Protein 7ZYI (pdb70)

CATH classification: 1.20.1530.20

Radius of gyration: 37.5 Å; Cα contacts (8 Å, |Δi|>4): 1802; chains: 4; bounding box: 103×98×71 Å

Nearest PDB structures (foldseek):
  7zyi-assembly1_H  TM=1.004E+00  e=3.149E-44  Mus musculus
  6o24-assembly1_A  TM=9.305E-01  e=4.657E-33  Homo sapiens
  4nuj-assembly1_B  TM=9.149E-01  e=2.849E-32  Homo sapiens
  2ny7-assembly1_H  TM=8.873E-01  e=2.637E-31  Homo sapiens
  8eee-assembly1_A  TM=6.295E-01  e=2.089E-32  Macaca mulatta

B-factor: mean 102.24, std 59.81, range [23.01, 231.32]

InterPro domains:
  IPR002657 Bile acid:sodium symporter/arsenical resistance protein Acr3 [PF01758] (33-211)
  IPR004710 Bile acid:sodium symporter [PTHR10361] (30-321)
  IPR004710 Bile acid:sodium symporter [TIGR00841] (6-318)
  IPR038770 Sodium/solute symporter superfamily [G3DSA:1.20.1530.20] (9-305)

Solvent-accessible surface area: 39110 Å² total; per-residue (Å²): 76,145,106,88,36,50,107,37,32,48,81,42,60,70,110,26,69,58,50,32,3,19,18,16,0,38,60,0,73,114,84,94,28,130,58,41,103,191,147,61,95,7,16,49,14,0,41,87,0,2,14,41,61,1,0,85,24,2,59,75,16,10,118,96,47,214,28,53,72,8,1,11,2,0,0,2,0,1,1,1,0,3,2,10,32,32,1,0,51,4,2,75,40,8,100,6,20,9,8,4,1,10,8,0,4,40,34,0,17,134,43,0,43,63,61,0,21,90,16,0,143,102,35,0,110,61,25,11,46,34,90,4,118,103,37,4,30,80,177,33,3,65,104,46,24,62,62,15,68,75,0,8,65,76,6,5,76,41,56,82,152,127,78,114,118,38,161,107,40,48,134,24,1,133,93,52,34,111,106,18,33,88,35,18,86,86,36,36,62,86,49,51,54,138,18,70,122,13,32,41,19,99,70,0,60,36,0,1,35,68,0,1,93,48,0,8,98,40,0,94,74,25,0,43,125,93,126,44,108,20,105,22,68,49,1,1,5,9,2,0,1,0,6,36,20,123,13,0,31,52,1,2,87,75,1,6,2,50,17,17,14,4,0,4,77,31,1,23,82,52,0,56,101,48,0,61,44,38,0,102,113,42,19,57,97,35,104,67,138,62,143,142,175,77,118,10,76,21,64,38,34,29,86,18,100,64,53,21,69,36,131,0,27,1,46,9,58,71,32,64,3,19,159,5,14,1,10,0,0,15,29,26,99,82,137,21,16,71,12,0,0,4,16,3,37,62,66,32,16,24,11,29,12,77,64,0,104,78,29,5,71,9,52,32,44,85,93,138,40,16,0,40,0,54,0,60,56,2,117,64,129,4,40,0,46,0,14,0,0,15,5,14,80,52,73,63,143,106,92,75,76,29,33,7,0,0,23,83,32,1,161,27,17,107,0,41,9,24,84,25,83,92,102,31,12,50,10,15,32,6,23,12,44,112,137,14,46,83,53,60,60,12,1,0,0,7,7,4,20,56,0,16,18,86,81,24,69,35,40,3,29,99,47,84,38,116,86,29,42,27,66,2,64,28,36,85,26,126,90,21,20,50,15,13,14,2,4,0,36,6,90,33,72,97,23,13,117,125,86,13,61,4,31,5,40,1,136,66,42,156,30,159,36,90,93,76,0,105,77,176,115,58,10,119,9,69,8,80,33,83,61,31,23,5,44,98,45,61,166,3,70,0,45,0,129,6,78,57,46,0,8,33,1,0,2,0,0,20,17,71,112,82,136,23,4,129,9,7,0,35,20,1,74,36,71,49,98,82,23,64,98,43,10,52,18,58,104,84,48,50,49,0,36,0,21,0,61,43,1,57,93,96,2,34,6,30,0,12,0,1,0,8,4,8,26,20,13,19,23,5,132,10,0,84,4,18,69,62,75,19,15,25,48,11,45,3,4,12,3,41,9,18,87,55,2,30,180,81,30,61,2,4,1,7,1,3,0,11,59,1,0,3,114,56,29,68,29,57,6,64,5,64,129,52,125,38,95,86,35,46,90,98,20,31,23,117,42,35,117,173,64,10,5,15,2,6,9,4,29,0,61,27,57,92,69,45,11,71,144,51,99,64,0,19,0,42,0,13,1,1,14,36,27,70,70,52,60,52,74,28,116,103,81,100,4,110,27,55,44,30,33,136,37,123,51,48,24,64,20,132,0,28,0,56,15,81,77,125,87,8,53,117,23,0,0,0,0,0,23,44,28,105,87,122,130,71,78,20,1,0,2,5,18,62,88,78,55,35,20,6,43,11,110,80,1,109,76,47,0,68,9,54,48,48,60,96,149,43,11,0,37,0,56,0,65,55,6,97,72,128,8,46,2,32,0,49,0,0,7,0,39,42,43,160,20,10,7,29,13,79,96,102,7,149,19,23,96,0,38,2,46,129

Organism: Homo sapiens (NCBI:txid9606)

Structure (mmCIF, N/CA/C/O backbone):
data_7ZYI
#
_entry.id   7ZYI
#
_cell.length_a   1.00
_cell.length_b   1.00
_cell.length_c   1.00
_cell.angle_alpha   90.00
_cell.angle_beta   90.00
_cell.angle_gamma   90.00
#
_symmetry.space_group_name_H-M   'P 1'
#
loop_
_entity.id
_entity.type
_entity.pdbx_description
1 polymer 'Sodium/bile acid cotransporter'
2 polymer 'heavy chain of Fab'
3 polymer 'light chain of Fab'
4 polymer Nanobody
5 non-polymer CHOLESTEROL
6 non-polymer 'GLYCOCHENODEOXYCHOLIC ACID'
7 non-polymer 'SODIUM ION'
8 water water
#
loop_
_atom_site.group_PDB
_atom_site.id
_atom_site.type_symbol
_atom_site.label_atom_id
_atom_site.label_alt_id
_atom_site.label_comp_id
_atom_site.label_asym_id
_atom_site.label_entity_id
_atom_site.label_seq_id
_atom_site.pdbx_PDB_ins_code
_atom_site.Cartn_x
_atom_site.Cartn_y
_atom_site.Cartn_z
_atom_site.occupancy
_atom_site.B_iso_or_equiv
_atom_site.auth_seq_id
_atom_site.auth_comp_id
_atom_site.auth_asym_id
_atom_site.auth_atom_id
_atom_site.pdbx_PDB_model_num
ATOM 1 N N . GLY A 1 19 ? 118.561 117.552 131.489 1.00 172.61 19 GLY A N 1
ATOM 2 C CA . GLY A 1 19 ? 117.211 117.048 131.319 1.00 172.64 19 GLY A CA 1
ATOM 3 C C . GLY A 1 19 ? 117.062 115.589 131.705 1.00 172.82 19 GLY A C 1
ATOM 4 O O . GLY A 1 19 ? 118.051 114.887 131.909 1.00 173.17 19 GLY A O 1
ATOM 5 N N . LYS A 1 20 ? 115.816 115.132 131.806 1.00 174.82 20 LYS A N 1
ATOM 6 C CA . LYS A 1 20 ? 115.515 113.752 132.161 1.00 175.02 20 LYS A CA 1
ATOM 7 C C . LYS A 1 20 ? 115.205 112.891 130.944 1.00 174.72 20 LYS A C 1
ATOM 8 O O . LYS A 1 20 ? 114.729 111.762 131.101 1.00 174.06 20 LYS A O 1
ATOM 14 N N . ARG A 1 21 ? 115.459 113.398 129.740 1.00 177.91 21 ARG A N 1
ATOM 15 C CA . ARG A 1 21 ? 115.264 112.606 128.538 1.00 177.55 21 ARG A CA 1
ATOM 16 C C . ARG A 1 21 ? 116.242 111.432 128.522 1.00 178.05 21 ARG A C 1
ATOM 17 O O . ARG A 1 21 ? 117.344 111.525 129.073 1.00 178.82 21 ARG A O 1
ATOM 25 N N . PRO A 1 22 ? 115.860 110.309 127.909 1.00 173.05 22 PRO A N 1
ATOM 26 C CA . PRO A 1 22 ? 116.803 109.183 127.796 1.00 172.94 22 PRO A CA 1
ATOM 27 C C . PRO A 1 22 ? 118.077 109.542 127.054 1.00 172.29 22 PRO A C 1
ATOM 28 O O . PRO A 1 22 ? 119.141 108.979 127.349 1.00 172.37 22 PRO A O 1
ATOM 32 N N . THR A 1 23 ? 117.999 110.468 126.096 1.00 149.82 23 THR A N 1
ATOM 33 C CA . THR A 1 23 ? 119.188 110.868 125.352 1.00 148.74 23 THR A CA 1
ATOM 34 C C . THR A 1 23 ? 120.228 111.495 126.272 1.00 148.88 23 THR A C 1
ATOM 35 O O . THR A 1 23 ? 121.425 111.213 126.147 1.00 148.77 23 THR A O 1
ATOM 39 N N . ASP A 1 24 ? 119.792 112.341 127.208 1.00 169.26 24 ASP A N 1
ATOM 40 C CA . ASP A 1 24 ? 120.740 112.992 128.108 1.00 169.82 24 ASP A CA 1
ATOM 41 C C . ASP A 1 24 ? 121.430 111.983 129.022 1.00 168.48 24 ASP A C 1
ATOM 42 O O . ASP A 1 24 ? 122.641 112.075 129.250 1.00 168.38 24 ASP A O 1
ATOM 47 N N . LEU A 1 25 ? 120.680 111.019 129.562 1.00 144.19 25 LEU A N 1
ATOM 48 C CA . LEU A 1 25 ? 121.302 110.019 130.425 1.00 143.89 25 LEU A CA 1
ATOM 49 C C . LEU A 1 25 ? 122.241 109.115 129.633 1.00 142.93 25 LEU A C 1
ATOM 50 O O . LEU A 1 25 ? 123.301 108.723 130.136 1.00 141.98 25 LEU A O 1
ATOM 55 N N . ALA A 1 26 ? 121.876 108.778 128.393 1.00 121.24 26 ALA A N 1
ATOM 56 C CA . ALA A 1 26 ? 122.789 108.014 127.548 1.00 119.42 26 ALA A CA 1
ATOM 57 C C . ALA A 1 26 ? 124.067 108.798 127.275 1.00 120.37 26 ALA A C 1
ATOM 58 O O . ALA A 1 26 ? 125.171 108.238 127.309 1.00 120.97 26 ALA A O 1
ATOM 60 N N . LEU A 1 27 ? 123.934 110.099 127.008 1.00 115.05 27 LEU A N 1
ATOM 61 C CA . LEU A 1 27 ? 125.103 110.944 126.797 1.00 113.98 27 LEU A CA 1
ATOM 62 C C . LEU A 1 27 ? 125.984 110.979 128.037 1.00 114.21 27 LEU A C 1
ATOM 63 O O . LEU A 1 27 ? 127.212 110.897 127.937 1.00 114.94 27 LEU A O 1
ATOM 68 N N . SER A 1 28 ? 125.371 111.095 129.218 1.00 100.35 28 SER A N 1
ATOM 69 C CA . SER A 1 28 ? 126.142 111.104 130.458 1.00 98.09 28 SER A CA 1
ATOM 70 C C . SER A 1 28 ? 126.870 109.782 130.669 1.00 97.86 28 SER A C 1
ATOM 71 O O . SER A 1 28 ? 128.032 109.766 131.092 1.00 100.72 28 SER A O 1
ATOM 74 N N . VAL A 1 29 ? 126.205 108.662 130.379 1.00 82.69 29 VAL A N 1
ATOM 75 C CA . VAL A 1 29 ? 126.836 107.354 130.550 1.00 83.16 29 VAL A CA 1
ATOM 76 C C . VAL A 1 29 ? 128.032 107.210 129.614 1.00 84.18 29 VAL A C 1
ATOM 77 O O . VAL A 1 29 ? 129.118 106.770 130.022 1.00 85.69 29 VAL A O 1
ATOM 81 N N . ILE A 1 30 ? 127.854 107.582 128.344 1.00 82.03 30 ILE A N 1
ATOM 82 C CA . ILE A 1 30 ? 128.950 107.451 127.389 1.00 82.63 30 ILE A CA 1
ATOM 83 C C . ILE A 1 30 ? 130.087 108.403 127.745 1.00 83.31 30 ILE A C 1
ATOM 84 O O . ILE A 1 30 ? 131.265 108.069 127.577 1.00 86.39 30 ILE A O 1
ATOM 89 N N . LEU A 1 31 ? 129.759 109.596 128.247 1.00 88.10 31 LEU A N 1
ATOM 90 C CA . LEU A 1 31 ? 130.794 110.526 128.687 1.00 88.99 31 LEU A CA 1
ATOM 91 C C . LEU A 1 31 ? 131.582 109.960 129.861 1.00 90.03 31 LEU A C 1
ATOM 92 O O . LEU A 1 31 ? 132.810 110.095 129.918 1.00 91.67 31 LEU A O 1
ATOM 97 N N . VAL A 1 32 ? 130.891 109.326 130.812 1.00 82.79 32 VAL A N 1
ATOM 98 C CA . VAL A 1 32 ? 131.574 108.717 131.950 1.00 80.49 32 VAL A CA 1
ATOM 99 C C . VAL A 1 32 ? 132.510 107.613 131.476 1.00 81.76 32 VAL A C 1
ATOM 100 O O . VAL A 1 32 ? 133.659 107.515 131.926 1.00 84.66 32 VAL A O 1
ATOM 104 N N . PHE A 1 33 ? 132.037 106.770 130.553 1.00 81.06 33 PHE A N 1
ATOM 105 C CA . PHE A 1 33 ? 132.890 105.715 130.009 1.00 80.71 33 PHE A CA 1
ATOM 106 C C . PHE A 1 33 ? 134.111 106.298 129.303 1.00 81.77 33 PHE A C 1
ATOM 107 O O . PHE A 1 33 ? 135.238 105.812 129.481 1.00 82.33 33 PHE A O 1
ATOM 115 N N . MET A 1 34 ? 133.900 107.338 128.493 1.00 90.25 34 MET A N 1
ATOM 116 C CA . MET A 1 34 ? 134.997 107.956 127.759 1.00 90.22 34 MET A CA 1
ATOM 117 C C . MET A 1 34 ? 136.036 108.532 128.710 1.00 90.23 34 MET A C 1
ATOM 118 O O . MET A 1 34 ? 137.242 108.349 128.512 1.00 91.10 34 MET A O 1
ATOM 123 N N . LEU A 1 35 ? 135.585 109.231 129.754 1.00 82.54 35 LEU A N 1
ATOM 124 C CA . LEU A 1 35 ? 136.520 109.802 130.718 1.00 83.30 35 LEU A CA 1
ATOM 125 C C . LEU A 1 35 ? 137.274 108.714 131.470 1.00 81.87 35 LEU A C 1
ATOM 126 O O . LEU A 1 35 ? 138.486 108.827 131.686 1.00 84.32 35 LEU A O 1
ATOM 131 N N . PHE A 1 36 ? 136.574 107.648 131.869 1.00 66.84 36 PHE A N 1
ATOM 132 C CA . PHE A 1 36 ? 137.229 106.548 132.569 1.00 67.45 36 PHE A CA 1
ATOM 133 C C . PHE A 1 36 ? 138.344 105.951 131.720 1.00 68.86 36 PHE A C 1
ATOM 134 O O . PHE A 1 36 ? 139.478 105.781 132.190 1.00 69.56 36 PHE A O 1
ATOM 142 N N . PHE A 1 37 ? 138.048 105.651 130.453 1.00 72.16 37 PHE A N 1
ATOM 143 C CA . PHE A 1 37 ? 139.054 105.013 129.607 1.00 69.38 37 PHE A CA 1
ATOM 144 C C . PHE A 1 37 ? 140.185 105.974 129.255 1.00 70.33 37 PHE A C 1
ATOM 145 O O . PHE A 1 37 ? 141.354 105.570 129.216 1.00 71.63 37 PHE A O 1
ATOM 153 N N . ILE A 1 38 ? 139.865 107.249 129.016 1.00 60.77 38 ILE A N 1
ATOM 154 C CA . ILE A 1 38 ? 140.903 108.239 128.740 1.00 59.32 38 ILE A CA 1
ATOM 155 C C . ILE A 1 38 ? 141.861 108.337 129.916 1.00 59.27 38 ILE A C 1
ATOM 156 O O . ILE A 1 38 ? 143.088 108.364 129.746 1.00 59.74 38 ILE A O 1
ATOM 161 N N . MET A 1 39 ? 141.317 108.381 131.131 1.00 64.32 39 MET A N 1
ATOM 162 C CA . MET A 1 39 ? 142.163 108.623 132.287 1.00 60.74 39 MET A CA 1
ATOM 163 C C . MET A 1 39 ? 142.985 107.377 132.606 1.00 60.17 39 MET A C 1
ATOM 164 O O . MET A 1 39 ? 144.162 107.473 132.985 1.00 61.15 39 MET A O 1
ATOM 169 N N . LEU A 1 40 ? 142.391 106.194 132.407 1.00 56.66 40 LEU A N 1
ATOM 170 C CA . LEU A 1 40 ? 143.146 104.952 132.535 1.00 53.90 40 LEU A CA 1
ATOM 171 C C . LEU A 1 40 ? 144.300 104.903 131.542 1.00 58.75 40 LEU A C 1
ATOM 172 O O . LEU A 1 40 ? 145.410 104.485 131.891 1.00 60.66 40 LEU A O 1
ATOM 177 N N . SER A 1 41 ? 144.058 105.323 130.297 1.00 64.44 41 SER A N 1
ATOM 178 C CA . SER A 1 41 ? 145.128 105.339 129.304 1.00 60.34 41 SER A CA 1
ATOM 179 C C . SER A 1 41 ? 146.234 106.312 129.696 1.00 60.48 41 SER A C 1
ATOM 180 O O . SER A 1 41 ? 147.422 106.006 129.543 1.00 60.92 41 SER A O 1
ATOM 183 N N . LEU A 1 42 ? 145.864 107.493 130.199 1.00 66.25 42 LEU A N 1
ATOM 184 C CA . LEU A 1 42 ? 146.874 108.460 130.622 1.00 65.94 42 LEU A CA 1
ATOM 185 C C . LEU A 1 42 ? 147.663 107.987 131.837 1.00 67.02 42 LEU A C 1
ATOM 186 O O . LEU A 1 42 ? 148.789 108.451 132.045 1.00 68.14 42 LEU A O 1
ATOM 191 N N . GLY A 1 43 ? 147.098 107.077 132.636 1.00 56.55 43 GLY A N 1
ATOM 192 C CA . GLY A 1 43 ? 147.753 106.682 133.877 1.00 54.31 43 GLY A CA 1
ATOM 193 C C . GLY A 1 43 ? 149.141 106.092 133.691 1.00 58.51 43 GLY A C 1
ATOM 194 O O . GLY A 1 43 ? 149.941 106.071 134.630 1.00 64.93 43 GLY A O 1
ATOM 195 N N . CYS A 1 44 ? 149.446 105.602 132.485 1.00 72.88 44 CYS A N 1
ATOM 196 C CA . CYS A 1 44 ? 150.751 104.992 132.227 1.00 73.20 44 CYS A CA 1
ATOM 197 C C . CYS A 1 44 ? 151.907 105.921 132.571 1.00 74.72 44 CYS A C 1
ATOM 198 O O . CYS A 1 44 ? 152.901 105.493 133.164 1.00 74.78 44 CYS A O 1
ATOM 201 N N . THR A 1 45 ? 151.813 107.188 132.199 1.00 65.27 45 THR A N 1
ATOM 202 C CA . THR A 1 45 ? 152.951 108.082 132.362 1.00 64.94 45 THR A CA 1
ATOM 203 C C . THR A 1 45 ? 153.139 108.567 133.797 1.00 65.51 45 THR A C 1
ATOM 204 O O . THR A 1 45 ? 153.895 109.519 134.013 1.00 69.11 45 THR A O 1
ATOM 208 N N . MET A 1 46 ? 152.490 107.940 134.774 1.00 74.57 46 MET A N 1
ATOM 209 C CA . MET A 1 46 ? 152.571 108.356 136.165 1.00 72.12 46 MET A CA 1
ATOM 210 C C . MET A 1 46 ? 153.295 107.308 137.002 1.00 71.28 46 MET A C 1
ATOM 211 O O . MET A 1 46 ? 153.186 106.104 136.755 1.00 78.70 46 MET A O 1
ATOM 216 N N . GLU A 1 47 ? 154.042 107.785 137.994 1.00 67.44 47 GLU A N 1
ATOM 217 C CA . GLU A 1 47 ? 154.746 106.932 138.941 1.00 68.98 47 GLU A CA 1
ATOM 218 C C . GLU A 1 47 ? 154.454 107.412 140.354 1.00 73.33 47 GLU A C 1
ATOM 219 O O . GLU A 1 47 ? 154.302 108.614 140.590 1.00 76.03 47 GLU A O 1
ATOM 225 N N . PHE A 1 48 ? 154.375 106.467 141.294 1.00 79.15 48 PHE A N 1
ATOM 226 C CA . PHE A 1 48 ? 154.036 106.824 142.668 1.00 75.68 48 PHE A CA 1
ATOM 227 C C . PHE A 1 48 ? 155.144 107.625 143.339 1.00 75.70 48 PHE A C 1
ATOM 228 O O . PHE A 1 48 ? 154.858 108.494 144.170 1.00 79.08 48 PHE A O 1
ATOM 236 N N . SER A 1 49 ? 156.406 107.349 143.002 1.00 62.64 49 SER A N 1
ATOM 237 C CA . SER A 1 49 ? 157.509 108.081 143.617 1.00 60.07 49 SER A CA 1
ATOM 238 C C . SER A 1 49 ? 157.452 109.564 143.272 1.00 61.56 4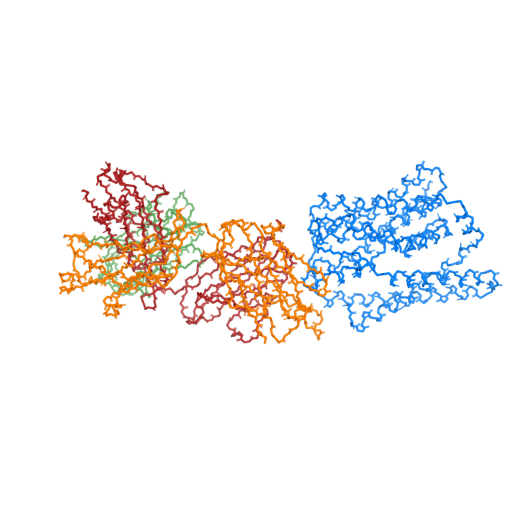9 SER A C 1
ATOM 239 O O . SER A 1 49 ? 157.635 110.419 144.146 1.00 60.73 49 SER A O 1
ATOM 242 N N . LYS A 1 50 ? 157.184 109.891 142.006 1.00 60.67 50 LYS A N 1
ATOM 243 C CA . LYS A 1 50 ? 157.129 111.294 141.607 1.00 58.26 50 LYS A CA 1
ATOM 244 C C . LYS A 1 50 ? 155.907 111.992 142.190 1.00 60.17 50 LYS A C 1
ATOM 245 O O . LYS A 1 50 ? 155.980 113.167 142.568 1.00 66.92 50 LYS A O 1
ATOM 251 N N . ILE A 1 51 ? 154.775 111.288 142.274 1.00 47.54 51 ILE A N 1
ATOM 252 C CA . ILE A 1 51 ? 153.590 111.865 142.903 1.00 48.55 51 ILE A CA 1
ATOM 253 C C . ILE A 1 51 ? 153.867 112.171 144.369 1.00 54.69 51 ILE A C 1
ATOM 254 O O . ILE A 1 51 ? 153.526 113.251 144.872 1.00 57.57 51 ILE A O 1
ATOM 259 N N . LYS A 1 52 ? 154.501 111.230 145.073 1.00 58.39 52 LYS A N 1
ATOM 260 C CA . LYS A 1 52 ? 154.844 111.451 146.473 1.00 53.22 52 LYS A CA 1
ATOM 261 C C . LYS A 1 52 ? 155.825 112.606 146.624 1.00 53.96 52 LYS A C 1
ATOM 262 O O . LYS A 1 52 ? 155.707 113.410 147.555 1.00 60.23 52 LYS A O 1
ATOM 268 N N . ALA A 1 53 ? 156.807 112.699 145.724 1.00 49.24 53 ALA A N 1
ATOM 269 C CA . ALA A 1 53 ? 157.768 113.796 145.788 1.00 53.00 53 ALA A CA 1
ATOM 270 C C . ALA A 1 53 ? 157.089 115.143 145.574 1.00 52.72 53 ALA A C 1
ATOM 271 O O . ALA A 1 53 ? 157.392 116.117 146.273 1.00 54.27 53 ALA A O 1
ATOM 273 N N . HIS A 1 54 ? 156.170 115.220 144.609 1.00 55.58 54 HIS A N 1
ATOM 274 C CA . HIS A 1 54 ? 155.466 116.473 144.360 1.00 53.45 54 HIS A CA 1
ATOM 275 C C . HIS A 1 54 ? 154.565 116.843 145.532 1.00 54.93 54 HIS A C 1
ATOM 276 O O . HIS A 1 54 ? 154.423 118.025 145.862 1.00 58.65 54 HIS A O 1
ATOM 283 N N . LEU A 1 55 ? 153.944 115.847 146.168 1.00 63.72 55 LEU A N 1
ATOM 284 C CA . LEU A 1 55 ? 153.139 116.122 147.355 1.00 62.08 55 LEU A CA 1
ATOM 285 C C . LEU A 1 55 ? 154.005 116.589 148.520 1.00 65.45 55 LEU A C 1
ATOM 286 O O . LEU A 1 55 ? 153.589 117.451 149.303 1.00 67.89 55 LEU A O 1
ATOM 291 N N . TRP A 1 56 ? 155.207 116.023 148.654 1.00 83.94 56 TRP A N 1
ATOM 292 C CA . TRP A 1 56 ? 156.046 116.297 149.816 1.00 85.37 56 TRP A CA 1
ATOM 293 C C . TRP A 1 56 ? 156.515 117.747 149.850 1.00 85.58 56 TRP A C 1
ATOM 294 O O . TRP A 1 56 ? 156.524 118.376 150.914 1.00 89.51 56 TRP A O 1
ATOM 305 N N . LYS A 1 57 ? 156.913 118.293 148.701 1.00 80.47 57 LYS A N 1
ATOM 306 C CA . LYS A 1 57 ? 157.414 119.663 148.600 1.00 80.95 57 LYS A CA 1
ATOM 307 C C . LYS A 1 57 ? 156.559 120.396 147.575 1.00 81.15 57 LYS A C 1
ATOM 308 O O . LYS A 1 57 ? 156.904 120.446 146.383 1.00 81.46 57 LYS A O 1
ATOM 314 N N . PRO A 1 58 ? 155.440 120.983 147.992 1.00 69.74 58 PRO A N 1
ATOM 315 C CA . PRO A 1 58 ? 154.509 121.603 147.051 1.00 69.10 58 PRO A CA 1
ATOM 316 C C . PRO A 1 58 ? 154.893 123.025 146.668 1.00 70.90 58 PRO A C 1
ATOM 317 O O . PRO A 1 58 ? 154.711 123.971 147.440 1.00 73.22 58 PRO A O 1
ATOM 321 N N . LYS A 1 59 ? 155.384 123.183 145.441 1.00 66.93 59 LYS A N 1
ATOM 322 C CA . LYS A 1 59 ? 155.658 124.490 144.863 1.00 66.56 59 LYS A CA 1
ATOM 323 C C . LYS A 1 59 ? 154.726 124.779 143.694 1.00 66.01 59 LYS A C 1
ATOM 324 O O . LYS A 1 59 ? 153.971 125.760 143.719 1.00 67.04 59 LYS A O 1
ATOM 330 N N . GLY A 1 60 ? 154.735 123.915 142.677 1.00 49.86 60 GLY A N 1
ATOM 331 C CA . GLY A 1 60 ? 153.792 124.058 141.584 1.00 49.89 60 GLY A CA 1
ATOM 332 C C . GLY A 1 60 ? 152.358 123.871 142.023 1.00 48.59 60 GLY A C 1
ATOM 333 O O . GLY A 1 60 ? 151.460 124.540 141.508 1.00 47.50 60 GLY A O 1
ATOM 334 N N . LEU A 1 61 ? 152.122 122.972 142.979 1.00 50.59 61 LEU A N 1
ATOM 335 C CA . LEU A 1 61 ? 150.776 122.785 143.510 1.00 52.53 61 LEU A CA 1
ATOM 336 C C . LEU A 1 61 ? 150.275 124.051 144.195 1.00 53.57 61 LEU A C 1
ATOM 337 O O . LEU A 1 61 ? 149.129 124.471 143.993 1.00 52.96 61 LEU A O 1
ATOM 342 N N . ALA A 1 62 ? 151.125 124.673 145.015 1.00 44.41 62 ALA A N 1
ATOM 343 C CA . ALA A 1 62 ? 150.738 125.915 145.675 1.00 37.48 62 ALA A CA 1
ATOM 344 C C . ALA A 1 62 ? 150.488 127.021 144.660 1.00 35.78 62 ALA A C 1
ATOM 345 O O . ALA A 1 62 ? 149.512 127.773 144.777 1.00 40.28 62 ALA A O 1
ATOM 347 N N . ILE A 1 63 ? 151.357 127.130 143.651 1.00 36.59 63 ILE A N 1
ATOM 348 C CA . ILE A 1 63 ? 151.171 128.147 142.620 1.00 39.79 63 ILE A CA 1
ATOM 349 C C . ILE A 1 63 ? 149.856 127.926 141.884 1.00 41.39 63 ILE A C 1
ATOM 350 O O . ILE A 1 63 ? 149.112 128.876 141.611 1.00 42.50 63 ILE A O 1
ATOM 355 N N . ALA A 1 64 ? 149.546 126.671 141.554 1.00 35.90 64 ALA A N 1
ATOM 356 C CA . ALA A 1 64 ? 148.310 126.370 140.842 1.00 36.00 64 ALA A CA 1
ATOM 357 C C . ALA A 1 64 ? 147.084 126.678 141.689 1.00 38.69 64 ALA A C 1
ATOM 358 O O . ALA A 1 64 ? 146.111 127.248 141.187 1.00 36.85 64 ALA A O 1
ATOM 360 N N . LEU A 1 65 ? 147.103 126.307 142.971 1.00 39.10 65 LEU A N 1
ATOM 361 C CA . LEU A 1 65 ? 145.956 126.593 143.829 1.00 36.90 65 LEU A CA 1
ATOM 362 C C . LEU A 1 65 ? 145.757 128.093 143.995 1.00 37.31 65 LEU A C 1
ATOM 363 O O . LEU A 1 65 ? 144.618 128.584 143.989 1.00 39.28 65 LEU A O 1
ATOM 368 N N . VAL A 1 66 ? 146.855 128.840 144.147 1.00 31.82 66 VAL A N 1
ATOM 369 C CA . VAL A 1 66 ? 146.755 130.292 144.242 1.00 24.47 66 VAL A CA 1
ATOM 370 C C . VAL A 1 66 ? 146.157 130.864 142.964 1.00 29.97 66 VAL A C 1
ATOM 371 O O . VAL A 1 66 ? 145.179 131.616 143.001 1.00 38.02 66 VAL A O 1
ATOM 375 N N . ALA A 1 67 ? 146.705 130.480 141.809 1.00 31.11 67 ALA A N 1
ATOM 376 C CA . ALA A 1 67 ? 146.195 130.991 140.543 1.00 35.14 67 ALA A CA 1
ATOM 377 C C . ALA A 1 67 ? 144.762 130.553 140.277 1.00 38.73 67 ALA A C 1
ATOM 378 O O . ALA A 1 67 ? 144.052 131.221 139.519 1.00 41.69 67 ALA A O 1
ATOM 380 N N . GLN A 1 68 ? 144.322 129.453 140.884 1.00 43.75 68 GLN A N 1
ATOM 381 C CA . GLN A 1 68 ? 142.974 128.953 140.649 1.00 42.29 68 GLN A CA 1
ATOM 382 C C . GLN A 1 68 ? 141.947 129.693 141.496 1.00 47.34 68 GLN A C 1
ATOM 383 O O . GLN A 1 68 ? 140.950 130.202 140.974 1.00 47.92 68 GLN A O 1
ATOM 389 N N . TYR A 1 69 ? 142.168 129.763 142.808 1.00 51.81 69 TYR A N 1
ATOM 390 C CA . TYR A 1 69 ? 141.163 130.308 143.716 1.00 48.25 69 TYR A CA 1
ATOM 391 C C . TYR A 1 69 ? 141.589 131.636 144.339 1.00 52.28 69 TYR A C 1
ATOM 392 O O . TYR A 1 69 ? 141.111 132.004 145.413 1.00 60.49 69 TYR A O 1
ATOM 401 N N . GLY A 1 70 ? 142.504 132.368 143.705 1.00 34.95 70 GLY A N 1
ATOM 402 C CA . GLY A 1 70 ? 142.805 133.690 144.209 1.00 35.48 70 GLY A CA 1
ATOM 403 C C . GLY A 1 70 ? 142.721 134.817 143.202 1.00 39.36 70 GLY A C 1
ATOM 404 O O . GLY A 1 70 ? 142.466 135.963 143.583 1.00 48.90 70 GLY A O 1
ATOM 405 N N . ILE A 1 71 ? 142.933 134.523 141.918 1.00 45.79 71 ILE A N 1
ATOM 406 C CA . ILE A 1 71 ? 142.993 135.586 140.919 1.00 44.43 71 ILE A CA 1
ATOM 407 C C . ILE A 1 71 ? 142.004 135.331 139.787 1.00 47.85 71 ILE A C 1
ATOM 408 O O . ILE A 1 71 ? 141.494 136.276 139.174 1.00 53.59 71 ILE A O 1
ATOM 413 N N . MET A 1 72 ? 141.709 134.063 139.509 1.00 46.29 72 MET A N 1
ATOM 414 C CA . MET A 1 72 ? 140.751 133.748 138.453 1.00 46.40 72 MET A CA 1
ATOM 415 C C . MET A 1 72 ? 139.338 134.213 138.809 1.00 51.34 72 MET A C 1
ATOM 416 O O . MET A 1 72 ? 138.659 134.792 137.951 1.00 51.61 72 MET A O 1
ATOM 421 N N . PRO A 1 73 ? 138.838 133.970 140.032 1.00 41.21 73 PRO A N 1
ATOM 422 C CA . PRO A 1 73 ? 137.546 134.577 140.398 1.00 38.23 73 PRO A CA 1
ATOM 423 C C . PRO A 1 73 ? 137.558 136.093 140.314 1.00 44.03 73 PRO A C 1
ATOM 424 O O . PRO A 1 73 ? 136.568 136.702 139.884 1.00 49.97 73 PRO A O 1
ATOM 428 N N . LEU A 1 74 ? 138.670 136.720 140.705 1.00 37.55 74 LEU A N 1
ATOM 429 C CA . LEU A 1 74 ? 138.792 138.167 140.568 1.00 36.24 74 LEU A CA 1
ATOM 430 C C . LEU A 1 74 ? 138.751 138.583 139.105 1.00 40.17 74 LEU A C 1
ATOM 431 O O . LEU A 1 74 ? 138.138 139.599 138.757 1.00 46.66 74 LEU A O 1
ATOM 436 N N . THR A 1 75 ? 139.409 137.815 138.234 1.00 33.58 75 THR A N 1
ATOM 437 C CA . THR A 1 75 ? 139.374 138.115 136.808 1.00 34.61 75 THR A CA 1
ATOM 438 C C . THR A 1 75 ? 137.956 138.005 136.262 1.00 38.10 75 THR A C 1
ATOM 439 O O . THR A 1 75 ? 137.528 138.840 135.457 1.00 40.91 75 THR A O 1
ATOM 443 N N . ALA A 1 76 ? 137.209 136.987 136.695 1.00 37.59 76 ALA A N 1
ATOM 444 C CA . ALA A 1 76 ? 135.820 136.857 136.263 1.00 34.92 76 ALA A CA 1
ATOM 445 C C . ALA A 1 76 ? 134.982 138.041 136.730 1.00 38.87 76 ALA A C 1
ATOM 446 O O . ALA A 1 76 ? 134.166 138.574 135.968 1.00 39.66 76 ALA A O 1
ATOM 448 N N . PHE A 1 77 ? 135.175 138.469 137.980 1.00 42.75 77 PHE A N 1
ATOM 449 C CA . PHE A 1 77 ? 134.447 139.629 138.491 1.00 42.53 77 PHE A CA 1
ATOM 450 C C . PHE A 1 77 ? 134.774 140.887 137.690 1.00 47.00 77 PHE A C 1
ATOM 451 O O . PHE A 1 77 ? 133.874 141.654 137.316 1.00 51.84 77 PHE A O 1
ATOM 459 N N . VAL A 1 78 ? 136.058 141.108 137.404 1.00 37.92 78 VAL A N 1
ATOM 460 C CA . VAL A 1 78 ? 136.464 142.305 136.675 1.00 35.85 78 VAL A CA 1
ATOM 461 C C . VAL A 1 78 ? 135.943 142.265 135.244 1.00 39.68 78 VAL A C 1
ATOM 462 O O . VAL A 1 78 ? 135.551 143.294 134.686 1.00 42.82 78 VAL A O 1
ATOM 466 N N . LEU A 1 79 ? 135.929 141.082 134.625 1.00 39.51 79 LEU A N 1
ATOM 467 C CA . LEU A 1 79 ? 135.377 140.962 133.280 1.00 41.73 79 LEU A CA 1
ATOM 468 C C . LEU A 1 79 ? 133.879 141.229 133.274 1.00 40.76 79 LEU A C 1
ATOM 469 O O . LEU A 1 79 ? 133.359 141.861 132.348 1.00 37.55 79 LEU A O 1
ATOM 474 N N . GLY A 1 80 ? 133.167 140.749 134.295 1.00 40.16 80 GLY A N 1
ATOM 475 C CA . GLY A 1 80 ? 131.750 141.055 134.397 1.00 40.68 80 GLY A CA 1
ATOM 476 C C . GLY A 1 80 ? 131.490 142.539 134.570 1.00 42.32 80 GLY A C 1
ATOM 477 O O . GLY A 1 80 ? 130.499 143.069 134.061 1.00 45.88 80 GLY A O 1
ATOM 478 N N . LYS A 1 81 ? 132.372 143.229 135.297 1.00 47.94 81 LYS A N 1
ATOM 479 C CA . LYS A 1 81 ? 132.192 144.667 135.482 1.00 45.32 81 LYS A CA 1
ATOM 480 C C . LYS A 1 81 ? 132.540 145.450 134.218 1.00 45.32 81 LYS A C 1
ATOM 481 O O . LYS A 1 81 ? 131.822 146.386 133.848 1.00 47.78 81 LYS A O 1
ATOM 487 N N . VAL A 1 82 ? 133.632 145.085 133.544 1.00 38.95 82 VAL A N 1
ATOM 488 C CA . VAL A 1 82 ? 134.099 145.857 132.393 1.00 38.92 82 VAL A CA 1
ATOM 489 C C . VAL A 1 82 ? 133.160 145.665 131.208 1.00 40.53 82 VAL A C 1
ATOM 490 O O . VAL A 1 82 ? 132.555 146.621 130.712 1.00 42.44 82 VAL A O 1
ATOM 494 N N . PHE A 1 83 ? 133.030 144.428 130.736 1.00 46.41 83 PHE A N 1
ATOM 495 C CA . PHE A 1 83 ? 132.024 144.110 129.729 1.00 42.42 83 PHE A CA 1
ATOM 496 C C . PHE A 1 83 ? 130.654 144.184 130.386 1.00 47.10 83 PHE A C 1
ATOM 497 O O . PHE A 1 83 ? 130.339 143.374 131.263 1.00 54.50 83 PHE A O 1
ATOM 505 N N . ARG A 1 84 ? 129.840 145.154 129.976 1.00 71.07 84 ARG A N 1
ATOM 506 C CA . ARG A 1 84 ? 128.553 145.359 130.625 1.00 73.85 84 ARG A CA 1
ATOM 507 C C . ARG A 1 84 ? 127.654 144.150 130.407 1.00 76.81 84 ARG A C 1
ATOM 508 O O . ARG A 1 84 ? 127.121 143.948 129.311 1.00 81.52 84 ARG A O 1
ATOM 516 N N . LEU A 1 85 ? 127.483 143.345 131.451 1.00 58.99 85 LEU A N 1
ATOM 517 C CA . LEU A 1 85 ? 126.734 142.102 131.381 1.00 59.45 85 LEU A CA 1
ATOM 518 C C . LEU A 1 85 ? 125.583 142.137 132.375 1.00 62.58 85 LEU A C 1
ATOM 519 O O . LEU A 1 85 ? 125.638 142.835 133.392 1.00 64.67 85 LEU A O 1
ATOM 524 N N . LYS A 1 86 ? 124.538 141.375 132.070 1.00 57.75 86 LYS A N 1
ATOM 525 C CA . LYS A 1 86 ? 123.385 141.281 132.949 1.00 58.40 86 LYS A CA 1
ATOM 526 C C . LYS A 1 86 ? 123.721 140.413 134.160 1.00 59.52 86 LYS A C 1
ATOM 527 O O . LYS A 1 86 ? 124.819 139.863 134.281 1.00 63.23 86 LYS A O 1
ATOM 533 N N . ASN A 1 87 ? 122.759 140.294 135.078 1.00 62.50 87 ASN A N 1
ATOM 534 C CA . ASN A 1 87 ? 123.006 139.579 136.326 1.00 65.24 87 ASN A CA 1
ATOM 535 C C . ASN A 1 87 ? 123.305 138.105 136.075 1.00 65.79 87 ASN A C 1
ATOM 536 O O . ASN A 1 87 ? 124.246 137.545 136.650 1.00 67.70 87 ASN A O 1
ATOM 541 N N . ILE A 1 88 ? 122.517 137.459 135.213 1.00 51.04 88 ILE A N 1
ATOM 542 C CA . ILE A 1 88 ? 122.675 136.023 135.007 1.00 50.81 88 ILE A CA 1
ATOM 543 C C . ILE A 1 88 ? 123.970 135.720 134.262 1.00 53.43 88 ILE A C 1
ATOM 544 O O . ILE A 1 88 ? 124.670 134.751 134.579 1.00 54.41 88 ILE A O 1
ATOM 549 N N . GLU A 1 89 ? 124.310 136.534 133.260 1.00 52.77 89 GLU A N 1
ATOM 550 C CA . GLU A 1 89 ? 125.557 136.323 132.529 1.00 51.33 89 GLU A CA 1
ATOM 551 C C . GLU A 1 89 ? 126.767 136.529 133.433 1.00 53.31 89 GLU A C 1
ATOM 552 O O . GLU A 1 89 ? 127.729 135.749 133.389 1.00 55.23 89 GLU A O 1
ATOM 558 N N . ALA A 1 90 ? 126.733 137.574 134.263 1.00 39.41 90 ALA A N 1
ATOM 559 C CA . ALA A 1 90 ? 127.823 137.809 135.202 1.00 39.31 90 ALA A CA 1
ATOM 560 C C . ALA A 1 90 ? 127.942 136.667 136.201 1.00 39.70 90 ALA A C 1
ATOM 561 O O . ALA A 1 90 ? 129.052 136.236 136.534 1.00 40.08 90 ALA A O 1
ATOM 563 N N . LEU A 1 91 ? 126.807 136.159 136.689 1.00 41.65 91 LEU A N 1
ATOM 564 C CA . LEU A 1 91 ? 126.845 135.033 137.616 1.00 41.03 91 LEU A CA 1
ATOM 565 C C . LEU A 1 91 ? 127.415 133.787 136.952 1.00 42.24 91 LEU A C 1
ATOM 566 O O . LEU A 1 91 ? 128.183 133.044 137.572 1.00 48.42 91 LEU A O 1
ATOM 571 N N . ALA A 1 92 ? 127.042 133.534 135.695 1.00 39.57 92 ALA A N 1
ATOM 572 C CA . ALA A 1 92 ? 127.582 132.379 134.983 1.00 42.60 92 ALA A CA 1
ATOM 573 C C . ALA A 1 92 ? 129.090 132.497 134.804 1.00 41.23 92 ALA A C 1
ATOM 574 O O . ALA A 1 92 ? 129.826 131.523 135.008 1.00 41.74 92 ALA A O 1
ATOM 576 N N . ILE A 1 93 ? 129.568 133.687 134.433 1.00 37.83 93 ILE A N 1
ATOM 577 C CA . ILE A 1 93 ? 131.007 133.892 134.280 1.00 39.44 93 ILE A CA 1
ATOM 578 C C . ILE A 1 93 ? 131.716 133.694 135.614 1.00 45.96 93 ILE A C 1
ATOM 579 O O . ILE A 1 93 ? 132.774 133.055 135.687 1.00 47.57 93 ILE A O 1
ATOM 584 N N . LEU A 1 94 ? 131.138 134.229 136.693 1.00 46.45 94 LEU A N 1
ATOM 585 C CA . LEU A 1 94 ? 131.745 134.092 138.012 1.00 40.75 94 LEU A CA 1
ATOM 586 C C . LEU A 1 94 ? 131.811 132.633 138.447 1.00 37.97 94 LEU A C 1
ATOM 587 O O . LEU A 1 94 ? 132.821 132.191 139.008 1.00 44.00 94 LEU A O 1
ATOM 592 N N . VAL A 1 95 ? 130.741 131.873 138.209 1.00 39.63 95 VAL A N 1
ATOM 593 C CA . VAL A 1 95 ? 130.740 130.460 138.573 1.00 44.24 95 VAL A CA 1
ATOM 594 C C . VAL A 1 95 ? 131.774 129.698 137.755 1.00 53.58 95 VAL A C 1
ATOM 595 O O . VAL A 1 95 ? 132.491 128.840 138.283 1.00 56.28 95 VAL A O 1
ATOM 599 N N . CYS A 1 96 ? 131.875 129.997 136.456 1.00 55.92 96 CYS A N 1
ATOM 600 C CA . CYS A 1 96 ? 132.917 129.379 135.644 1.00 51.03 96 CYS A CA 1
ATOM 601 C C . CYS A 1 96 ? 134.313 129.770 136.108 1.00 53.69 96 CYS A C 1
ATOM 602 O O . CYS A 1 96 ? 135.267 129.022 135.870 1.00 56.32 96 CYS A O 1
ATOM 605 N N . GLY A 1 97 ? 134.455 130.919 136.765 1.00 47.90 97 GLY A N 1
ATOM 606 C CA . GLY A 1 97 ? 135.736 131.337 137.295 1.00 46.05 97 GLY A CA 1
ATOM 607 C C . GLY A 1 97 ? 136.113 130.757 138.638 1.00 46.88 97 GLY A C 1
ATOM 608 O O . GLY A 1 97 ? 137.167 131.106 139.176 1.00 47.87 97 GLY A O 1
ATOM 609 N N . CYS A 1 98 ? 135.283 129.881 139.207 1.00 56.30 98 CYS A N 1
ATOM 610 C CA . CYS A 1 98 ? 135.557 129.278 140.502 1.00 58.48 98 CYS A CA 1
ATOM 611 C C . CYS A 1 98 ? 135.632 127.759 140.472 1.00 59.86 98 CYS A C 1
ATOM 612 O O . CYS A 1 98 ? 136.005 127.158 141.486 1.00 64.41 98 CYS A O 1
ATOM 615 N N . SER A 1 99 ? 135.294 127.124 139.355 1.00 47.97 99 SER A N 1
ATOM 616 C CA . SER A 1 99 ? 135.229 125.675 139.274 1.00 49.26 99 SER A CA 1
ATOM 617 C C . SER A 1 99 ? 136.623 125.058 139.213 1.00 52.74 99 SER A C 1
ATOM 618 O O . SER A 1 99 ? 137.597 125.728 138.863 1.00 49.68 99 SER A O 1
ATOM 621 N N . PRO A 1 100 ? 136.746 123.770 139.565 1.00 60.27 100 PRO A N 1
ATOM 622 C CA . PRO A 1 100 ? 138.042 123.087 139.436 1.00 59.39 100 PRO A CA 1
ATOM 623 C C . PRO A 1 100 ? 138.510 122.964 137.994 1.00 61.98 100 PRO A C 1
ATOM 624 O O . PRO A 1 100 ? 137.797 123.344 137.060 1.00 64.34 100 PRO A O 1
ATOM 628 N N . GLY A 1 101 ? 139.716 122.427 137.808 1.00 63.17 101 GLY A N 1
ATOM 629 C CA . GLY A 1 101 ? 140.297 122.374 136.477 1.00 63.29 101 GLY A CA 1
ATOM 630 C C . GLY A 1 101 ? 139.586 121.421 135.535 1.00 68.64 101 GLY A C 1
ATOM 631 O O . GLY A 1 101 ? 139.385 121.735 134.358 1.00 73.10 101 GLY A O 1
ATOM 632 N N . GLY A 1 102 ? 139.203 120.249 136.028 1.00 89.29 102 GLY A N 1
ATOM 633 C CA . GLY A 1 102 ? 138.625 119.233 135.172 1.00 91.37 102 GLY A CA 1
ATOM 634 C C . GLY A 1 102 ? 139.673 118.318 134.571 1.00 92.90 102 GLY A C 1
ATOM 635 O O . GLY A 1 102 ? 140.876 118.425 134.823 1.00 92.14 102 GLY A O 1
ATOM 636 N N . ASN A 1 103 ? 139.194 117.388 133.748 1.00 104.32 103 ASN A N 1
ATOM 637 C CA . ASN A 1 103 ? 140.042 116.355 133.168 1.00 105.90 103 ASN A CA 1
ATOM 638 C C . ASN A 1 103 ? 140.601 116.724 131.800 1.00 103.17 103 ASN A C 1
ATOM 639 O O . ASN A 1 103 ? 141.390 115.953 131.244 1.00 103.84 103 ASN A O 1
ATOM 644 N N . LEU A 1 104 ? 140.217 117.874 131.240 1.00 66.93 104 LEU A N 1
ATOM 645 C CA . LEU A 1 104 ? 140.810 118.308 129.979 1.00 63.11 104 LEU A CA 1
ATOM 646 C C . LEU A 1 104 ? 142.248 118.771 130.172 1.00 60.82 104 LEU A C 1
ATOM 647 O O . LEU A 1 104 ? 143.066 118.672 129.245 1.00 63.42 104 LEU A O 1
ATOM 652 N N . SER A 1 105 ? 142.569 119.277 131.364 1.00 54.89 105 SER A N 1
ATOM 653 C CA . SER A 1 105 ? 143.923 119.739 131.637 1.00 54.66 105 SER A CA 1
ATOM 654 C C . SER A 1 105 ? 144.925 118.597 131.585 1.00 58.12 105 SER A C 1
ATOM 655 O O . SER A 1 105 ? 146.067 118.800 131.167 1.00 57.01 105 SER A O 1
ATOM 658 N N . ASN A 1 106 ? 144.522 117.393 131.998 1.00 57.15 106 ASN A N 1
ATOM 659 C CA . ASN A 1 106 ? 145.422 116.245 131.922 1.00 53.18 106 ASN A CA 1
ATOM 660 C C . ASN A 1 106 ? 145.763 115.907 130.475 1.00 54.40 106 ASN A C 1
ATOM 661 O O . ASN A 1 106 ? 146.928 115.661 130.137 1.00 53.47 106 ASN A O 1
ATOM 666 N N . VAL A 1 107 ? 144.753 115.898 129.602 1.00 51.18 107 VAL A N 1
ATOM 667 C CA . VAL A 1 107 ? 144.995 115.619 128.189 1.00 43.48 107 VAL A CA 1
ATOM 668 C C . VAL A 1 107 ? 145.877 116.698 127.577 1.00 41.89 107 VAL A C 1
ATOM 669 O O . VAL A 1 107 ? 146.803 116.403 126.810 1.00 46.09 107 VAL A O 1
ATOM 673 N N . PHE A 1 108 ? 145.607 117.965 127.902 1.00 51.48 108 PHE A N 1
ATOM 674 C CA . PHE A 1 108 ? 146.426 119.045 127.358 1.00 53.16 108 PHE A CA 1
ATOM 675 C C . PHE A 1 108 ? 147.858 118.972 127.876 1.00 55.11 108 PHE A C 1
ATOM 676 O O . PHE A 1 108 ? 148.804 119.288 127.146 1.00 57.13 108 PHE A O 1
ATOM 684 N N . SER A 1 109 ? 148.038 118.559 129.132 1.00 49.85 109 SER A N 1
ATOM 685 C CA . SER A 1 109 ? 149.376 118.425 129.691 1.00 48.06 109 SER A CA 1
ATOM 686 C C . SER A 1 109 ? 150.117 117.238 129.097 1.00 49.67 109 SER A C 1
ATOM 687 O O . SER A 1 109 ? 151.351 117.234 129.067 1.00 52.59 109 SER A O 1
ATOM 690 N N . LEU A 1 110 ? 149.391 116.212 128.653 1.00 51.49 110 LEU A N 1
ATOM 691 C CA . LEU A 1 110 ? 150.042 115.122 127.937 1.00 47.84 110 LEU A CA 1
ATOM 692 C C . LEU A 1 110 ? 150.386 115.512 126.505 1.00 44.56 110 LEU A C 1
ATOM 693 O O . LEU A 1 110 ? 151.396 115.045 125.966 1.00 45.66 110 LEU A O 1
ATOM 698 N N . ALA A 1 111 ? 149.570 116.368 125.884 1.00 38.23 111 ALA A N 1
ATOM 699 C CA . ALA A 1 111 ? 149.799 116.732 124.488 1.00 41.31 111 ALA A CA 1
ATOM 700 C C . ALA A 1 111 ? 151.138 117.435 124.304 1.00 36.85 111 ALA A C 1
ATOM 701 O O . ALA A 1 111 ? 151.872 117.146 123.351 1.00 41.07 111 ALA A O 1
ATOM 703 N N . MET A 1 112 ? 151.475 118.358 125.197 1.00 47.85 112 MET A N 1
ATOM 704 C CA . MET A 1 112 ? 152.791 118.977 125.211 1.00 53.77 112 MET A CA 1
ATOM 705 C C . MET A 1 112 ? 153.666 118.287 126.245 1.00 54.59 112 MET A C 1
ATOM 706 O O . MET A 1 112 ? 153.171 117.713 127.216 1.00 60.83 112 MET A O 1
ATOM 711 N N . LYS A 1 113 ? 154.977 118.355 126.037 1.00 57.37 113 LYS A N 1
ATOM 712 C CA . LYS A 1 113 ? 155.904 117.760 126.989 1.00 57.54 113 LYS A CA 1
ATOM 713 C C . LYS A 1 113 ? 155.800 118.455 128.340 1.00 59.58 113 LYS A C 1
ATOM 714 O O . LYS A 1 113 ? 156.191 119.618 128.479 1.00 63.95 113 LYS A O 1
ATOM 720 N N . GLY A 1 114 ? 155.273 117.749 129.338 1.00 63.33 114 GLY A N 1
ATOM 721 C CA . GLY A 1 114 ? 155.093 118.318 130.661 1.00 64.16 114 GLY A CA 1
ATOM 722 C C . GLY A 1 114 ? 154.988 117.229 131.703 1.00 67.13 114 GLY A C 1
ATOM 723 O O . GLY A 1 114 ? 154.812 116.049 131.389 1.00 72.37 114 GLY A O 1
ATOM 724 N N . ASP A 1 115 ? 155.099 117.645 132.962 1.00 67.89 115 ASP A N 1
ATOM 725 C CA . ASP A 1 115 ? 155.051 116.706 134.077 1.00 66.35 115 ASP A CA 1
ATOM 726 C C . ASP A 1 115 ? 153.616 116.247 134.304 1.00 67.43 115 ASP A C 1
ATOM 727 O O . ASP A 1 115 ? 152.718 117.071 134.503 1.00 67.67 115 ASP A O 1
ATOM 732 N N . MET A 1 116 ? 153.399 114.931 134.284 1.00 57.92 116 MET A N 1
ATOM 733 C CA . MET A 1 116 ? 152.054 114.382 134.406 1.00 56.94 116 MET A CA 1
ATOM 734 C C . MET A 1 116 ? 151.679 114.029 135.840 1.00 60.65 116 MET A C 1
ATOM 735 O O . MET A 1 116 ? 150.503 114.154 136.216 1.00 65.93 116 MET A O 1
ATOM 740 N N . ASN A 1 117 ? 152.650 113.591 136.647 1.00 54.92 117 ASN A N 1
ATOM 741 C CA . ASN A 1 117 ? 152.383 113.366 138.063 1.00 53.20 117 ASN A CA 1
ATOM 742 C C . ASN A 1 117 ? 151.914 114.650 138.732 1.00 53.55 117 ASN A C 1
ATOM 743 O O . ASN A 1 117 ? 150.938 114.647 139.494 1.00 52.30 117 ASN A O 1
ATOM 748 N N . LEU A 1 118 ? 152.590 115.762 138.441 1.00 51.16 118 LEU A N 1
ATOM 749 C CA . LEU A 1 118 ? 152.172 117.046 138.985 1.00 50.41 118 LEU A CA 1
ATOM 750 C C . LEU A 1 118 ? 150.802 117.452 138.462 1.00 50.60 118 LEU A C 1
ATOM 751 O O . LEU A 1 118 ? 150.033 118.091 139.185 1.00 52.80 118 LEU A O 1
ATOM 756 N N . SER A 1 119 ? 150.471 117.083 137.223 1.00 46.30 119 SER A N 1
ATOM 757 C CA . SER A 1 119 ? 149.154 117.405 136.681 1.00 43.24 119 SER A CA 1
ATOM 758 C C . SER A 1 119 ? 148.051 116.688 137.451 1.00 46.95 119 SER A C 1
ATOM 759 O O . SER A 1 119 ? 147.042 117.299 137.830 1.00 52.99 119 SER A O 1
ATOM 762 N N . ILE A 1 120 ? 148.224 115.386 137.693 1.00 42.90 120 ILE A N 1
ATOM 763 C CA . ILE A 1 120 ? 147.194 114.667 138.439 1.00 44.92 120 ILE A CA 1
ATOM 764 C C . ILE A 1 120 ? 147.144 115.142 139.889 1.00 48.44 120 ILE A C 1
ATOM 765 O O . ILE A 1 120 ? 146.062 115.204 140.489 1.00 50.22 120 ILE A O 1
ATOM 770 N N . VAL A 1 121 ? 148.294 115.498 140.471 1.00 48.08 121 VAL A N 1
ATOM 771 C CA . VAL A 1 121 ? 148.298 116.049 141.824 1.00 42.67 121 VAL A CA 1
ATOM 772 C C . VAL A 1 121 ? 147.503 117.348 141.864 1.00 45.70 121 VAL A C 1
ATOM 773 O O . VAL A 1 121 ? 146.680 117.567 142.762 1.00 54.14 121 VAL A O 1
ATOM 777 N N . MET A 1 122 ? 147.729 118.222 140.878 1.00 51.05 122 MET A N 1
ATOM 778 C CA . MET A 1 122 ? 146.986 119.475 140.797 1.00 54.56 122 MET A CA 1
ATOM 779 C C . MET A 1 122 ? 145.491 119.216 140.705 1.00 57.58 122 MET A C 1
ATOM 780 O O . MET A 1 122 ? 144.698 119.832 141.425 1.00 58.88 122 MET A O 1
ATOM 785 N N . THR A 1 123 ? 145.088 118.314 139.808 1.00 56.46 123 THR A N 1
ATOM 786 C CA . THR A 1 123 ? 143.663 118.069 139.604 1.00 55.21 123 THR A CA 1
ATOM 787 C C . THR A 1 123 ? 143.011 117.531 140.871 1.00 58.70 123 THR A C 1
ATOM 788 O O . THR A 1 123 ? 141.957 118.022 141.297 1.00 62.07 123 THR A O 1
ATOM 792 N N . THR A 1 124 ? 143.633 116.530 141.500 1.00 69.57 124 THR A N 1
ATOM 793 C CA . THR A 1 124 ? 143.053 115.942 142.703 1.00 69.25 124 THR A CA 1
ATOM 794 C C . THR A 1 124 ? 142.977 116.962 143.834 1.00 69.18 124 THR A C 1
ATOM 795 O O . THR A 1 124 ? 141.943 117.086 144.505 1.00 71.71 124 THR A O 1
ATOM 799 N N . CYS A 1 125 ? 144.059 117.719 144.050 1.00 66.13 125 CYS A N 1
ATOM 800 C CA . CYS A 1 125 ? 144.071 118.689 145.139 1.00 64.89 125 CYS A CA 1
ATOM 801 C C . CYS A 1 125 ? 143.048 119.793 144.912 1.00 67.68 125 CYS A C 1
ATOM 802 O O . CYS A 1 125 ? 142.349 120.198 145.847 1.00 74.34 125 CYS A O 1
ATOM 805 N N . SER A 1 126 ? 142.944 120.298 143.679 1.00 62.78 126 SER A N 1
ATOM 806 C CA . SER A 1 126 ? 141.969 121.344 143.393 1.00 64.16 126 SER A CA 1
ATOM 807 C C . SER A 1 126 ? 140.545 120.836 143.567 1.00 67.26 126 SER A C 1
ATOM 808 O O . SER A 1 126 ? 139.701 121.530 144.148 1.00 69.45 126 SER A O 1
ATOM 811 N N . THR A 1 127 ? 140.258 119.626 143.081 1.00 72.18 127 THR A N 1
ATOM 812 C CA . THR A 1 127 ? 138.909 119.089 143.214 1.00 71.57 127 THR A CA 1
ATOM 813 C C . THR A 1 127 ? 138.552 118.850 144.676 1.00 70.83 127 THR A C 1
ATOM 814 O O . THR A 1 127 ? 137.398 119.042 145.076 1.00 74.12 127 THR A O 1
ATOM 818 N N . PHE A 1 128 ? 139.525 118.437 145.493 1.00 74.25 128 PHE A N 1
ATOM 819 C CA . PHE A 1 128 ? 139.230 118.225 146.907 1.00 75.57 128 PHE A CA 1
ATOM 820 C C . PHE A 1 128 ? 139.076 119.546 147.652 1.00 74.91 128 PHE A C 1
ATOM 821 O O . PHE A 1 128 ? 138.226 119.665 148.542 1.00 76.32 128 PHE A O 1
ATOM 829 N N . CYS A 1 129 ? 139.886 120.550 147.308 1.00 67.02 129 CYS A N 1
ATOM 830 C CA . CYS A 1 129 ? 139.803 121.842 147.978 1.00 66.63 129 CYS A CA 1
ATOM 831 C C . CYS A 1 129 ? 138.581 122.639 147.548 1.00 67.07 129 CYS A C 1
ATOM 832 O O . CYS A 1 129 ? 138.169 123.555 148.273 1.00 70.83 129 CYS A O 1
ATOM 835 N N . ALA A 1 130 ? 138.000 122.315 146.390 1.00 53.91 130 ALA A N 1
ATOM 836 C CA . ALA A 1 130 ? 136.811 123.027 145.933 1.00 51.50 130 ALA A CA 1
ATOM 837 C C . ALA A 1 130 ? 135.671 122.903 146.934 1.00 52.87 130 ALA A C 1
ATOM 838 O O . ALA A 1 130 ? 134.967 123.883 147.196 1.00 53.32 130 ALA A O 1
ATOM 840 N N . LEU A 1 131 ? 135.505 121.719 147.534 1.00 48.97 131 LEU A N 1
ATOM 841 C CA . LEU A 1 131 ? 134.389 121.479 148.445 1.00 46.26 131 LEU A CA 1
ATOM 842 C C . LEU A 1 131 ? 134.345 122.495 149.579 1.00 49.51 131 LEU A C 1
ATOM 843 O O . LEU A 1 131 ? 133.264 122.804 150.092 1.00 54.02 131 LEU A O 1
ATOM 848 N N . GLY A 1 132 ? 135.497 123.019 149.986 1.00 51.50 132 GLY A N 1
ATOM 849 C CA . GLY A 1 132 ? 135.533 123.987 151.062 1.00 49.94 132 GLY A CA 1
ATOM 850 C C . GLY A 1 132 ? 135.848 125.400 150.619 1.00 48.38 132 GLY A C 1
ATOM 851 O O . GLY A 1 132 ? 135.644 126.348 151.382 1.00 53.41 132 GLY A O 1
ATOM 852 N N . MET A 1 133 ? 136.343 125.565 149.391 1.00 53.53 133 MET A N 1
ATOM 853 C CA . MET A 1 133 ? 136.732 126.887 148.920 1.00 56.59 133 MET A CA 1
ATOM 854 C C . MET A 1 133 ? 135.709 127.536 147.996 1.00 54.43 133 MET A C 1
ATOM 855 O O . MET A 1 133 ? 135.717 128.763 147.856 1.00 56.94 133 MET A O 1
ATOM 860 N N . MET A 1 134 ? 134.834 126.755 147.375 1.00 48.03 134 MET A N 1
ATOM 861 C CA . MET A 1 134 ? 133.970 127.240 146.310 1.00 48.15 134 MET A CA 1
ATOM 862 C C . MET A 1 134 ? 132.760 127.974 146.895 1.00 52.26 134 MET A C 1
ATOM 863 O O . MET A 1 134 ? 132.423 129.069 146.418 1.00 56.76 134 MET A O 1
ATOM 868 N N . PRO A 1 135 ? 132.073 127.424 147.914 1.00 47.30 135 PRO A N 1
ATOM 869 C CA . PRO A 1 135 ? 130.978 128.194 148.533 1.00 42.57 135 PRO A CA 1
ATOM 870 C C . PRO A 1 135 ? 131.421 129.519 149.126 1.00 42.19 135 PRO A C 1
ATOM 871 O O . PRO A 1 135 ? 130.675 130.502 149.051 1.00 47.59 135 PRO A O 1
ATOM 875 N N . LEU A 1 136 ? 132.614 129.576 149.722 1.00 42.47 136 LEU A N 1
ATOM 876 C CA . LEU A 1 136 ? 133.086 130.828 150.307 1.00 44.49 136 LEU A CA 1
ATOM 877 C C . LEU A 1 136 ? 133.299 131.885 149.229 1.00 44.32 136 LEU A C 1
ATOM 878 O O . LEU A 1 136 ? 132.902 133.045 149.392 1.00 42.46 136 LEU A O 1
ATOM 883 N N . LEU A 1 137 ? 133.916 131.495 148.111 1.00 44.99 137 LEU A N 1
ATOM 884 C CA . LEU A 1 137 ? 134.118 132.433 147.012 1.00 42.25 137 LEU A CA 1
ATOM 885 C C . LEU A 1 137 ? 132.788 132.882 146.423 1.00 41.82 137 LEU A C 1
ATOM 886 O O . LEU A 1 137 ? 132.609 134.063 146.097 1.00 48.93 137 LEU A O 1
ATOM 891 N N . LEU A 1 138 ? 131.841 131.951 146.275 1.00 43.10 138 LEU A N 1
ATOM 892 C CA . LEU A 1 138 ? 130.523 132.321 145.769 1.00 44.28 138 LEU A CA 1
ATOM 893 C C . LEU A 1 138 ? 129.841 133.321 146.692 1.00 48.51 138 LEU A C 1
ATOM 894 O O . LEU A 1 138 ? 129.282 134.321 146.230 1.00 51.46 138 LEU A O 1
ATOM 899 N N . TYR A 1 139 ? 129.890 133.078 148.004 1.00 57.30 139 TYR A N 1
ATOM 900 C CA . TYR A 1 139 ? 129.275 133.997 148.956 1.00 59.87 139 TYR A CA 1
ATOM 901 C C . TYR A 1 139 ? 129.946 135.364 148.899 1.00 59.46 139 TYR A C 1
ATOM 902 O O . TYR A 1 139 ? 129.270 136.399 148.947 1.00 62.87 139 TYR A O 1
ATOM 911 N N . ILE A 1 140 ? 131.274 135.388 148.781 1.00 48.60 140 ILE A N 1
ATOM 912 C CA . ILE A 1 140 ? 131.993 136.658 148.743 1.00 49.33 140 ILE A CA 1
ATOM 913 C C . ILE A 1 140 ? 131.622 137.456 147.497 1.00 46.45 140 ILE A C 1
ATOM 914 O O . ILE A 1 140 ? 131.378 138.666 147.571 1.00 48.67 140 ILE A O 1
ATOM 919 N N . TYR A 1 141 ? 131.557 136.798 146.338 1.00 53.01 141 TYR A N 1
ATOM 920 C CA . TYR A 1 141 ? 131.482 137.523 145.075 1.00 52.90 141 TYR A CA 1
ATOM 921 C C . TYR A 1 141 ? 130.070 137.722 144.536 1.00 58.29 141 TYR A C 1
ATOM 922 O O . TYR A 1 141 ? 129.853 138.674 143.778 1.00 58.57 141 TYR A O 1
ATOM 931 N N . SER A 1 142 ? 129.106 136.871 144.891 1.00 66.16 142 SER A N 1
ATOM 932 C CA . SER A 1 142 ? 127.776 136.973 144.305 1.00 64.97 142 SER A CA 1
ATOM 933 C C . SER A 1 142 ? 126.949 138.109 144.889 1.00 67.96 142 SER A C 1
ATOM 934 O O . SER A 1 142 ? 125.852 138.372 144.386 1.00 69.03 142 SER A O 1
ATOM 937 N N . ARG A 1 143 ? 127.438 138.779 145.931 1.00 81.30 143 ARG A N 1
ATOM 938 C CA . ARG A 1 143 ? 126.702 139.872 146.553 1.00 81.54 143 ARG A CA 1
ATOM 939 C C . ARG A 1 143 ? 126.495 141.016 145.570 1.00 82.02 143 ARG A C 1
ATOM 940 O O . ARG A 1 143 ? 127.453 141.691 145.180 1.00 84.38 143 ARG A O 1
ATOM 948 N N . GLY A 1 144 ? 125.247 141.239 145.166 1.00 61.35 144 GLY A N 1
ATOM 949 C CA . GLY A 1 144 ? 124.903 142.297 144.240 1.00 61.10 144 GLY A CA 1
ATOM 950 C C . GLY A 1 144 ? 124.418 141.827 142.886 1.00 59.47 144 GLY A C 1
ATOM 951 O O . GLY A 1 144 ? 123.919 142.652 142.111 1.00 63.70 144 GLY A O 1
ATOM 952 N N . ILE A 1 145 ? 124.544 140.539 142.570 1.00 59.19 145 ILE A N 1
ATOM 953 C CA . ILE A 1 145 ? 124.105 140.034 141.273 1.00 59.95 145 ILE A CA 1
ATOM 954 C C . ILE A 1 145 ? 123.199 138.825 141.460 1.00 60.43 145 ILE A C 1
ATOM 955 O O . ILE A 1 145 ? 122.636 138.304 140.490 1.00 59.93 145 ILE A O 1
ATOM 960 N N . TYR A 1 146 ? 123.050 138.368 142.700 1.00 68.07 146 TYR A N 1
ATOM 961 C CA . TYR A 1 146 ? 122.159 137.258 143.001 1.00 68.29 146 TYR A CA 1
ATOM 962 C C . TYR A 1 146 ? 121.444 137.516 144.318 1.00 72.54 146 TYR A C 1
ATOM 963 O O . TYR A 1 146 ? 122.067 137.916 145.305 1.00 74.68 146 TYR A O 1
ATOM 972 N N . ASP A 1 147 ? 120.133 137.282 144.324 1.00 73.88 147 ASP A N 1
ATOM 973 C CA . ASP A 1 147 ? 119.312 137.404 145.523 1.00 73.01 147 ASP A CA 1
ATOM 974 C C . ASP A 1 147 ? 119.027 136.003 146.046 1.00 77.00 147 ASP A C 1
ATOM 975 O O . ASP A 1 147 ? 118.255 135.251 145.441 1.00 75.45 147 ASP A O 1
ATOM 980 N N . GLY A 1 148 ? 119.644 135.655 147.166 1.00 98.54 148 GLY A N 1
ATOM 981 C CA . GLY A 1 148 ? 119.488 134.347 147.749 1.00 99.33 148 GLY A CA 1
ATOM 982 C C . GLY A 1 148 ? 120.824 133.755 148.114 1.00 102.04 148 GLY A C 1
ATOM 983 O O . GLY A 1 148 ? 121.845 134.447 148.190 1.00 102.25 148 GLY A O 1
ATOM 984 N N . ASP A 1 149 ? 120.821 132.446 148.330 1.00 116.21 149 ASP A N 1
ATOM 985 C CA . ASP A 1 149 ? 121.955 131.729 148.892 1.00 116.05 149 ASP A CA 1
ATOM 986 C C . ASP A 1 149 ? 122.381 130.651 147.904 1.00 114.54 149 ASP A C 1
ATOM 987 O O . ASP A 1 149 ? 121.628 129.704 147.655 1.00 115.69 149 ASP A O 1
ATOM 992 N N . LEU A 1 150 ? 123.574 130.803 147.329 1.00 72.67 150 LEU A N 1
ATOM 993 C CA . LEU A 1 150 ? 124.124 129.802 146.426 1.00 70.02 150 LEU A CA 1
ATOM 994 C C . LEU A 1 150 ? 124.927 128.735 147.152 1.00 71.22 150 LEU A C 1
ATOM 995 O O . LEU A 1 150 ? 125.448 127.822 146.501 1.00 74.42 150 LEU A O 1
ATOM 1000 N N . LYS A 1 151 ? 125.172 128.923 148.439 1.00 83.01 151 LYS A N 1
ATOM 1001 C CA . LYS A 1 151 ? 125.933 127.953 149.276 1.00 82.30 151 LYS A CA 1
ATOM 1002 C C . LYS A 1 151 ? 125.450 126.511 149.148 1.00 84.84 151 LYS A C 1
ATOM 1003 O O . LYS A 1 151 ? 126.307 125.676 148.957 1.00 84.46 151 LYS A O 1
ATOM 1009 N N . ASP A 1 152 ? 124.150 126.201 149.253 1.00 103.77 152 ASP A N 1
ATOM 1010 C CA . ASP A 1 152 ? 123.805 124.783 149.261 1.00 105.31 152 ASP A CA 1
ATOM 1011 C C . ASP A 1 152 ? 123.366 124.284 147.888 1.00 104.33 152 ASP A C 1
ATOM 1012 O O . ASP A 1 152 ? 122.868 123.158 147.784 1.00 105.58 152 ASP A O 1
ATOM 1017 N N . LYS A 1 153 ? 123.542 125.088 146.838 1.00 70.51 153 LYS A N 1
ATOM 1018 C CA . LYS A 1 153 ? 123.375 124.635 145.464 1.00 68.27 153 LYS A CA 1
ATOM 1019 C C . LYS A 1 153 ? 124.645 124.022 144.892 1.00 67.66 153 LYS A C 1
ATOM 1020 O O . LYS A 1 153 ? 124.632 123.554 143.750 1.00 68.90 153 LYS A O 1
ATOM 1026 N N . VAL A 1 154 ? 125.738 124.021 145.649 1.00 54.28 154 VAL A N 1
ATOM 1027 C CA . VAL A 1 154 ? 126.996 123.428 145.205 1.00 50.65 154 VAL A CA 1
ATOM 1028 C C . VAL A 1 154 ? 126.866 121.911 145.267 1.00 56.24 154 VAL A C 1
ATOM 1029 O O . VAL A 1 154 ? 126.536 121.362 146.328 1.00 62.29 154 VAL A O 1
ATOM 1033 N N . PRO A 1 155 ? 127.104 121.196 144.168 1.00 51.24 155 PRO A N 1
ATOM 1034 C CA . PRO A 1 155 ? 126.946 119.724 144.152 1.00 50.66 155 PRO A CA 1
ATOM 1035 C C . PRO A 1 155 ? 128.120 118.989 144.797 1.00 55.03 155 PRO A C 1
ATOM 1036 O O . PRO A 1 155 ? 129.062 118.533 144.149 1.00 56.97 155 PRO A O 1
ATOM 1040 N N . TYR A 1 156 ? 128.066 118.876 146.126 1.00 57.29 156 TYR A N 1
ATOM 1041 C CA . TYR A 1 156 ? 129.133 118.200 146.859 1.00 57.37 156 TYR A CA 1
ATOM 1042 C C . TYR A 1 156 ? 129.215 116.723 146.488 1.00 56.36 156 TYR A C 1
ATOM 1043 O O . TYR A 1 156 ? 130.312 116.182 146.292 1.00 58.12 156 TYR A O 1
ATOM 1052 N N . LYS A 1 157 ? 128.062 116.057 146.385 1.00 61.06 157 LYS A N 1
ATOM 1053 C CA . LYS A 1 157 ? 128.053 114.648 146.007 1.00 63.99 157 LYS A CA 1
ATOM 1054 C C . LYS A 1 157 ? 128.628 114.449 144.612 1.00 65.23 157 LYS A C 1
ATOM 1055 O O . LYS A 1 157 ? 129.402 113.513 144.379 1.00 67.79 157 LYS A O 1
ATOM 1061 N N . GLY A 1 158 ? 128.263 115.321 143.670 1.00 50.33 158 GLY A N 1
ATOM 1062 C CA . GLY A 1 158 ? 128.818 115.222 142.331 1.00 49.36 158 GLY A CA 1
ATOM 1063 C C . GLY A 1 158 ? 130.318 115.436 142.304 1.00 50.21 158 GLY A C 1
ATOM 1064 O O . GLY A 1 158 ? 131.039 114.753 141.573 1.00 52.10 158 GLY A O 1
ATOM 1065 N N . ILE A 1 159 ? 130.810 116.384 143.104 1.00 51.87 159 ILE A N 1
ATOM 1066 C CA . ILE A 1 159 ? 132.247 116.630 143.179 1.00 53.06 159 ILE A CA 1
ATOM 1067 C C . ILE A 1 159 ? 132.971 115.401 143.715 1.00 51.41 159 ILE A C 1
ATOM 1068 O O . ILE A 1 159 ? 134.006 114.986 143.177 1.00 54.91 159 ILE A O 1
ATOM 1073 N N . VAL A 1 160 ? 132.433 114.793 144.776 1.00 47.02 160 VAL A N 1
ATOM 1074 C CA . VAL A 1 160 ? 133.064 113.606 145.350 1.00 48.64 160 VAL A CA 1
ATOM 1075 C C . VAL A 1 160 ? 133.047 112.453 144.352 1.00 54.89 160 VAL A C 1
ATOM 1076 O O . VAL A 1 160 ? 134.033 1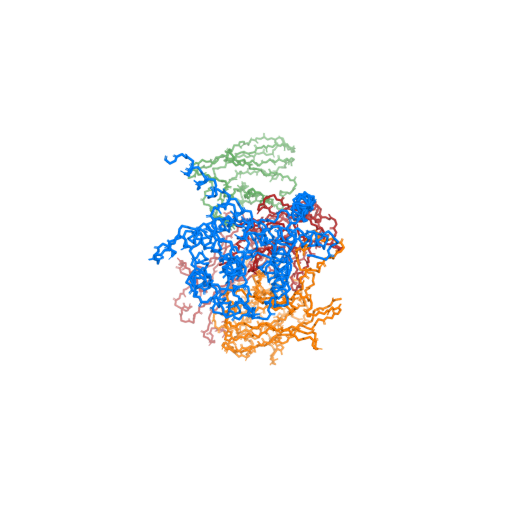11.716 144.212 1.00 60.34 160 VAL A O 1
ATOM 1080 N N . ILE A 1 161 ? 131.928 112.277 143.643 1.00 49.20 161 ILE A N 1
ATOM 1081 C CA . ILE A 1 161 ? 131.831 111.203 142.658 1.00 51.68 161 ILE A CA 1
ATOM 1082 C C . ILE A 1 161 ? 132.837 111.413 141.534 1.00 54.70 161 ILE A C 1
ATOM 1083 O O . ILE A 1 161 ? 133.493 110.466 141.083 1.00 58.18 161 ILE A O 1
ATOM 1088 N N . SER A 1 162 ? 132.972 112.654 141.058 1.00 51.49 162 SER A N 1
ATOM 1089 C CA . SER A 1 162 ? 133.954 112.942 140.017 1.00 54.15 162 SER A CA 1
ATOM 1090 C C . SER A 1 162 ? 135.369 112.667 140.507 1.00 54.87 162 SER A C 1
ATOM 1091 O O . SER A 1 162 ? 136.188 112.097 139.775 1.00 57.82 162 SER A O 1
ATOM 1094 N N . LEU A 1 163 ? 135.673 113.055 141.748 1.00 54.67 163 LEU A N 1
ATOM 1095 C CA . LEU A 1 163 ? 136.999 112.792 142.297 1.00 53.36 163 LEU A CA 1
ATOM 1096 C C . LEU A 1 163 ? 137.284 111.297 142.357 1.00 56.05 163 LEU A C 1
ATOM 1097 O O . LEU A 1 163 ? 138.380 110.851 141.998 1.00 60.31 163 LEU A O 1
ATOM 1102 N N . VAL A 1 164 ? 136.305 110.504 142.797 1.00 54.31 164 VAL A N 1
ATOM 1103 C CA . VAL A 1 164 ? 136.498 109.057 142.875 1.00 56.30 164 VAL A CA 1
ATOM 1104 C C . VAL A 1 164 ? 136.685 108.459 141.483 1.00 55.90 164 VAL A C 1
ATOM 1105 O O . VAL A 1 164 ? 137.556 107.602 141.268 1.00 58.84 164 VAL A O 1
ATOM 1109 N N . LEU A 1 165 ? 135.865 108.890 140.520 1.00 58.04 165 LEU A N 1
ATOM 1110 C CA . LEU A 1 165 ? 135.930 108.340 139.172 1.00 60.66 165 LEU A CA 1
ATOM 1111 C C . LEU A 1 165 ? 137.175 108.788 138.420 1.00 62.16 165 LEU A C 1
ATOM 1112 O O . LEU A 1 165 ? 137.515 108.184 137.399 1.00 61.85 165 LEU A O 1
ATOM 1117 N N . VAL A 1 166 ? 137.839 109.845 138.878 1.00 64.73 166 VAL A N 1
ATOM 1118 C CA . VAL A 1 166 ? 139.157 110.184 138.348 1.00 61.25 166 VAL A CA 1
ATOM 1119 C C . VAL A 1 166 ? 140.258 109.409 139.062 1.00 62.81 166 VAL A C 1
ATOM 1120 O O . VAL A 1 166 ? 141.238 108.995 138.438 1.00 63.55 166 VAL A O 1
ATOM 1124 N N . LEU A 1 167 ? 140.114 109.187 140.371 1.00 66.42 167 LEU A N 1
ATOM 1125 C CA . LEU A 1 167 ? 141.186 108.557 141.135 1.00 65.33 167 LEU A CA 1
ATOM 1126 C C . LEU A 1 167 ? 141.314 107.070 140.819 1.00 68.08 167 LEU A C 1
ATOM 1127 O O . LEU A 1 167 ? 142.430 106.539 140.772 1.00 71.07 167 LEU A O 1
ATOM 1132 N N . ILE A 1 168 ? 140.189 106.377 140.616 1.00 65.50 168 ILE A N 1
ATOM 1133 C CA . ILE A 1 168 ? 140.244 104.923 140.411 1.00 66.60 168 ILE A CA 1
ATOM 1134 C C . ILE A 1 168 ? 141.048 104.532 139.173 1.00 70.74 168 ILE A C 1
ATOM 1135 O O . ILE A 1 168 ? 141.941 103.672 139.289 1.00 72.05 168 ILE A O 1
ATOM 1140 N N . PRO A 1 169 ? 140.797 105.091 137.980 1.00 67.56 169 PRO A N 1
ATOM 1141 C CA . PRO A 1 169 ? 141.596 104.684 136.813 1.00 62.61 169 PRO A CA 1
ATOM 1142 C C . PRO A 1 169 ? 143.079 104.973 136.959 1.00 63.12 169 PRO A C 1
ATOM 1143 O O . PRO A 1 169 ? 143.894 104.226 136.406 1.00 65.07 169 PRO A O 1
ATOM 1147 N N . CYS A 1 170 ? 143.455 106.032 137.684 1.00 70.07 170 CYS A N 1
ATOM 1148 C CA . CYS A 1 170 ? 144.868 106.263 137.977 1.00 72.29 170 CYS A CA 1
ATOM 1149 C C . CYS A 1 170 ? 145.490 105.050 138.648 1.00 72.43 170 CYS A C 1
ATOM 1150 O O . CYS A 1 170 ? 146.525 104.539 138.202 1.00 76.43 170 CYS A O 1
ATOM 1153 N N . THR A 1 171 ? 144.872 104.583 139.734 1.00 68.48 171 THR A N 1
ATOM 1154 C CA . THR A 1 171 ? 145.427 103.457 140.471 1.00 72.61 171 THR A CA 1
ATOM 1155 C C . THR A 1 171 ? 145.447 102.203 139.613 1.00 75.47 171 THR A C 1
ATOM 1156 O O . THR A 1 171 ? 146.430 101.453 139.626 1.00 75.32 171 THR A O 1
ATOM 1160 N N . ILE A 1 172 ? 144.382 101.967 138.844 1.00 76.94 172 ILE A N 1
ATOM 1161 C CA . ILE A 1 172 ? 144.338 100.765 138.013 1.00 75.39 172 ILE A CA 1
ATOM 1162 C C . ILE A 1 172 ? 145.465 100.785 136.983 1.00 77.10 172 ILE A C 1
ATOM 1163 O O . ILE A 1 172 ? 146.194 99.798 136.815 1.00 79.53 172 ILE A O 1
ATOM 1168 N N . GLY A 1 173 ? 145.644 101.917 136.298 1.00 64.89 173 GLY A N 1
ATOM 1169 C CA . GLY A 1 173 ? 146.684 102.002 135.285 1.00 62.99 173 GLY A CA 1
ATOM 1170 C C . GLY A 1 173 ? 148.086 101.916 135.860 1.00 64.27 173 GLY A C 1
ATOM 1171 O O . GLY A 1 173 ? 148.962 101.259 135.287 1.00 65.12 173 GLY A O 1
ATOM 1172 N N . ILE A 1 174 ? 148.322 102.577 136.996 1.00 69.33 174 ILE A N 1
ATOM 1173 C CA . ILE A 1 174 ? 149.647 102.537 137.605 1.00 71.08 174 ILE A CA 1
ATOM 1174 C C . ILE A 1 174 ? 149.967 101.130 138.097 1.00 72.29 174 ILE A C 1
ATOM 1175 O O . ILE A 1 174 ? 151.098 100.652 137.950 1.00 74.86 174 ILE A O 1
ATOM 1180 N N . VAL A 1 175 ? 148.981 100.441 138.677 1.00 70.99 175 VAL A N 1
ATOM 1181 C CA . VAL A 1 175 ? 149.191 99.060 139.099 1.00 73.09 175 VAL A CA 1
ATOM 1182 C C . VAL A 1 175 ? 149.491 98.178 137.895 1.00 76.67 175 VAL A C 1
ATOM 1183 O O . VAL A 1 175 ? 150.391 97.328 137.937 1.00 80.31 175 VAL A O 1
ATOM 1187 N N . LEU A 1 176 ? 148.751 98.371 136.798 1.00 80.48 176 LEU A N 1
ATOM 1188 C CA . LEU A 1 176 ? 148.992 97.576 135.598 1.00 80.95 176 LEU A CA 1
ATOM 1189 C C . LEU A 1 176 ? 150.401 97.794 135.064 1.00 80.06 176 LEU A C 1
ATOM 1190 O O . LEU A 1 176 ? 151.073 96.837 134.662 1.00 80.45 176 LEU A O 1
ATOM 1195 N N . LYS A 1 177 ? 150.868 99.045 135.048 1.00 81.18 177 LYS A N 1
ATOM 1196 C CA . LYS A 1 177 ? 152.236 99.299 134.605 1.00 80.69 177 LYS A CA 1
ATOM 1197 C C . LYS A 1 177 ? 153.252 98.657 135.539 1.00 82.16 177 LYS A C 1
ATOM 1198 O O . LYS A 1 177 ? 154.212 98.025 135.083 1.00 82.61 177 LYS A O 1
ATOM 1204 N N . SER A 1 178 ? 153.063 98.818 136.851 1.00 97.55 178 SER A N 1
ATOM 1205 C CA . SER A 1 178 ? 154.089 98.408 137.803 1.00 96.60 178 SER A CA 1
ATOM 1206 C C . SER A 1 178 ? 154.206 96.893 137.886 1.00 97.85 178 SER A C 1
ATOM 1207 O O . SER A 1 178 ? 155.317 96.355 137.959 1.00 99.48 178 SER A O 1
ATOM 1210 N N . LYS A 1 179 ? 153.077 96.185 137.875 1.00 110.78 179 LYS A N 1
ATOM 1211 C CA . LYS A 1 179 ? 153.080 94.749 138.123 1.00 113.12 179 LYS A CA 1
ATOM 1212 C C . LYS A 1 179 ? 153.120 93.918 136.846 1.00 115.03 179 LYS A C 1
ATOM 1213 O O . LYS A 1 179 ? 153.954 93.017 136.723 1.00 116.83 179 LYS A O 1
ATOM 1219 N N . ARG A 1 180 ? 152.239 94.200 135.887 1.00 121.58 180 ARG A N 1
ATOM 1220 C CA . ARG A 1 180 ? 152.097 93.384 134.681 1.00 121.93 180 ARG A CA 1
ATOM 1221 C C . ARG A 1 180 ? 152.208 94.268 133.447 1.00 122.45 180 ARG A C 1
ATOM 1222 O O . ARG A 1 180 ? 151.193 94.672 132.864 1.00 123.91 180 ARG A O 1
ATOM 1230 N N . PRO A 1 181 ? 153.432 94.587 133.016 1.00 114.44 181 PRO A N 1
ATOM 1231 C CA . PRO A 1 181 ? 153.598 95.363 131.774 1.00 113.88 181 PRO A CA 1
ATOM 1232 C C . PRO A 1 181 ? 153.215 94.599 130.516 1.00 114.96 181 PRO A C 1
ATOM 1233 O O . PRO A 1 181 ? 153.121 95.218 129.449 1.00 114.67 181 PRO A O 1
ATOM 1237 N N . GLN A 1 182 ? 153.003 93.283 130.602 1.00 130.78 182 GLN A N 1
ATOM 1238 C CA . GLN A 1 182 ? 152.710 92.495 129.407 1.00 129.79 182 GLN A CA 1
ATOM 1239 C C . GLN A 1 182 ? 151.385 92.902 128.774 1.00 130.21 182 GLN A C 1
ATOM 1240 O O . GLN A 1 182 ? 151.282 93.010 127.547 1.00 130.91 182 GLN A O 1
ATOM 1246 N N . TYR A 1 183 ? 150.361 93.133 129.591 1.00 116.04 183 TYR A N 1
ATOM 1247 C CA . TYR A 1 183 ? 149.017 93.387 129.088 1.00 114.10 183 TYR A CA 1
ATOM 1248 C C . TYR A 1 183 ? 148.789 94.823 128.658 1.00 112.79 183 TYR A C 1
ATOM 1249 O O . TYR A 1 183 ? 147.683 95.151 128.209 1.00 114.96 183 TYR A O 1
ATOM 1258 N N . MET A 1 184 ? 149.770 95.707 128.799 1.00 107.62 184 MET A N 1
ATOM 1259 C CA . MET A 1 184 ? 149.366 97.099 128.829 1.00 109.16 184 MET A CA 1
ATOM 1260 C C . MET A 1 184 ? 149.377 97.690 127.419 1.00 110.74 184 MET A C 1
ATOM 1261 O O . MET A 1 184 ? 148.691 98.681 127.158 1.00 112.19 184 MET A O 1
ATOM 1266 N N . ARG A 1 185 ? 150.054 97.030 126.468 1.00 114.32 185 ARG A N 1
ATOM 1267 C CA . ARG A 1 185 ? 149.803 97.333 125.058 1.00 113.34 185 ARG A CA 1
ATOM 1268 C C . ARG A 1 185 ? 148.361 97.013 124.675 1.00 112.72 185 ARG A C 1
ATOM 1269 O O . ARG A 1 185 ? 147.700 97.807 123.991 1.00 113.10 185 ARG A O 1
ATOM 1277 N N . TYR A 1 186 ? 147.861 95.846 125.097 1.00 95.53 186 TYR A N 1
ATOM 1278 C CA . TYR A 1 186 ? 146.467 95.500 124.839 1.00 94.66 186 TYR A CA 1
ATOM 1279 C C . TYR A 1 186 ? 145.531 96.512 125.479 1.00 93.81 186 TYR A C 1
ATOM 1280 O O . TYR A 1 186 ? 144.548 96.942 124.862 1.00 96.05 186 TYR A O 1
ATOM 1289 N N . VAL A 1 187 ? 145.821 96.900 126.722 1.00 84.02 187 VAL A N 1
ATOM 1290 C CA . VAL A 1 187 ? 144.973 97.865 127.416 1.00 82.59 187 VAL A CA 1
ATOM 1291 C C . VAL A 1 187 ? 144.973 99.203 126.685 1.00 85.64 187 VAL A C 1
ATOM 1292 O O . VAL A 1 187 ? 143.922 99.836 126.522 1.00 88.98 187 VAL A O 1
ATOM 1296 N N . ILE A 1 188 ? 146.145 99.653 126.229 1.00 91.90 188 ILE A N 1
ATOM 1297 C CA . ILE A 1 188 ? 146.235 100.933 125.531 1.00 92.25 188 ILE A CA 1
ATOM 1298 C C . ILE A 1 188 ? 145.457 100.890 124.222 1.00 94.22 188 ILE A C 1
ATOM 1299 O O . ILE A 1 188 ? 144.724 101.829 123.892 1.00 94.19 188 ILE A O 1
ATOM 1304 N N . LYS A 1 189 ? 145.603 99.807 123.452 1.00 88.37 189 LYS A N 1
ATOM 1305 C CA . LYS A 1 189 ? 144.880 99.719 122.184 1.00 83.46 189 LYS A CA 1
ATOM 1306 C C . LYS A 1 189 ? 143.370 99.653 122.411 1.00 83.98 189 LYS A C 1
ATOM 1307 O O . LYS A 1 189 ? 142.596 100.294 121.684 1.00 86.67 189 LYS A O 1
ATOM 1313 N N . GLY A 1 190 ? 142.934 98.911 123.434 1.00 80.72 190 GLY A N 1
ATOM 1314 C CA . GLY A 1 190 ? 141.513 98.852 123.733 1.00 80.74 190 GLY A CA 1
ATOM 1315 C C . GLY A 1 190 ? 140.959 100.195 124.162 1.00 81.13 190 GLY A C 1
ATOM 1316 O O . GLY A 1 190 ? 139.873 100.595 123.736 1.00 82.26 190 GLY A O 1
ATOM 1317 N N . GLY A 1 191 ? 141.700 100.914 125.005 1.00 84.28 191 GLY A N 1
ATOM 1318 C CA . GLY A 1 191 ? 141.277 102.250 125.382 1.00 84.69 191 GLY A CA 1
ATOM 1319 C C . GLY A 1 191 ? 141.210 103.188 124.193 1.00 86.05 191 GLY A C 1
ATOM 1320 O O . GLY A 1 191 ? 140.261 103.961 124.055 1.00 88.23 191 GLY A O 1
ATOM 1321 N N . MET A 1 192 ? 142.208 103.120 123.309 1.00 97.93 192 MET A N 1
ATOM 1322 C CA . MET A 1 192 ? 142.235 104.011 122.156 1.00 99.26 192 MET A CA 1
ATOM 1323 C C . MET A 1 192 ? 141.088 103.729 121.194 1.00 99.82 192 MET A C 1
ATOM 1324 O O . MET A 1 192 ? 140.596 104.654 120.537 1.00 99.51 192 MET A O 1
ATOM 1329 N N . ILE A 1 193 ? 140.650 102.474 121.084 1.00 84.65 193 ILE A N 1
ATOM 1330 C CA . ILE A 1 193 ? 139.505 102.205 120.216 1.00 82.99 193 ILE A CA 1
ATOM 1331 C C . ILE A 1 193 ? 138.193 102.583 120.907 1.00 81.71 193 ILE A C 1
ATOM 1332 O O . ILE A 1 193 ? 137.268 103.104 120.265 1.00 82.30 193 ILE A O 1
ATOM 1337 N N . ILE A 1 194 ? 138.097 102.361 122.222 1.00 71.23 194 ILE A N 1
ATOM 1338 C CA . ILE A 1 194 ? 136.859 102.663 122.936 1.00 69.38 194 ILE A CA 1
ATOM 1339 C C . ILE A 1 194 ? 136.620 104.168 122.987 1.00 69.93 194 ILE A C 1
ATOM 1340 O O . ILE A 1 194 ? 135.479 104.632 122.875 1.00 71.70 194 ILE A O 1
ATOM 1345 N N . ILE A 1 195 ? 137.688 104.954 123.148 1.00 67.75 195 ILE A N 1
ATOM 1346 C CA . ILE A 1 195 ? 137.537 106.406 123.196 1.00 67.21 195 ILE A CA 1
ATOM 1347 C C . ILE A 1 195 ? 136.987 106.930 121.875 1.00 71.18 195 ILE A C 1
ATOM 1348 O O . ILE A 1 195 ? 136.102 107.791 121.856 1.00 76.41 195 ILE A O 1
ATOM 1353 N N . LEU A 1 196 ? 137.501 106.422 120.752 1.00 75.15 196 LEU A N 1
ATOM 1354 C CA . LEU A 1 196 ? 136.985 106.827 119.447 1.00 74.40 196 LEU A CA 1
ATOM 1355 C C . LEU A 1 196 ? 135.522 106.424 119.281 1.00 72.81 196 LEU A C 1
ATOM 1356 O O . LEU A 1 196 ? 134.681 107.234 118.843 1.00 71.19 196 LEU A O 1
ATOM 1361 N N . LEU A 1 197 ? 135.201 105.173 119.636 1.00 82.09 197 LEU A N 1
ATOM 1362 C CA . LEU A 1 197 ? 133.832 104.683 119.502 1.00 81.98 197 LEU A CA 1
ATOM 1363 C C . LEU A 1 197 ? 132.857 105.489 120.351 1.00 83.74 197 LEU A C 1
ATOM 1364 O O . LEU A 1 197 ? 131.695 105.655 119.966 1.00 85.41 197 LEU A O 1
ATOM 1369 N N . CYS A 1 198 ? 133.303 105.983 121.507 1.00 95.58 198 CYS A N 1
ATOM 1370 C CA . CYS A 1 198 ? 132.439 106.801 122.351 1.00 95.85 198 CYS A CA 1
ATOM 1371 C C . CYS A 1 198 ? 132.358 108.244 121.868 1.00 94.66 198 CYS A C 1
ATOM 1372 O O . CYS A 1 198 ? 131.292 108.866 121.965 1.00 97.57 198 CYS A O 1
ATOM 1375 N N . SER A 1 199 ? 133.466 108.790 121.361 1.00 90.99 199 SER A N 1
ATOM 1376 C CA . SER A 1 199 ? 133.482 110.182 120.931 1.00 91.91 199 SER A CA 1
ATOM 1377 C C . SER A 1 199 ? 132.545 110.404 119.756 1.00 95.18 199 SER A C 1
ATOM 1378 O O . SER A 1 199 ? 131.830 111.413 119.709 1.00 95.97 199 SER A O 1
ATOM 1381 N N . VAL A 1 200 ? 132.531 109.474 118.795 1.00 86.92 200 VAL A N 1
ATOM 1382 C CA . VAL A 1 200 ? 131.637 109.663 117.651 1.00 84.42 200 VAL A CA 1
ATOM 1383 C C . VAL A 1 200 ? 130.176 109.660 118.099 1.00 83.75 200 VAL A C 1
ATOM 1384 O O . VAL A 1 200 ? 129.372 110.492 117.653 1.00 83.15 200 VAL A O 1
ATOM 1388 N N . ALA A 1 201 ? 129.811 108.739 118.996 1.00 73.08 201 ALA A N 1
ATOM 1389 C CA . ALA A 1 201 ? 128.432 108.668 119.473 1.00 72.00 201 ALA A CA 1
ATOM 1390 C C . ALA A 1 201 ? 128.045 109.919 120.252 1.00 71.01 201 ALA A C 1
ATOM 1391 O O . ALA A 1 201 ? 126.933 110.443 120.088 1.00 73.59 201 ALA A O 1
ATOM 1393 N N . VAL A 1 202 ? 128.942 110.411 121.111 1.00 73.51 202 VAL A N 1
ATOM 1394 C CA . VAL A 1 202 ? 128.632 111.612 121.882 1.00 73.90 202 VAL A CA 1
ATOM 1395 C C . VAL A 1 202 ? 128.471 112.808 120.955 1.00 75.31 202 VAL A C 1
ATOM 1396 O O . VAL A 1 202 ? 127.579 113.644 121.147 1.00 77.83 202 VAL A O 1
ATOM 1400 N N . THR A 1 203 ? 129.332 112.915 119.939 1.00 72.41 203 THR A N 1
ATOM 1401 C CA . THR A 1 203 ? 129.200 114.005 118.979 1.00 75.03 203 THR A CA 1
ATOM 1402 C C . THR A 1 203 ? 127.869 113.930 118.243 1.00 74.44 203 THR A C 1
ATOM 1403 O O . THR A 1 203 ? 127.208 114.955 118.039 1.00 73.94 203 THR A O 1
ATOM 1407 N N . VAL A 1 204 ? 127.454 112.724 117.846 1.00 65.21 204 VAL A N 1
ATOM 1408 C CA . VAL A 1 204 ? 126.181 112.574 117.144 1.00 64.95 204 VAL A CA 1
ATOM 1409 C C . VAL A 1 204 ? 125.023 112.999 118.041 1.00 65.36 204 VAL A C 1
ATOM 1410 O O . VAL A 1 204 ? 124.118 113.726 117.614 1.00 67.10 204 VAL A O 1
ATOM 1414 N N . LEU A 1 205 ? 125.038 112.556 119.302 1.00 68.83 205 LEU A N 1
ATOM 1415 C CA . LEU A 1 205 ? 123.952 112.908 120.215 1.00 69.22 205 LEU A CA 1
ATOM 1416 C C . LEU A 1 205 ? 123.905 114.410 120.475 1.00 68.38 205 LEU A C 1
ATOM 1417 O O . LEU A 1 205 ? 122.824 115.015 120.484 1.00 70.37 205 LEU A O 1
ATOM 1422 N N . SER A 1 206 ? 125.068 115.029 120.689 1.00 66.37 206 SER A N 1
ATOM 1423 C CA . SER A 1 206 ? 125.107 116.466 120.935 1.00 67.59 206 SER A CA 1
ATOM 1424 C C . SER A 1 206 ? 124.636 117.248 119.716 1.00 69.22 206 SER A C 1
ATOM 1425 O O . SER A 1 206 ? 123.909 118.239 119.849 1.00 69.66 206 SER A O 1
ATOM 1428 N N . ALA A 1 207 ? 125.043 116.820 118.517 1.00 65.41 207 ALA A N 1
ATOM 1429 C CA . ALA A 1 207 ? 124.587 117.483 117.301 1.00 65.75 207 ALA A CA 1
ATOM 1430 C C . ALA A 1 207 ? 123.081 117.348 117.132 1.00 65.81 207 ALA A C 1
ATOM 1431 O O . ALA A 1 207 ? 122.405 118.307 116.740 1.00 65.49 207 ALA A O 1
ATOM 1433 N N . ILE A 1 208 ? 122.537 116.164 117.422 1.00 68.31 208 ILE A N 1
ATOM 1434 C CA . ILE A 1 208 ? 121.094 115.962 117.319 1.00 68.26 208 ILE A CA 1
ATOM 1435 C C . ILE A 1 208 ? 120.362 116.891 118.279 1.00 70.26 208 ILE A C 1
ATOM 1436 O O . ILE A 1 208 ? 119.373 117.537 117.913 1.00 73.20 208 ILE A O 1
ATOM 1441 N N . ASN A 1 209 ? 120.844 116.977 119.522 1.00 79.93 209 ASN A N 1
ATOM 1442 C CA . ASN A 1 209 ? 120.199 117.852 120.497 1.00 80.32 209 ASN A CA 1
ATOM 1443 C C . ASN A 1 209 ? 120.275 119.313 120.070 1.00 80.77 209 ASN A C 1
ATOM 1444 O O . ASN A 1 209 ? 119.280 120.044 120.155 1.00 84.73 209 ASN A O 1
ATOM 1449 N N . VAL A 1 210 ? 121.444 119.755 119.599 1.00 81.56 210 VAL A N 1
ATOM 1450 C CA . VAL A 1 210 ? 121.610 121.149 119.198 1.00 81.77 210 VAL A CA 1
ATOM 1451 C C . VAL A 1 210 ? 120.699 121.479 118.023 1.00 85.33 210 VAL A C 1
ATOM 1452 O O . VAL A 1 210 ? 120.060 122.538 117.992 1.00 86.37 210 VAL A O 1
ATOM 1456 N N . GLY A 1 211 ? 120.621 120.580 117.040 1.00 80.88 211 GLY A N 1
ATOM 1457 C CA . GLY A 1 211 ? 119.750 120.821 115.902 1.00 80.02 211 GLY A CA 1
ATOM 1458 C C . GLY A 1 211 ? 118.279 120.826 116.272 1.00 79.95 211 GLY A C 1
ATOM 1459 O O . GLY A 1 211 ? 117.516 121.674 115.802 1.00 81.88 211 GLY A O 1
ATOM 1460 N N . LYS A 1 212 ? 117.831 119.871 117.092 1.00 82.71 212 LYS A N 1
ATOM 1461 C CA . LYS A 1 212 ? 116.381 119.750 117.487 1.00 83.49 212 LYS A CA 1
ATOM 1462 C C . LYS A 1 212 ? 115.958 120.793 118.528 1.00 83.71 212 LYS A C 1
ATOM 1463 O O . LYS A 1 212 ? 114.768 120.999 118.674 1.00 84.65 212 LYS A O 1
ATOM 1469 N N . SER A 1 213 ? 116.900 121.441 119.206 1.00 90.22 213 SER A N 1
ATOM 1470 C CA . SER A 1 213 ? 116.513 122.462 120.166 1.00 90.42 213 SER A CA 1
ATOM 1471 C C . SER A 1 213 ? 116.422 123.831 119.499 1.00 87.50 213 SER A C 1
ATOM 1472 O O . SER A 1 213 ? 116.962 124.063 118.416 1.00 88.50 213 SER A O 1
ATOM 1475 N N . ILE A 1 214 ? 115.716 124.743 120.170 1.00 81.03 214 ILE A N 1
ATOM 1476 C CA . ILE A 1 214 ? 115.576 126.106 119.673 1.00 83.18 214 ILE A CA 1
ATOM 1477 C C . ILE A 1 214 ? 116.899 126.843 119.827 1.00 82.17 214 ILE A C 1
ATOM 1478 O O . ILE A 1 214 ? 117.596 126.705 120.842 1.00 81.92 214 ILE A O 1
ATOM 1483 N N . MET A 1 215 ? 117.256 127.631 118.815 1.00 79.31 215 MET A N 1
ATOM 1484 C CA . MET A 1 215 ? 118.486 128.420 118.842 1.00 78.59 215 MET A CA 1
ATOM 1485 C C . MET A 1 215 ? 118.251 129.648 119.714 1.00 76.06 215 MET A C 1
ATOM 1486 O O . MET A 1 215 ? 117.849 130.711 119.238 1.00 75.64 215 MET A O 1
ATOM 1491 N N . PHE A 1 216 ? 118.502 129.496 121.012 1.00 60.08 216 PHE A N 1
ATOM 1492 C CA . PHE A 1 216 ? 118.342 130.605 121.942 1.00 56.92 216 PHE A CA 1
ATOM 1493 C C . PHE A 1 216 ? 119.398 131.673 121.688 1.00 58.39 216 PHE A C 1
ATOM 1494 O O . PHE A 1 216 ? 120.579 131.370 121.497 1.00 65.99 216 PHE A O 1
ATOM 1502 N N . ALA A 1 217 ? 118.966 132.930 121.692 1.00 45.98 217 ALA A N 1
ATOM 1503 C CA . ALA A 1 217 ? 119.874 134.039 121.439 1.00 45.15 217 ALA A CA 1
ATOM 1504 C C . ALA A 1 217 ? 120.854 134.219 122.593 1.00 49.75 217 ALA A C 1
ATOM 1505 O O . ALA A 1 217 ? 120.542 133.946 123.755 1.00 55.45 217 ALA A O 1
ATOM 1507 N N . MET A 1 218 ? 122.057 134.684 122.259 1.00 61.57 218 MET A N 1
ATOM 1508 C CA . MET A 1 218 ? 123.086 134.988 123.241 1.00 59.78 218 MET A CA 1
ATOM 1509 C C . MET A 1 218 ? 123.661 136.370 122.968 1.00 63.02 218 MET A C 1
ATOM 1510 O O . MET A 1 218 ? 123.841 136.761 121.811 1.00 63.98 218 MET A O 1
ATOM 1515 N N . THR A 1 219 ? 123.940 137.104 124.039 1.00 61.47 219 THR A N 1
ATOM 1516 C CA . THR A 1 219 ? 124.527 138.429 123.910 1.00 61.47 219 THR A CA 1
ATOM 1517 C C . THR A 1 219 ? 125.962 138.317 123.395 1.00 60.78 219 THR A C 1
ATOM 1518 O O . THR A 1 219 ? 126.730 137.482 123.879 1.00 60.25 219 THR A O 1
ATOM 1522 N N . PRO A 1 220 ? 126.350 139.135 122.411 1.00 56.33 220 PRO A N 1
ATOM 1523 C CA . PRO A 1 220 ? 127.722 139.048 121.874 1.00 54.69 220 PRO A CA 1
ATOM 1524 C C . PRO A 1 220 ? 128.811 139.275 122.916 1.00 54.43 220 PRO A C 1
ATOM 1525 O O . PRO A 1 220 ? 129.911 138.706 122.791 1.00 54.21 220 PRO A O 1
ATOM 1529 N N . LEU A 1 221 ? 128.542 140.089 123.938 1.00 49.30 221 LEU A N 1
ATOM 1530 C CA . LEU A 1 221 ? 129.524 140.306 124.994 1.00 46.26 221 LEU A CA 1
ATOM 1531 C C . LEU A 1 221 ? 129.826 139.019 125.750 1.00 50.26 221 LEU A C 1
ATOM 1532 O O . LEU A 1 221 ? 130.957 138.822 126.208 1.00 53.88 221 LEU A O 1
ATOM 1537 N N . LEU A 1 222 ? 128.835 138.133 125.887 1.00 47.69 222 LEU A N 1
ATOM 1538 C CA . LEU A 1 222 ? 129.078 136.842 126.522 1.00 46.72 222 LEU A CA 1
ATOM 1539 C C . LEU A 1 222 ? 130.077 136.014 125.725 1.00 47.76 222 LEU A C 1
ATOM 1540 O O . LEU A 1 222 ? 130.959 135.369 126.303 1.00 51.46 222 LEU A O 1
ATOM 1545 N N . ILE A 1 223 ? 129.952 136.016 124.396 1.00 42.17 223 ILE A N 1
ATOM 1546 C CA . ILE A 1 223 ? 130.903 135.288 123.559 1.00 46.35 223 ILE A CA 1
ATOM 1547 C C . ILE A 1 223 ? 132.294 135.888 123.697 1.00 42.84 223 ILE A C 1
ATOM 1548 O O . ILE A 1 223 ? 133.292 135.162 123.807 1.00 43.75 223 ILE A O 1
ATOM 1553 N N . ALA A 1 224 ? 132.386 137.221 123.700 1.00 34.24 224 ALA A N 1
ATOM 1554 C CA . ALA A 1 224 ? 133.693 137.853 123.867 1.00 38.36 224 ALA A CA 1
ATOM 1555 C C . ALA A 1 224 ? 134.326 137.476 125.204 1.00 41.68 224 ALA A C 1
ATOM 1556 O O . ALA A 1 224 ? 135.524 137.169 125.270 1.00 39.63 224 ALA A O 1
ATOM 1558 N N . THR A 1 225 ? 133.535 137.486 126.280 1.00 38.10 225 THR A N 1
ATOM 1559 C CA . THR A 1 225 ? 134.059 137.125 127.593 1.00 39.76 225 THR A CA 1
ATOM 1560 C C . THR A 1 225 ? 134.506 135.667 127.634 1.00 42.61 225 THR A C 1
ATOM 1561 O O . THR A 1 225 ? 135.586 135.354 128.153 1.00 45.40 225 THR A O 1
ATOM 1565 N N . SER A 1 226 ? 133.687 134.761 127.092 1.00 39.24 226 SER A N 1
ATOM 1566 C CA . SER A 1 226 ? 134.029 133.343 127.117 1.00 37.61 226 SER A CA 1
ATOM 1567 C C . SER A 1 226 ? 135.245 133.042 126.252 1.00 47.36 226 SER A C 1
ATOM 1568 O O . SER A 1 226 ? 135.950 132.058 126.501 1.00 50.39 226 SER A O 1
ATOM 1571 N N . SER A 1 227 ? 135.492 133.852 125.224 1.00 40.98 227 SER A N 1
ATOM 1572 C CA . SER A 1 227 ? 136.708 133.691 124.435 1.00 36.57 227 SER A CA 1
ATOM 1573 C C . SER A 1 227 ? 137.932 134.247 125.157 1.00 38.79 227 SER A C 1
ATOM 1574 O O . SER A 1 227 ? 139.009 133.645 125.111 1.00 40.76 227 SER A O 1
ATOM 1577 N N . LEU A 1 228 ? 137.787 135.387 125.834 1.00 41.87 228 LEU A N 1
ATOM 1578 C CA . LEU A 1 228 ? 138.921 135.997 126.523 1.00 38.23 228 LEU A CA 1
ATOM 1579 C C . LEU A 1 228 ? 139.322 135.226 127.772 1.00 40.96 228 LEU A C 1
ATOM 1580 O O . LEU A 1 228 ? 140.477 135.299 128.204 1.00 43.31 228 LEU A O 1
ATOM 1585 N N . MET A 1 229 ? 138.386 134.482 128.342 1.00 47.19 229 MET A N 1
ATOM 1586 C CA . MET A 1 229 ? 138.519 133.999 129.713 1.00 48.02 229 MET A CA 1
ATOM 1587 C C . MET A 1 229 ? 139.599 132.912 129.821 1.00 49.67 229 MET A C 1
ATOM 1588 O O . MET A 1 229 ? 140.530 133.064 130.641 1.00 50.65 229 MET A O 1
ATOM 1593 N N . PRO A 1 230 ? 139.583 131.840 129.006 1.00 48.66 230 PRO A N 1
ATOM 1594 C CA . PRO A 1 230 ? 140.646 130.822 129.116 1.00 48.55 230 PRO A CA 1
ATOM 1595 C C . PRO A 1 230 ? 142.020 131.298 128.672 1.00 47.34 230 PRO A C 1
ATOM 1596 O O . PRO A 1 230 ? 143.029 130.818 129.203 1.00 52.37 230 PRO A O 1
ATOM 1600 N N . PHE A 1 231 ? 142.100 132.193 127.685 1.00 49.90 231 PHE A N 1
ATOM 1601 C CA . PHE A 1 231 ? 143.401 132.727 127.291 1.00 48.57 231 PHE A CA 1
ATOM 1602 C C . PHE A 1 231 ? 144.032 133.509 128.434 1.00 47.09 231 PHE A C 1
ATOM 1603 O O . PHE A 1 231 ? 145.244 133.415 128.674 1.00 51.43 231 PHE A O 1
ATOM 1611 N N . ILE A 1 232 ? 143.219 134.290 129.148 1.00 37.46 232 ILE A N 1
ATOM 1612 C CA . ILE A 1 232 ? 143.695 134.963 130.350 1.00 37.72 232 ILE A CA 1
ATOM 1613 C C . ILE A 1 232 ? 144.185 133.940 131.363 1.00 43.43 232 ILE A C 1
ATOM 1614 O O . ILE A 1 232 ? 145.233 134.125 131.993 1.00 45.69 232 ILE A O 1
ATOM 1619 N N . GLY A 1 233 ? 143.439 132.844 131.535 1.00 34.64 233 GLY A N 1
ATOM 1620 C CA . GLY A 1 233 ? 143.893 131.804 132.451 1.00 31.35 233 GLY A CA 1
ATOM 1621 C C . GLY A 1 233 ? 145.254 131.239 132.079 1.00 39.40 233 GLY A C 1
ATOM 1622 O O . GLY A 1 233 ? 146.140 131.102 132.929 1.00 44.90 233 GLY A O 1
ATOM 1623 N N . PHE A 1 234 ? 145.438 130.910 130.798 1.00 49.82 234 PHE A N 1
ATOM 1624 C CA . PHE A 1 234 ? 146.705 130.347 130.333 1.00 43.86 234 PHE A CA 1
ATOM 1625 C C . PHE A 1 234 ? 147.857 131.321 130.554 1.00 46.00 234 PHE A C 1
ATOM 1626 O O . PHE A 1 234 ? 148.918 130.947 131.077 1.00 52.50 234 PHE A O 1
ATOM 1634 N N . LEU A 1 235 ? 147.668 132.580 130.145 1.00 41.97 235 LEU A N 1
ATOM 1635 C CA . LEU A 1 235 ? 148.730 133.570 130.289 1.00 39.48 235 LEU A CA 1
ATOM 1636 C C . LEU A 1 235 ? 149.069 133.805 131.754 1.00 40.91 235 LEU A C 1
ATOM 1637 O O . LEU A 1 235 ? 150.248 133.907 132.118 1.00 44.71 235 LEU A O 1
ATOM 1642 N N . LEU A 1 236 ? 148.048 133.893 132.610 1.00 39.27 236 LEU A N 1
ATOM 1643 C CA . LEU A 1 236 ? 148.277 134.066 134.039 1.00 39.36 236 LEU A CA 1
ATOM 1644 C C . LEU A 1 236 ? 149.080 132.910 134.611 1.00 38.58 236 LEU A C 1
ATOM 1645 O O . LEU A 1 236 ? 150.039 133.119 135.362 1.00 39.53 236 LEU A O 1
ATOM 1650 N N . GLY A 1 237 ? 148.696 131.679 134.271 1.00 38.23 237 GLY A N 1
ATOM 1651 C CA . GLY A 1 237 ? 149.423 130.530 134.782 1.00 38.15 237 GLY A CA 1
ATOM 1652 C C . GLY A 1 237 ? 150.878 130.538 134.361 1.00 40.76 237 GLY A C 1
ATOM 1653 O O . GLY A 1 237 ? 151.777 130.327 135.181 1.00 39.10 237 GLY A O 1
ATOM 1654 N N . TYR A 1 238 ? 151.132 130.808 133.077 1.00 57.65 238 TYR A N 1
ATOM 1655 C CA . TYR A 1 238 ? 152.513 130.795 132.603 1.00 56.14 238 TYR A CA 1
ATOM 1656 C C . TYR A 1 238 ? 153.338 131.905 133.244 1.00 57.47 238 TYR A C 1
ATOM 1657 O O . TYR A 1 238 ? 154.484 131.675 133.645 1.00 60.78 238 TYR A O 1
ATOM 1666 N N . VAL A 1 239 ? 152.783 133.115 133.354 1.00 43.99 239 VAL A N 1
ATOM 1667 C CA . VAL A 1 239 ? 153.543 134.213 133.946 1.00 40.52 239 VAL A CA 1
ATOM 1668 C C . VAL A 1 239 ? 153.824 133.941 135.420 1.00 46.04 239 VAL A C 1
ATOM 1669 O O . VAL A 1 239 ? 154.944 134.159 135.902 1.00 49.68 239 VAL A O 1
ATOM 1673 N N . LEU A 1 240 ? 152.820 133.456 136.158 1.00 49.99 240 LEU A N 1
ATOM 1674 C CA . LEU A 1 240 ? 153.024 133.149 137.569 1.00 49.43 240 LEU A CA 1
ATOM 1675 C C . LEU A 1 240 ? 154.077 132.065 137.749 1.00 50.48 240 LEU A C 1
ATOM 1676 O O . LEU A 1 240 ? 154.917 132.150 138.652 1.00 53.29 240 LEU A O 1
ATOM 1681 N N . SER A 1 241 ? 154.052 131.037 136.897 1.00 47.22 241 SER A N 1
ATOM 1682 C CA . SER A 1 241 ? 155.067 129.995 136.986 1.00 48.23 241 SER A CA 1
ATOM 1683 C C . SER A 1 241 ? 156.441 130.510 136.581 1.00 48.47 241 SER A C 1
ATOM 1684 O O . SER A 1 241 ? 157.457 129.982 137.041 1.00 50.10 241 SER A O 1
ATOM 1687 N N . ALA A 1 242 ? 156.496 131.515 135.707 1.00 48.34 242 ALA A N 1
ATOM 1688 C CA . ALA A 1 242 ? 157.779 132.083 135.314 1.00 47.19 242 ALA A CA 1
ATOM 1689 C C . ALA A 1 242 ? 158.372 132.966 136.403 1.00 47.90 242 ALA A C 1
ATOM 1690 O O . ALA A 1 242 ? 159.599 133.067 136.509 1.00 46.87 242 ALA A O 1
ATOM 1692 N N . LEU A 1 243 ? 157.525 133.612 137.210 1.00 60.12 243 LEU A N 1
ATOM 1693 C CA . LEU A 1 243 ? 158.033 134.482 138.268 1.00 60.43 243 LEU A CA 1
ATOM 1694 C C . LEU A 1 243 ? 158.877 133.704 139.271 1.00 63.79 243 LEU A C 1
ATOM 1695 O O . LEU A 1 243 ? 159.941 134.172 139.694 1.00 66.75 243 LEU A O 1
ATOM 1700 N N . PHE A 1 244 ? 158.421 132.519 139.665 1.00 71.81 244 PHE A N 1
ATOM 1701 C CA . PHE A 1 244 ? 159.173 131.639 140.551 1.00 72.48 244 PHE A CA 1
ATOM 1702 C C . PHE A 1 244 ? 159.905 130.613 139.696 1.00 75.60 244 PHE A C 1
ATOM 1703 O O . PHE A 1 244 ? 159.271 129.862 138.949 1.00 77.20 244 PHE A O 1
ATOM 1711 N N . CYS A 1 245 ? 161.234 130.579 139.813 1.00 93.41 245 CYS A N 1
ATOM 1712 C CA . CYS A 1 245 ? 162.068 129.776 138.925 1.00 93.95 245 CYS A CA 1
ATOM 1713 C C . CYS A 1 245 ? 161.622 128.320 138.882 1.00 91.96 245 CYS A C 1
ATOM 1714 O O . CYS A 1 245 ? 161.707 127.603 139.883 1.00 94.80 245 CYS A O 1
ATOM 1717 N N . LEU A 1 246 ? 161.146 127.883 137.719 1.00 71.96 246 LEU A N 1
ATOM 1718 C CA . LEU A 1 246 ? 160.642 126.532 137.528 1.00 73.40 246 LEU A CA 1
ATOM 1719 C C . LEU A 1 246 ? 161.078 126.031 136.159 1.00 79.29 246 LEU A C 1
ATOM 1720 O O . LEU A 1 246 ? 161.430 126.812 135.273 1.00 78.81 246 LEU A O 1
ATOM 1725 N N . ASN A 1 247 ? 161.051 124.711 135.996 1.00 89.62 247 ASN A N 1
ATOM 1726 C CA . ASN A 1 247 ? 161.400 124.110 134.721 1.00 87.05 247 ASN A CA 1
ATOM 1727 C C . ASN A 1 247 ? 160.262 124.296 133.718 1.00 88.22 247 ASN A C 1
ATOM 1728 O O . ASN A 1 247 ? 159.141 124.673 134.068 1.00 89.27 247 ASN A O 1
ATOM 1733 N N . GLY A 1 248 ? 160.569 124.029 132.447 1.00 71.42 248 GLY A N 1
ATOM 1734 C CA . GLY A 1 248 ? 159.586 124.244 131.396 1.00 71.18 248 GLY A CA 1
ATOM 1735 C C . GLY A 1 248 ? 158.374 123.340 131.517 1.00 70.03 248 GLY A C 1
ATOM 1736 O O . GLY A 1 248 ? 157.240 123.772 131.289 1.00 73.62 248 GLY A O 1
ATOM 1737 N N . ARG A 1 249 ? 158.596 122.071 131.869 1.00 57.39 249 ARG A N 1
ATOM 1738 C CA . ARG A 1 249 ? 157.487 121.127 131.976 1.00 57.51 249 ARG A CA 1
ATOM 1739 C C . ARG A 1 249 ? 156.502 121.550 133.059 1.00 62.10 249 ARG A C 1
ATOM 1740 O O . ARG A 1 249 ? 155.281 121.492 132.858 1.00 66.27 249 ARG A O 1
ATOM 1748 N N . CYS A 1 250 ? 157.014 121.984 134.214 1.00 55.84 250 CYS A N 1
ATOM 1749 C CA . CYS A 1 250 ? 156.138 122.442 135.287 1.00 55.11 250 CYS A CA 1
ATOM 1750 C C . CYS A 1 250 ? 155.360 123.684 134.869 1.00 58.36 250 CYS A C 1
ATOM 1751 O O . CYS A 1 250 ? 154.164 123.807 135.164 1.00 61.35 250 CYS A O 1
ATOM 1754 N N . ARG A 1 251 ? 156.021 124.613 134.176 1.00 61.07 251 ARG A N 1
ATOM 1755 C CA . ARG A 1 251 ? 155.335 125.811 133.703 1.00 61.53 251 ARG A CA 1
ATOM 1756 C C . ARG A 1 251 ? 154.202 125.450 132.752 1.00 61.72 251 ARG A C 1
ATOM 1757 O O . ARG A 1 251 ? 153.085 125.967 132.871 1.00 64.58 251 ARG A O 1
ATOM 1765 N N . ARG A 1 252 ? 154.468 124.547 131.808 1.00 61.45 252 ARG A N 1
ATOM 1766 C CA . ARG A 1 252 ? 153.441 124.173 130.842 1.00 58.79 252 ARG A CA 1
ATOM 1767 C C . ARG A 1 252 ? 152.274 123.456 131.513 1.00 59.33 252 ARG A C 1
ATOM 1768 O O . ARG A 1 252 ? 151.107 123.733 131.200 1.00 61.09 252 ARG A O 1
ATOM 1776 N N . THR A 1 253 ? 152.561 122.538 132.442 1.00 42.99 253 THR A N 1
ATOM 1777 C CA . THR A 1 253 ? 151.471 121.802 133.078 1.00 44.75 253 THR A CA 1
ATOM 1778 C C . THR A 1 253 ? 150.625 122.716 133.963 1.00 48.30 253 THR A C 1
ATOM 1779 O O . THR A 1 253 ? 149.389 122.609 133.972 1.00 47.80 253 THR A O 1
ATOM 1783 N N . VAL A 1 254 ? 151.258 123.647 134.686 1.00 39.50 254 VAL A N 1
ATOM 1784 C CA . VAL A 1 254 ? 150.470 124.563 135.502 1.00 35.91 254 VAL A CA 1
ATOM 1785 C C . VAL A 1 254 ? 149.683 125.525 134.620 1.00 39.45 254 VAL A C 1
ATOM 1786 O O . VAL A 1 254 ? 148.563 125.912 134.970 1.00 44.88 254 VAL A O 1
ATOM 1790 N N . SER A 1 255 ? 150.228 125.911 133.461 1.00 43.70 255 SER A N 1
ATOM 1791 C CA . SER A 1 255 ? 149.470 126.752 132.540 1.00 42.52 255 SER A CA 1
ATOM 1792 C C . SER A 1 255 ? 148.228 126.039 132.022 1.00 46.17 255 SER A C 1
ATOM 1793 O O . SER A 1 255 ? 147.141 126.633 131.979 1.00 46.67 255 SER A O 1
ATOM 1796 N N . MET A 1 256 ? 148.368 124.769 131.635 1.00 49.24 256 MET A N 1
ATOM 1797 C CA . MET A 1 256 ? 147.214 124.027 131.136 1.00 49.56 256 MET A CA 1
ATOM 1798 C C . MET A 1 256 ? 146.176 123.803 132.225 1.00 53.51 256 MET A C 1
ATOM 1799 O O . MET A 1 256 ? 144.971 123.838 131.951 1.00 56.27 256 MET A O 1
ATOM 1804 N N . GLU A 1 257 ? 146.610 123.576 133.466 1.00 52.48 257 GLU A N 1
ATOM 1805 C CA . GLU A 1 257 ? 145.630 123.446 134.537 1.00 52.55 257 GLU A CA 1
ATOM 1806 C C . GLU A 1 257 ? 144.979 124.775 134.906 1.00 51.98 257 GLU A C 1
ATOM 1807 O O . GLU A 1 257 ? 143.815 124.788 135.319 1.00 53.74 257 GLU A O 1
ATOM 1813 N N . THR A 1 258 ? 145.695 125.891 134.763 1.00 43.44 258 THR A N 1
ATOM 1814 C CA . THR A 1 258 ? 145.124 127.200 135.045 1.00 37.67 258 THR A CA 1
ATOM 1815 C C . THR A 1 258 ? 144.167 127.666 133.955 1.00 43.98 258 THR A C 1
ATOM 1816 O O . THR A 1 258 ? 143.288 128.491 134.229 1.00 48.52 258 THR A O 1
ATOM 1820 N N . GLY A 1 259 ? 144.313 127.163 132.731 1.00 46.29 259 GLY A N 1
ATOM 1821 C CA . GLY A 1 259 ? 143.412 127.562 131.666 1.00 40.77 259 GLY A CA 1
ATOM 1822 C C . GLY A 1 259 ? 142.192 126.682 131.478 1.00 45.12 259 GLY A C 1
ATOM 1823 O O . GLY A 1 259 ? 141.219 127.098 130.843 1.00 46.98 259 GLY A O 1
ATOM 1824 N N . CYS A 1 260 ? 142.219 125.469 132.024 1.00 58.87 260 CYS A N 1
ATOM 1825 C CA . CYS A 1 260 ? 141.129 124.515 131.867 1.00 57.02 260 CYS A CA 1
ATOM 1826 C C . CYS A 1 260 ? 140.235 124.549 133.099 1.00 60.12 260 CYS A C 1
ATOM 1827 O O . CYS A 1 260 ? 140.728 124.510 134.230 1.00 63.94 260 CYS A O 1
ATOM 1830 N N . GLN A 1 261 ? 138.924 124.625 132.877 1.00 61.50 261 GLN A N 1
ATOM 1831 C CA . GLN A 1 261 ? 137.957 124.719 133.959 1.00 59.66 261 GLN A CA 1
ATOM 1832 C C . GLN A 1 261 ? 136.848 123.704 133.723 1.00 61.96 261 GLN A C 1
ATOM 1833 O O . GLN A 1 261 ? 136.553 123.340 132.582 1.00 63.83 261 GLN A O 1
ATOM 1839 N N . ASN A 1 262 ? 136.232 123.246 134.810 1.00 66.91 262 ASN A N 1
ATOM 1840 C CA . ASN A 1 262 ? 135.149 122.273 134.731 1.00 68.16 262 ASN A CA 1
ATOM 1841 C C . ASN A 1 262 ? 133.833 123.008 134.505 1.00 71.96 262 ASN A C 1
ATOM 1842 O O . ASN A 1 262 ? 133.435 123.843 135.324 1.00 74.23 262 ASN A O 1
ATOM 1847 N N . VAL A 1 263 ? 133.158 122.694 133.399 1.00 73.14 263 VAL A N 1
ATOM 1848 C CA . VAL A 1 263 ? 131.930 123.390 133.034 1.00 71.78 263 VAL A CA 1
ATOM 1849 C C . VAL A 1 263 ? 130.668 122.636 133.445 1.00 70.07 263 VAL A C 1
ATOM 1850 O O . VAL A 1 263 ? 129.589 123.246 133.494 1.00 71.73 263 VAL A O 1
ATOM 1854 N N . GLN A 1 264 ? 130.766 121.338 133.739 1.00 89.39 264 GLN A N 1
ATOM 1855 C CA . GLN A 1 264 ? 129.585 120.598 134.172 1.00 92.02 264 GLN A CA 1
ATOM 1856 C C . GLN A 1 264 ? 129.098 121.080 135.532 1.00 93.26 264 GLN A C 1
ATOM 1857 O O . GLN A 1 264 ? 127.889 121.126 135.782 1.00 92.83 264 GLN A O 1
ATOM 1863 N N . LEU A 1 265 ? 130.023 121.439 136.426 1.00 67.97 265 LEU A N 1
ATOM 1864 C CA . LEU A 1 265 ? 129.625 121.991 137.718 1.00 65.65 265 LEU A CA 1
ATOM 1865 C C . LEU A 1 265 ? 128.859 123.296 137.544 1.00 65.16 265 LEU A C 1
ATOM 1866 O O . LEU A 1 265 ? 127.819 123.509 138.182 1.00 64.28 265 LEU A O 1
ATOM 1871 N N . CYS A 1 266 ? 129.359 124.181 136.677 1.00 61.55 266 CYS A N 1
ATOM 1872 C CA . CYS A 1 266 ? 128.663 125.435 136.413 1.00 61.50 266 CYS A CA 1
ATOM 1873 C C . CYS A 1 266 ? 127.298 125.184 135.790 1.00 59.58 266 CYS A C 1
ATOM 1874 O O . CYS A 1 266 ? 126.318 125.850 136.140 1.00 59.52 266 CYS A O 1
ATOM 1877 N N . SER A 1 267 ? 127.214 124.228 134.862 1.00 49.80 267 SER A N 1
ATOM 1878 C CA . SER A 1 267 ? 125.931 123.908 134.245 1.00 50.12 267 SER A CA 1
ATOM 1879 C C . SER A 1 267 ? 124.936 123.388 135.276 1.00 52.82 267 SER A C 1
ATOM 1880 O O . SER A 1 267 ? 123.761 123.773 135.265 1.00 49.97 267 SER A O 1
ATOM 1883 N N . THR A 1 268 ? 125.390 122.513 136.178 1.00 44.43 268 THR A N 1
ATOM 1884 C CA . THR A 1 268 ? 124.506 121.989 137.215 1.00 45.86 268 THR A CA 1
ATOM 1885 C C . THR A 1 268 ? 124.022 123.097 138.142 1.00 44.00 268 THR A C 1
ATOM 1886 O O . THR A 1 268 ? 122.828 123.171 138.464 1.00 45.89 268 THR A O 1
ATOM 1890 N N . ILE A 1 269 ? 124.931 123.976 138.571 1.00 37.22 269 ILE A N 1
ATOM 1891 C CA . ILE A 1 269 ? 124.539 125.068 139.458 1.00 37.54 269 ILE A CA 1
ATOM 1892 C C . ILE A 1 269 ? 123.549 125.992 138.761 1.00 39.91 269 ILE A C 1
ATOM 1893 O O . ILE A 1 269 ? 122.546 126.412 139.352 1.00 39.80 269 ILE A O 1
ATOM 1898 N N . LEU A 1 270 ? 123.810 126.318 137.493 1.00 44.97 270 LEU A N 1
ATOM 1899 C CA . LEU A 1 270 ? 122.918 127.201 136.751 1.00 47.28 270 LEU A CA 1
ATOM 1900 C C . LEU A 1 270 ? 121.540 126.577 136.575 1.00 46.62 270 LEU A C 1
ATOM 1901 O O . LEU A 1 270 ? 120.519 127.259 136.721 1.00 50.56 270 LEU A O 1
ATOM 1906 N N . ASN A 1 271 ? 121.487 125.282 136.258 1.00 38.82 271 ASN A N 1
ATOM 1907 C CA . ASN A 1 271 ? 120.209 124.621 136.039 1.00 39.36 271 ASN A CA 1
ATOM 1908 C C . ASN A 1 271 ? 119.453 124.356 137.331 1.00 42.15 271 ASN A C 1
ATOM 1909 O O . ASN A 1 271 ? 118.236 124.149 137.287 1.00 47.93 271 ASN A O 1
ATOM 1914 N N . VAL A 1 272 ? 120.136 124.355 138.477 1.00 37.76 272 VAL A N 1
ATOM 1915 C CA . VAL A 1 272 ? 119.457 124.111 139.744 1.00 33.86 272 VAL A CA 1
ATOM 1916 C C . VAL A 1 272 ? 119.084 125.413 140.451 1.00 37.01 272 VAL A C 1
ATOM 1917 O O . VAL A 1 272 ? 118.137 125.420 141.256 1.00 37.63 272 VAL A O 1
ATOM 1921 N N . ALA A 1 273 ? 119.753 126.523 140.134 1.00 40.54 273 ALA A N 1
ATOM 1922 C CA . ALA A 1 273 ? 119.515 127.800 140.795 1.00 33.21 273 ALA A CA 1
ATOM 1923 C C . ALA A 1 273 ? 118.568 128.726 140.040 1.00 35.70 273 ALA A C 1
ATOM 1924 O O . ALA A 1 273 ? 118.210 129.779 140.577 1.00 41.80 273 ALA A O 1
ATOM 1926 N N . PHE A 1 274 ? 118.159 128.381 138.824 1.00 32.94 274 PHE A N 1
ATOM 1927 C CA . PHE A 1 274 ? 117.275 129.248 138.062 1.00 34.10 274 PHE A CA 1
ATOM 1928 C C . PHE A 1 274 ? 116.137 128.448 137.447 1.00 38.05 274 PHE A C 1
ATOM 1929 O O . PHE A 1 274 ? 116.312 127.277 137.096 1.00 38.55 274 PHE A O 1
ATOM 1937 N N . PRO A 1 275 ? 114.963 129.056 137.305 1.00 33.07 275 PRO A N 1
ATOM 1938 C CA . PRO A 1 275 ? 113.850 128.387 136.620 1.00 32.23 275 PRO A CA 1
ATOM 1939 C C . PRO A 1 275 ? 114.129 128.255 135.134 1.00 35.89 275 PRO A C 1
ATOM 1940 O O . PRO A 1 275 ? 114.958 128.994 134.582 1.00 38.52 275 PRO A O 1
ATOM 1944 N N . PRO A 1 276 ? 113.462 127.320 134.451 1.00 34.44 276 PRO A N 1
ATOM 1945 C CA . PRO A 1 276 ? 113.712 127.148 133.009 1.00 34.30 276 PRO A CA 1
ATOM 1946 C C . PRO A 1 276 ? 113.429 128.391 132.182 1.00 37.36 276 PRO A C 1
ATOM 1947 O O . PRO A 1 276 ? 114.096 128.606 131.162 1.00 42.51 276 PRO A O 1
ATOM 1951 N N . GLU A 1 277 ? 112.462 129.215 132.583 1.00 41.20 277 GLU A N 1
ATOM 1952 C CA . GLU A 1 277 ? 112.124 130.414 131.827 1.00 41.24 277 GLU A CA 1
ATOM 1953 C C . GLU A 1 277 ? 113.116 131.553 132.035 1.00 44.46 277 GLU A C 1
ATOM 1954 O O . GLU A 1 277 ? 113.025 132.564 131.332 1.00 47.42 277 GLU A O 1
ATOM 1960 N N . VAL A 1 278 ? 114.050 131.417 132.976 1.00 41.99 278 VAL A N 1
ATOM 1961 C CA . VAL A 1 278 ? 115.070 132.435 133.205 1.00 40.67 278 VAL A CA 1
ATOM 1962 C C . VAL A 1 278 ? 116.428 132.028 132.633 1.00 40.24 278 VAL A C 1
ATOM 1963 O O . VAL A 1 278 ? 117.295 132.894 132.445 1.00 46.77 278 VAL A O 1
ATOM 1967 N N . ILE A 1 279 ? 116.621 130.751 132.321 1.00 31.88 279 ILE A N 1
ATOM 1968 C CA . ILE A 1 279 ? 117.900 130.223 131.863 1.00 34.44 279 ILE A CA 1
ATOM 1969 C C . ILE A 1 279 ? 118.051 130.328 130.339 1.00 32.09 279 ILE A C 1
ATOM 1970 O O . ILE A 1 279 ? 119.108 130.006 129.795 1.00 39.15 279 ILE A O 1
ATOM 1975 N N . GLY A 1 280 ? 117.048 130.877 129.657 1.00 30.34 280 GLY A N 1
ATOM 1976 C CA . GLY A 1 280 ? 117.077 131.048 128.221 1.00 35.17 280 GLY A CA 1
ATOM 1977 C C . GLY A 1 280 ? 118.376 131.591 127.645 1.00 34.93 280 GLY A C 1
ATOM 1978 O O . GLY A 1 280 ? 118.989 130.969 126.773 1.00 40.95 280 GLY A O 1
ATOM 1979 N N . PRO A 1 281 ? 118.819 132.764 128.110 1.00 37.26 281 PRO A N 1
ATOM 1980 C CA . PRO A 1 281 ? 120.069 133.335 127.575 1.00 40.40 281 PRO A CA 1
ATOM 1981 C C . PRO A 1 281 ? 121.312 132.498 127.844 1.00 43.98 281 PRO A C 1
ATOM 1982 O O . PRO A 1 281 ? 122.304 132.652 127.122 1.00 43.57 281 PRO A O 1
ATOM 1986 N N . LEU A 1 282 ? 121.300 131.626 128.852 1.00 43.01 282 LEU A N 1
ATOM 1987 C CA . LEU A 1 282 ? 122.469 130.832 129.213 1.00 34.84 282 LEU A CA 1
ATOM 1988 C C . LEU A 1 282 ? 122.332 129.370 128.803 1.00 34.43 282 LEU A C 1
ATOM 1989 O O . LEU A 1 282 ? 122.957 128.499 129.416 1.00 40.60 282 LEU A O 1
ATOM 1994 N N . PHE A 1 283 ? 121.524 129.081 127.783 1.00 41.35 283 PHE A N 1
ATOM 1995 C CA . PHE A 1 283 ? 121.302 127.693 127.391 1.00 46.73 283 PHE A CA 1
ATOM 1996 C C . PHE A 1 283 ? 122.543 127.090 126.741 1.00 51.24 283 PHE A C 1
ATOM 1997 O O . PHE A 1 283 ? 122.936 125.962 127.060 1.00 50.82 283 PHE A O 1
ATOM 2005 N N . PHE A 1 284 ? 123.173 127.825 125.826 1.00 47.37 284 PHE A N 1
ATOM 2006 C CA . PHE A 1 284 ? 124.330 127.332 125.091 1.00 42.73 284 PHE A CA 1
ATOM 2007 C C . PHE A 1 284 ? 125.653 127.788 125.691 1.00 48.20 284 PHE A C 1
ATOM 2008 O O . PHE A 1 284 ? 126.707 127.524 125.105 1.00 51.50 284 PHE A O 1
ATOM 2016 N N . PHE A 1 285 ? 125.625 128.473 126.834 1.00 45.75 285 PHE A N 1
ATOM 2017 C CA . PHE A 1 285 ? 126.867 128.954 127.435 1.00 46.42 285 PHE A CA 1
ATOM 2018 C C . PHE A 1 285 ? 127.814 127.829 127.839 1.00 43.88 285 PHE A C 1
ATOM 2019 O O . PHE A 1 285 ? 129.008 127.914 127.503 1.00 44.94 285 PHE A O 1
ATOM 2027 N N . PRO A 1 286 ? 127.387 126.780 128.558 1.00 33.68 286 PRO A N 1
ATOM 2028 C CA . PRO A 1 286 ? 128.344 125.707 128.886 1.00 33.88 286 PRO A CA 1
ATOM 2029 C C . PRO A 1 286 ? 128.923 125.018 127.663 1.00 36.29 286 PRO A C 1
ATOM 2030 O O . PRO A 1 286 ? 130.101 124.643 127.667 1.00 40.57 286 PRO A O 1
ATOM 2034 N N . LEU A 1 287 ? 128.120 124.836 126.613 1.00 41.40 287 LEU A N 1
ATOM 2035 C CA . LEU A 1 287 ? 128.634 124.232 125.388 1.00 39.64 287 LEU A CA 1
ATOM 2036 C C . LEU A 1 287 ? 129.634 125.149 124.698 1.00 40.50 287 LEU A C 1
ATOM 2037 O O . LEU A 1 287 ? 130.657 124.685 124.182 1.00 45.18 287 LEU A O 1
ATOM 2042 N N . LEU A 1 288 ? 129.354 126.453 124.676 1.00 39.49 288 LEU A N 1
ATOM 2043 C CA . LEU A 1 288 ? 130.249 127.394 124.013 1.00 39.22 288 LEU A CA 1
ATOM 2044 C C . LEU A 1 288 ? 131.567 127.535 124.764 1.00 42.51 288 LEU A C 1
ATOM 2045 O O . LEU A 1 288 ? 132.630 127.653 124.142 1.00 46.47 288 LEU A O 1
ATOM 2050 N N . TYR A 1 289 ? 131.521 127.533 126.098 1.00 49.27 289 TYR A N 1
ATOM 2051 C CA . TYR A 1 289 ? 132.746 127.683 126.877 1.00 51.06 289 TYR A CA 1
ATOM 2052 C C . TYR A 1 289 ? 133.686 126.504 126.663 1.00 53.78 289 TYR A C 1
ATOM 2053 O O . TYR A 1 289 ? 134.909 126.676 126.618 1.00 51.94 289 TYR A O 1
ATOM 2062 N N . MET A 1 290 ? 133.132 125.296 126.539 1.00 58.30 290 MET A N 1
ATOM 2063 C CA . MET A 1 290 ? 133.963 124.120 126.303 1.00 56.30 290 MET A CA 1
ATOM 2064 C C . MET A 1 290 ? 134.687 124.214 124.966 1.00 59.16 290 MET A C 1
ATOM 2065 O O . MET A 1 290 ? 135.860 123.836 124.858 1.00 65.04 290 MET A O 1
ATOM 2070 N N . ILE A 1 291 ? 134.003 124.710 123.934 1.00 47.12 291 ILE A N 1
ATOM 2071 C CA . ILE A 1 291 ? 134.607 124.807 122.609 1.00 47.09 291 ILE A CA 1
ATOM 2072 C C . ILE A 1 291 ? 135.768 125.794 122.613 1.00 47.07 291 ILE A C 1
ATOM 2073 O O . ILE A 1 291 ? 136.815 125.543 122.004 1.00 48.03 291 ILE A O 1
ATOM 2078 N N . PHE A 1 292 ? 135.605 126.931 123.294 1.00 46.17 292 PHE A N 1
ATOM 2079 C CA . PHE A 1 292 ? 136.628 127.972 123.255 1.00 45.21 292 PHE A CA 1
ATOM 2080 C C . PHE A 1 292 ? 137.933 127.505 123.887 1.00 50.69 292 PHE A C 1
ATOM 2081 O O . PHE A 1 292 ? 139.015 127.751 123.341 1.00 53.20 292 PHE A O 1
ATOM 2089 N N . GLN A 1 293 ? 137.860 126.830 125.036 1.00 48.24 293 GLN A N 1
ATOM 2090 C CA . GLN A 1 293 ? 139.087 126.374 125.678 1.00 48.13 293 GLN A CA 1
ATOM 2091 C C . GLN A 1 293 ? 139.687 125.176 124.956 1.00 46.69 293 GLN A C 1
ATOM 2092 O O . GLN A 1 293 ? 140.902 124.961 125.021 1.00 53.27 293 GLN A O 1
ATOM 2098 N N . LEU A 1 294 ? 138.861 124.386 124.267 1.00 43.73 294 LEU A N 1
ATOM 2099 C CA . LEU A 1 294 ? 139.398 123.321 123.427 1.00 45.79 294 LEU A CA 1
ATOM 2100 C C . LEU A 1 294 ? 140.091 123.891 122.196 1.00 47.75 294 LEU A C 1
ATOM 2101 O O . LEU A 1 294 ? 141.184 123.445 121.829 1.00 50.54 294 LEU A O 1
ATOM 2106 N N . GLY A 1 295 ? 139.470 124.875 121.544 1.00 43.32 295 GLY A N 1
ATOM 2107 C CA . GLY A 1 295 ? 140.093 125.490 120.385 1.00 41.26 295 GLY A CA 1
ATOM 2108 C C . GLY A 1 295 ? 141.348 126.266 120.735 1.00 45.12 295 GLY A C 1
ATOM 2109 O O . GLY A 1 295 ? 142.353 126.189 120.024 1.00 49.98 295 GLY A O 1
ATOM 2110 N N . GLU A 1 296 ? 141.309 127.025 121.832 1.00 42.21 296 GLU A N 1
ATOM 2111 C CA . GLU A 1 296 ? 142.481 127.795 122.233 1.00 42.65 296 GLU A CA 1
ATOM 2112 C C . GLU A 1 296 ? 143.562 126.904 122.828 1.00 48.87 296 GLU A C 1
ATOM 2113 O O . GLU A 1 296 ? 144.753 127.213 122.706 1.00 53.30 296 GLU A O 1
ATOM 2119 N N . GLY A 1 297 ? 143.173 125.807 123.480 1.00 46.80 297 GLY A N 1
ATOM 2120 C CA . GLY A 1 297 ? 144.164 124.876 123.990 1.00 45.57 297 GLY A CA 1
ATOM 2121 C C . GLY A 1 297 ? 144.931 124.180 122.883 1.00 48.04 297 GLY A C 1
ATOM 2122 O O . GLY A 1 297 ? 146.147 123.992 122.981 1.00 53.03 297 GLY A O 1
ATOM 2123 N N . LEU A 1 298 ? 144.233 123.786 121.815 1.00 49.00 298 LEU A N 1
ATOM 2124 C CA . LEU A 1 298 ? 144.899 123.128 120.696 1.00 46.08 298 LEU A CA 1
ATOM 2125 C C . LEU A 1 298 ? 145.784 124.093 119.920 1.00 47.64 298 LEU A C 1
ATOM 2126 O O . LEU A 1 298 ? 146.816 123.683 119.376 1.00 51.00 298 LEU A O 1
ATOM 2131 N N . LEU A 1 299 ? 145.398 125.369 119.848 1.00 46.05 299 LEU A N 1
ATOM 2132 C CA . LEU A 1 299 ? 146.221 126.349 119.146 1.00 46.17 299 LEU A CA 1
ATOM 2133 C C . LEU A 1 299 ? 147.571 126.526 119.829 1.00 48.03 299 LEU A C 1
ATOM 2134 O O . LEU A 1 299 ? 148.608 126.599 119.160 1.00 47.08 299 LEU A O 1
ATOM 2139 N N . LEU A 1 300 ? 147.579 126.596 121.163 1.00 51.88 300 LEU A N 1
ATOM 2140 C CA . LEU A 1 300 ? 148.838 126.734 121.888 1.00 47.69 300 LEU A CA 1
ATOM 2141 C C . LEU A 1 300 ? 149.687 125.475 121.784 1.00 50.55 300 LEU A C 1
ATOM 2142 O O . LEU A 1 300 ? 150.920 125.556 121.817 1.00 52.92 300 LEU A O 1
ATOM 2147 N N . ILE A 1 301 ? 149.050 124.308 121.669 1.00 44.87 301 ILE A N 1
ATOM 2148 C CA . ILE A 1 301 ? 149.792 123.066 121.470 1.00 42.21 301 ILE A CA 1
ATOM 2149 C C . ILE A 1 301 ? 150.524 123.096 120.135 1.00 47.82 301 ILE A C 1
ATOM 2150 O O . ILE A 1 301 ? 151.690 122.693 120.039 1.00 51.28 301 ILE A O 1
ATOM 2155 N N . ALA A 1 302 ? 149.853 123.573 119.084 1.00 41.37 302 ALA A N 1
ATOM 2156 C CA . ALA A 1 302 ? 150.496 123.686 117.779 1.00 35.43 302 ALA A CA 1
ATOM 2157 C C . ALA A 1 302 ? 151.637 124.696 117.808 1.00 40.09 302 ALA A C 1
ATOM 2158 O O . ALA A 1 302 ? 152.686 124.472 117.194 1.00 46.91 302 ALA A O 1
ATOM 2160 N N . ILE A 1 303 ? 151.447 125.817 118.509 1.00 41.68 303 ILE A N 1
ATOM 2161 C CA . ILE A 1 303 ? 152.486 126.842 118.578 1.00 40.31 303 ILE A CA 1
ATOM 2162 C C . ILE A 1 303 ? 153.736 126.292 119.250 1.00 47.46 303 ILE A C 1
ATOM 2163 O O . ILE A 1 303 ? 154.860 126.519 118.786 1.00 52.29 303 ILE A O 1
ATOM 2168 N N . PHE A 1 304 ? 153.564 125.565 120.357 1.00 53.27 304 PHE A N 1
ATOM 2169 C CA . PHE A 1 304 ? 154.714 124.998 121.054 1.00 50.04 304 PHE A CA 1
ATOM 2170 C C . PHE A 1 304 ? 155.428 123.962 120.196 1.00 61.16 304 PHE A C 1
ATOM 2171 O O . PHE A 1 304 ? 156.663 123.952 120.126 1.00 65.69 304 PHE A O 1
ATOM 2179 N N . TRP A 1 305 ? 154.671 123.082 119.536 1.00 64.92 305 TRP A N 1
ATOM 2180 C CA . TRP A 1 305 ? 155.287 122.048 118.711 1.00 61.50 305 TRP A CA 1
ATOM 2181 C C . TRP A 1 305 ? 156.019 122.650 117.519 1.00 64.24 305 TRP A C 1
ATOM 2182 O O . TRP A 1 305 ? 157.098 122.177 117.143 1.00 69.08 305 TRP A O 1
ATOM 2193 N N . CYS A 1 306 ? 155.446 123.689 116.908 1.00 79.72 306 CYS A N 1
ATOM 2194 C CA . CYS A 1 306 ? 156.102 124.327 115.772 1.00 82.21 306 CYS A CA 1
ATOM 2195 C C . CYS A 1 306 ? 157.390 125.017 116.202 1.00 82.15 306 CYS A C 1
ATOM 2196 O O . CYS A 1 306 ? 158.377 125.028 115.457 1.00 84.74 306 CYS A O 1
ATOM 2199 N N . TYR A 1 307 ? 157.399 125.601 117.403 1.00 90.12 307 TYR A N 1
ATOM 2200 C CA . TYR A 1 307 ? 158.617 126.217 117.920 1.00 94.58 307 TYR A CA 1
ATOM 2201 C C . TYR A 1 307 ? 159.719 125.182 118.103 1.00 95.60 307 TYR A C 1
ATOM 2202 O O . TYR A 1 307 ? 160.879 125.433 117.760 1.00 97.05 307 TYR A O 1
ATOM 2211 N N . GLU A 1 308 ? 159.376 124.013 118.650 1.00 105.68 308 GLU A N 1
ATOM 2212 C CA . GLU A 1 308 ? 160.395 123.020 118.976 1.00 107.63 308 GLU A CA 1
ATOM 2213 C C . GLU A 1 308 ? 161.094 122.501 117.726 1.00 107.83 308 GLU A C 1
ATOM 2214 O O . GLU A 1 308 ? 162.323 122.373 117.700 1.00 109.17 308 GLU A O 1
ATOM 2220 N N . LYS A 1 309 ? 160.328 122.199 116.676 1.00 86.08 309 LYS A N 1
ATOM 2221 C CA . LYS A 1 309 ? 160.928 121.640 115.469 1.00 85.58 309 LYS A CA 1
ATOM 2222 C C . LYS A 1 309 ? 161.676 122.701 114.671 1.00 85.77 309 LYS A C 1
ATOM 2223 O O . LYS A 1 309 ? 162.774 122.442 114.163 1.00 85.75 309 LYS A O 1
ATOM 2229 N N . PHE A 1 310 ? 161.108 123.901 114.554 1.00 107.35 310 PHE A N 1
ATOM 2230 C CA . PHE A 1 310 ? 161.637 124.939 113.676 1.00 107.92 310 PHE A CA 1
ATOM 2231 C C . PHE A 1 310 ? 162.294 126.085 114.443 1.00 110.10 310 PHE A C 1
ATOM 2232 O O . PHE A 1 310 ? 162.262 127.232 113.991 1.00 112.33 310 PHE A O 1
ATOM 2240 N N . LYS A 1 311 ? 162.892 125.802 115.596 1.00 105.68 311 LYS A N 1
ATOM 2241 C CA . LYS A 1 311 ? 163.565 126.850 116.361 1.00 104.08 311 LYS A CA 1
ATOM 2242 C C . LYS A 1 311 ? 164.865 127.269 115.684 1.00 104.87 311 LYS A C 1
ATOM 2243 O O . LYS A 1 311 ? 165.484 126.484 114.967 1.00 105.95 311 LYS A O 1
ATOM 2249 N N . VAL B 2 5 ? 91.926 126.331 138.873 1.00 33.99 2 VAL H N 1
ATOM 2250 C CA . VAL B 2 5 ? 93.015 127.211 139.276 1.00 37.64 2 VAL H CA 1
ATOM 2251 C C . VAL B 2 5 ? 92.489 128.618 139.534 1.00 40.07 2 VAL H C 1
ATOM 2252 O O . VAL B 2 5 ? 91.922 129.248 138.644 1.00 47.47 2 VAL H O 1
ATOM 2256 N N . GLN B 2 6 ? 92.679 129.107 140.757 1.00 39.62 3 GLN H N 1
ATOM 2257 C CA . GLN B 2 6 ? 92.254 130.444 141.138 1.00 43.60 3 GLN H CA 1
ATOM 2258 C C . GLN B 2 6 ? 93.373 131.155 141.882 1.00 46.55 3 GLN H C 1
ATOM 2259 O O . GLN B 2 6 ? 94.190 130.526 142.559 1.00 44.76 3 GLN H O 1
ATOM 2265 N N . LEU B 2 7 ? 93.397 132.480 141.750 1.00 39.75 4 LEU H N 1
ATOM 2266 C CA . LEU B 2 7 ? 94.313 133.339 142.494 1.00 36.65 4 LEU H CA 1
ATOM 2267 C C . LEU B 2 7 ? 93.483 134.403 143.197 1.00 40.71 4 LEU H C 1
ATOM 2268 O O . LEU B 2 7 ? 92.825 135.215 142.540 1.00 48.04 4 LEU H O 1
ATOM 2273 N N . VAL B 2 8 ? 93.510 134.400 144.527 1.00 37.70 5 VAL H N 1
ATOM 2274 C CA . VAL B 2 8 ? 92.766 135.354 145.342 1.00 41.45 5 VAL H CA 1
ATOM 2275 C C . VAL B 2 8 ? 93.764 136.190 146.128 1.00 47.01 5 VAL H C 1
ATOM 2276 O O . VAL B 2 8 ? 94.681 135.645 146.754 1.00 51.02 5 VAL H O 1
ATOM 2280 N N . GLU B 2 9 ? 93.623 137.507 146.031 1.00 49.35 6 GLU H N 1
ATOM 2281 C CA . GLU B 2 9 ? 94.547 138.447 146.707 1.00 48.73 6 GLU H CA 1
ATOM 2282 C C . GLU B 2 9 ? 93.804 139.256 147.775 1.00 53.86 6 GLU H C 1
ATOM 2283 O O . GLU B 2 9 ? 92.618 139.481 147.618 1.00 56.28 6 GLU H O 1
ATOM 2289 N N . SER B 2 10 ? 94.502 139.681 148.817 1.00 43.29 7 SER H N 1
ATOM 2290 C CA . SER B 2 10 ? 93.940 140.445 149.923 1.00 41.16 7 SER H CA 1
ATOM 2291 C C . SER B 2 10 ? 95.049 141.293 150.532 1.00 42.51 7 SER H C 1
ATOM 2292 O O . SER B 2 10 ? 96.199 141.261 150.087 1.00 46.91 7 SER H O 1
ATOM 2295 N N . GLY B 2 11 ? 94.692 142.055 151.563 1.00 36.23 8 GLY H N 1
ATOM 2296 C CA . GLY B 2 11 ? 95.640 142.889 152.267 1.00 33.58 8 GLY H CA 1
ATOM 2297 C C . GLY B 2 11 ? 95.769 144.307 151.755 1.00 34.51 8 GLY H C 1
ATOM 2298 O O . GLY B 2 11 ? 96.571 145.072 152.304 1.00 36.48 8 GLY H O 1
ATOM 2299 N N . GLY B 2 12 ? 95.017 144.683 150.724 1.00 37.55 9 GLY H N 1
ATOM 2300 C CA . GLY B 2 12 ? 95.074 146.044 150.230 1.00 32.97 9 GLY H CA 1
ATOM 2301 C C . GLY B 2 12 ? 94.323 147.011 151.126 1.00 38.43 9 GLY H C 1
ATOM 2302 O O . GLY B 2 12 ? 93.332 146.668 151.768 1.00 41.00 9 GLY H O 1
ATOM 2303 N N . GLY B 2 13 ? 94.807 148.245 151.158 1.00 42.52 10 GLY H N 1
ATOM 2304 C CA . GLY B 2 13 ? 94.204 149.247 152.012 1.00 45.37 10 GLY H CA 1
ATOM 2305 C C . GLY B 2 13 ? 94.938 150.561 151.906 1.00 47.01 10 GLY H C 1
ATOM 2306 O O . GLY B 2 13 ? 95.658 150.811 150.938 1.00 44.26 10 GLY H O 1
ATOM 2307 N N . LEU B 2 14 ? 94.756 151.400 152.920 1.00 48.89 11 LEU H N 1
ATOM 2308 C CA . LEU B 2 14 ? 95.298 152.750 152.917 1.00 42.88 11 LEU H CA 1
ATOM 2309 C C . LEU B 2 14 ? 96.446 152.787 153.920 1.00 45.17 11 LEU H C 1
ATOM 2310 O O . LEU B 2 14 ? 96.278 152.365 155.069 1.00 50.22 11 LEU H O 1
ATOM 2315 N N . VAL B 2 15 ? 97.607 153.277 153.492 1.00 37.57 12 VAL H N 1
ATOM 2316 C CA . VAL B 2 15 ? 98.768 153.375 154.368 1.00 35.50 12 VAL H CA 1
ATOM 2317 C C . VAL B 2 15 ? 99.364 154.770 154.265 1.00 39.32 12 VAL H C 1
ATOM 2318 O O . VAL B 2 15 ? 99.227 155.453 153.246 1.00 45.64 12 VAL H O 1
ATOM 2322 N N . GLN B 2 16 ? 100.025 155.194 155.340 1.00 43.32 13 GLN H N 1
ATOM 2323 C CA . GLN B 2 16 ? 100.731 156.463 155.347 1.00 39.43 13 GLN H CA 1
ATOM 2324 C C . GLN B 2 16 ? 102.030 156.348 154.553 1.00 42.05 13 GLN H C 1
ATOM 2325 O O . GLN B 2 16 ? 102.601 155.260 154.441 1.00 41.73 13 GLN H O 1
ATOM 2331 N N . PRO B 2 17 ? 102.508 157.451 153.979 1.00 42.97 14 PRO H N 1
ATOM 2332 C CA . PRO B 2 17 ? 103.809 157.417 153.303 1.00 38.86 14 PRO H CA 1
ATOM 2333 C C . PRO B 2 17 ? 104.912 157.002 154.265 1.00 39.51 14 PRO H C 1
ATOM 2334 O O . PRO B 2 17 ? 104.933 157.407 155.429 1.00 43.96 14 PRO H O 1
ATOM 2338 N N . GLY B 2 18 ? 105.833 156.182 153.767 1.00 36.81 15 GLY H N 1
ATOM 2339 C CA . GLY B 2 18 ? 106.888 155.638 154.592 1.00 36.44 15 GLY H CA 1
ATOM 2340 C C . GLY B 2 18 ? 106.482 154.470 155.462 1.00 39.30 15 GLY H C 1
ATOM 2341 O O . GLY B 2 18 ? 107.308 153.990 156.248 1.00 41.82 15 GLY H O 1
ATOM 2342 N N . GLY B 2 19 ? 105.245 153.997 155.352 1.00 38.72 16 GLY H N 1
ATOM 2343 C CA . GLY B 2 19 ? 104.752 152.901 156.159 1.00 36.27 16 GLY H CA 1
ATOM 2344 C C . GLY B 2 19 ? 105.053 151.550 155.549 1.00 36.21 16 GLY H C 1
ATOM 2345 O O . GLY B 2 19 ? 105.903 151.407 154.666 1.00 40.80 16 GLY H O 1
ATOM 2346 N N . SER B 2 20 ? 104.338 150.538 156.034 1.00 45.18 17 SER H N 1
ATOM 2347 C CA . SER B 2 20 ? 104.534 149.165 155.600 1.00 45.59 17 SER H CA 1
ATOM 2348 C C . SER B 2 20 ? 103.191 148.504 155.328 1.00 48.93 17 SER H C 1
ATOM 2349 O O . SER B 2 20 ? 102.174 148.851 155.934 1.00 52.53 17 SER H O 1
ATOM 2352 N N . LEU B 2 21 ? 103.202 147.544 154.407 1.00 43.39 18 LEU H N 1
ATOM 2353 C CA . LEU B 2 21 ? 102.007 146.792 154.054 1.00 45.14 18 LEU H CA 1
ATOM 2354 C C . LEU B 2 21 ? 102.433 145.455 153.468 1.00 46.80 18 LEU H C 1
ATOM 2355 O O . LEU B 2 21 ? 103.468 145.357 152.807 1.00 51.84 18 LEU H O 1
ATOM 2360 N N . ARG B 2 22 ? 101.624 144.429 153.718 1.00 52.61 19 ARG H N 1
ATOM 2361 C CA . ARG B 2 22 ? 101.885 143.085 153.223 1.00 53.26 19 ARG H CA 1
ATOM 2362 C C . ARG B 2 22 ? 100.683 142.587 152.436 1.00 57.35 19 ARG H C 1
ATOM 2363 O O . ARG B 2 22 ? 99.544 142.684 152.906 1.00 58.30 19 ARG H O 1
ATOM 2371 N N . LEU B 2 23 ? 100.940 142.052 151.247 1.00 59.25 20 LEU H N 1
ATOM 2372 C CA . LEU B 2 23 ? 99.906 141.526 150.370 1.00 55.07 20 LEU H CA 1
ATOM 2373 C C . LEU B 2 23 ? 99.999 140.008 150.307 1.00 56.46 20 LEU H C 1
ATOM 2374 O O . LEU B 2 23 ? 101.087 139.432 150.382 1.00 65.15 20 LEU H O 1
ATOM 2379 N N . SER B 2 24 ? 98.845 139.363 150.167 1.00 41.12 21 SER H N 1
ATOM 2380 C CA . SER B 2 24 ? 98.755 137.914 150.112 1.00 41.45 21 SER H CA 1
ATOM 2381 C C . SER B 2 24 ? 98.159 137.478 148.781 1.00 44.65 21 SER H C 1
ATOM 2382 O O . SER B 2 24 ? 97.479 138.248 148.097 1.00 52.55 21 SER H O 1
ATOM 2385 N N . CYS B 2 25 ? 98.425 136.224 148.417 1.00 38.67 22 CYS H N 1
ATOM 2386 C CA . CYS B 2 25 ? 97.898 135.635 147.186 1.00 37.28 22 CYS H CA 1
ATOM 2387 C C . CYS B 2 25 ? 97.570 134.174 147.476 1.00 39.15 22 CYS H C 1
ATOM 2388 O O . CYS B 2 25 ? 98.449 133.310 147.411 1.00 47.99 22 CYS H O 1
ATOM 2391 N N . ALA B 2 26 ? 96.306 133.903 147.792 1.00 34.60 23 ALA H N 1
ATOM 2392 C CA . ALA B 2 26 ? 95.867 132.552 148.124 1.00 32.06 23 ALA H CA 1
ATOM 2393 C C . ALA B 2 26 ? 95.596 131.788 146.835 1.00 33.71 23 ALA H C 1
ATOM 2394 O O . ALA B 2 26 ? 94.614 132.059 146.138 1.00 44.28 23 ALA H O 1
ATOM 2396 N N . ALA B 2 27 ? 96.459 130.830 146.520 1.00 27.60 24 ALA H N 1
ATOM 2397 C CA . ALA B 2 27 ? 96.334 130.054 145.297 1.00 29.94 24 ALA H CA 1
ATOM 2398 C C . ALA B 2 27 ? 95.595 128.748 145.558 1.00 33.06 24 ALA H C 1
ATOM 2399 O O . ALA B 2 27 ? 95.726 128.136 146.621 1.00 35.26 24 ALA H O 1
ATOM 2401 N N . SER B 2 28 ? 94.810 128.328 144.569 1.00 36.24 25 SER H N 1
ATOM 2402 C CA . SER B 2 28 ? 94.066 127.082 144.634 1.00 36.92 25 SER H CA 1
ATOM 2403 C C . SER B 2 28 ? 94.278 126.296 143.349 1.00 38.39 25 SER H C 1
ATOM 2404 O O . SER B 2 28 ? 94.467 126.871 142.274 1.00 46.28 25 SER H O 1
ATOM 2407 N N . GLY B 2 29 ? 94.247 124.972 143.472 1.00 23.95 26 GLY H N 1
ATOM 2408 C CA . GLY B 2 29 ? 94.381 124.092 142.332 1.00 23.01 26 GLY H CA 1
ATOM 2409 C C . GLY B 2 29 ? 95.799 123.765 141.921 1.00 27.43 26 GLY H C 1
ATOM 2410 O O . GLY B 2 29 ? 95.986 122.967 140.994 1.00 36.17 26 GLY H O 1
ATOM 2411 N N . PHE B 2 30 ? 96.802 124.346 142.573 1.00 35.73 27 PHE H N 1
ATOM 2412 C CA . PHE B 2 30 ? 98.193 124.062 142.246 1.00 40.48 27 PHE H CA 1
ATOM 2413 C C . PHE B 2 30 ? 99.057 124.427 143.444 1.00 48.28 27 PHE H C 1
ATOM 2414 O O . PHE B 2 30 ? 98.617 125.116 144.366 1.00 53.87 27 PHE H O 1
ATOM 2422 N N . ASN B 2 31 ? 100.298 123.950 143.418 1.00 45.04 28 ASN H N 1
ATOM 2423 C CA . ASN B 2 31 ? 101.242 124.176 144.505 1.00 43.62 28 ASN H CA 1
ATOM 2424 C C . ASN B 2 31 ? 102.106 125.391 144.185 1.00 48.11 28 ASN H C 1
ATOM 2425 O O . ASN B 2 31 ? 102.772 125.429 143.145 1.00 51.70 28 ASN H O 1
ATOM 2430 N N . VAL B 2 32 ? 102.091 126.382 145.080 1.00 41.94 29 VAL H N 1
ATOM 2431 C CA . VAL B 2 32 ? 102.900 127.580 144.894 1.00 43.86 29 VAL H CA 1
ATOM 2432 C C . VAL B 2 32 ? 104.389 127.275 144.988 1.00 47.98 29 VAL H C 1
ATOM 2433 O O . VAL B 2 32 ? 105.206 128.001 144.410 1.00 49.71 29 VAL H O 1
ATOM 2437 N N . SER B 2 33 ? 104.764 126.207 145.696 1.00 47.90 30 SER H N 1
ATOM 2438 C CA . SER B 2 33 ? 106.178 125.896 145.879 1.00 50.26 30 SER H CA 1
ATOM 2439 C C . SER B 2 33 ? 106.862 125.592 144.551 1.00 46.39 30 SER H C 1
ATOM 2440 O O . SER B 2 33 ? 107.996 126.025 144.316 1.00 44.47 30 SER H O 1
ATOM 2443 N N . TYR B 2 34 ? 106.192 124.851 143.671 1.00 48.53 31 TYR H N 1
ATOM 2444 C CA . TYR B 2 34 ? 106.768 124.434 142.401 1.00 50.45 31 TYR H CA 1
ATOM 2445 C C . TYR B 2 34 ? 106.402 125.361 141.248 1.00 52.11 31 TYR H C 1
ATOM 2446 O O . TYR B 2 34 ? 106.749 125.070 140.099 1.00 54.57 31 TYR H O 1
ATOM 2455 N N . SER B 2 35 ? 105.714 126.463 141.522 1.00 44.95 32 SER H N 1
ATOM 2456 C CA . SER B 2 35 ? 105.289 127.403 140.496 1.00 40.87 32 SER H CA 1
ATOM 2457 C C . SER B 2 35 ? 106.022 128.729 140.655 1.00 43.41 32 SER H C 1
ATOM 2458 O O . SER B 2 35 ? 106.651 129.005 141.680 1.00 50.61 32 SER H O 1
ATOM 2461 N N . SER B 2 36 ? 105.932 129.552 139.616 1.00 29.45 33 SER H N 1
ATOM 2462 C CA . SER B 2 36 ? 106.502 130.893 139.611 1.00 26.85 33 SER H CA 1
ATOM 2463 C C . SER B 2 36 ? 105.365 131.899 139.719 1.00 34.58 33 SER H C 1
ATOM 2464 O O . SER B 2 36 ? 104.438 131.883 138.902 1.00 39.08 33 SER H O 1
ATOM 2467 N N . ILE B 2 37 ? 105.439 132.771 140.720 1.00 52.83 34 ILE H N 1
ATOM 2468 C CA . ILE B 2 37 ? 104.396 133.748 141.005 1.00 50.91 34 ILE H CA 1
ATOM 2469 C C . ILE B 2 37 ? 104.965 135.139 140.772 1.00 53.87 34 ILE H C 1
ATOM 2470 O O . ILE B 2 37 ? 106.036 135.473 141.291 1.00 52.64 34 ILE H O 1
ATOM 2475 N N . HIS B 2 38 ? 104.250 135.945 139.994 1.00 60.64 35 HIS H N 1
ATOM 2476 C CA . HIS B 2 38 ? 104.670 137.296 139.661 1.00 57.89 35 HIS H CA 1
ATOM 2477 C C . HIS B 2 38 ? 103.652 138.300 140.182 1.00 57.53 35 HIS H C 1
ATOM 2478 O O . HIS B 2 38 ? 102.453 138.016 140.251 1.00 61.63 35 HIS H O 1
ATOM 2485 N N . TRP B 2 39 ? 104.144 139.478 140.552 1.00 34.90 36 TRP H N 1
ATOM 2486 C CA . TRP B 2 39 ? 103.303 140.588 140.974 1.00 35.42 36 TRP H CA 1
ATOM 2487 C C . TRP B 2 39 ? 103.399 141.699 139.939 1.00 39.03 36 TRP H C 1
ATOM 2488 O O . TRP B 2 39 ? 104.500 142.140 139.597 1.00 40.02 36 TRP H O 1
ATOM 2499 N N . VAL B 2 40 ? 102.248 142.143 139.442 1.00 61.34 37 VAL H N 1
ATOM 2500 C CA . VAL B 2 40 ? 102.170 143.166 138.409 1.00 60.64 37 VAL H CA 1
ATOM 2501 C C . VAL B 2 40 ? 101.368 144.340 138.950 1.00 62.80 37 VAL H C 1
ATOM 2502 O O . VAL B 2 40 ? 100.329 144.153 139.593 1.00 64.05 37 VAL H O 1
ATOM 2506 N N . ARG B 2 41 ? 101.856 145.547 138.690 1.00 56.49 38 ARG H N 1
ATOM 2507 C CA . ARG B 2 41 ? 101.272 146.773 139.210 1.00 50.34 38 ARG H CA 1
ATOM 2508 C C . ARG B 2 41 ? 100.678 147.586 138.066 1.00 52.22 38 ARG H C 1
ATOM 2509 O O . ARG B 2 41 ? 101.229 147.617 136.964 1.00 51.88 38 ARG H O 1
ATOM 2517 N N . GLN B 2 42 ? 99.529 148.211 138.314 1.00 45.91 39 GLN H N 1
ATOM 2518 C CA . GLN B 2 42 ? 98.895 149.094 137.337 1.00 40.58 39 GLN H CA 1
ATOM 2519 C C . GLN B 2 42 ? 98.495 150.387 138.039 1.00 43.34 39 GLN H C 1
ATOM 2520 O O . GLN B 2 42 ? 97.472 150.434 138.729 1.00 47.01 39 GLN H O 1
ATOM 2526 N N . ALA B 2 43 ? 99.301 151.430 137.862 1.00 37.14 40 ALA H N 1
ATOM 2527 C CA . ALA B 2 43 ? 98.962 152.729 138.413 1.00 30.90 40 ALA H CA 1
ATOM 2528 C C . ALA B 2 43 ? 97.713 153.277 137.725 1.00 34.78 40 ALA H C 1
ATOM 2529 O O . ALA B 2 43 ? 97.505 153.051 136.531 1.00 41.29 40 ALA H O 1
ATOM 2531 N N . PRO B 2 44 ? 96.862 153.994 138.460 1.00 32.25 41 PRO H N 1
ATOM 2532 C CA . PRO B 2 44 ? 95.610 154.493 137.869 1.00 35.25 41 PRO H CA 1
ATOM 2533 C C . PRO B 2 44 ? 95.879 155.420 136.693 1.00 37.55 41 PRO H C 1
ATOM 2534 O O . PRO B 2 44 ? 96.560 156.439 136.823 1.00 38.83 41 PRO H O 1
ATOM 2538 N N . GLY B 2 45 ? 95.332 155.054 135.536 1.00 38.52 42 GLY H N 1
ATOM 2539 C CA . GLY B 2 45 ? 95.522 155.809 134.317 1.00 36.73 42 GLY H CA 1
ATOM 2540 C C . GLY B 2 45 ? 96.757 155.458 133.516 1.00 40.68 42 GLY H C 1
ATOM 2541 O O . GLY B 2 45 ? 97.013 156.108 132.495 1.00 45.53 42 GLY H O 1
ATOM 2542 N N . LYS B 2 46 ? 97.528 154.460 133.934 1.00 35.37 43 LYS H N 1
ATOM 2543 C CA . LYS B 2 46 ? 98.755 154.072 133.250 1.00 36.21 43 LYS H CA 1
ATOM 2544 C C . LYS B 2 46 ? 98.708 152.588 132.893 1.00 40.81 43 LYS H C 1
ATOM 2545 O O . LYS B 2 46 ? 97.712 151.899 133.121 1.00 40.48 43 LYS H O 1
ATOM 2551 N N . GLY B 2 47 ? 99.812 152.101 132.320 1.00 38.51 44 GLY H N 1
ATOM 2552 C CA . GLY B 2 47 ? 99.910 150.724 131.885 1.00 37.21 44 GLY H CA 1
ATOM 2553 C C . GLY B 2 47 ? 100.466 149.801 132.956 1.00 43.07 44 GLY H C 1
ATOM 2554 O O . GLY B 2 47 ? 100.669 150.178 134.109 1.00 50.17 44 GLY H O 1
ATOM 2555 N N . LEU B 2 48 ? 100.720 148.561 132.546 1.00 59.57 45 LEU H N 1
ATOM 2556 C CA . LEU B 2 48 ? 101.171 147.532 133.473 1.00 58.89 45 LEU H CA 1
ATOM 2557 C C . LEU B 2 48 ? 102.633 147.743 133.873 1.00 59.29 45 LEU H C 1
ATOM 2558 O O . LEU B 2 48 ? 103.408 148.397 133.171 1.00 63.96 45 LEU H O 1
ATOM 2563 N N . GLU B 2 49 ? 103.001 147.154 135.013 1.00 48.03 46 GLU H N 1
ATOM 2564 C CA . GLU B 2 49 ? 104.255 147.394 135.724 1.00 46.16 46 GLU H CA 1
ATOM 2565 C C . GLU B 2 49 ? 104.642 146.082 136.386 1.00 48.07 46 GLU H C 1
ATOM 2566 O O . GLU B 2 49 ? 103.915 145.614 137.266 1.00 51.13 46 GLU H O 1
ATOM 2572 N N . TRP B 2 50 ? 105.762 145.489 135.990 1.00 37.65 47 TRP H N 1
ATOM 2573 C CA . TRP B 2 50 ? 106.230 144.291 136.677 1.00 35.80 47 TRP H CA 1
ATOM 2574 C C . TRP B 2 50 ? 106.965 144.681 137.954 1.00 35.17 47 TRP H C 1
ATOM 2575 O O . TRP B 2 50 ? 107.712 145.663 137.980 1.00 41.29 47 TRP H O 1
ATOM 2586 N N . VAL B 2 51 ? 106.745 143.911 139.020 1.00 55.83 48 VAL H N 1
ATOM 2587 C CA . VAL B 2 51 ? 107.291 144.255 140.330 1.00 56.43 48 VAL H CA 1
ATOM 2588 C C . VAL B 2 51 ? 108.301 143.215 140.800 1.00 56.10 48 VAL H C 1
ATOM 2589 O O . VAL B 2 51 ? 109.480 143.529 140.995 1.00 58.93 48 VAL H O 1
ATOM 2593 N N . ALA B 2 52 ? 107.855 141.974 140.988 1.00 35.18 49 ALA H N 1
ATOM 2594 C CA . ALA B 2 52 ? 108.712 140.963 141.592 1.00 37.62 49 ALA H CA 1
ATOM 2595 C C . ALA B 2 52 ? 108.220 139.574 141.213 1.00 38.66 49 ALA H C 1
ATOM 2596 O O . ALA B 2 52 ? 107.085 139.395 140.766 1.00 38.53 49 ALA H O 1
ATOM 2598 N N . SER B 2 53 ? 109.098 138.589 141.408 1.00 35.08 50 SER H N 1
ATOM 2599 C CA . SER B 2 53 ? 108.806 137.198 141.097 1.00 34.42 50 SER H CA 1
ATOM 2600 C C . SER B 2 53 ? 109.446 136.296 142.144 1.00 31.81 50 SER H C 1
ATOM 2601 O O . SER B 2 53 ? 110.466 136.645 142.742 1.00 33.05 50 SER H O 1
ATOM 2604 N N . ILE B 2 54 ? 108.839 135.130 142.356 1.00 28.24 51 ILE H N 1
ATOM 2605 C CA . ILE B 2 54 ? 109.319 134.162 143.335 1.00 33.53 51 ILE H CA 1
ATOM 2606 C C . ILE B 2 54 ? 109.243 132.763 142.735 1.00 36.51 51 ILE H C 1
ATOM 2607 O O . ILE B 2 54 ? 108.263 132.410 142.072 1.00 40.32 51 ILE H O 1
ATOM 2612 N N . SER B 2 55 ? 110.293 131.972 142.958 1.00 31.51 52 SER H N 1
ATOM 2613 C CA . SER B 2 55 ? 110.326 130.555 142.595 1.00 26.86 52 SER H CA 1
ATOM 2614 C C . SER B 2 55 ? 110.885 129.799 143.797 1.00 32.72 52 SER H C 1
ATOM 2615 O O . SER B 2 55 ? 112.104 129.720 143.974 1.00 39.14 52 SER H O 1
ATOM 2618 N N . SER B 2 56 A 109.989 129.245 144.619 1.00 37.89 52 SER H N 1
ATOM 2619 C CA . SER B 2 56 A 110.402 128.657 145.891 1.00 36.60 52 SER H CA 1
ATOM 2620 C C . SER B 2 56 A 111.321 127.458 145.692 1.00 42.08 52 SER H C 1
ATOM 2621 O O . SER B 2 56 A 112.301 127.292 146.427 1.00 42.86 52 SER H O 1
ATOM 2624 N N . SER B 2 57 ? 111.015 126.604 144.713 1.00 40.95 53 SER H N 1
ATOM 2625 C CA . SER B 2 57 ? 111.799 125.387 144.521 1.00 37.50 53 SER H CA 1
ATOM 2626 C C . SER B 2 57 ? 113.243 125.704 144.158 1.00 40.73 53 SER H C 1
ATOM 2627 O O . SER B 2 57 ? 114.172 125.052 144.649 1.00 44.73 53 SER H O 1
ATOM 2630 N N . TYR B 2 58 ? 113.453 126.697 143.300 1.00 42.04 54 TYR H N 1
ATOM 2631 C CA . TYR B 2 58 ? 114.793 127.078 142.881 1.00 39.80 54 TYR H CA 1
ATOM 2632 C C . TYR B 2 58 ? 115.436 128.107 143.798 1.00 40.61 54 TYR H C 1
ATOM 2633 O O . TYR B 2 58 ? 116.614 128.429 143.609 1.00 46.47 54 TYR H O 1
ATOM 2642 N N . GLY B 2 59 ? 114.703 128.624 144.781 1.00 23.02 55 GLY H N 1
ATOM 2643 C CA . GLY B 2 59 ? 115.229 129.692 145.611 1.00 26.89 55 GLY H CA 1
ATOM 2644 C C . GLY B 2 59 ? 115.526 130.957 144.840 1.00 32.98 55 GLY H C 1
ATOM 2645 O O . GLY B 2 59 ? 116.427 131.713 145.219 1.00 32.78 55 GLY H O 1
ATOM 2646 N N . TYR B 2 60 ? 114.787 131.209 143.765 1.00 39.27 56 TYR H N 1
ATOM 2647 C CA . TYR B 2 60 ? 115.030 132.341 142.885 1.00 36.06 56 TYR H CA 1
ATOM 2648 C C . TYR B 2 60 ? 114.078 133.480 143.219 1.00 38.08 56 TYR H C 1
ATOM 2649 O O . TYR B 2 60 ? 112.892 133.259 143.478 1.00 32.12 56 TYR H O 1
ATOM 2658 N N . THR B 2 61 ? 114.607 134.701 143.209 1.00 50.26 57 THR H N 1
ATOM 2659 C CA . THR B 2 61 ? 113.820 135.883 143.527 1.00 48.97 57 THR H CA 1
ATOM 2660 C C . THR B 2 61 ? 114.369 137.061 142.736 1.00 48.32 57 THR H C 1
ATOM 2661 O O . THR B 2 61 ? 115.579 137.300 142.740 1.00 52.65 57 THR H O 1
ATOM 2665 N N . SER B 2 62 ? 113.481 137.789 142.061 1.00 36.28 58 SER H N 1
ATOM 2666 C CA . SER B 2 62 ? 113.865 138.937 141.255 1.00 35.99 58 SER H CA 1
ATOM 2667 C C . SER B 2 62 ? 112.977 140.125 141.592 1.00 35.19 58 SER H C 1
ATOM 2668 O O . SER B 2 62 ? 111.815 139.965 141.972 1.00 29.28 58 SER H O 1
ATOM 2671 N N . TYR B 2 63 ? 113.539 141.323 141.446 1.00 40.16 59 TYR H N 1
ATOM 2672 C CA . TYR B 2 63 ? 112.829 142.564 141.713 1.00 34.93 59 TYR H CA 1
ATOM 2673 C C . TYR B 2 63 ? 113.090 143.557 140.591 1.00 36.70 59 TYR H C 1
ATOM 2674 O O . TYR B 2 63 ? 114.123 143.504 139.920 1.00 45.39 59 TYR H O 1
ATOM 2683 N N . ALA B 2 64 ? 112.140 144.467 140.397 1.00 32.38 60 ALA H N 1
ATOM 2684 C CA . ALA B 2 64 ? 112.343 145.566 139.469 1.00 28.29 60 ALA H CA 1
ATOM 2685 C C . ALA B 2 64 ? 113.318 146.581 140.059 1.00 33.36 60 ALA H C 1
ATOM 2686 O O . ALA B 2 64 ? 113.590 146.595 141.262 1.00 36.31 60 ALA H O 1
ATOM 2688 N N . ASP B 2 65 ? 113.852 147.438 139.186 1.00 47.32 61 ASP H N 1
ATOM 2689 C CA . ASP B 2 65 ? 114.828 148.430 139.629 1.00 45.81 61 ASP H CA 1
ATOM 2690 C C . ASP B 2 65 ? 114.211 149.425 140.603 1.00 42.72 61 ASP H C 1
ATOM 2691 O O . ASP B 2 65 ? 114.860 149.842 141.569 1.00 41.56 61 ASP H O 1
ATOM 2696 N N . SER B 2 66 ? 112.960 149.821 140.362 1.00 39.23 62 SER H N 1
ATOM 2697 C CA . SER B 2 66 ? 112.329 150.838 141.198 1.00 40.03 62 SER H CA 1
ATOM 2698 C C . SER B 2 66 ? 112.110 150.342 142.622 1.00 43.50 62 SER H C 1
ATOM 2699 O O . SER B 2 66 ? 112.274 151.105 143.581 1.00 45.64 62 SER H O 1
ATOM 2702 N N . VAL B 2 67 ? 111.737 149.070 142.785 1.00 44.59 63 VAL H N 1
ATOM 2703 C CA . VAL B 2 67 ? 111.360 148.539 144.090 1.00 37.64 63 VAL H CA 1
ATOM 2704 C C . VAL B 2 67 ? 112.463 147.716 144.737 1.00 37.33 63 VAL H C 1
ATOM 2705 O O . VAL B 2 67 ? 112.251 147.171 145.829 1.00 42.31 63 VAL H O 1
ATOM 2709 N N . LYS B 2 68 ? 113.630 147.604 144.106 1.00 40.68 64 LYS H N 1
ATOM 2710 C CA . LYS B 2 68 ? 114.717 146.823 144.685 1.00 38.69 64 LYS H CA 1
ATOM 2711 C C . LYS B 2 68 ? 115.190 147.449 145.991 1.00 42.97 64 LYS H C 1
ATOM 2712 O O . LYS B 2 68 ? 115.443 148.655 146.059 1.00 49.56 64 LYS H O 1
ATOM 2718 N N . GLY B 2 69 ? 115.318 146.622 147.026 1.00 37.65 65 GLY H N 1
ATOM 2719 C CA . GLY B 2 69 ? 115.767 147.067 148.324 1.00 36.71 65 GLY H CA 1
ATOM 2720 C C . GLY B 2 69 ? 114.662 147.479 149.273 1.00 35.83 65 GLY H C 1
ATOM 2721 O O . GLY B 2 69 ? 114.893 147.529 150.485 1.00 37.36 65 GLY H O 1
ATOM 2722 N N . ARG B 2 70 ? 113.468 147.772 148.757 1.00 50.46 66 ARG H N 1
ATOM 2723 C CA . ARG B 2 70 ? 112.327 148.129 149.586 1.00 48.38 66 ARG H CA 1
ATOM 2724 C C . ARG B 2 70 ? 111.285 147.028 149.688 1.00 52.31 66 ARG H C 1
ATOM 2725 O O . ARG B 2 70 ? 110.540 146.997 150.672 1.00 57.61 66 ARG H O 1
ATOM 2733 N N . PHE B 2 71 ? 111.215 146.134 148.707 1.00 49.71 67 PHE H N 1
ATOM 2734 C CA . PHE B 2 71 ? 110.208 145.088 148.656 1.00 47.09 67 PHE H CA 1
ATOM 2735 C C . PHE B 2 71 ? 110.850 143.736 148.935 1.00 47.37 67 PHE H C 1
ATOM 2736 O O . PHE B 2 71 ? 112.015 143.502 148.602 1.00 54.21 67 PHE H O 1
ATOM 2744 N N . THR B 2 72 ? 110.079 142.846 149.554 1.00 35.55 68 THR H N 1
ATOM 2745 C CA . THR B 2 72 ? 110.526 141.484 149.814 1.00 39.17 68 THR H CA 1
ATOM 2746 C C . THR B 2 72 ? 109.380 140.528 149.529 1.00 34.97 68 THR H C 1
ATOM 2747 O O . THR B 2 72 ? 108.290 140.681 150.087 1.00 43.50 68 THR H O 1
ATOM 2751 N N . ILE B 2 73 ? 109.629 139.548 148.666 1.00 30.84 69 ILE H N 1
ATOM 2752 C CA . ILE B 2 73 ? 108.628 138.565 148.271 1.00 35.57 69 ILE H CA 1
ATOM 2753 C C . ILE B 2 73 ? 108.937 137.249 148.971 1.00 35.80 69 ILE H C 1
ATOM 2754 O O . ILE B 2 73 ? 110.106 136.909 149.192 1.00 38.38 69 ILE H O 1
ATOM 2759 N N . SER B 2 74 ? 107.887 136.523 149.343 1.00 33.90 70 SER H N 1
ATOM 2760 C CA . SER B 2 74 ? 108.035 135.269 150.065 1.00 36.67 70 SER H CA 1
ATOM 2761 C C . SER B 2 74 ? 106.907 134.332 149.662 1.00 39.56 70 SER H C 1
ATOM 2762 O O . SER B 2 74 ? 105.934 134.735 149.020 1.00 46.17 70 SER H O 1
ATOM 2765 N N . ALA B 2 75 ? 107.050 133.067 150.044 1.00 31.77 71 ALA H N 1
ATOM 2766 C CA . ALA B 2 75 ? 106.031 132.066 149.774 1.00 28.45 71 ALA H CA 1
ATOM 2767 C C . ALA B 2 75 ? 106.022 131.057 150.910 1.00 31.09 71 ALA H C 1
ATOM 2768 O O . ALA B 2 75 ? 107.078 130.688 151.429 1.00 43.35 71 ALA H O 1
ATOM 2770 N N . ASP B 2 76 ? 104.826 130.616 151.291 1.00 54.19 72 ASP H N 1
ATOM 2771 C CA . ASP B 2 76 ? 104.649 129.654 152.374 1.00 61.23 72 ASP H CA 1
ATOM 2772 C C . ASP B 2 76 ? 103.992 128.403 151.807 1.00 64.52 72 ASP H C 1
ATOM 2773 O O . ASP B 2 76 ? 102.850 128.453 151.338 1.00 68.25 72 ASP H O 1
ATOM 2778 N N . THR B 2 77 ? 104.711 127.280 151.859 1.00 74.49 73 THR H N 1
ATOM 2779 C CA . THR B 2 77 ? 104.177 126.035 151.318 1.00 76.39 73 THR H CA 1
ATOM 2780 C C . THR B 2 77 ? 103.027 125.504 152.166 1.00 76.62 73 THR H C 1
ATOM 2781 O O . THR B 2 77 ? 102.105 124.870 151.640 1.00 78.89 73 THR H O 1
ATOM 2785 N N . SER B 2 78 ? 103.068 125.742 153.479 1.00 69.47 74 SER H N 1
ATOM 2786 C CA . SER B 2 78 ? 102.043 125.194 154.362 1.00 71.16 74 SER H CA 1
ATOM 2787 C C . SER B 2 78 ? 100.673 125.803 154.082 1.00 72.89 74 SER H C 1
ATOM 2788 O O . SER B 2 78 ? 99.671 125.082 154.009 1.00 74.37 74 SER H O 1
ATOM 2791 N N . LYS B 2 79 ? 100.602 127.126 153.923 1.00 63.68 75 LYS H N 1
ATOM 2792 C CA . LYS B 2 79 ? 99.336 127.779 153.608 1.00 61.69 75 LYS H CA 1
ATOM 2793 C C . LYS B 2 79 ? 99.109 127.962 152.115 1.00 61.12 75 LYS H C 1
ATOM 2794 O O . LYS B 2 79 ? 98.056 128.480 151.730 1.00 61.11 75 LYS H O 1
ATOM 2800 N N . ASN B 2 80 ? 100.059 127.553 151.272 1.00 54.83 76 ASN H N 1
ATOM 2801 C CA . ASN B 2 80 ? 99.917 127.648 149.817 1.00 50.43 76 ASN H CA 1
ATOM 2802 C C . ASN B 2 80 ? 99.661 129.087 149.372 1.00 47.82 76 ASN H C 1
ATOM 2803 O O . ASN B 2 80 ? 98.793 129.352 148.539 1.00 54.50 76 ASN H O 1
ATOM 2808 N N . THR B 2 81 ? 100.423 130.026 149.929 1.00 38.00 77 THR H N 1
ATOM 2809 C CA . THR B 2 81 ? 100.243 131.443 149.649 1.00 37.54 77 THR H CA 1
ATOM 2810 C C . THR B 2 81 ? 101.587 132.091 149.344 1.00 41.81 77 THR H C 1
ATOM 2811 O O . THR B 2 81 ? 102.645 131.602 149.747 1.00 48.16 77 THR H O 1
ATOM 2815 N N . ALA B 2 82 ? 101.526 133.206 148.621 1.00 38.78 78 ALA H N 1
ATOM 2816 C CA . ALA B 2 82 ? 102.693 134.017 148.304 1.00 41.37 78 ALA H CA 1
ATOM 2817 C C . ALA B 2 82 ? 102.493 135.419 148.858 1.00 41.64 78 ALA H C 1
ATOM 2818 O O . ALA B 2 82 ? 101.406 135.994 148.738 1.00 49.40 78 ALA H O 1
ATOM 2820 N N . TYR B 2 83 ? 103.542 135.970 149.461 1.00 51.19 79 TYR H N 1
ATOM 2821 C CA . TYR B 2 83 ? 103.463 137.244 150.157 1.00 54.07 79 TYR H CA 1
ATOM 2822 C C . TYR B 2 83 ? 104.387 138.268 149.514 1.00 55.12 79 TYR H C 1
ATOM 2823 O O . TYR B 2 83 ? 105.473 137.935 149.033 1.00 57.30 79 TYR H O 1
ATOM 2832 N N . LEU B 2 84 ? 103.940 139.521 149.513 1.00 57.70 80 LEU H N 1
ATOM 2833 C CA . LEU B 2 84 ? 104.757 140.655 149.102 1.00 55.35 80 LEU H CA 1
ATOM 2834 C C . LEU B 2 84 ? 104.751 141.673 150.231 1.00 58.48 80 LEU H C 1
ATOM 2835 O O . LEU B 2 84 ? 103.683 142.131 150.648 1.00 63.63 80 LEU H O 1
ATOM 2840 N N . GLN B 2 85 ? 105.935 142.023 150.723 1.00 58.99 81 GLN H N 1
ATOM 2841 C CA . GLN B 2 85 ? 106.084 142.965 151.823 1.00 56.53 81 GLN H CA 1
ATOM 2842 C C . GLN B 2 85 ? 106.662 144.270 151.295 1.00 57.08 81 GLN H C 1
ATOM 2843 O O . GLN B 2 85 ? 107.691 144.267 150.611 1.00 63.12 81 GLN H O 1
ATOM 2849 N N . MET B 2 86 ? 105.974 145.359 151.559 1.00 45.11 82 MET H N 1
ATOM 2850 C CA . MET B 2 86 ? 106.415 146.663 151.040 1.00 47.21 82 MET H CA 1
ATOM 2851 C C . MET B 2 86 ? 106.819 147.579 152.189 1.00 49.97 82 MET H C 1
ATOM 2852 O O . MET B 2 86 ? 105.999 147.718 153.082 1.00 50.60 82 MET H O 1
ATOM 2857 N N . ASN B 2 87 A 107.997 148.207 152.121 1.00 45.12 82 ASN H N 1
ATOM 2858 C CA . ASN B 2 87 A 108.594 149.028 153.162 1.00 42.51 82 ASN H CA 1
ATOM 2859 C C . ASN B 2 87 A 108.966 150.391 152.600 1.00 44.35 82 ASN H C 1
ATOM 2860 O O . ASN B 2 87 A 109.378 150.510 151.443 1.00 49.99 82 ASN H O 1
ATOM 2865 N N . SER B 2 88 B 108.825 151.416 153.441 1.00 44.46 82 SER H N 1
ATOM 2866 C CA . SER B 2 88 B 109.113 152.801 153.068 1.00 42.25 82 SER H CA 1
ATOM 2867 C C . SER B 2 88 B 108.355 153.192 151.802 1.00 44.99 82 SER H C 1
ATOM 2868 O O . SER B 2 88 B 108.924 153.702 150.834 1.00 46.27 82 SER H O 1
ATOM 2871 N N . LEU B 2 89 C 107.048 152.938 151.818 1.00 47.02 82 LEU H N 1
ATOM 2872 C CA . LEU B 2 89 C 106.215 153.203 150.653 1.00 45.32 82 LEU H CA 1
ATOM 2873 C C . LEU B 2 89 C 106.166 154.694 150.350 1.00 44.26 82 LEU H C 1
ATOM 2874 O O . LEU B 2 89 C 106.112 155.530 151.255 1.00 44.78 82 LEU H O 1
ATOM 2879 N N . ARG B 2 90 ? 106.187 155.022 149.063 1.00 62.59 83 ARG H N 1
ATOM 2880 C CA . ARG B 2 90 ? 106.103 156.394 148.589 1.00 62.35 83 ARG H CA 1
ATOM 2881 C C . ARG B 2 90 ? 104.770 156.623 147.889 1.00 63.17 83 ARG H C 1
ATOM 2882 O O . ARG B 2 90 ? 103.970 155.703 147.700 1.00 65.31 83 ARG H O 1
ATOM 2890 N N . ALA B 2 91 ? 104.535 157.878 147.503 1.00 55.34 84 ALA H N 1
ATOM 2891 C CA . ALA B 2 91 ? 103.284 158.229 146.841 1.00 56.32 84 ALA H CA 1
ATOM 2892 C C . ALA B 2 91 ? 103.198 157.674 145.426 1.00 57.28 84 ALA H C 1
ATOM 2893 O O . ALA B 2 91 ? 102.108 157.658 144.847 1.00 57.20 84 ALA H O 1
ATOM 2895 N N . GLU B 2 92 ? 104.318 157.225 144.857 1.00 66.18 85 GLU H N 1
ATOM 2896 C CA . GLU B 2 92 ? 104.321 156.664 143.513 1.00 63.45 85 GLU H CA 1
ATOM 2897 C C . GLU B 2 92 ? 103.871 155.211 143.477 1.00 63.79 85 GLU H C 1
ATOM 2898 O O . GLU B 2 92 ? 103.711 154.658 142.384 1.00 68.55 85 GLU H O 1
ATOM 2904 N N . ASP B 2 93 ? 103.668 154.583 144.632 1.00 50.74 86 ASP H N 1
ATOM 2905 C CA . ASP B 2 93 ? 103.355 153.163 144.706 1.00 48.70 86 ASP H CA 1
ATOM 2906 C C . ASP B 2 93 ? 101.862 152.874 144.790 1.00 48.18 86 ASP H C 1
ATOM 2907 O O . ASP B 2 93 ? 101.483 151.705 144.914 1.00 50.84 86 ASP H O 1
ATOM 2912 N N . THR B 2 94 ? 101.037 153.904 144.678 1.00 41.65 87 THR H N 1
ATOM 2913 C CA . THR B 2 94 ? 99.572 153.709 144.697 1.00 37.44 87 THR H CA 1
ATOM 2914 C C . THR B 2 94 ? 99.154 153.059 143.402 1.00 34.33 87 THR H C 1
ATOM 2915 O O . THR B 2 94 ? 99.497 153.600 142.378 1.00 39.00 87 THR H O 1
ATOM 2919 N N . ALA B 2 95 ? 98.461 151.933 143.484 1.00 27.86 88 ALA H N 1
ATOM 2920 C CA . ALA B 2 95 ? 98.057 151.232 142.270 1.00 28.81 88 ALA H CA 1
ATOM 2921 C C . ALA B 2 95 ? 97.215 150.023 142.658 1.00 34.57 88 ALA H C 1
ATOM 2922 O O . ALA B 2 95 ? 96.995 149.744 143.840 1.00 41.72 88 ALA H O 1
ATOM 2924 N N . VAL B 2 96 ? 96.747 149.306 141.640 1.00 56.80 89 VAL H N 1
ATOM 2925 C CA . VAL B 2 96 ? 96.079 148.021 141.808 1.00 58.30 89 VAL H CA 1
ATOM 2926 C C . VAL B 2 96 ? 97.101 146.932 141.517 1.00 59.52 89 VAL H C 1
ATOM 2927 O O . VAL B 2 96 ? 97.696 146.901 140.434 1.00 61.05 89 VAL H O 1
ATOM 2931 N N . TYR B 2 97 ? 97.310 146.040 142.480 1.00 45.49 90 TYR H N 1
ATOM 2932 C CA . TYR B 2 97 ? 98.335 145.011 142.385 1.00 43.85 90 TYR H CA 1
ATOM 2933 C C . TYR B 2 97 ? 97.700 143.688 141.982 1.00 47.01 90 TYR H C 1
ATOM 2934 O O . TYR B 2 97 ? 96.693 143.273 142.565 1.00 48.49 90 TYR H O 1
ATOM 2943 N N . TYR B 2 98 ? 98.288 143.033 140.985 1.00 59.73 91 TYR H N 1
ATOM 2944 C CA . TYR B 2 98 ? 97.776 141.784 140.446 1.00 60.26 91 TYR H CA 1
ATOM 2945 C C . TYR B 2 98 ? 98.720 140.634 140.771 1.00 59.70 91 TYR H C 1
ATOM 2946 O O . TYR B 2 98 ? 99.942 140.799 140.804 1.00 56.72 91 TYR H O 1
ATOM 2955 N N . CYS B 2 99 ? 98.136 139.465 141.009 1.00 48.75 92 CYS H N 1
ATOM 2956 C CA . CYS B 2 99 ? 98.882 138.233 141.219 1.00 44.58 92 CYS H CA 1
ATOM 2957 C C . CYS B 2 99 ? 98.789 137.385 139.958 1.00 45.82 92 CYS H C 1
ATOM 2958 O O . CYS B 2 99 ? 97.687 137.107 139.474 1.00 48.67 92 CYS H O 1
ATOM 2961 N N . ALA B 2 100 ? 99.940 136.982 139.426 1.00 41.49 93 ALA H N 1
ATOM 2962 C CA . ALA B 2 100 ? 99.998 136.262 138.164 1.00 38.57 93 ALA H CA 1
ATOM 2963 C C . ALA B 2 100 ? 100.893 135.039 138.295 1.00 43.97 93 ALA H C 1
ATOM 2964 O O . ALA B 2 100 ? 101.874 135.042 139.043 1.00 53.31 93 ALA H O 1
ATOM 2966 N N . ARG B 2 101 ? 100.543 133.992 137.552 1.00 55.66 94 ARG H N 1
ATOM 2967 C CA . ARG B 2 101 ? 101.294 132.745 137.526 1.00 55.22 94 ARG H CA 1
ATOM 2968 C C . ARG B 2 101 ? 101.838 132.515 136.125 1.00 56.81 94 ARG H C 1
ATOM 2969 O O . ARG B 2 101 ? 101.112 132.679 135.139 1.00 64.75 94 ARG H O 1
ATOM 2977 N N . TYR B 2 102 ? 103.109 132.135 136.041 1.00 43.08 95 TYR H N 1
ATOM 2978 C CA . TYR B 2 102 ? 103.738 131.879 134.756 1.00 40.07 95 TYR H CA 1
ATOM 2979 C C . TYR B 2 102 ? 103.182 130.601 134.131 1.00 45.56 95 TYR H C 1
ATOM 2980 O O . TYR B 2 102 ? 102.576 129.761 134.800 1.00 54.05 95 TYR H O 1
ATOM 2989 N N . MET B 2 103 ? 103.390 130.469 132.821 1.00 67.46 96 MET H N 1
ATOM 2990 C CA . MET B 2 103 ? 102.943 129.281 132.107 1.00 66.88 96 MET H CA 1
ATOM 2991 C C . MET B 2 103 ? 103.622 128.038 132.666 1.00 68.51 96 MET H C 1
ATOM 2992 O O . MET B 2 103 ? 104.795 128.068 133.047 1.00 70.21 96 MET H O 1
ATOM 2997 N N . LYS B 2 104 ? 102.876 126.939 132.713 1.00 54.78 97 LYS H N 1
ATOM 2998 C CA . LYS B 2 104 ? 103.415 125.676 133.199 1.00 53.87 97 LYS H CA 1
ATOM 2999 C C . LYS B 2 104 ? 104.138 124.966 132.062 1.00 55.26 97 LYS H C 1
ATOM 3000 O O . LYS B 2 104 ? 103.534 124.660 131.028 1.00 59.44 97 LYS H O 1
ATOM 3006 N N . GLN B 2 105 ? 105.430 124.712 132.250 1.00 64.26 98 GLN H N 1
ATOM 3007 C CA . GLN B 2 105 ? 106.215 124.023 131.235 1.00 66.10 98 GLN H CA 1
ATOM 3008 C C . GLN B 2 105 ? 105.751 122.580 131.090 1.00 70.27 98 GLN H C 1
ATOM 3009 O O . GLN B 2 105 ? 105.537 121.876 132.081 1.00 74.12 98 GLN H O 1
ATOM 3015 N N . GLN B 2 106 ? 105.547 122.171 129.846 1.00 97.19 99 GLN H N 1
ATOM 3016 C CA . GLN B 2 106 ? 105.049 120.812 129.582 1.00 99.80 99 GLN H CA 1
ATOM 3017 C C . GLN B 2 106 ? 106.204 119.853 129.302 1.00 101.39 99 GLN H C 1
ATOM 3018 O O . GLN B 2 106 ? 106.924 120.103 128.348 1.00 101.43 99 GLN H O 1
ATOM 3024 N N . SER B 2 107 ? 106.309 118.755 130.073 1.00 140.66 100 SER H N 1
ATOM 3025 C CA . SER B 2 107 ? 107.387 117.782 129.943 1.00 142.67 100 SER H CA 1
ATOM 3026 C C . S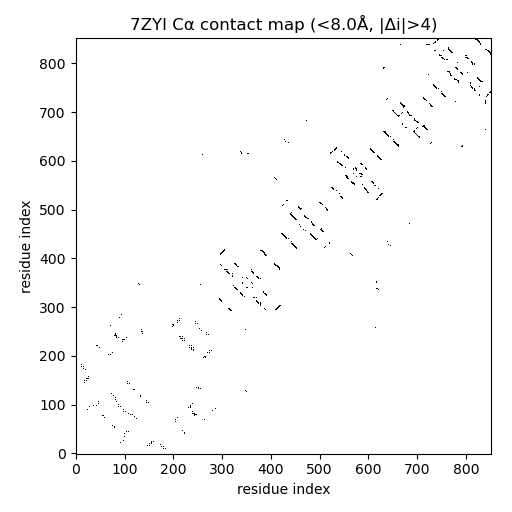ER B 2 107 ? 107.234 116.924 128.693 1.00 143.32 100 SER H C 1
ATOM 3027 O O . SER B 2 107 ? 108.233 116.422 128.165 1.00 144.73 100 SER H O 1
ATOM 3030 N N . GLN B 2 108 A 106.002 116.736 128.211 1.00 142.84 100 GLN H N 1
ATOM 3031 C CA . GLN B 2 108 A 105.792 115.911 127.025 1.00 143.29 100 GLN H CA 1
ATOM 3032 C C . GLN B 2 108 A 106.442 116.524 125.790 1.00 144.24 100 GLN H C 1
ATOM 3033 O O . GLN B 2 108 A 106.820 115.798 124.864 1.00 143.81 100 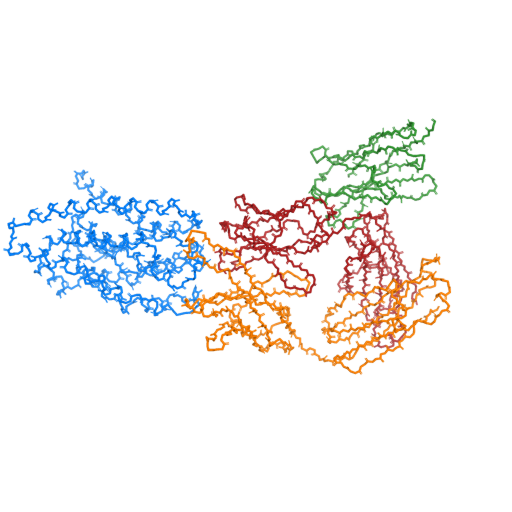GLN H O 1
ATOM 3039 N N . MET B 2 109 B 106.578 117.847 125.757 1.00 167.29 100 MET H N 1
ATOM 3040 C CA . MET B 2 109 B 107.255 118.559 124.676 1.00 167.28 100 MET H CA 1
ATOM 3041 C C . MET B 2 109 B 108.370 119.382 125.315 1.00 167.30 100 MET H C 1
ATOM 3042 O O . MET B 2 109 B 108.158 120.521 125.736 1.00 167.15 100 MET H O 1
ATOM 3047 N N . TRP B 2 110 C 109.565 118.793 125.380 1.00 169.32 100 TRP H N 1
ATOM 3048 C CA . TRP B 2 110 C 110.693 119.392 126.083 1.00 170.12 100 TRP H CA 1
ATOM 3049 C C . TRP B 2 110 C 111.273 120.606 125.370 1.00 170.03 100 TRP H C 1
ATOM 3050 O O . TRP B 2 110 C 112.114 121.297 125.953 1.00 169.44 100 TRP H O 1
ATOM 3061 N N . TYR B 2 111 D 110.853 120.886 124.138 1.00 153.43 100 TYR H N 1
ATOM 3062 C CA . TYR B 2 111 D 111.523 121.880 123.309 1.00 152.31 100 TYR H CA 1
ATOM 3063 C C . TYR B 2 111 D 110.858 123.250 123.337 1.00 151.49 100 TYR H C 1
ATOM 3064 O O . TYR B 2 111 D 111.559 124.264 123.392 1.00 151.51 100 TYR H O 1
ATOM 3073 N N . GLN B 2 112 E 109.529 123.316 123.298 1.00 116.40 100 GLN H N 1
ATOM 3074 C CA . GLN B 2 112 E 108.862 124.600 123.443 1.00 113.20 100 GLN H CA 1
ATOM 3075 C C . GLN B 2 112 E 109.014 125.116 124.871 1.00 111.08 100 GLN H C 1
ATOM 3076 O O . GLN B 2 112 E 109.221 124.352 125.818 1.00 113.16 100 GLN H O 1
ATOM 3082 N N . ARG B 2 113 F 108.906 126.438 125.024 1.00 64.68 100 ARG H N 1
ATOM 3083 C CA . ARG B 2 113 F 109.183 127.073 126.302 1.00 64.42 100 ARG H CA 1
ATOM 3084 C C . ARG B 2 113 F 107.992 127.780 126.938 1.00 68.88 100 ARG H C 1
ATOM 3085 O O . ARG B 2 113 F 108.065 128.106 128.128 1.00 72.69 100 ARG H O 1
ATOM 3093 N N . TYR B 2 114 G 106.914 128.036 126.196 1.00 72.20 100 TYR H N 1
ATOM 3094 C CA . TYR B 2 114 G 105.652 128.514 126.765 1.00 67.79 100 TYR H CA 1
ATOM 3095 C C . TYR B 2 114 G 105.851 129.793 127.587 1.00 69.38 100 TYR H C 1
ATOM 3096 O O . TYR B 2 114 G 105.715 129.811 128.808 1.00 73.30 100 TYR H O 1
ATOM 3105 N N . TRP B 2 115 H 106.208 130.862 126.884 1.00 50.11 100 TRP H N 1
ATOM 3106 C CA . TRP B 2 115 H 106.431 132.159 127.513 1.00 48.86 100 TRP H CA 1
ATOM 3107 C C . TRP B 2 115 H 105.106 132.906 127.647 1.00 53.49 100 TRP H C 1
ATOM 3108 O O . TRP B 2 115 H 104.461 133.216 126.640 1.00 53.64 100 TRP H O 1
ATOM 3119 N N . GLY B 2 116 I 104.709 133.201 128.876 1.00 61.90 100 GLY H N 1
ATOM 3120 C CA . GLY B 2 116 I 103.500 133.966 129.108 1.00 57.87 100 GLY H CA 1
ATOM 3121 C C . GLY B 2 116 I 102.995 133.797 130.525 1.00 58.18 100 GLY H C 1
ATOM 3122 O O . GLY B 2 116 I 103.599 133.116 131.353 1.00 63.54 100 GLY H O 1
ATOM 3123 N N . PHE B 2 117 J 101.863 134.449 130.786 1.00 76.83 100 PHE H N 1
ATOM 3124 C CA . PHE B 2 117 J 101.160 134.363 132.062 1.00 74.35 100 PHE H CA 1
ATOM 3125 C C . PHE B 2 117 J 99.815 133.681 131.847 1.00 74.07 100 PHE H C 1
ATOM 3126 O O . PHE B 2 117 J 99.026 134.115 131.003 1.00 78.51 100 PHE H O 1
ATOM 3134 N N . ASP B 2 118 ? 99.549 132.628 132.621 1.00 47.87 101 ASP H N 1
ATOM 3135 C CA . ASP B 2 118 ? 98.296 131.891 132.476 1.00 44.19 101 ASP H CA 1
ATOM 3136 C C . ASP B 2 118 ? 97.141 132.576 133.196 1.00 53.80 101 ASP H C 1
ATOM 3137 O O . ASP B 2 118 ? 96.170 133.006 132.566 1.00 57.03 101 ASP H O 1
ATOM 3142 N N . TYR B 2 119 ? 97.229 132.684 134.518 1.00 64.43 102 TYR H N 1
ATOM 3143 C CA . TYR B 2 119 ? 96.107 133.100 135.343 1.00 58.22 102 TYR H CA 1
ATOM 3144 C C . TYR B 2 119 ? 96.449 134.377 136.094 1.00 62.21 102 TYR H C 1
ATOM 3145 O O . TYR B 2 119 ? 97.595 134.582 136.504 1.00 62.70 102 TYR H O 1
ATOM 3154 N N . TRP B 2 120 ? 95.444 135.229 136.271 1.00 61.43 103 TRP H N 1
ATOM 3155 C CA . TRP B 2 120 ? 95.584 136.485 136.987 1.00 60.17 103 TRP H CA 1
ATOM 3156 C C . TRP B 2 120 ? 94.556 136.550 138.106 1.00 58.61 103 TRP H C 1
ATOM 3157 O O . TRP B 2 120 ? 93.477 135.957 138.016 1.00 59.59 103 TRP H O 1
ATOM 3168 N N . GLY B 2 121 ? 94.902 137.269 139.168 1.00 41.52 104 GLY H N 1
ATOM 3169 C CA . GLY B 2 121 ? 93.957 137.516 140.231 1.00 39.06 104 GLY H CA 1
ATOM 3170 C C . GLY B 2 121 ? 93.036 138.678 139.918 1.00 42.29 104 GLY H C 1
ATOM 3171 O O . GLY B 2 121 ? 93.232 139.427 138.962 1.00 44.93 104 GLY H O 1
ATOM 3172 N N . GLN B 2 122 ? 92.002 138.819 140.750 1.00 45.58 105 GLN H N 1
ATOM 3173 C CA . GLN B 2 122 ? 91.078 139.938 140.594 1.00 43.77 105 GLN H CA 1
ATOM 3174 C C . GLN B 2 122 ? 91.779 141.269 140.833 1.00 45.76 105 GLN H C 1
ATOM 3175 O O . GLN B 2 122 ? 91.475 142.268 140.171 1.00 47.47 105 GLN H O 1
ATOM 3181 N N . GLY B 2 123 ? 92.713 141.303 141.768 1.00 37.60 106 GLY H N 1
ATOM 3182 C CA . GLY B 2 123 ? 93.492 142.494 142.033 1.00 36.77 106 GLY H CA 1
ATOM 3183 C C . GLY B 2 123 ? 93.030 143.219 143.282 1.00 39.25 106 GLY H C 1
ATOM 3184 O O . GLY B 2 123 ? 91.840 143.253 143.615 1.00 45.26 106 GLY H O 1
ATOM 3185 N N . THR B 2 124 ? 93.986 143.816 143.987 1.00 38.79 107 THR H N 1
ATOM 3186 C CA . THR B 2 124 ? 93.711 144.558 145.208 1.00 40.22 107 THR H CA 1
ATOM 3187 C C . THR B 2 124 ? 94.297 145.957 145.088 1.00 41.01 107 THR H C 1
ATOM 3188 O O . THR B 2 124 ? 95.379 146.142 144.524 1.00 41.50 107 THR H O 1
ATOM 3192 N N . LEU B 2 125 ? 93.569 146.941 145.606 1.00 38.77 108 LEU H N 1
ATOM 3193 C CA . LEU B 2 125 ? 93.932 148.344 145.465 1.00 36.75 108 LEU H CA 1
ATOM 3194 C C . LEU B 2 125 ? 94.707 148.809 146.690 1.00 36.55 108 LEU H C 1
ATOM 3195 O O . LEU B 2 125 ? 94.263 148.612 147.825 1.00 43.95 108 LEU H O 1
ATOM 3200 N N . VAL B 2 126 ? 95.861 149.426 146.453 1.00 34.25 109 VAL H N 1
ATOM 3201 C CA . VAL B 2 126 ? 96.708 149.972 147.506 1.00 35.11 109 VAL H CA 1
ATOM 3202 C C . VAL B 2 126 ? 96.868 151.462 147.243 1.00 35.62 109 VAL H C 1
ATOM 3203 O O . VAL B 2 126 ? 97.283 151.862 146.149 1.00 41.50 109 VAL H O 1
ATOM 3207 N N . THR B 2 127 ? 96.539 152.279 148.239 1.00 34.41 110 THR H N 1
ATOM 3208 C CA . THR B 2 127 ? 96.669 153.727 148.145 1.00 32.88 110 THR H CA 1
ATOM 3209 C C . THR B 2 127 ? 97.602 154.215 149.242 1.00 31.34 110 THR H C 1
ATOM 3210 O O . THR B 2 127 ? 97.471 153.808 150.401 1.00 37.95 110 THR H O 1
ATOM 3214 N N . VAL B 2 128 ? 98.546 155.075 148.873 1.00 38.49 111 VAL H N 1
ATOM 3215 C CA . VAL B 2 128 ? 99.542 155.612 149.795 1.00 38.32 111 VAL H CA 1
ATOM 3216 C C . VAL B 2 128 ? 99.328 157.118 149.849 1.00 39.26 111 VAL H C 1
ATOM 3217 O O . VAL B 2 128 ? 99.739 157.846 148.938 1.00 48.45 111 VAL H O 1
ATOM 3221 N N . SER B 2 129 ? 98.688 157.594 150.914 1.00 36.88 112 SER H N 1
ATOM 3222 C CA . SER B 2 129 ? 98.415 159.014 151.065 1.00 44.12 112 SER H CA 1
ATOM 3223 C C . SER B 2 129 ? 98.441 159.380 152.540 1.00 43.17 112 SER H C 1
ATOM 3224 O O . SER B 2 129 ? 98.076 158.576 153.401 1.00 51.09 112 SER H O 1
ATOM 3227 N N . SER B 2 130 ? 98.875 160.606 152.821 1.00 47.48 113 SER H N 1
ATOM 3228 C CA . SER B 2 130 ? 98.924 161.126 154.180 1.00 52.68 113 SER H CA 1
ATOM 3229 C C . SER B 2 130 ? 97.669 161.896 154.566 1.00 54.50 113 SER H C 1
ATOM 3230 O O . SER B 2 130 ? 97.580 162.379 155.699 1.00 56.60 113 SER H O 1
ATOM 3233 N N . ALA B 2 131 ? 96.703 162.021 153.661 1.00 69.72 114 ALA H N 1
ATOM 3234 C CA . ALA B 2 131 ? 95.490 162.768 153.943 1.00 73.18 114 ALA H CA 1
ATOM 3235 C C . ALA B 2 131 ? 94.542 161.949 154.815 1.00 78.37 114 ALA H C 1
ATOM 3236 O O . ALA B 2 131 ? 94.753 160.761 155.073 1.00 78.48 114 ALA H O 1
ATOM 3238 N N . SER B 2 132 ? 93.480 162.606 155.275 1.00 122.23 115 SER H N 1
ATOM 3239 C CA . SER B 2 132 ? 92.473 161.991 156.122 1.00 123.45 115 SER H CA 1
ATOM 3240 C C . SER B 2 132 ? 91.102 162.116 155.471 1.00 124.60 115 SER H C 1
ATOM 3241 O O . SER B 2 132 ? 90.883 162.951 154.589 1.00 126.01 115 SER H O 1
ATOM 3244 N N . THR B 2 133 ? 90.177 161.268 155.917 1.00 127.30 116 THR H N 1
ATOM 3245 C CA . THR B 2 133 ? 88.837 161.249 155.347 1.00 127.87 116 THR H CA 1
ATOM 3246 C C . THR B 2 133 ? 88.109 162.558 155.631 1.00 127.40 116 THR H C 1
ATOM 3247 O O . THR B 2 133 ? 88.170 163.096 156.740 1.00 127.08 116 THR H O 1
ATOM 3251 N N . LYS B 2 134 ? 87.415 163.069 154.616 1.00 130.34 117 LYS H N 1
ATOM 3252 C CA . LYS B 2 134 ? 86.683 164.321 154.739 1.00 130.43 117 LYS H CA 1
ATOM 3253 C C . LYS B 2 134 ? 85.523 164.320 153.753 1.00 130.84 117 LYS H C 1
ATOM 3254 O O . LYS B 2 134 ? 85.663 163.849 152.622 1.00 131.26 117 LYS H O 1
ATOM 3260 N N . GLY B 2 135 ? 84.380 164.841 154.195 1.00 141.45 118 GLY H N 1
ATOM 3261 C CA . GLY B 2 135 ? 83.200 164.914 153.367 1.00 141.89 118 GLY H CA 1
ATOM 3262 C C . GLY B 2 135 ? 83.334 165.927 152.248 1.00 142.45 118 GLY H C 1
ATOM 3263 O O . GLY B 2 135 ? 84.027 166.942 152.375 1.00 142.64 118 GLY H O 1
ATOM 3264 N N . PRO B 2 136 ? 82.665 165.671 151.127 1.00 148.16 119 PRO H N 1
ATOM 3265 C CA . PRO B 2 136 ? 82.792 166.567 149.975 1.00 148.41 119 PRO H CA 1
ATOM 3266 C C . PRO B 2 136 ? 82.008 167.853 150.174 1.00 148.95 119 PRO H C 1
ATOM 3267 O O . PRO B 2 136 ? 81.039 167.910 150.935 1.00 149.12 119 PRO H O 1
ATOM 3271 N N . SER B 2 137 ? 82.442 168.894 149.471 1.00 157.67 120 SER H N 1
ATOM 3272 C CA . SER B 2 137 ? 81.746 170.172 149.434 1.00 158.14 120 SER H CA 1
ATOM 3273 C C . SER B 2 137 ? 81.155 170.364 148.045 1.00 157.84 120 SER H C 1
ATOM 3274 O O . SER B 2 137 ? 81.861 170.222 147.041 1.00 157.90 120 SER H O 1
ATOM 3277 N N . VAL B 2 138 ? 79.866 170.687 147.989 1.00 158.72 121 VAL H N 1
ATOM 3278 C CA . VAL B 2 138 ? 79.122 170.759 146.737 1.00 158.72 121 VAL H CA 1
ATOM 3279 C C . VAL B 2 138 ? 78.994 172.215 146.315 1.00 159.05 121 VAL H C 1
ATOM 3280 O O . VAL B 2 138 ? 78.613 173.074 147.121 1.00 159.07 121 VAL H O 1
ATOM 3284 N N . PHE B 2 139 ? 79.314 172.493 145.052 1.00 162.94 122 PHE H N 1
ATOM 3285 C CA . PHE B 2 139 ? 79.163 173.818 144.471 1.00 163.18 122 PHE H CA 1
ATOM 3286 C C . PHE B 2 139 ? 78.436 173.683 143.138 1.00 164.13 122 PHE H C 1
ATOM 3287 O O . PHE B 2 139 ? 78.867 172.900 142.274 1.00 164.32 122 PHE H O 1
ATOM 3295 N N . PRO B 2 140 ? 77.345 174.413 142.928 1.00 175.21 123 PRO H N 1
ATOM 3296 C CA . PRO B 2 140 ? 76.591 174.275 141.680 1.00 174.95 123 PRO H CA 1
ATOM 3297 C C . PRO B 2 140 ? 77.211 175.064 140.539 1.00 174.86 123 PRO H C 1
ATOM 3298 O O . PRO B 2 140 ? 77.836 176.109 140.733 1.00 174.85 123 PRO H O 1
ATOM 3302 N N . LEU B 2 141 ? 77.024 174.542 139.328 1.00 174.06 124 LEU H N 1
ATOM 3303 C CA . LEU B 2 141 ? 77.458 175.211 138.102 1.00 174.17 124 LEU H CA 1
ATOM 3304 C C . LEU B 2 141 ? 76.213 175.773 137.423 1.00 174.45 124 LEU H C 1
ATOM 3305 O O . LEU B 2 141 ? 75.587 175.119 136.588 1.00 174.51 124 LEU H O 1
ATOM 3310 N N . ALA B 2 142 ? 75.853 176.995 137.793 1.00 170.00 125 ALA H N 1
ATOM 3311 C CA . ALA B 2 142 ? 74.662 177.623 137.236 1.00 169.43 125 ALA H CA 1
ATOM 3312 C C . ALA B 2 142 ? 74.876 177.939 135.760 1.00 169.72 125 ALA H C 1
ATOM 3313 O O . ALA B 2 142 ? 75.924 178.483 135.393 1.00 169.41 125 ALA H O 1
ATOM 3315 N N . PRO B 2 143 ? 73.924 177.608 134.888 1.00 173.69 126 PRO H N 1
ATOM 3316 C CA . PRO B 2 143 ? 74.087 177.931 133.466 1.00 173.09 126 PRO H CA 1
ATOM 3317 C C . PRO B 2 143 ? 74.059 179.433 133.231 1.00 173.27 126 PRO H C 1
ATOM 3318 O O . PRO B 2 143 ? 73.348 180.175 133.912 1.00 173.81 126 PRO H O 1
ATOM 3322 N N . SER B 2 144 ? 74.841 179.875 132.251 1.00 161.63 127 SER H N 1
ATOM 3323 C CA . SER B 2 144 ? 74.911 181.289 131.920 1.00 161.53 127 SER H CA 1
ATOM 3324 C C . SER B 2 144 ? 73.677 181.720 131.132 1.00 161.95 127 SER H C 1
ATOM 3325 O O . SER B 2 144 ? 72.991 180.910 130.503 1.00 161.24 127 SER H O 1
ATOM 3328 N N . SER B 2 145 ? 73.399 183.026 131.179 1.00 162.74 128 SER H N 1
ATOM 3329 C CA . SER B 2 145 ? 72.245 183.565 130.466 1.00 162.29 128 SER H CA 1
ATOM 3330 C C . SER B 2 145 ? 72.401 183.435 128.957 1.00 162.63 128 SER H C 1
ATOM 3331 O O . SER B 2 145 ? 71.400 183.381 128.233 1.00 161.91 128 SER H O 1
ATOM 3334 N N . LYS B 2 146 ? 73.638 183.386 128.463 1.00 180.57 129 LYS H N 1
ATOM 3335 C CA . LYS B 2 146 ? 73.925 183.216 127.038 1.00 180.98 129 LYS H CA 1
ATOM 3336 C C . LYS B 2 146 ? 74.927 182.072 126.905 1.00 180.71 129 LYS H C 1
ATOM 3337 O O . LYS B 2 146 ? 76.140 182.294 126.873 1.00 180.69 129 LYS H O 1
ATOM 3343 N N . SER B 2 147 ? 74.413 180.845 126.838 1.00 185.77 130 SER H N 1
ATOM 3344 C CA . SER B 2 147 ? 75.225 179.644 126.638 1.00 186.27 130 SER H CA 1
ATOM 3345 C C . SER B 2 147 ? 74.563 178.826 125.533 1.00 186.59 130 SER H C 1
ATOM 3346 O O . SER B 2 147 ? 73.760 177.932 125.818 1.00 186.59 130 SER H O 1
ATOM 3349 N N . THR B 2 148 ? 74.910 179.131 124.283 1.00 183.75 131 THR H N 1
ATOM 3350 C CA . THR B 2 148 ? 74.339 178.478 123.106 1.00 183.60 131 THR H CA 1
ATOM 3351 C C . THR B 2 148 ? 72.811 178.487 123.167 1.00 183.78 131 THR H C 1
ATOM 3352 O O . THR B 2 148 ? 72.154 177.449 123.272 1.00 183.56 131 THR H O 1
ATOM 3356 N N . SER B 2 149 ? 72.256 179.698 123.120 1.00 192.55 132 SER H N 1
ATOM 3357 C CA . SER B 2 149 ? 70.813 179.874 123.229 1.00 192.74 132 SER H CA 1
ATOM 3358 C C . SER B 2 149 ? 70.091 179.091 122.140 1.00 192.39 132 SER H C 1
ATOM 3359 O O . SER B 2 149 ? 70.468 179.138 120.966 1.00 192.45 132 SER H O 1
ATOM 3362 N N . GLY B 2 150 ? 69.049 178.368 122.540 1.00 162.73 133 GLY H N 1
ATOM 3363 C CA . GLY B 2 150 ? 68.306 177.529 121.624 1.00 161.80 133 GLY H CA 1
ATOM 3364 C C . GLY B 2 150 ? 67.707 176.324 122.317 1.00 161.85 133 GLY H C 1
ATOM 3365 O O . GLY B 2 150 ? 67.057 176.459 123.358 1.00 162.07 133 GLY H O 1
ATOM 3366 N N . GLY B 2 151 ? 67.916 175.142 121.749 1.00 160.49 134 GLY H N 1
ATOM 3367 C CA . GLY B 2 151 ? 67.414 173.908 122.309 1.00 160.59 134 GLY H CA 1
ATOM 3368 C C . GLY B 2 151 ? 68.353 173.184 123.249 1.00 161.18 134 GLY H C 1
ATOM 3369 O O . GLY B 2 151 ? 68.034 172.071 123.678 1.00 161.06 134 GLY H O 1
ATOM 3370 N N . THR B 2 152 ? 69.501 173.771 123.585 1.00 169.48 135 THR H N 1
ATOM 3371 C CA . THR B 2 152 ? 70.482 173.105 124.430 1.00 169.31 135 THR H CA 1
ATOM 3372 C C . THR B 2 152 ? 71.031 174.078 125.462 1.00 169.15 135 THR H C 1
ATOM 3373 O O . THR B 2 152 ? 71.525 175.152 125.106 1.00 169.45 135 THR H O 1
ATOM 3377 N N . ALA B 2 153 ? 70.943 173.696 126.734 1.00 149.82 136 ALA H N 1
ATOM 3378 C CA . ALA B 2 153 ? 71.578 174.417 127.826 1.00 149.18 136 ALA H CA 1
ATOM 3379 C C . ALA B 2 153 ? 72.299 173.418 128.719 1.00 149.18 136 ALA H C 1
ATOM 3380 O O . ALA B 2 153 ? 71.865 172.273 128.870 1.00 149.74 136 ALA H O 1
ATOM 3382 N N . ALA B 2 154 ? 73.408 173.858 129.306 1.00 150.45 137 ALA H N 1
ATOM 3383 C CA . ALA B 2 154 ? 74.283 172.988 130.082 1.00 150.58 137 ALA H CA 1
ATOM 3384 C C . ALA B 2 154 ? 74.241 173.391 131.550 1.00 151.79 137 ALA H C 1
ATOM 3385 O O . ALA B 2 154 ? 74.515 174.547 131.889 1.00 151.70 137 ALA H O 1
ATOM 3387 N N . LEU B 2 155 ? 73.904 172.436 132.411 1.00 170.39 138 LEU H N 1
ATOM 3388 C CA . LEU B 2 155 ? 73.953 172.596 133.856 1.00 170.13 138 LEU H CA 1
ATOM 3389 C C . LEU B 2 155 ? 75.156 171.834 134.404 1.00 169.94 138 LEU H C 1
ATOM 3390 O O . LEU B 2 155 ? 75.924 171.219 133.659 1.00 170.00 138 LEU H O 1
ATOM 3395 N N . GLY B 2 156 ? 75.318 171.872 135.722 1.00 174.36 139 GLY H N 1
ATOM 3396 C CA . GLY B 2 156 ? 76.450 171.194 136.327 1.00 174.70 139 GLY H CA 1
ATOM 3397 C C . GLY B 2 156 ? 76.299 171.081 137.826 1.00 175.24 139 GLY H C 1
ATOM 3398 O O . GLY B 2 156 ? 75.395 171.663 138.433 1.00 175.49 139 GLY H O 1
ATOM 3399 N N . CYS B 2 157 ? 77.211 170.309 138.415 1.00 190.59 140 CYS H N 1
ATOM 3400 C CA . CYS B 2 157 ? 77.252 170.118 139.864 1.00 190.83 140 CYS H CA 1
ATOM 3401 C C . CYS B 2 157 ? 78.671 169.706 140.228 1.00 190.14 140 CYS H C 1
ATOM 3402 O O . CYS B 2 157 ? 79.112 168.616 139.851 1.00 189.99 140 CYS H O 1
ATOM 3405 N N . LEU B 2 158 ? 79.376 170.567 140.956 1.00 167.21 141 LEU H N 1
ATOM 3406 C CA . LEU B 2 158 ? 80.780 170.359 141.286 1.00 166.12 141 LEU H CA 1
ATOM 3407 C C . LEU B 2 158 ? 80.904 169.975 142.754 1.00 166.08 141 LEU H C 1
ATOM 3408 O O . LEU B 2 158 ? 80.454 170.716 143.634 1.00 166.82 141 LEU H O 1
ATOM 3413 N N . VAL B 2 159 ? 81.515 168.821 143.012 1.00 150.75 142 VAL H N 1
ATOM 3414 C CA . VAL B 2 159 ? 81.862 168.383 144.359 1.00 151.22 142 VAL H CA 1
ATOM 3415 C C . VAL B 2 159 ? 83.380 168.396 144.474 1.00 150.65 142 VAL H C 1
ATOM 3416 O O . VAL B 2 159 ? 84.082 167.913 143.576 1.00 149.49 142 VAL H O 1
ATOM 3420 N N . LYS B 2 160 ? 83.887 168.969 145.562 1.00 167.58 143 LYS H N 1
ATOM 3421 C CA . LYS B 2 160 ? 85.314 169.222 145.694 1.00 167.68 143 LYS H CA 1
ATOM 3422 C C . LYS B 2 160 ? 85.800 168.813 147.076 1.00 168.36 143 LYS H C 1
ATOM 3423 O O . LYS B 2 160 ? 85.035 168.795 148.045 1.00 168.39 143 LYS H O 1
ATOM 3429 N N . ASP B 2 161 ? 87.090 168.482 147.148 1.00 173.80 144 ASP H N 1
ATOM 3430 C CA . ASP B 2 161 ? 87.796 168.217 148.401 1.00 173.27 144 ASP H CA 1
ATOM 3431 C C . ASP B 2 161 ? 87.162 167.057 149.173 1.00 172.67 144 ASP H C 1
ATOM 3432 O O . ASP B 2 161 ? 86.674 167.208 150.295 1.00 173.10 144 ASP H O 1
ATOM 3437 N N . TYR B 2 162 ? 87.181 165.884 148.545 1.00 142.98 145 TYR H N 1
ATOM 3438 C CA . TYR B 2 162 ? 86.813 164.637 149.201 1.00 142.67 145 TYR H CA 1
ATOM 3439 C C . TYR B 2 162 ? 87.961 163.655 149.032 1.00 143.00 145 TYR H C 1
ATOM 3440 O O . TYR B 2 162 ? 88.410 163.405 147.908 1.00 143.12 145 TYR H O 1
ATOM 3449 N N . PHE B 2 163 ? 88.447 163.116 150.146 1.00 142.61 146 PHE H N 1
ATOM 3450 C CA . PHE B 2 163 ? 89.641 162.280 150.117 1.00 142.73 146 PHE H CA 1
ATOM 3451 C C . PHE B 2 163 ? 89.353 160.853 149.652 1.00 143.87 146 PHE H C 1
ATOM 3452 O O . PHE B 2 163 ? 90.082 160.343 148.791 1.00 143.86 146 PHE H O 1
ATOM 3460 N N . PRO B 2 164 ? 88.337 160.160 150.180 1.00 156.58 147 PRO H N 1
ATOM 3461 C CA . PRO B 2 164 ? 88.045 158.814 149.664 1.00 156.34 147 PRO H CA 1
ATOM 3462 C C . PRO B 2 164 ? 87.495 158.885 148.247 1.00 156.50 147 PRO H C 1
ATOM 3463 O O . PRO B 2 164 ? 86.516 159.585 147.980 1.00 157.19 147 PRO H O 1
ATOM 3467 N N . GLU B 2 165 ? 88.139 158.151 147.339 1.00 151.31 148 GLU H N 1
ATOM 3468 C CA . GLU B 2 165 ? 87.787 158.227 145.922 1.00 151.15 148 GLU H CA 1
ATOM 3469 C C . GLU B 2 165 ? 86.346 157.829 145.618 1.00 151.38 148 GLU H C 1
ATOM 3470 O O . GLU B 2 165 ? 85.683 158.554 144.856 1.00 151.55 148 GLU H O 1
ATOM 3476 N N . PRO B 2 166 ? 85.803 156.723 146.137 1.00 142.38 149 PRO H N 1
ATOM 3477 C CA . PRO B 2 166 ? 84.443 156.326 145.733 1.00 142.45 149 PRO H CA 1
ATOM 3478 C C . PRO B 2 166 ? 83.398 157.345 146.163 1.00 142.94 149 PRO H C 1
ATOM 3479 O O . PRO B 2 166 ? 83.266 157.670 147.345 1.00 142.94 149 PRO H O 1
ATOM 3483 N N . VAL B 2 167 ? 82.652 157.849 145.183 1.00 152.60 150 VAL H N 1
ATOM 3484 C CA . VAL B 2 167 ? 81.552 158.777 145.422 1.00 152.39 150 VAL H CA 1
ATOM 3485 C C . VAL B 2 167 ? 80.554 158.624 144.282 1.00 152.82 150 VAL H C 1
ATOM 3486 O O . VAL B 2 167 ? 80.937 158.377 143.134 1.00 153.50 150 VAL H O 1
ATOM 3490 N N . THR B 2 168 ? 79.269 158.750 144.603 1.00 144.09 151 THR H N 1
ATOM 3491 C CA . THR B 2 168 ? 78.195 158.559 143.640 1.00 143.99 151 THR H CA 1
ATOM 3492 C C . THR B 2 168 ? 77.349 159.821 143.542 1.00 143.83 151 THR H C 1
ATOM 3493 O O . THR B 2 168 ? 76.990 160.420 144.561 1.00 144.79 151 THR H O 1
ATOM 3497 N N . VAL B 2 169 ? 77.031 160.217 142.312 1.00 140.11 152 VAL H N 1
ATOM 3498 C CA . VAL B 2 169 ? 76.194 161.380 142.052 1.00 140.36 152 VAL H CA 1
ATOM 3499 C C . VAL B 2 169 ? 75.019 160.956 141.181 1.00 140.55 152 VAL H C 1
ATOM 3500 O O . VAL B 2 169 ? 75.087 159.963 140.449 1.00 140.38 152 VAL H O 1
ATOM 3504 N N . SER B 2 170 ? 73.929 161.712 141.280 1.00 171.73 153 SER H N 1
ATOM 3505 C CA . SER B 2 170 ? 72.731 161.452 140.493 1.00 172.69 153 SER H CA 1
ATOM 3506 C C . SER B 2 170 ? 71.891 162.720 140.469 1.00 173.52 153 SER H C 1
ATOM 3507 O O . SER B 2 170 ? 72.115 163.653 141.244 1.00 173.90 153 SER H O 1
ATOM 3510 N N . TRP B 2 171 ? 70.916 162.745 139.563 1.00 176.90 154 TRP H N 1
ATOM 3511 C CA . TRP B 2 171 ? 70.047 163.898 139.375 1.00 177.30 154 TRP H CA 1
ATOM 3512 C C . TRP B 2 171 ? 68.595 163.484 139.558 1.00 177.77 154 TRP H C 1
ATOM 3513 O O . TRP B 2 171 ? 68.133 162.528 138.924 1.00 177.21 154 TRP H O 1
ATOM 3524 N N . ASN B 2 172 ? 67.884 164.210 140.424 1.00 189.85 155 ASN H N 1
ATOM 3525 C CA . ASN B 2 172 ? 66.457 163.991 140.672 1.00 189.75 155 ASN H CA 1
ATOM 3526 C C . ASN B 2 172 ? 66.175 162.561 141.129 1.00 189.26 155 ASN H C 1
ATOM 3527 O O . ASN B 2 172 ? 65.133 161.985 140.809 1.00 189.58 155 ASN H O 1
ATOM 3532 N N . SER B 2 173 ? 67.108 161.992 141.895 1.00 171.97 156 SER H N 1
ATOM 3533 C CA . SER B 2 173 ? 66.970 160.645 142.453 1.00 171.73 156 SER H CA 1
ATOM 3534 C C . SER B 2 173 ? 66.696 159.612 141.359 1.00 171.27 156 SER H C 1
ATOM 3535 O O . SER B 2 173 ? 65.804 158.769 141.475 1.00 171.56 156 SER H O 1
ATOM 3538 N N . GLY B 2 174 ? 67.477 159.685 140.284 1.00 140.90 157 GLY H N 1
ATOM 3539 C CA . GLY B 2 174 ? 67.354 158.752 139.186 1.00 139.71 157 GLY H CA 1
ATOM 3540 C C . GLY B 2 174 ? 66.309 159.099 138.148 1.00 140.63 157 GLY H C 1
ATOM 3541 O O . GLY B 2 174 ? 66.125 158.326 137.199 1.00 139.86 157 GLY H O 1
ATOM 3542 N N . ALA B 2 175 ? 65.619 160.231 138.292 1.00 161.73 158 ALA H N 1
ATOM 3543 C CA . ALA B 2 175 ? 64.625 160.641 137.309 1.00 161.33 158 ALA H CA 1
ATOM 3544 C C . ALA B 2 175 ? 65.241 161.303 136.084 1.00 161.67 158 ALA H C 1
ATOM 3545 O O . ALA B 2 175 ? 64.518 161.574 135.119 1.00 161.39 158 ALA H O 1
ATOM 3547 N N . LEU B 2 176 ? 66.545 161.570 136.098 1.00 176.31 159 LEU H N 1
ATOM 3548 C CA . LEU B 2 176 ? 67.242 162.176 134.967 1.00 176.45 159 LEU H CA 1
ATOM 3549 C C . LEU B 2 176 ? 68.451 161.312 134.637 1.00 176.18 159 LEU H C 1
ATOM 3550 O O . LEU B 2 176 ? 69.398 161.237 135.426 1.00 176.43 159 LEU H O 1
ATOM 3555 N N . THR B 2 177 ? 68.419 160.662 133.473 1.00 152.99 160 THR H N 1
ATOM 3556 C CA . THR B 2 177 ? 69.508 159.796 133.044 1.00 152.28 160 THR H CA 1
ATOM 3557 C C . THR B 2 177 ? 69.992 160.067 131.628 1.00 151.55 160 THR H C 1
ATOM 3558 O O . THR B 2 177 ? 71.021 159.507 131.234 1.00 150.94 160 THR H O 1
ATOM 3562 N N . SER B 2 178 ? 69.299 160.898 130.856 1.00 151.88 161 SER H N 1
ATOM 3563 C CA . SER B 2 178 ? 69.694 161.221 129.492 1.00 151.70 161 SER H CA 1
ATOM 3564 C C . SER B 2 178 ? 70.501 162.512 129.490 1.00 151.41 161 SER H C 1
ATOM 3565 O O . SER B 2 178 ? 70.069 163.520 130.058 1.00 151.70 161 SER H O 1
ATOM 3568 N N . GLY B 2 179 ? 71.668 162.477 128.851 1.00 139.92 162 GLY H N 1
ATOM 3569 C CA . GLY B 2 179 ? 72.550 163.622 128.811 1.00 139.69 162 GLY H CA 1
ATOM 3570 C C . GLY B 2 179 ? 73.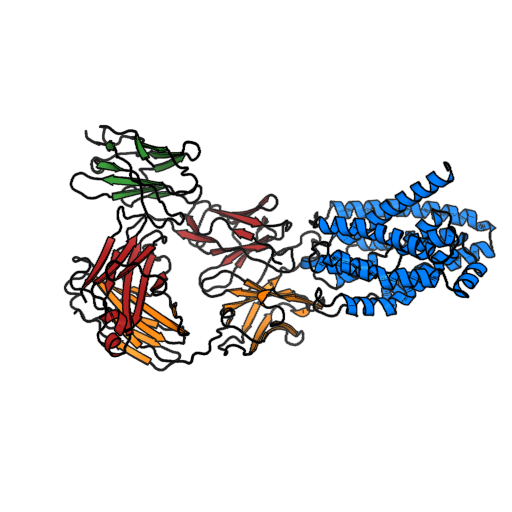428 163.798 130.029 1.00 140.85 162 GLY H C 1
ATOM 3571 O O . GLY B 2 179 ? 74.164 164.791 130.101 1.00 141.69 162 GLY H O 1
ATOM 3572 N N . VAL B 2 180 ? 73.380 162.875 130.984 1.00 149.51 163 VAL H N 1
ATOM 3573 C CA . VAL B 2 180 ? 74.176 162.985 132.200 1.00 149.03 163 VAL H CA 1
ATOM 3574 C C . VAL B 2 180 ? 75.582 162.471 131.924 1.00 148.14 163 VAL H C 1
ATOM 3575 O O . VAL B 2 180 ? 75.762 161.345 131.445 1.00 147.51 163 VAL H O 1
ATOM 3579 N N . HIS B 2 181 ? 76.582 163.295 132.226 1.00 157.09 164 HIS H N 1
ATOM 3580 C CA . HIS B 2 181 ? 77.982 162.939 132.034 1.00 157.91 164 HIS H CA 1
ATOM 3581 C C . HIS B 2 181 ? 78.724 163.165 133.341 1.00 157.64 164 HIS H C 1
ATOM 3582 O O . HIS B 2 181 ? 78.815 164.301 133.816 1.00 157.83 164 HIS H O 1
ATOM 3589 N N . THR B 2 182 ? 79.253 162.088 133.916 1.00 155.96 165 THR H N 1
ATOM 3590 C CA . THR B 2 182 ? 79.999 162.143 135.169 1.00 155.42 165 THR H CA 1
ATOM 3591 C C . THR B 2 182 ? 81.470 161.899 134.859 1.00 154.76 165 THR H C 1
ATOM 3592 O O . THR B 2 182 ? 81.870 160.769 134.561 1.00 155.38 165 THR H O 1
ATOM 3596 N N . PHE B 2 183 ? 82.269 162.959 134.931 1.00 128.84 166 PHE H N 1
ATOM 3597 C CA . PHE B 2 183 ? 83.684 162.851 134.627 1.00 128.34 166 PHE H CA 1
ATOM 3598 C C . PHE B 2 183 ? 84.407 162.069 135.723 1.00 127.32 166 PHE H C 1
ATOM 3599 O O . PHE B 2 183 ? 83.972 162.057 136.877 1.00 127.30 166 PHE H O 1
ATOM 3607 N N . PRO B 2 184 ? 85.506 161.396 135.385 1.00 112.09 167 PRO H N 1
ATOM 3608 C CA . PRO B 2 184 ? 86.251 160.648 136.403 1.00 111.55 167 PRO H CA 1
ATOM 3609 C C . PRO B 2 184 ? 86.899 161.572 137.421 1.00 110.95 167 PRO H C 1
ATOM 3610 O O . PRO B 2 184 ? 87.201 162.735 137.141 1.00 111.25 167 PRO H O 1
ATOM 3614 N N . ALA B 2 185 ? 87.105 161.034 138.620 1.00 106.85 168 ALA H N 1
ATOM 3615 C CA . ALA B 2 185 ? 87.732 161.796 139.688 1.00 107.05 168 ALA H CA 1
ATOM 3616 C C . ALA B 2 185 ? 89.189 162.099 139.358 1.00 106.56 168 ALA H C 1
ATOM 3617 O O . ALA B 2 185 ? 89.889 161.301 138.729 1.00 106.70 168 ALA H O 1
ATOM 3619 N N . VAL B 2 186 ? 89.640 163.270 139.794 1.00 112.86 169 VAL H N 1
ATOM 3620 C CA . VAL B 2 186 ? 91.001 163.738 139.569 1.00 113.75 169 VAL H CA 1
ATOM 3621 C C . VAL B 2 186 ? 91.640 164.084 140.908 1.00 114.48 169 VAL H C 1
ATOM 3622 O O . VAL B 2 186 ? 90.995 164.661 141.790 1.00 114.32 169 VAL H O 1
ATOM 3626 N N . LEU B 2 187 ? 92.900 163.688 141.070 1.00 136.95 170 LEU H N 1
ATOM 3627 C CA . LEU B 2 187 ? 93.646 163.908 142.304 1.00 137.79 170 LEU H CA 1
ATOM 3628 C C . LEU B 2 187 ? 94.368 165.247 142.234 1.00 138.64 170 LEU H C 1
ATOM 3629 O O . LEU B 2 187 ? 95.278 165.429 141.417 1.00 139.01 170 LEU H O 1
ATOM 3634 N N . GLN B 2 188 ? 93.964 166.177 143.095 1.00 143.83 171 GLN H N 1
ATOM 3635 C CA . GLN B 2 188 ? 94.548 167.506 143.134 1.00 143.37 171 GLN H CA 1
ATOM 3636 C C . GLN B 2 188 ? 95.889 167.481 143.864 1.00 143.66 171 GLN H C 1
ATOM 3637 O O . GLN B 2 188 ? 96.231 166.529 144.569 1.00 143.65 171 GLN H O 1
ATOM 3643 N N . SER B 2 189 ? 96.654 168.561 143.692 1.00 139.46 172 SER H N 1
ATOM 3644 C CA . SER B 2 189 ? 97.958 168.664 144.338 1.00 139.08 172 SER H CA 1
ATOM 3645 C C . SER B 2 189 ? 97.854 168.659 145.857 1.00 138.79 172 SER H C 1
ATOM 3646 O O . SER B 2 189 ? 98.830 168.314 146.532 1.00 138.34 172 SER H O 1
ATOM 3649 N N . SER B 2 190 ? 96.699 169.033 146.409 1.00 144.48 173 SER H N 1
ATOM 3650 C CA . SER B 2 190 ? 96.511 169.027 147.854 1.00 144.79 173 SER H CA 1
ATOM 3651 C C . SER B 2 190 ? 96.366 167.624 148.428 1.00 145.14 173 SER H C 1
ATOM 3652 O O . SER B 2 190 ? 96.478 167.460 149.647 1.00 144.65 173 SER H O 1
ATOM 3655 N N . GLY B 2 191 ? 96.126 166.618 147.592 1.00 135.97 174 GLY H N 1
ATOM 3656 C CA . GLY B 2 191 ? 95.934 165.263 148.058 1.00 134.08 174 GLY H CA 1
ATOM 3657 C C . GLY B 2 191 ? 94.497 164.806 148.171 1.00 133.89 174 GLY H C 1
ATOM 3658 O O . GLY B 2 191 ? 94.251 163.739 148.744 1.00 133.51 174 GLY H O 1
ATOM 3659 N N . LEU B 2 192 ? 93.542 165.574 147.650 1.00 136.02 175 LEU H N 1
ATOM 3660 C CA . LEU B 2 192 ? 92.133 165.215 147.696 1.00 135.52 175 LEU H CA 1
ATOM 3661 C C . LEU B 2 192 ? 91.554 165.240 146.289 1.00 135.58 175 LEU H C 1
ATOM 3662 O O . LEU B 2 192 ? 92.048 165.950 145.409 1.00 136.09 175 LEU H O 1
ATOM 3667 N N . TYR B 2 193 ? 90.500 164.456 146.086 1.00 136.11 176 TYR H N 1
ATOM 3668 C CA . TYR B 2 193 ? 89.882 164.311 144.777 1.00 136.80 176 TYR H CA 1
ATOM 3669 C C . TYR B 2 193 ? 88.807 165.371 144.556 1.00 136.45 176 TYR H C 1
ATOM 3670 O O . TYR B 2 193 ? 88.275 165.964 145.497 1.00 136.73 176 TYR H O 1
ATOM 3679 N N . SER B 2 194 ? 88.496 165.606 143.282 1.00 122.66 177 SER H N 1
ATOM 3680 C CA . SER B 2 194 ? 87.420 166.502 142.884 1.00 122.70 177 SER H CA 1
ATOM 3681 C C . SER B 2 194 ? 86.669 165.880 141.716 1.00 122.00 177 SER H C 1
ATOM 3682 O O . SER B 2 194 ? 87.280 165.298 140.816 1.00 121.03 177 SER H O 1
ATOM 3685 N N . LEU B 2 195 ? 85.344 166.008 141.734 1.00 128.57 178 LEU H N 1
ATOM 3686 C CA . LEU B 2 195 ? 84.483 165.385 140.741 1.00 128.02 178 LEU H CA 1
ATOM 3687 C C . LEU B 2 195 ? 83.506 166.411 140.186 1.00 129.36 178 LEU H C 1
ATOM 3688 O O . LEU B 2 195 ? 83.127 167.365 140.870 1.00 131.20 178 LEU H O 1
ATOM 3693 N N . SER B 2 196 ? 83.099 166.204 138.935 1.00 126.70 179 SER H N 1
ATOM 3694 C CA . SER B 2 196 ? 82.172 167.101 138.262 1.00 127.44 179 SER H CA 1
ATOM 3695 C C . SER B 2 196 ? 81.122 166.291 137.518 1.00 128.38 179 SER H C 1
ATOM 3696 O O . SER B 2 196 ? 81.431 165.257 136.921 1.00 127.64 179 SER H O 1
ATOM 3699 N N . SER B 2 197 ? 79.879 166.769 137.560 1.00 150.69 180 SER H N 1
ATOM 3700 C CA . SER B 2 197 ? 78.767 166.149 136.854 1.00 150.80 180 SER H CA 1
ATOM 3701 C C . SER B 2 197 ? 78.051 167.208 136.029 1.00 151.49 180 SER H C 1
ATOM 3702 O O . SER B 2 197 ? 77.841 168.330 136.496 1.00 152.47 180 SER H O 1
ATOM 3705 N N . VAL B 2 198 ? 77.682 166.848 134.801 1.00 150.35 181 VAL H N 1
ATOM 3706 C CA . VAL B 2 198 ? 77.083 167.782 133.852 1.00 149.92 181 VAL H CA 1
ATOM 3707 C C . VAL B 2 198 ? 75.931 167.098 133.129 1.00 149.83 181 VAL H C 1
ATOM 3708 O O . VAL B 2 198 ? 76.043 165.941 132.711 1.00 149.84 181 VAL H O 1
ATOM 3712 N N . VAL B 2 199 ? 74.820 167.823 132.981 1.00 164.14 182 VAL H N 1
ATOM 3713 C CA . VAL B 2 199 ? 73.659 167.356 132.238 1.00 164.70 182 VAL H CA 1
ATOM 3714 C C . VAL B 2 199 ? 73.288 168.406 131.198 1.00 164.73 182 VAL H C 1
ATOM 3715 O O . VAL B 2 199 ? 73.657 169.578 131.302 1.00 164.47 182 VAL H O 1
ATOM 3719 N N . THR B 2 200 ? 72.552 167.965 130.183 1.00 167.04 183 THR H N 1
ATOM 3720 C CA . THR B 2 200 ? 72.054 168.835 129.128 1.00 167.32 183 THR H CA 1
ATOM 3721 C C . THR B 2 200 ? 70.533 168.887 129.188 1.00 167.62 183 THR H C 1
ATOM 3722 O O . THR B 2 200 ? 69.877 167.870 129.433 1.00 167.97 183 THR H O 1
ATOM 3726 N N . VAL B 2 201 ? 69.979 170.073 128.962 1.00 165.20 184 VAL H N 1
ATOM 3727 C CA . VAL B 2 201 ? 68.540 170.289 129.105 1.00 165.14 184 VAL H CA 1
ATOM 3728 C C . VAL B 2 201 ? 68.018 170.947 127.835 1.00 165.65 184 VAL H C 1
ATOM 3729 O O . VAL B 2 201 ? 68.772 171.609 127.103 1.00 165.33 184 VAL H O 1
ATOM 3733 N N . PRO B 2 202 ? 66.726 170.773 127.537 1.00 172.26 185 PRO H N 1
ATOM 3734 C CA . PRO B 2 202 ? 66.165 171.359 126.306 1.00 172.07 185 PRO H CA 1
ATOM 3735 C C . PRO B 2 202 ? 66.191 172.880 126.267 1.00 172.14 185 PRO H C 1
ATOM 3736 O O . PRO B 2 202 ? 65.839 173.451 125.226 1.00 171.97 185 PRO H O 1
ATOM 3740 N N . SER B 2 203 ? 66.572 173.547 127.357 1.00 171.07 186 SER H N 1
ATOM 3741 C CA . SER B 2 203 ? 66.705 174.999 127.456 1.00 170.78 186 SER H CA 1
ATOM 3742 C C . SER B 2 203 ? 65.374 175.731 127.342 1.00 171.13 186 SER H C 1
ATOM 3743 O O . SER B 2 203 ? 65.363 176.959 127.187 1.00 170.84 186 SER H O 1
ATOM 3746 N N . SER B 2 204 ? 64.249 175.019 127.415 1.00 178.77 187 SER H N 1
ATOM 3747 C CA . SER B 2 204 ? 62.932 175.654 127.441 1.00 178.78 187 SER H CA 1
ATOM 3748 C C . SER B 2 204 ? 62.672 176.124 128.869 1.00 179.00 187 SER H C 1
ATOM 3749 O O . SER B 2 204 ? 62.039 175.445 129.681 1.00 179.11 187 SER H O 1
ATOM 3752 N N . SER B 2 205 ? 63.182 177.321 129.169 1.00 170.72 188 SER H N 1
ATOM 3753 C CA . SER B 2 205 ? 63.151 177.878 130.523 1.00 170.77 188 SER H CA 1
ATOM 3754 C C . SER B 2 205 ? 63.787 176.914 131.521 1.00 171.30 188 SER H C 1
ATOM 3755 O O . SER B 2 205 ? 63.270 176.688 132.617 1.00 170.82 188 SER H O 1
ATOM 3758 N N . LEU B 2 206 ? 64.922 176.330 131.122 1.00 197.77 189 LEU H N 1
ATOM 3759 C CA . LEU B 2 206 ? 65.636 175.334 131.924 1.00 198.37 189 LEU H CA 1
ATOM 3760 C C . LEU B 2 206 ? 64.747 174.126 132.218 1.00 198.53 189 LEU H C 1
ATOM 3761 O O . LEU B 2 206 ? 64.891 173.457 133.241 1.00 198.78 189 LEU H O 1
ATOM 3766 N N . GLY B 2 207 ? 63.824 173.830 131.305 1.00 183.31 190 GLY H N 1
ATOM 3767 C CA . GLY B 2 207 ? 62.916 172.717 131.479 1.00 182.89 190 GLY H CA 1
ATOM 3768 C C . GLY B 2 207 ? 61.782 172.962 132.445 1.00 182.97 190 GLY H C 1
ATOM 3769 O O . GLY B 2 207 ? 61.075 172.008 132.789 1.00 183.10 190 GLY H O 1
ATOM 3770 N N . THR B 2 208 ? 61.596 174.210 132.895 1.00 185.65 191 THR H N 1
ATOM 3771 C CA . THR B 2 208 ? 60.581 174.638 133.860 1.00 185.70 191 THR H CA 1
ATOM 3772 C C . THR B 2 208 ? 60.368 173.616 134.974 1.00 185.69 191 THR H C 1
ATOM 3773 O O . THR B 2 208 ? 59.237 173.380 135.413 1.00 185.35 191 THR H O 1
ATOM 3777 N N . GLN B 2 209 ? 61.462 173.030 135.458 1.00 186.29 192 GLN H N 1
ATOM 3778 C CA . GLN B 2 209 ? 61.421 172.045 136.528 1.00 186.50 192 GLN H CA 1
ATOM 3779 C C . GLN B 2 209 ? 62.610 172.273 137.449 1.00 186.21 192 GLN H C 1
ATOM 3780 O O . GLN B 2 209 ? 63.596 172.914 137.077 1.00 185.67 192 GLN H O 1
ATOM 3786 N N . THR B 2 210 ? 62.507 171.740 138.663 1.00 185.98 193 THR H N 1
ATOM 3787 C CA . THR B 2 210 ? 63.570 171.867 139.649 1.00 185.78 193 THR H CA 1
ATOM 3788 C C . THR B 2 210 ? 64.558 170.716 139.494 1.00 186.15 193 THR H C 1
ATOM 3789 O O . THR B 2 210 ? 64.160 169.548 139.433 1.00 186.45 193 THR H O 1
ATOM 3793 N N . TYR B 2 211 ? 65.842 171.052 139.410 1.00 177.30 194 TYR H N 1
ATOM 3794 C CA . TYR B 2 211 ? 66.912 170.072 139.278 1.00 176.67 194 TYR H CA 1
ATOM 3795 C C . TYR B 2 211 ? 67.776 170.126 140.529 1.00 176.36 194 TYR H C 1
ATOM 3796 O O . TYR B 2 211 ? 68.286 171.192 140.889 1.00 176.25 194 TYR H O 1
ATOM 3805 N N . ILE B 2 212 ? 67.941 168.980 141.185 1.00 192.23 195 ILE H N 1
ATOM 3806 C CA . ILE B 2 212 ? 68.704 168.885 142.423 1.00 193.02 195 ILE H CA 1
ATOM 3807 C C . ILE B 2 212 ? 69.720 167.760 142.291 1.00 193.83 195 ILE H C 1
ATOM 3808 O O . ILE B 2 212 ? 69.422 166.700 141.730 1.00 193.58 195 ILE H O 1
ATOM 3813 N N . CYS B 2 213 ? 70.928 168.001 142.792 1.00 200.50 196 CYS H N 1
ATOM 3814 C CA . CYS B 2 213 ? 71.952 166.971 142.807 1.00 199.70 196 CYS H CA 1
ATOM 3815 C C . CYS B 2 213 ? 71.693 165.978 143.935 1.00 199.50 196 CYS H C 1
ATOM 3816 O O . CYS B 2 213 ? 70.968 166.256 144.894 1.00 200.13 196 CYS H O 1
ATOM 3819 N N . ASN B 2 214 ? 72.301 164.799 143.807 1.00 174.37 197 ASN H N 1
ATOM 3820 C CA . ASN B 2 214 ? 72.217 163.750 144.827 1.00 173.88 197 ASN H CA 1
ATOM 3821 C C . ASN B 2 214 ? 73.597 163.101 144.913 1.00 173.08 197 ASN H C 1
ATOM 3822 O O . ASN B 2 214 ? 73.904 162.169 144.167 1.00 172.86 197 ASN H O 1
ATOM 3827 N N . VAL B 2 215 ? 74.423 163.598 145.830 1.00 159.24 198 VAL H N 1
ATOM 3828 C CA . VAL B 2 215 ? 75.784 163.111 146.019 1.00 158.88 198 VAL H CA 1
ATOM 3829 C C . VAL B 2 215 ? 75.826 162.288 147.299 1.00 159.05 198 VAL H C 1
ATOM 3830 O O . VAL B 2 215 ? 75.342 162.730 148.349 1.00 158.74 198 VAL H O 1
ATOM 3834 N N . ASN B 2 216 ? 76.383 161.083 147.207 1.00 169.30 199 ASN H N 1
ATOM 3835 C CA . ASN B 2 216 ? 76.479 160.168 148.337 1.00 169.65 199 ASN H CA 1
ATOM 3836 C C . ASN B 2 216 ? 77.937 159.779 148.533 1.00 169.89 199 ASN H C 1
ATOM 3837 O O . ASN B 2 216 ? 78.583 159.282 147.604 1.00 169.47 199 ASN H O 1
ATOM 3842 N N . HIS B 2 217 ? 78.446 160.005 149.739 1.00 164.25 200 HIS H N 1
ATOM 3843 C CA . HIS B 2 217 ? 79.813 159.667 150.132 1.00 163.87 200 HIS H CA 1
ATOM 3844 C C . HIS B 2 217 ? 79.755 158.560 151.182 1.00 164.07 200 HIS H C 1
ATOM 3845 O O . HIS B 2 217 ? 79.705 158.818 152.384 1.00 164.77 200 HIS H O 1
ATOM 3852 N N . LYS B 2 218 ? 79.761 157.316 150.697 1.00 164.94 201 LYS H N 1
ATOM 3853 C CA . LYS B 2 218 ? 79.647 156.157 151.579 1.00 165.12 201 LYS H CA 1
ATOM 3854 C C . LYS B 2 218 ? 80.756 156.062 152.623 1.00 165.83 201 LYS H C 1
ATOM 3855 O O . LYS B 2 218 ? 80.438 155.750 153.784 1.00 165.45 201 LYS H O 1
ATOM 3861 N N . PRO B 2 219 ? 82.039 156.287 152.308 1.00 168.87 202 PRO H N 1
ATOM 3862 C CA . PRO B 2 219 ? 83.065 156.262 153.367 1.00 168.33 202 PRO H CA 1
ATOM 3863 C C . PRO B 2 219 ? 82.830 157.265 154.487 1.00 168.20 202 PRO H C 1
ATOM 3864 O O . PRO B 2 219 ? 83.518 157.189 155.513 1.00 167.99 202 PRO H O 1
ATOM 3868 N N . SER B 2 220 ? 81.894 158.199 154.324 1.00 173.27 203 SER H N 1
ATOM 3869 C CA . SER B 2 220 ? 81.500 159.100 155.399 1.00 173.37 203 SER H CA 1
ATOM 3870 C C . SER B 2 220 ? 79.986 159.073 155.555 1.00 173.54 203 SER H C 1
ATOM 3871 O O . SER B 2 220 ? 79.315 158.201 154.992 1.00 173.78 203 SER H O 1
ATOM 3874 N N . ASN B 2 221 ? 79.437 159.998 156.335 1.00 163.79 204 ASN H N 1
ATOM 3875 C CA . ASN B 2 221 ? 77.992 160.174 156.453 1.00 163.28 204 ASN H CA 1
ATOM 3876 C C . ASN B 2 221 ? 77.667 161.556 155.895 1.00 163.32 204 ASN H C 1
ATOM 3877 O O . ASN B 2 221 ? 77.584 162.536 156.639 1.00 163.63 204 ASN H O 1
ATOM 3882 N N . THR B 2 222 ? 77.486 161.629 154.578 1.00 160.78 205 THR H N 1
ATOM 3883 C CA . THR B 2 222 ? 77.242 162.893 153.897 1.00 161.14 205 THR H CA 1
ATOM 3884 C C . THR B 2 222 ? 76.223 162.682 152.788 1.00 160.97 205 THR H C 1
ATOM 3885 O O . THR B 2 222 ? 76.359 161.755 151.985 1.00 161.03 205 THR H O 1
ATOM 3889 N N . LYS B 2 223 ? 75.209 163.547 152.748 1.00 157.89 206 LYS H N 1
ATOM 3890 C CA . LYS B 2 223 ? 74.183 163.496 151.707 1.00 157.71 206 LYS H CA 1
ATOM 3891 C C . LYS B 2 223 ? 73.716 164.929 151.470 1.00 158.24 206 LYS H C 1
ATOM 3892 O O . LYS B 2 223 ? 72.911 165.457 152.244 1.00 158.91 206 LYS H O 1
ATOM 3898 N N . VAL B 2 224 ? 74.220 165.545 150.405 1.00 174.34 207 VAL H N 1
ATOM 3899 C CA . VAL B 2 224 ? 73.956 166.946 150.097 1.00 175.45 207 VAL H CA 1
ATOM 3900 C C . VAL B 2 224 ? 73.083 167.014 148.852 1.00 176.01 207 VAL H C 1
ATOM 3901 O O . VAL B 2 224 ? 73.418 166.426 147.817 1.00 176.16 207 VAL H O 1
ATOM 3905 N N . ASP B 2 225 ? 71.966 167.729 148.955 1.00 205.07 208 ASP H N 1
ATOM 3906 C CA . ASP B 2 225 ? 71.031 167.918 147.847 1.00 205.34 208 ASP H CA 1
ATOM 3907 C C . ASP B 2 225 ? 71.000 169.405 147.511 1.00 205.26 208 ASP H C 1
ATOM 3908 O O . ASP B 2 225 ? 70.288 170.180 148.157 1.00 206.12 208 ASP H O 1
ATOM 3913 N N . LYS B 2 226 ? 71.771 169.802 146.503 1.00 177.11 209 LYS H N 1
ATOM 3914 C CA . LYS B 2 226 ? 71.864 171.194 146.086 1.00 176.83 209 LYS H CA 1
ATOM 3915 C C . LYS B 2 226 ? 71.060 171.405 144.810 1.00 176.82 209 LYS H C 1
ATOM 3916 O O . LYS B 2 226 ? 71.164 170.614 143.866 1.00 177.49 209 LYS H O 1
ATOM 3922 N N . LYS B 2 227 ? 70.261 172.468 144.789 1.00 167.52 210 LYS H N 1
ATOM 3923 C CA . LYS B 2 227 ? 69.439 172.814 143.637 1.00 167.44 210 LYS H CA 1
ATOM 3924 C C . LYS B 2 227 ? 70.191 173.822 142.777 1.00 167.68 210 LYS H C 1
ATOM 3925 O O . LYS B 2 227 ? 70.606 174.877 143.270 1.00 167.18 210 LYS H O 1
ATOM 3931 N N . VAL B 2 228 ? 70.361 173.499 141.499 1.00 181.43 211 VAL H N 1
ATOM 3932 C CA . VAL B 2 228 ? 71.064 174.368 140.562 1.00 181.74 211 VAL H CA 1
ATOM 3933 C C . VAL B 2 228 ? 70.052 175.352 139.987 1.00 181.95 211 VAL H C 1
ATOM 3934 O O . VAL B 2 228 ? 69.177 174.972 139.205 1.00 181.43 211 VAL H O 1
ATOM 3938 N N . GLU B 2 229 ? 70.173 176.622 140.376 1.00 194.62 212 GLU H N 1
ATOM 3939 C CA . GLU B 2 229 ? 69.268 177.660 139.912 1.00 194.91 212 GLU H CA 1
ATOM 3940 C C . GLU B 2 229 ? 69.976 178.596 138.941 1.00 195.11 212 GLU H C 1
ATOM 3941 O O . GLU B 2 229 ? 71.154 178.915 139.136 1.00 194.52 212 GLU H O 1
ATOM 3947 N N . PRO B 2 230 ? 69.291 179.048 137.892 1.00 198.64 213 PRO H N 1
ATOM 3948 C CA . PRO B 2 230 ? 69.918 179.993 136.962 1.00 198.38 213 PRO H CA 1
ATOM 3949 C C . PRO B 2 230 ? 70.086 181.361 137.603 1.00 198.51 213 PRO H C 1
ATOM 3950 O O . PRO B 2 230 ? 69.208 181.843 138.322 1.00 198.48 213 PRO H O 1
ATOM 3954 N N . LYS B 2 231 ? 71.227 181.987 137.332 1.00 195.60 214 LYS H N 1
ATOM 3955 C CA . LYS B 2 231 ? 71.507 183.315 137.864 1.00 195.51 214 LYS H CA 1
ATOM 3956 C C . LYS B 2 231 ? 70.728 184.380 137.100 1.00 195.87 214 LYS H C 1
ATOM 3957 O O . LYS B 2 231 ? 70.195 184.118 136.022 1.00 195.92 214 LYS H O 1
ATOM 3963 N N . SER C 3 1 ? 118.253 149.204 133.422 1.00 86.44 0 SER L N 1
ATOM 3964 C CA . SER C 3 1 ? 118.583 147.811 133.150 1.00 86.34 0 SER L CA 1
ATOM 3965 C C . SER C 3 1 ? 117.400 147.052 132.562 1.00 86.12 0 SER L C 1
ATOM 3966 O O . SER C 3 1 ? 117.372 145.822 132.600 1.00 86.02 0 SER L O 1
ATOM 3969 N N . ASP C 3 2 ? 116.420 147.771 132.024 1.00 84.76 1 ASP L N 1
ATOM 3970 C CA . ASP C 3 2 ? 115.296 147.114 131.378 1.00 81.21 1 ASP L CA 1
ATOM 3971 C C . ASP C 3 2 ? 115.435 147.133 129.863 1.00 80.47 1 ASP L C 1
ATOM 3972 O O . ASP C 3 2 ? 116.262 147.846 129.290 1.00 82.60 1 ASP L O 1
ATOM 3977 N N . ILE C 3 3 ? 114.604 146.319 129.222 1.00 61.87 2 ILE L N 1
ATOM 3978 C CA . ILE C 3 3 ? 114.537 146.217 127.771 1.00 58.88 2 ILE L CA 1
ATOM 3979 C C . ILE C 3 3 ? 113.306 146.993 127.323 1.00 57.57 2 ILE L C 1
ATOM 3980 O O . ILE C 3 3 ? 112.172 146.587 127.597 1.00 60.81 2 ILE L O 1
ATOM 3985 N N . GLN C 3 4 ? 113.524 148.111 126.638 1.00 60.72 3 GLN L N 1
ATOM 3986 C CA . GLN C 3 4 ? 112.410 148.919 126.164 1.00 62.05 3 GLN L CA 1
ATOM 3987 C C . GLN C 3 4 ? 111.686 148.200 125.034 1.00 61.54 3 GLN L C 1
ATOM 3988 O O . GLN C 3 4 ? 112.318 147.659 124.122 1.00 65.67 3 GLN L O 1
ATOM 3994 N N . MET C 3 5 ? 110.357 148.187 125.098 1.00 58.55 4 MET L N 1
ATOM 3995 C CA . MET C 3 5 ? 109.526 147.584 124.061 1.00 57.33 4 MET L CA 1
ATOM 3996 C C . MET C 3 5 ? 108.546 148.645 123.583 1.00 58.10 4 MET L C 1
ATOM 3997 O O . MET C 3 5 ? 107.655 149.055 124.333 1.00 64.43 4 MET L O 1
ATOM 4002 N N . THR C 3 6 ? 108.712 149.089 122.341 1.00 44.54 5 THR L N 1
ATOM 4003 C CA . THR C 3 6 ? 107.968 150.221 121.806 1.00 42.92 5 THR L CA 1
ATOM 4004 C C . THR C 3 6 ? 106.755 149.718 121.035 1.00 44.11 5 THR L C 1
ATOM 4005 O O . THR C 3 6 ? 106.900 149.023 120.024 1.00 44.08 5 THR L O 1
ATOM 4009 N N . GLN C 3 7 ? 105.567 150.072 121.515 1.00 55.19 6 GLN L N 1
ATOM 4010 C CA . GLN C 3 7 ? 104.307 149.743 120.856 1.00 55.61 6 GLN L CA 1
ATOM 4011 C C . GLN C 3 7 ? 103.900 150.964 120.038 1.00 54.38 6 GLN L C 1
ATOM 4012 O O . GLN C 3 7 ? 103.375 151.939 120.580 1.00 60.01 6 GLN L O 1
ATOM 4018 N N . SER C 3 8 ? 104.150 150.907 118.729 1.00 72.17 7 SER L N 1
ATOM 4019 C CA . SER C 3 8 ? 104.016 152.099 117.893 1.00 77.94 7 SER L CA 1
ATOM 4020 C C . SER C 3 8 ? 102.605 152.675 117.874 1.00 78.40 7 SER L C 1
ATOM 4021 O O . SER C 3 8 ? 102.460 153.890 118.099 1.00 81.55 7 SER L O 1
ATOM 4024 N N . PRO C 3 9 ? 101.531 151.903 117.619 1.00 56.02 8 PRO L N 1
ATOM 4025 C CA . PRO C 3 9 ? 100.189 152.502 117.641 1.00 54.06 8 PRO L CA 1
ATOM 4026 C C . PRO C 3 9 ? 99.668 152.622 119.065 1.00 55.26 8 PRO L C 1
ATOM 4027 O O . PRO C 3 9 ? 99.341 151.623 119.712 1.00 60.41 8 PRO L O 1
ATOM 4031 N N . SER C 3 10 ? 99.599 153.857 119.563 1.00 50.74 9 SER L N 1
ATOM 4032 C CA . SER C 3 10 ? 99.076 154.094 120.902 1.00 48.89 9 SER L CA 1
ATOM 4033 C C . SER C 3 10 ? 97.555 154.106 120.943 1.00 49.02 9 SER L C 1
ATOM 4034 O O . SER C 3 10 ? 96.974 153.826 121.997 1.00 53.26 9 SER L O 1
ATOM 4037 N N . SER C 3 11 ? 96.901 154.424 119.829 1.00 43.32 10 SER L N 1
ATOM 4038 C CA . SER C 3 11 ? 95.446 154.448 119.766 1.00 42.57 10 SER L CA 1
ATOM 4039 C C . SER C 3 11 ? 95.016 154.118 118.347 1.00 45.14 10 SER L C 1
ATOM 4040 O O . SER C 3 11 ? 95.536 154.700 117.390 1.00 49.71 10 SER L O 1
ATOM 4043 N N . LEU C 3 12 ? 94.072 153.191 118.216 1.00 50.99 11 LEU L N 1
ATOM 4044 C CA . LEU C 3 12 ? 93.607 152.722 116.919 1.00 47.77 11 LEU L CA 1
ATOM 4045 C C . LEU C 3 12 ? 92.095 152.853 116.836 1.00 46.10 11 LEU L C 1
ATOM 4046 O O . LEU C 3 12 ? 91.383 152.558 117.800 1.00 49.64 11 LEU L O 1
ATOM 4051 N N . SER C 3 13 ? 91.612 153.297 115.681 1.00 46.53 12 SER L N 1
ATOM 4052 C CA . SER C 3 13 ? 90.186 153.433 115.415 1.00 48.62 12 SER L CA 1
ATOM 4053 C C . SER C 3 13 ? 89.792 152.4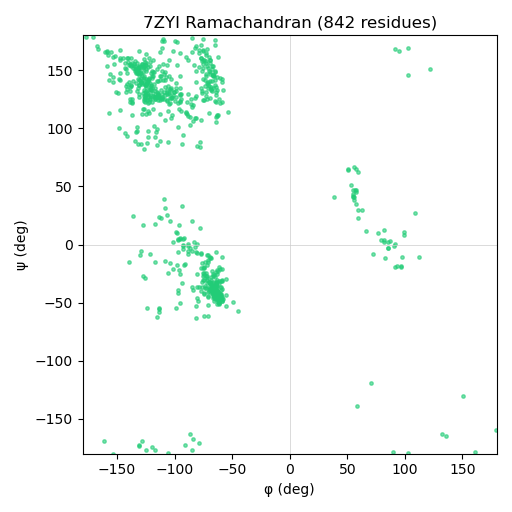58 114.316 1.00 50.54 12 SER L C 1
ATOM 4054 O O . SER C 3 13 ? 90.419 152.429 113.252 1.00 55.80 12 SER L O 1
ATOM 4057 N N . ALA C 3 14 ? 88.757 151.663 114.574 1.00 46.03 13 ALA L N 1
ATOM 4058 C CA . ALA C 3 14 ? 88.330 150.646 113.627 1.00 49.97 13 ALA L CA 1
ATOM 4059 C C . ALA C 3 14 ? 86.839 150.398 113.791 1.00 50.07 13 ALA L C 1
ATOM 4060 O O . ALA C 3 14 ? 86.238 150.747 114.810 1.00 51.95 13 ALA L O 1
ATOM 4062 N N . SER C 3 15 ? 86.249 149.792 112.768 1.00 54.03 14 SER L N 1
ATOM 4063 C CA . SER C 3 15 ? 84.844 149.418 112.759 1.00 52.39 14 SER L CA 1
ATOM 4064 C C . SER C 3 15 ? 84.720 147.899 112.826 1.00 57.81 14 SER L C 1
ATOM 4065 O O . SER C 3 15 ? 85.712 147.166 112.808 1.00 61.81 14 SER L O 1
ATOM 4068 N N . VAL C 3 16 ? 83.476 147.425 112.898 1.00 57.66 15 VAL L N 1
ATOM 4069 C CA . VAL C 3 16 ? 83.227 145.993 112.996 1.00 56.09 15 VAL L CA 1
ATOM 4070 C C . VAL C 3 16 ? 83.509 145.336 111.651 1.00 60.28 15 VAL L C 1
ATOM 4071 O O . VAL C 3 16 ? 82.988 145.760 110.611 1.00 61.80 15 VAL L O 1
ATOM 4075 N N . GLY C 3 17 ? 84.337 144.293 111.667 1.00 62.08 16 GLY L N 1
ATOM 4076 C CA . GLY C 3 17 ? 84.727 143.589 110.466 1.00 61.26 16 GLY L CA 1
ATOM 4077 C C . GLY C 3 17 ? 86.057 144.013 109.882 1.00 60.94 16 GLY L C 1
ATOM 4078 O O . GLY C 3 17 ? 86.561 143.335 108.978 1.00 66.87 16 GLY L O 1
ATOM 4079 N N . ASP C 3 18 ? 86.641 145.104 110.370 1.00 56.57 17 ASP L N 1
ATOM 4080 C CA . ASP C 3 18 ? 87.914 145.573 109.850 1.00 56.81 17 ASP L CA 1
ATOM 4081 C C . ASP C 3 18 ? 89.058 144.693 110.350 1.00 54.57 17 ASP L C 1
ATOM 4082 O O . ASP C 3 18 ? 88.910 143.890 111.275 1.00 58.03 17 ASP L O 1
ATOM 4087 N N . ARG C 3 19 ? 90.216 144.856 109.720 1.00 48.89 18 ARG L N 1
ATOM 4088 C CA . ARG C 3 19 ? 91.430 144.149 110.101 1.00 47.65 18 ARG L CA 1
ATOM 4089 C C . ARG C 3 19 ? 92.356 145.111 110.833 1.00 49.89 18 ARG L C 1
ATOM 4090 O O . ARG C 3 19 ? 92.617 146.218 110.350 1.00 56.08 18 ARG L O 1
ATOM 4098 N N . VAL C 3 20 ? 92.850 144.687 111.994 1.00 34.14 19 VAL L N 1
ATOM 4099 C CA . VAL C 3 20 ? 93.624 145.539 112.889 1.00 32.11 19 VAL L CA 1
ATOM 4100 C C . VAL C 3 20 ? 94.998 144.916 113.088 1.00 35.34 19 VAL L C 1
ATOM 4101 O O . VAL C 3 20 ? 95.107 143.712 113.347 1.00 46.15 19 VAL L O 1
ATOM 4105 N N . THR C 3 21 ? 96.042 145.733 112.966 1.00 32.67 20 THR L N 1
ATOM 4106 C CA . THR C 3 21 ? 97.415 145.288 113.165 1.00 38.76 20 THR L CA 1
ATOM 4107 C C . THR C 3 21 ? 98.089 146.179 114.198 1.00 42.31 20 THR L C 1
ATOM 4108 O O . THR C 3 21 ? 98.093 147.406 114.058 1.00 47.32 20 THR L O 1
ATOM 4112 N N . ILE C 3 22 ? 98.659 145.559 115.228 1.00 46.44 21 ILE L N 1
ATOM 4113 C CA . ILE C 3 22 ? 99.390 146.256 116.279 1.00 47.11 21 ILE L CA 1
ATOM 4114 C C . ILE C 3 22 ? 100.808 145.707 116.306 1.00 51.82 21 ILE L C 1
ATOM 4115 O O . ILE C 3 22 ? 101.003 144.490 116.403 1.00 59.05 21 ILE L O 1
ATOM 4120 N N . THR C 3 23 ? 101.792 146.596 116.229 1.00 41.01 22 THR L N 1
ATOM 4121 C CA . THR C 3 23 ? 103.189 146.199 116.162 1.00 44.93 22 THR L CA 1
ATOM 4122 C C . THR C 3 23 ? 103.890 146.476 117.487 1.00 45.82 22 THR L C 1
ATOM 4123 O O . THR C 3 23 ? 103.472 147.335 118.268 1.00 53.72 22 THR L O 1
ATOM 4127 N N . CYS C 3 24 ? 104.951 145.712 117.740 1.00 45.81 23 CYS L N 1
ATOM 4128 C CA . CYS C 3 24 ? 105.761 145.850 118.942 1.00 46.11 23 CYS L CA 1
ATOM 4129 C C . CYS C 3 24 ? 107.223 145.703 118.553 1.00 52.16 23 CYS L C 1
ATOM 4130 O O . CYS C 3 24 ? 107.581 144.768 117.831 1.00 57.15 23 CYS L O 1
ATOM 4133 N N . ARG C 3 25 ? 108.061 146.620 119.027 1.00 54.85 24 ARG L N 1
ATOM 4134 C CA . ARG C 3 25 ? 109.474 146.652 118.676 1.00 52.43 24 ARG L CA 1
ATOM 4135 C C . ARG C 3 25 ? 110.313 146.484 119.934 1.00 51.09 24 ARG L C 1
ATOM 4136 O O . ARG C 3 25 ? 110.123 147.213 120.912 1.00 55.62 24 ARG L O 1
ATOM 4144 N N . ALA C 3 26 ? 111.241 145.534 119.901 1.00 41.96 25 ALA L N 1
ATOM 4145 C CA . ALA C 3 26 ? 112.102 145.235 121.037 1.00 39.04 25 ALA L CA 1
ATOM 4146 C C . ALA C 3 26 ? 113.455 145.907 120.852 1.00 41.70 25 ALA L C 1
ATOM 4147 O O . ALA C 3 26 ? 114.038 145.850 119.764 1.00 48.89 25 ALA L O 1
ATOM 4149 N N . SER C 3 27 ? 113.949 146.542 121.916 1.00 41.12 26 SER L N 1
ATOM 4150 C CA . SER C 3 27 ? 115.241 147.216 121.873 1.00 44.29 26 SER L CA 1
ATOM 4151 C C . SER C 3 27 ? 116.411 146.246 121.778 1.00 45.11 26 SER L C 1
ATOM 4152 O O . SER C 3 27 ? 117.538 146.685 121.526 1.00 43.24 26 SER L O 1
ATOM 4155 N N . GLN C 3 28 ? 116.174 144.953 121.974 1.00 49.99 27 GLN L N 1
ATOM 4156 C CA . GLN C 3 28 ? 117.222 143.945 121.927 1.00 47.14 27 GLN L CA 1
ATOM 4157 C C . GLN C 3 28 ? 116.570 142.616 121.577 1.00 46.97 27 GLN L C 1
ATOM 4158 O O . GLN C 3 28 ? 115.347 142.471 121.633 1.00 54.79 27 GLN L O 1
ATOM 4164 N N . SER C 3 29 ? 117.399 141.646 121.199 1.00 40.09 28 SER L N 1
ATOM 4165 C CA . SER C 3 29 ? 116.885 140.318 120.897 1.00 40.46 28 SER L CA 1
ATOM 4166 C C . SER C 3 29 ? 116.287 139.691 122.149 1.00 36.77 28 SER L C 1
ATOM 4167 O O . SER C 3 29 ? 116.925 139.649 123.204 1.00 41.22 28 SER L O 1
ATOM 4170 N N . VAL C 3 30 ? 115.053 139.206 122.029 1.00 28.98 29 VAL L N 1
ATOM 4171 C CA . VAL C 3 30 ? 114.348 138.600 123.152 1.00 30.38 29 VAL L CA 1
ATOM 4172 C C . VAL C 3 30 ? 113.844 137.224 122.744 1.00 34.50 29 VAL L C 1
ATOM 4173 O O . VAL C 3 30 ? 112.971 136.651 123.407 1.00 43.77 29 VAL L O 1
ATOM 4177 N N . SER C 3 31 ? 114.390 136.691 121.657 1.00 29.36 30 SER L N 1
ATOM 4178 C CA . SER C 3 31 ? 113.995 135.384 121.102 1.00 31.58 30 SER L CA 1
ATOM 4179 C C . SER C 3 31 ? 112.500 135.458 120.775 1.00 33.95 30 SER L C 1
ATOM 4180 O O . SER C 3 31 ? 112.032 136.483 120.256 1.00 40.36 30 SER L O 1
ATOM 4183 N N . SER C 3 32 ? 111.730 134.411 121.059 1.00 30.54 31 SER L N 1
ATOM 4184 C CA . SER C 3 32 ? 110.290 134.392 120.828 1.00 32.45 31 SER L CA 1
ATOM 4185 C C . SER C 3 32 ? 109.521 134.424 122.145 1.00 42.10 31 SER L C 1
ATOM 4186 O O . SER C 3 32 ? 108.493 133.764 122.298 1.00 47.03 31 SER L O 1
ATOM 4189 N N . ALA C 3 33 ? 110.008 135.208 123.108 1.00 41.77 32 ALA L N 1
ATOM 4190 C CA . ALA C 3 33 ? 109.449 135.247 124.455 1.00 38.51 32 ALA L CA 1
ATOM 4191 C C . ALA C 3 33 ? 108.416 136.351 124.633 1.00 39.42 32 ALA L C 1
ATOM 4192 O O . ALA C 3 33 ? 108.304 136.920 125.727 1.00 43.38 32 ALA L O 1
ATOM 4194 N N . VAL C 3 34 ? 107.660 136.671 123.589 1.00 52.82 33 VAL L N 1
ATOM 4195 C CA . VAL C 3 34 ? 106.702 137.770 123.608 1.00 58.26 33 VAL L CA 1
ATOM 4196 C C . VAL C 3 34 ? 105.295 137.210 123.758 1.00 55.41 33 VAL L C 1
ATOM 4197 O O . VAL C 3 34 ? 104.926 136.234 123.093 1.00 57.13 33 VAL L O 1
ATOM 4201 N N . ALA C 3 35 ? 104.510 137.822 124.642 1.00 54.81 34 ALA L N 1
ATOM 4202 C CA . ALA C 3 35 ? 103.114 137.465 124.836 1.00 54.44 34 ALA L CA 1
ATOM 4203 C C . ALA C 3 35 ? 102.245 138.703 124.664 1.00 53.83 34 ALA L C 1
ATOM 4204 O O . ALA C 3 35 ? 102.703 139.836 124.828 1.00 62.79 34 ALA L O 1
ATOM 4206 N N . TRP C 3 36 ? 100.979 138.474 124.324 1.00 29.49 35 TRP L N 1
ATOM 4207 C CA . TRP C 3 36 ? 100.009 139.539 124.115 1.00 28.28 35 TRP L CA 1
ATOM 4208 C C . TRP C 3 36 ? 98.839 139.361 125.072 1.00 36.47 35 TRP L C 1
ATOM 4209 O O . TRP C 3 36 ? 98.368 138.240 125.287 1.00 48.25 35 TRP L O 1
ATOM 4220 N N . TYR C 3 37 ? 98.370 140.469 125.640 1.00 56.82 36 TYR L N 1
ATOM 4221 C CA . TYR C 3 37 ? 97.299 140.450 126.624 1.00 57.96 36 TYR L CA 1
ATOM 4222 C C . TYR C 3 37 ? 96.197 141.415 126.215 1.00 56.30 36 TYR L C 1
ATOM 4223 O O . TYR C 3 37 ? 96.436 142.388 125.496 1.00 64.28 36 TYR L O 1
ATOM 4232 N N . GLN C 3 38 ? 94.984 141.133 126.684 1.00 52.06 37 GLN L N 1
ATOM 4233 C CA . GLN C 3 38 ? 93.821 141.977 126.434 1.00 57.96 37 GLN L CA 1
ATOM 4234 C C . GLN C 3 38 ? 93.199 142.350 127.769 1.00 62.30 37 GLN L C 1
ATOM 4235 O O . GLN C 3 38 ? 92.869 141.469 128.568 1.00 69.44 37 GLN L O 1
ATOM 4241 N N . GLN C 3 39 ? 93.036 143.648 128.009 1.00 58.60 38 GLN L N 1
ATOM 4242 C CA . GLN C 3 39 ? 92.460 144.147 129.248 1.00 60.03 38 GLN L CA 1
ATOM 4243 C C . GLN C 3 39 ? 91.270 145.047 128.949 1.00 61.38 38 GLN L C 1
ATOM 4244 O O . GLN C 3 39 ? 91.322 145.883 128.042 1.00 67.02 38 GLN L O 1
ATOM 4250 N N . LYS C 3 40 ? 90.207 144.872 129.720 1.00 64.43 39 LYS L N 1
ATOM 4251 C CA . LYS C 3 40 ? 89.005 145.683 129.651 1.00 62.62 39 LYS L CA 1
ATOM 4252 C C . LYS C 3 40 ? 88.888 146.555 130.895 1.00 63.82 39 LYS L C 1
ATOM 4253 O O . LYS C 3 40 ? 89.458 146.234 131.943 1.00 65.12 39 LYS L O 1
ATOM 4259 N N . PRO C 3 41 ? 88.176 147.681 130.811 1.00 47.06 40 PRO L N 1
ATOM 4260 C CA . PRO C 3 41 ? 88.132 148.618 131.947 1.00 44.91 40 PRO L CA 1
ATOM 4261 C C . PRO C 3 41 ? 87.597 147.965 133.213 1.00 46.86 40 PRO L C 1
ATOM 4262 O O . PRO C 3 41 ? 86.485 147.435 133.241 1.00 47.29 40 PRO L O 1
ATOM 4266 N N . GLY C 3 42 ? 88.406 148.014 134.270 1.00 45.90 41 GLY L N 1
ATOM 4267 C CA . GLY C 3 42 ? 88.019 147.486 135.561 1.00 44.27 41 GLY L CA 1
ATOM 4268 C C . GLY C 3 42 ? 88.193 145.996 135.741 1.00 48.05 41 GLY L C 1
ATOM 4269 O O . GLY C 3 42 ? 87.678 145.447 136.721 1.00 52.08 41 GLY L O 1
ATOM 4270 N N . LYS C 3 43 ? 88.903 145.322 134.840 1.00 51.86 42 LYS L N 1
ATOM 4271 C CA . LYS C 3 43 ? 89.070 143.878 134.900 1.00 47.51 42 LYS L CA 1
ATOM 4272 C C . LYS C 3 43 ? 90.542 143.518 134.749 1.00 47.46 42 LYS L C 1
ATOM 4273 O O . LYS C 3 43 ? 91.375 144.344 134.367 1.00 49.83 42 LYS L O 1
ATOM 4279 N N . ALA C 3 44 ? 90.854 142.261 135.066 1.00 31.44 43 ALA L N 1
ATOM 4280 C CA . ALA C 3 44 ? 92.206 141.738 134.969 1.00 25.06 43 ALA L CA 1
ATOM 4281 C C . ALA C 3 44 ? 92.553 141.395 133.521 1.00 28.89 43 ALA L C 1
ATOM 4282 O O . ALA C 3 44 ? 91.667 141.096 132.717 1.00 38.54 43 ALA L O 1
ATOM 4284 N N . PRO C 3 45 ? 93.836 141.440 133.165 1.00 45.33 44 PRO L N 1
ATOM 4285 C CA . PRO C 3 45 ? 94.232 141.090 131.797 1.00 43.50 44 PRO L CA 1
ATOM 4286 C C . PRO C 3 45 ? 94.003 139.618 131.491 1.00 47.25 44 PRO L C 1
ATOM 4287 O O . PRO C 3 45 ? 94.007 138.763 132.380 1.00 50.33 44 PRO L O 1
ATOM 4291 N N . LYS C 3 46 ? 93.801 139.333 130.207 1.00 52.12 45 LYS L N 1
ATOM 4292 C CA . LYS C 3 46 ? 93.603 137.978 129.711 1.00 50.96 45 LYS L CA 1
ATOM 4293 C C . LYS C 3 46 ? 94.658 137.672 128.658 1.00 54.80 45 LYS L C 1
ATOM 4294 O O . LYS C 3 46 ? 94.899 138.488 127.763 1.00 60.62 45 LYS L O 1
ATOM 4300 N N . LEU C 3 47 ? 95.283 136.503 128.767 1.00 61.02 46 LEU L N 1
ATOM 4301 C CA . LEU C 3 47 ? 96.276 136.095 127.783 1.00 59.53 46 LEU L CA 1
ATOM 4302 C C . LEU C 3 47 ? 95.604 135.704 126.473 1.00 62.91 46 LEU L C 1
ATOM 4303 O O . LEU C 3 47 ? 94.581 135.014 126.462 1.00 64.99 46 LEU L O 1
ATOM 4308 N N . LEU C 3 48 ? 96.186 136.151 125.361 1.00 61.92 47 LEU L N 1
ATOM 4309 C CA . LEU C 3 48 ? 95.700 135.809 124.031 1.00 60.21 47 LEU L CA 1
ATOM 4310 C C . LEU C 3 48 ? 96.692 134.937 123.272 1.00 59.17 47 LEU L C 1
ATOM 4311 O O . LEU C 3 48 ? 96.338 133.846 122.816 1.00 64.12 47 LEU L O 1
ATOM 4316 N N . ILE C 3 49 ? 97.932 135.394 123.124 1.00 54.64 48 ILE L N 1
ATOM 4317 C CA . ILE C 3 49 ? 98.950 134.689 122.357 1.00 55.55 48 ILE L CA 1
ATOM 4318 C C . ILE C 3 49 ? 100.211 134.594 123.201 1.00 56.80 48 ILE L C 1
ATOM 4319 O O . ILE C 3 49 ? 100.682 135.603 123.736 1.00 62.92 48 ILE L O 1
ATOM 4324 N N . TYR C 3 50 ? 100.753 133.386 123.321 1.00 43.58 49 TYR L N 1
ATOM 4325 C CA . TYR C 3 50 ? 102.013 133.152 124.006 1.00 40.51 49 TYR L CA 1
ATOM 4326 C C . TYR C 3 50 ? 103.062 132.696 123.001 1.00 38.95 49 TYR L C 1
ATOM 4327 O O . TYR C 3 50 ? 102.737 132.127 121.956 1.00 44.76 49 TYR L O 1
ATOM 4336 N N . SER C 3 51 ? 104.327 132.967 123.324 1.00 35.62 50 SER L N 1
ATOM 4337 C CA . SER C 3 51 ? 105.466 132.675 122.455 1.00 38.77 50 SER L CA 1
ATOM 4338 C C . SER C 3 51 ? 105.363 133.387 121.109 1.00 42.13 50 SER L C 1
ATOM 4339 O O . SER C 3 51 ? 105.947 132.935 120.119 1.00 41.05 50 SER L O 1
ATOM 4342 N N . ALA C 3 52 ? 104.587 134.473 121.064 1.00 38.05 51 ALA L N 1
ATOM 4343 C CA . ALA C 3 52 ? 104.525 135.417 119.951 1.00 32.40 51 ALA L CA 1
ATOM 4344 C C . ALA C 3 52 ? 103.819 134.860 118.720 1.00 35.67 51 ALA L C 1
ATOM 4345 O O . ALA C 3 52 ? 103.564 135.603 117.768 1.00 42.30 51 ALA L O 1
ATOM 4347 N N . SER C 3 53 ? 103.497 133.566 118.714 1.00 36.54 52 SER L N 1
ATOM 4348 C CA . SER C 3 53 ? 102.780 132.996 117.579 1.00 34.31 52 SER L CA 1
ATOM 4349 C C . SER C 3 53 ? 101.688 132.002 117.942 1.00 35.53 52 SER L C 1
ATOM 4350 O O . SER C 3 53 ? 100.859 131.702 117.079 1.00 40.69 52 SER L O 1
ATOM 4353 N N . SER C 3 54 ? 101.642 131.488 119.167 1.00 30.38 53 SER L N 1
ATOM 4354 C CA . SER C 3 54 ? 100.742 130.400 119.526 1.00 30.80 53 SER L CA 1
ATOM 4355 C C . SER C 3 54 ? 99.468 130.956 120.147 1.00 33.47 53 SER L C 1
ATOM 4356 O O . SER C 3 54 ? 99.525 131.838 121.008 1.00 41.05 53 SER L O 1
ATOM 4359 N N . LEU C 3 55 ? 98.326 130.430 119.715 1.00 34.79 54 LEU L N 1
ATOM 4360 C CA . LEU C 3 55 ? 97.039 130.889 120.218 1.00 34.61 54 LEU L CA 1
ATOM 4361 C C . LEU C 3 55 ? 96.679 130.144 121.497 1.00 40.29 54 LEU L C 1
ATOM 4362 O O . LEU C 3 55 ? 96.655 128.910 121.522 1.00 46.20 54 LEU L O 1
ATOM 4367 N N . TYR C 3 56 ? 96.399 130.898 122.556 1.00 53.01 55 TYR L N 1
ATOM 4368 C CA . TYR C 3 56 ? 96.032 130.300 123.831 1.00 52.30 55 TYR L CA 1
ATOM 4369 C C . TYR C 3 56 ? 94.678 129.606 123.729 1.00 52.79 55 TYR L C 1
ATOM 4370 O O . TYR C 3 56 ? 93.816 129.988 122.933 1.00 57.00 55 TYR L O 1
ATOM 4379 N N . SER C 3 57 ? 94.501 128.571 124.547 1.00 38.46 56 SER L N 1
ATOM 4380 C CA . SER C 3 57 ? 93.276 127.782 124.510 1.00 41.81 56 SER L CA 1
ATOM 4381 C C . SER C 3 57 ? 92.070 128.635 124.882 1.00 44.21 56 SER L C 1
ATOM 4382 O O . SER C 3 57 ? 92.095 129.374 125.871 1.00 44.69 56 SER L O 1
ATOM 4385 N N . GLY C 3 58 ? 91.009 128.526 124.085 1.00 39.20 57 GLY L N 1
ATOM 4386 C CA . GLY C 3 58 ? 89.787 129.262 124.318 1.00 37.44 57 GLY L CA 1
ATOM 4387 C C . GLY C 3 58 ? 89.686 130.586 123.595 1.00 39.88 57 GLY L C 1
ATOM 4388 O O . GLY C 3 58 ? 88.575 131.114 123.457 1.00 44.31 57 GLY L O 1
ATOM 4389 N N . VAL C 3 59 ? 90.799 131.140 123.137 1.00 41.81 58 VAL L N 1
ATOM 4390 C CA . VAL C 3 59 ? 90.778 132.404 122.398 1.00 40.04 58 VAL L CA 1
ATOM 4391 C C . VAL C 3 59 ? 90.296 132.132 120.975 1.00 40.81 58 VAL L C 1
ATOM 4392 O O . VAL C 3 59 ? 90.755 131.162 120.352 1.00 43.99 58 VAL L O 1
ATOM 4396 N N . PRO C 3 60 ? 89.382 132.939 120.437 1.00 36.33 59 PRO L N 1
ATOM 4397 C CA . PRO C 3 60 ? 88.886 132.694 119.079 1.00 35.46 59 PRO L CA 1
ATOM 4398 C C . PRO C 3 60 ? 89.990 132.803 118.036 1.00 42.12 59 PRO L C 1
ATOM 4399 O O . PRO C 3 60 ? 91.052 133.386 118.265 1.00 44.95 59 PRO L O 1
ATOM 4403 N N . SER C 3 61 ? 89.716 132.225 116.865 1.00 53.85 60 SER L N 1
ATOM 4404 C CA . SER C 3 61 ? 90.709 132.100 115.804 1.00 54.19 60 SER L CA 1
ATOM 4405 C C . SER C 3 61 ? 91.059 133.426 115.143 1.00 55.68 60 SER L C 1
ATOM 4406 O O . SER C 3 61 ? 92.003 133.464 114.347 1.00 57.71 60 SER L O 1
ATOM 4409 N N . ARG C 3 62 ? 90.325 134.502 115.437 1.00 78.34 61 ARG L N 1
ATOM 4410 C CA . ARG C 3 62 ? 90.606 135.785 114.800 1.00 77.14 61 ARG L CA 1
ATOM 4411 C C . ARG C 3 62 ? 91.993 136.298 115.164 1.00 76.33 61 ARG L C 1
ATOM 4412 O O . ARG C 3 62 ? 92.715 136.821 114.307 1.00 78.63 61 ARG L O 1
ATOM 4420 N N . PHE C 3 63 ? 92.383 136.158 116.428 1.00 61.66 62 PHE L N 1
ATOM 4421 C CA . PHE C 3 63 ? 93.659 136.692 116.882 1.00 61.58 62 PHE L CA 1
ATOM 4422 C C . PHE C 3 63 ? 94.818 135.854 116.357 1.00 58.83 62 PHE L C 1
ATOM 4423 O O . PHE C 3 63 ? 94.738 134.625 116.286 1.00 59.89 62 PHE L O 1
ATOM 4431 N N . SER C 3 64 ? 95.904 136.531 115.989 1.00 45.09 63 SER L N 1
ATOM 4432 C CA . SER C 3 64 ? 97.080 135.867 115.447 1.00 43.10 63 SER L CA 1
ATOM 4433 C C . SER C 3 64 ? 98.323 136.639 115.861 1.00 45.30 63 SER L C 1
ATOM 4434 O O . SER C 3 64 ? 98.259 137.823 116.202 1.00 48.75 63 SER L O 1
ATOM 4437 N N . GLY C 3 65 ? 99.462 135.951 115.825 1.00 39.65 64 GLY L N 1
ATOM 4438 C CA . GLY C 3 65 ? 100.726 136.570 116.160 1.00 37.37 64 GLY L CA 1
ATOM 4439 C C . GLY C 3 65 ? 101.808 136.139 115.191 1.00 43.62 64 GLY L C 1
ATOM 4440 O O . GLY C 3 65 ? 101.736 135.075 114.573 1.00 50.48 64 GLY L O 1
ATOM 4441 N N . SER C 3 66 ? 102.820 136.995 115.065 1.00 38.74 65 SER L N 1
ATOM 4442 C CA . SER C 3 66 ? 103.942 136.720 114.183 1.00 38.61 65 SER L CA 1
ATOM 4443 C C . SER C 3 66 ? 105.175 137.443 114.702 1.00 39.83 65 SER L C 1
ATOM 4444 O O . SER C 3 66 ? 105.071 138.450 115.406 1.00 48.01 65 SER L O 1
ATOM 4447 N N . ARG C 3 67 ? 106.344 136.918 114.344 1.00 42.45 66 ARG L N 1
ATOM 4448 C CA . ARG C 3 67 ? 107.621 137.479 114.761 1.00 42.77 66 ARG L CA 1
ATOM 4449 C C . ARG C 3 67 ? 108.540 137.577 113.554 1.00 47.17 66 ARG L C 1
ATOM 4450 O O . ARG C 3 67 ? 108.668 136.617 112.788 1.00 51.01 66 ARG L O 1
ATOM 4458 N N . SER C 3 68 ? 109.172 138.738 113.386 1.00 43.44 67 SER L N 1
ATOM 4459 C CA . SER C 3 68 ? 110.129 138.985 112.306 1.00 35.67 67 SER L CA 1
ATOM 4460 C C . SER C 3 68 ? 111.336 139.682 112.925 1.00 39.50 67 SER L C 1
ATOM 4461 O O . SER C 3 68 ? 111.391 140.912 112.983 1.00 37.56 67 SER L O 1
ATOM 4464 N N . GLY C 3 69 ? 112.304 138.893 113.383 1.00 43.56 68 GLY L N 1
ATOM 4465 C CA . GLY C 3 69 ? 113.453 139.441 114.075 1.00 41.00 68 GLY L CA 1
ATOM 4466 C C . GLY C 3 69 ? 113.094 139.966 115.450 1.00 43.38 68 GLY L C 1
ATOM 4467 O O . GLY C 3 69 ? 112.622 139.211 116.304 1.00 45.53 68 GLY L O 1
ATOM 4468 N N . THR C 3 70 ? 113.310 141.261 115.675 1.00 43.76 69 THR L N 1
ATOM 4469 C CA . THR C 3 70 ? 112.936 141.919 116.920 1.00 46.10 69 THR L CA 1
ATOM 4470 C C . THR C 3 70 ? 111.587 142.621 116.815 1.00 46.60 69 THR L C 1
ATOM 4471 O O . THR C 3 70 ? 111.267 143.474 117.649 1.00 48.61 69 THR L O 1
ATOM 4475 N N . ASP C 3 71 ? 110.798 142.278 115.804 1.00 47.34 70 ASP L N 1
ATOM 4476 C CA . ASP C 3 71 ? 109.536 142.935 115.498 1.00 47.25 70 ASP L CA 1
ATOM 4477 C C . ASP C 3 71 ? 108.401 141.934 115.651 1.00 49.32 70 ASP L C 1
ATOM 4478 O O . ASP C 3 71 ? 108.425 140.864 115.034 1.00 49.13 70 ASP L O 1
ATOM 4483 N N . PHE C 3 72 ? 107.412 142.279 116.473 1.00 58.85 71 PHE L N 1
ATOM 4484 C CA . PHE C 3 72 ? 106.287 141.402 116.760 1.00 59.29 71 PHE L CA 1
ATOM 4485 C C . PHE C 3 72 ? 104.991 142.136 116.458 1.00 59.48 71 PHE L C 1
ATOM 4486 O O . PHE C 3 72 ? 104.852 143.320 116.777 1.00 65.04 71 PHE L O 1
ATOM 4494 N N . THR C 3 73 ? 104.044 141.432 115.842 1.00 39.80 72 THR L N 1
ATOM 4495 C CA . THR C 3 73 ? 102.775 142.022 115.446 1.00 45.04 72 THR L CA 1
ATOM 4496 C C . THR C 3 73 ? 101.616 141.187 115.971 1.00 43.69 72 THR L C 1
ATOM 4497 O O . THR C 3 73 ? 101.716 139.965 116.102 1.00 44.47 72 THR L O 1
ATOM 4501 N N . LEU C 3 74 ? 100.513 141.868 116.268 1.00 43.45 73 LEU L N 1
ATOM 4502 C CA . LEU C 3 74 ? 99.261 141.239 116.663 1.00 41.44 73 LEU L CA 1
ATOM 4503 C C . LEU C 3 74 ? 98.197 141.603 115.640 1.00 45.20 73 LEU L C 1
ATOM 4504 O O . LEU C 3 74 ? 98.030 142.780 115.307 1.00 48.84 73 LEU L O 1
ATOM 4509 N N . THR C 3 75 ? 97.482 140.597 115.141 1.00 35.77 74 THR L N 1
ATOM 4510 C CA . THR C 3 75 ? 96.525 140.788 114.061 1.00 34.51 74 THR L CA 1
ATOM 4511 C C . THR C 3 75 ? 95.157 140.259 114.467 1.00 34.22 74 THR L C 1
ATOM 4512 O O . THR C 3 75 ? 95.048 139.184 115.064 1.00 47.03 74 THR L O 1
ATOM 4516 N N . ILE C 3 76 ? 94.118 141.023 114.140 1.00 32.50 75 ILE L N 1
ATOM 4517 C CA . ILE C 3 76 ? 92.731 140.596 114.283 1.00 39.78 75 ILE L CA 1
ATOM 4518 C C . ILE C 3 76 ? 92.114 140.563 112.893 1.00 43.92 75 ILE L C 1
ATOM 4519 O O . ILE C 3 76 ? 92.173 141.556 112.160 1.00 45.46 75 ILE L O 1
ATOM 4524 N N . SER C 3 77 ? 91.526 139.421 112.530 1.00 47.68 76 SER L N 1
ATOM 4525 C CA . SER C 3 77 ? 91.029 139.241 111.169 1.00 42.09 76 SER L CA 1
ATOM 4526 C C . SER C 3 77 ? 89.749 140.035 110.941 1.00 44.64 76 SER L C 1
ATOM 4527 O O . SER C 3 77 ? 89.697 140.921 110.081 1.00 55.03 76 SER L O 1
ATOM 4530 N N . SER C 3 78 ? 88.700 139.726 111.697 1.00 53.69 77 SER L N 1
ATOM 4531 C CA . SER C 3 78 ? 87.432 140.439 111.621 1.00 57.80 77 SER L CA 1
ATOM 4532 C C . SER C 3 78 ? 87.099 140.973 113.004 1.00 56.58 77 SER L C 1
ATOM 4533 O O . SER C 3 78 ? 86.872 140.194 113.935 1.00 62.10 77 SER L O 1
ATOM 4536 N N . LEU C 3 79 ? 87.074 142.295 113.138 1.00 53.90 78 LEU L N 1
ATOM 4537 C CA . LEU C 3 79 ? 86.807 142.910 114.429 1.00 52.90 78 LEU L CA 1
ATOM 4538 C C . LEU C 3 79 ? 85.358 142.686 114.843 1.00 53.31 78 LEU L C 1
ATOM 4539 O O . LEU C 3 79 ? 84.441 142.748 114.021 1.00 58.77 78 LEU L O 1
ATOM 4544 N N . GLN C 3 80 ? 85.159 142.429 116.129 1.00 50.17 79 GLN L N 1
ATOM 4545 C CA . GLN C 3 80 ? 83.858 142.162 116.717 1.00 53.42 79 GLN L CA 1
ATOM 4546 C C . GLN C 3 80 ? 83.566 143.180 117.812 1.00 55.64 79 GLN L C 1
ATOM 4547 O O . GLN C 3 80 ? 84.490 143.789 118.364 1.00 58.61 79 GLN L O 1
ATOM 4553 N N . PRO C 3 81 ? 82.291 143.398 118.147 1.00 53.03 80 PRO L N 1
ATOM 4554 C CA . PRO C 3 81 ? 81.967 144.413 119.165 1.00 51.65 80 PRO L CA 1
ATOM 4555 C C . PRO C 3 81 ? 82.567 144.129 120.531 1.00 54.00 80 PRO L C 1
ATOM 4556 O O . PRO C 3 81 ? 82.675 145.056 121.343 1.00 58.74 80 PRO L O 1
ATOM 4560 N N . GLU C 3 82 ? 82.955 142.890 120.816 1.00 57.75 81 GLU L N 1
ATOM 4561 C CA . GLU C 3 82 ? 83.599 142.552 122.078 1.00 59.51 81 GLU L CA 1
ATOM 4562 C C . GLU C 3 82 ? 85.119 142.621 122.006 1.00 58.14 81 GLU L C 1
ATOM 4563 O O . GLU C 3 82 ? 85.786 142.264 122.982 1.00 61.89 81 GLU L O 1
ATOM 4569 N N . ASP C 3 83 ? 85.679 143.063 120.882 1.00 51.35 82 ASP L N 1
ATOM 4570 C CA . ASP C 3 83 ? 87.121 143.165 120.707 1.00 52.07 82 ASP L CA 1
ATOM 4571 C C . ASP C 3 83 ? 87.658 144.566 120.972 1.00 53.54 82 ASP L C 1
ATOM 4572 O O . ASP C 3 83 ? 88.854 144.800 120.780 1.00 52.58 82 ASP L O 1
ATOM 4577 N N . PHE C 3 84 ? 86.811 145.497 121.405 1.00 47.77 83 PHE L N 1
ATOM 4578 C CA . PHE C 3 84 ? 87.230 146.870 121.681 1.00 43.51 83 PHE L CA 1
ATOM 4579 C C . PHE C 3 84 ? 87.750 146.932 123.111 1.00 48.21 83 PHE L C 1
ATOM 4580 O O . PHE C 3 84 ? 86.972 146.961 124.067 1.00 54.21 83 PHE L O 1
ATOM 4588 N N . ALA C 3 85 ? 89.070 146.960 123.260 1.00 43.26 84 ALA L N 1
ATOM 4589 C CA . ALA C 3 85 ? 89.707 146.969 124.570 1.00 38.11 84 ALA L CA 1
ATOM 4590 C C . ALA C 3 85 ? 91.137 147.471 124.403 1.00 39.36 84 ALA L C 1
ATOM 4591 O O . ALA C 3 85 ? 91.513 147.981 123.343 1.00 44.66 84 ALA L O 1
ATOM 4593 N N . THR C 3 86 ? 91.936 147.328 125.456 1.00 71.22 85 THR L N 1
ATOM 4594 C CA . THR C 3 86 ? 93.338 147.718 125.449 1.00 71.54 85 THR L CA 1
ATOM 4595 C C . THR C 3 86 ? 94.212 146.473 125.386 1.00 72.11 85 THR L C 1
ATOM 4596 O O . THR C 3 86 ? 93.960 145.491 126.090 1.00 75.15 85 THR L O 1
ATOM 4600 N N . TYR C 3 87 ? 95.238 146.519 124.542 1.00 59.16 86 TYR L N 1
ATOM 4601 C CA . TYR C 3 87 ? 96.119 145.385 124.308 1.00 57.59 86 TYR L CA 1
ATOM 4602 C C . TYR C 3 87 ? 97.539 145.744 124.716 1.00 56.99 86 TYR L C 1
ATOM 4603 O O . TYR C 3 87 ? 98.012 146.852 124.446 1.00 62.49 86 TYR L O 1
ATOM 4612 N N . TYR C 3 88 ? 98.217 144.803 125.368 1.00 53.40 87 TYR L N 1
ATOM 4613 C CA . TYR C 3 88 ? 99.546 145.029 125.917 1.00 52.07 87 TYR L CA 1
ATOM 4614 C C . TYR C 3 88 ? 100.535 144.025 125.344 1.00 52.63 87 TYR L C 1
ATOM 4615 O O . TYR C 3 88 ? 100.200 142.857 125.129 1.00 56.87 87 TYR L O 1
ATOM 4624 N N . CYS C 3 89 ? 101.755 144.494 125.106 1.00 46.62 88 CYS L N 1
ATOM 4625 C CA . CYS C 3 89 ? 102.841 143.683 124.575 1.00 42.35 88 CYS L CA 1
ATOM 4626 C C . CYS C 3 89 ? 103.869 143.462 125.676 1.00 45.89 88 CYS L C 1
ATOM 4627 O O . CYS C 3 89 ? 104.277 144.414 126.348 1.00 55.09 88 CYS L O 1
ATOM 4630 N N . GLN C 3 90 ? 104.279 142.210 125.865 1.00 57.24 89 GLN L N 1
ATOM 4631 C CA . GLN C 3 90 ? 105.169 141.843 126.956 1.00 56.02 89 GLN L CA 1
ATOM 4632 C C . GLN C 3 90 ? 106.324 141.002 126.435 1.00 57.07 89 GLN L C 1
ATOM 4633 O O . GLN C 3 90 ? 106.177 140.242 125.477 1.00 63.84 89 GLN L O 1
ATOM 4639 N N . GLN C 3 91 ? 107.480 141.153 127.076 1.00 40.69 90 GLN L N 1
ATOM 4640 C CA . GLN C 3 91 ? 108.629 140.292 126.850 1.00 40.08 90 GLN L CA 1
ATOM 4641 C C . GLN C 3 91 ? 109.013 139.620 128.161 1.00 45.23 90 GLN L C 1
ATOM 4642 O O . GLN C 3 91 ? 108.849 140.192 129.243 1.00 49.23 90 GLN L O 1
ATOM 4648 N N . SER C 3 92 ? 109.518 138.389 128.059 1.00 37.14 91 SER L N 1
ATOM 4649 C CA . SER C 3 92 ? 109.838 137.611 129.250 1.00 28.01 91 SER L CA 1
ATOM 4650 C C . SER C 3 92 ? 111.181 136.898 129.133 1.00 31.96 91 SER L C 1
ATOM 4651 O O . SER C 3 92 ? 111.396 135.887 129.811 1.00 36.02 91 SER L O 1
ATOM 4654 N N . TYR C 3 93 ? 112.090 137.399 128.296 1.00 40.24 92 TYR L N 1
ATOM 4655 C CA . TYR C 3 93 ? 113.365 136.723 128.085 1.00 42.15 92 TYR L CA 1
ATOM 4656 C C . TYR C 3 93 ? 114.391 137.099 129.148 1.00 47.91 92 TYR L C 1
ATOM 4657 O O . TYR C 3 93 ? 115.150 136.240 129.608 1.00 49.58 92 TYR L O 1
ATOM 4666 N N . TRP C 3 94 ? 114.428 138.364 129.550 1.00 59.61 93 TRP L N 1
ATOM 4667 C CA . TRP C 3 94 ? 115.412 138.850 130.504 1.00 57.35 93 TRP L CA 1
ATOM 4668 C C . TRP C 3 94 ? 114.778 139.059 131.875 1.00 60.16 93 TRP L C 1
ATOM 4669 O O . TRP C 3 94 ? 113.560 139.202 132.008 1.00 60.62 93 TRP L O 1
ATOM 4680 N N . SER C 3 95 ? 115.635 139.077 132.899 1.00 55.98 94 SER L N 1
ATOM 4681 C CA . SER C 3 95 ? 115.161 139.029 134.282 1.00 52.56 94 SER L CA 1
ATOM 4682 C C . SER C 3 95 ? 114.219 140.172 134.639 1.00 48.59 94 SER L C 1
ATOM 4683 O O . SER C 3 95 ? 113.170 139.904 135.249 1.00 50.91 94 SER L O 1
ATOM 4686 N N . PRO C 3 96 ? 114.508 141.446 134.317 1.00 47.79 95 PRO L N 1
ATOM 4687 C CA . PRO C 3 96 ? 113.497 142.495 134.519 1.00 49.79 95 PRO L CA 1
ATOM 4688 C C . PRO C 3 96 ? 112.452 142.446 133.415 1.00 50.56 95 PRO L C 1
ATOM 4689 O O . PRO C 3 96 ? 112.717 142.819 132.268 1.00 56.86 95 PRO L O 1
ATOM 4693 N N . ILE C 3 97 ? 111.257 141.979 133.761 1.00 46.42 96 ILE L N 1
ATOM 4694 C CA . ILE C 3 97 ? 110.178 141.829 132.791 1.00 47.11 96 ILE L CA 1
ATOM 4695 C C . ILE C 3 97 ? 109.587 143.199 132.488 1.00 48.10 96 ILE L C 1
ATOM 4696 O O . ILE C 3 97 ? 109.284 143.975 133.401 1.00 55.09 96 ILE L O 1
ATOM 4701 N N . THR C 3 98 ? 109.426 143.504 131.202 1.00 51.58 97 THR L N 1
ATOM 4702 C CA . THR C 3 98 ? 108.913 144.792 130.763 1.00 56.65 97 THR L CA 1
ATOM 4703 C C . THR C 3 98 ? 107.698 144.606 129.866 1.00 55.33 97 THR L C 1
ATOM 4704 O O . THR C 3 98 ? 107.581 143.612 129.144 1.00 58.86 97 THR L O 1
ATOM 4708 N N . PHE C 3 99 ? 106.796 145.579 129.921 1.00 60.98 98 PHE L N 1
ATOM 4709 C CA . PHE C 3 99 ? 105.567 145.585 129.145 1.00 57.26 98 PHE L CA 1
ATOM 4710 C C . PHE C 3 99 ? 105.618 146.678 128.087 1.00 59.03 98 PHE L C 1
ATOM 4711 O O . PHE C 3 99 ? 106.500 147.540 128.083 1.00 62.18 98 PHE L O 1
ATOM 4719 N N . GLY C 3 100 ? 104.651 146.626 127.175 1.00 44.52 99 GLY L N 1
ATOM 4720 C CA . GLY C 3 100 ? 104.467 147.693 126.221 1.00 39.65 99 GLY L CA 1
ATOM 4721 C C . GLY C 3 100 ? 103.620 148.821 126.778 1.00 38.09 99 GLY L C 1
ATOM 4722 O O . GLY C 3 100 ? 102.957 148.679 127.803 1.00 42.56 99 GLY L O 1
ATOM 4723 N N . GLN C 3 101 ? 103.653 149.958 126.082 1.00 44.07 100 GLN L N 1
ATOM 4724 C CA . GLN C 3 101 ? 102.905 151.126 126.536 1.00 42.46 100 GLN L CA 1
ATOM 4725 C C . GLN C 3 101 ? 101.405 150.866 126.510 1.00 40.41 100 GLN L C 1
ATOM 4726 O O . GLN C 3 101 ? 100.681 151.269 127.427 1.00 46.24 100 GLN L O 1
ATOM 4732 N N . GLY C 3 102 ? 100.920 150.196 125.469 1.00 38.01 101 GLY L N 1
ATOM 4733 C CA . GLY C 3 102 ? 99.510 149.883 125.362 1.00 36.73 101 GLY L CA 1
ATOM 4734 C C . GLY C 3 102 ? 98.864 150.444 124.113 1.00 41.75 101 GLY L C 1
ATOM 4735 O O . GLY C 3 102 ? 99.293 151.477 123.592 1.00 48.49 101 GLY L O 1
ATOM 4736 N N . THR C 3 103 ? 97.829 149.765 123.622 1.00 44.27 102 THR L N 1
ATOM 4737 C CA . THR C 3 103 ? 97.097 150.198 122.438 1.00 41.69 102 THR L CA 1
ATOM 4738 C C . THR C 3 103 ? 95.612 150.031 122.705 1.00 45.15 102 THR L C 1
ATOM 4739 O O . THR C 3 103 ? 95.155 148.921 122.989 1.00 58.80 102 THR L O 1
ATOM 4743 N N . LYS C 3 104 ? 94.862 151.124 122.610 1.00 38.57 103 LYS L N 1
ATOM 4744 C CA . LYS C 3 104 ? 93.424 151.105 122.831 1.00 42.51 103 LYS L CA 1
ATOM 4745 C C . LYS C 3 104 ? 92.704 151.149 121.490 1.00 46.74 103 LYS L C 1
ATOM 4746 O O . LYS C 3 104 ? 92.966 152.033 120.669 1.00 53.63 103 LYS L O 1
ATOM 4752 N N . VAL C 3 105 ? 91.804 150.195 121.274 1.00 46.03 104 VAL L N 1
ATOM 4753 C CA . VAL C 3 105 ? 91.033 150.099 120.039 1.00 43.72 104 VAL L CA 1
ATOM 4754 C C . VAL C 3 105 ? 89.638 150.641 120.307 1.00 46.49 104 VAL L C 1
ATOM 4755 O O . VAL C 3 105 ? 88.950 150.188 121.230 1.00 50.13 104 VAL L O 1
ATOM 4759 N N . GLU C 3 106 ? 89.221 151.605 119.498 1.00 45.38 105 GLU L N 1
ATOM 4760 C CA . GLU C 3 106 ? 88.008 152.372 119.712 1.00 43.23 105 GLU L CA 1
ATOM 4761 C C . GLU C 3 106 ? 87.129 152.277 118.470 1.00 46.36 105 GLU L C 1
ATOM 4762 O O . GLU C 3 106 ? 87.581 151.883 117.393 1.00 51.81 105 GLU L O 1
ATOM 4768 N N . ILE C 3 107 ? 85.859 152.636 118.625 1.00 47.99 106 ILE L N 1
ATOM 4769 C CA . ILE C 3 107 ? 84.910 152.559 117.519 1.00 49.23 106 ILE L CA 1
ATOM 4770 C C . ILE C 3 107 ? 85.070 153.789 116.635 1.00 56.66 106 ILE L C 1
ATOM 4771 O O . ILE C 3 107 ? 85.050 154.925 117.122 1.00 61.34 106 ILE L O 1
ATOM 4776 N N . LYS C 3 108 ? 85.235 153.565 115.333 1.00 63.52 107 LYS L N 1
ATOM 4777 C CA . LYS C 3 108 ? 85.338 154.673 114.395 1.00 63.63 107 LYS L CA 1
ATOM 4778 C C . LYS C 3 108 ? 83.979 155.337 114.200 1.00 66.39 107 LYS L C 1
ATOM 4779 O O . LYS C 3 108 ? 82.931 154.688 114.237 1.00 65.52 107 LYS L O 1
ATOM 4785 N N . ARG C 3 109 ? 83.981 156.557 113.765 1.00 88.88 108 ARG L N 1
ATOM 4786 C CA . ARG C 3 109 ? 82.711 157.251 113.640 1.00 89.63 108 ARG L CA 1
ATOM 4787 C C . ARG C 3 109 ? 83.047 158.532 112.904 1.00 94.63 108 ARG L C 1
ATOM 4788 O O . ARG C 3 109 ? 84.221 158.739 112.615 1.00 94.99 108 ARG L O 1
ATOM 4796 N N . THR C 3 110 ? 82.050 159.346 112.621 1.00 125.69 109 THR L N 1
ATOM 4797 C CA . THR C 3 110 ? 82.198 160.621 111.935 1.00 126.39 109 THR L CA 1
ATOM 4798 C C . THR C 3 110 ? 82.604 161.716 112.915 1.00 126.53 109 THR L C 1
ATOM 4799 O O . THR C 3 110 ? 82.333 161.642 114.117 1.00 126.07 109 THR L O 1
ATOM 4803 N N . VAL C 3 111 ? 83.262 162.743 112.386 1.00 125.98 110 VAL L N 1
ATOM 4804 C CA . VAL C 3 111 ? 83.782 163.830 113.208 1.00 125.97 110 VAL L CA 1
ATOM 4805 C C . VAL C 3 111 ? 82.639 164.749 113.617 1.00 126.09 110 VAL L C 1
ATOM 4806 O O . VAL C 3 111 ? 81.835 165.172 112.778 1.00 126.58 110 VAL L O 1
ATOM 4810 N N . ALA C 3 112 ? 82.564 165.057 114.910 1.00 118.90 111 ALA L N 1
ATOM 4811 C CA . ALA C 3 112 ? 81.579 165.986 115.449 1.00 119.05 111 ALA L CA 1
ATOM 4812 C C . ALA C 3 112 ? 82.300 167.074 116.230 1.00 120.12 111 ALA L C 1
ATOM 4813 O O . ALA C 3 112 ? 83.161 166.775 117.064 1.00 120.24 111 ALA L O 1
ATOM 4815 N N . ALA C 3 113 ? 81.950 168.327 115.959 1.00 140.33 112 ALA L N 1
ATOM 4816 C CA . ALA C 3 113 ? 82.603 169.442 116.629 1.00 140.83 112 ALA L CA 1
ATOM 4817 C C . ALA C 3 113 ? 82.145 169.533 118.084 1.00 141.52 112 ALA L C 1
ATOM 4818 O O . ALA C 3 113 ? 80.985 169.240 118.391 1.00 141.39 112 ALA L O 1
ATOM 4820 N N . PRO C 3 114 ? 83.028 169.928 118.999 1.00 141.93 113 PRO L N 1
ATOM 4821 C CA . PRO C 3 114 ? 82.631 170.039 120.406 1.00 142.08 113 PRO L CA 1
ATOM 4822 C C . PRO C 3 114 ? 81.719 171.230 120.654 1.00 142.63 113 PRO L C 1
ATOM 4823 O O . PRO C 3 114 ? 81.747 172.230 119.933 1.00 142.48 113 PRO L O 1
ATOM 4827 N N . SER C 3 115 ? 80.903 171.108 121.698 1.00 166.16 114 SER L N 1
ATOM 4828 C CA . SER C 3 115 ? 80.073 172.202 122.186 1.00 166.78 114 SER L CA 1
ATOM 4829 C C . SER C 3 115 ? 80.715 172.761 123.449 1.00 167.40 114 SER L C 1
ATOM 4830 O O . SER C 3 115 ? 80.914 172.028 124.425 1.00 168.03 114 SER L O 1
ATOM 4833 N N . VAL C 3 116 ? 81.032 174.052 123.433 1.00 160.48 115 VAL L N 1
ATOM 4834 C CA . VAL C 3 116 ? 81.814 174.685 124.489 1.00 160.27 115 VAL L CA 1
ATOM 4835 C C . VAL C 3 116 ? 80.882 175.455 125.413 1.00 160.33 115 VAL L C 1
ATOM 4836 O O . VAL C 3 116 ? 80.066 176.265 124.954 1.00 160.87 115 VAL L O 1
ATOM 4840 N N . PHE C 3 117 ? 81.004 175.202 126.714 1.00 170.17 116 PHE L N 1
ATOM 4841 C CA . PHE C 3 117 ? 80.268 175.923 127.740 1.00 170.09 116 PHE L CA 1
ATOM 4842 C C . PHE C 3 117 ? 81.235 176.359 128.830 1.00 170.51 116 PHE L C 1
ATOM 4843 O O . PHE C 3 117 ? 82.265 175.720 129.057 1.00 171.26 116 PHE L O 1
ATOM 4851 N N . ILE C 3 118 ? 80.897 177.457 129.502 1.00 174.55 117 ILE L N 1
ATOM 4852 C CA . ILE C 3 118 ? 81.710 177.986 130.589 1.00 174.76 117 ILE L CA 1
ATOM 4853 C C . ILE C 3 118 ? 80.807 178.268 131.782 1.00 175.24 117 ILE L C 1
ATOM 4854 O O . ILE C 3 118 ? 79.604 178.505 131.634 1.00 175.39 117 ILE L O 1
ATOM 4859 N N . PHE C 3 119 ? 81.396 178.223 132.977 1.00 179.75 118 PHE L N 1
ATOM 4860 C CA . PHE C 3 119 ? 80.642 178.432 134.206 1.00 180.01 118 PHE L CA 1
ATOM 4861 C C . PHE C 3 119 ? 81.435 179.291 135.184 1.00 180.16 118 PHE L C 1
ATOM 4862 O O . PHE C 3 119 ? 82.560 178.934 135.555 1.00 179.71 118 PHE L O 1
ATOM 4870 N N . PRO C 3 120 ? 80.889 180.422 135.620 1.00 187.77 119 PRO L N 1
ATOM 4871 C CA . PRO C 3 120 ? 81.573 181.242 136.623 1.00 187.92 119 PRO L CA 1
ATOM 4872 C C . PRO C 3 120 ? 81.506 180.587 137.991 1.00 187.91 119 PRO L C 1
ATOM 4873 O O . PRO C 3 120 ? 80.611 179.768 138.252 1.00 188.06 119 PRO L O 1
ATOM 4877 N N . PRO C 3 121 ? 82.436 180.912 138.890 1.00 189.61 120 PRO L N 1
ATOM 4878 C CA . PRO C 3 121 ? 82.411 180.303 140.225 1.00 189.40 120 PRO L CA 1
ATOM 4879 C C . PRO C 3 121 ? 81.171 180.712 141.007 1.00 189.50 120 PRO L C 1
ATOM 4880 O O . PRO C 3 121 ? 80.637 181.811 140.843 1.00 189.78 120 PRO L O 1
ATOM 4884 N N . SER C 3 122 ? 80.717 179.804 141.867 1.00 183.13 121 SER L N 1
ATOM 4885 C CA . SER C 3 122 ? 79.522 180.035 142.662 1.00 183.19 121 SER L CA 1
ATOM 4886 C C . SER C 3 122 ? 79.819 180.971 143.831 1.00 182.85 121 SER L C 1
ATOM 4887 O O . SER C 3 122 ? 80.970 181.166 144.233 1.00 182.72 121 SER L O 1
ATOM 4890 N N . ASP C 3 123 ? 78.750 181.559 144.374 1.00 177.52 122 ASP L N 1
ATOM 4891 C CA . ASP C 3 123 ? 78.896 182.491 145.490 1.00 177.03 122 ASP L CA 1
ATOM 4892 C C . ASP C 3 123 ? 79.424 181.793 146.738 1.00 176.63 122 ASP L C 1
ATOM 4893 O O . ASP C 3 123 ? 80.278 182.339 147.445 1.00 176.64 122 ASP L O 1
ATOM 4898 N N . SER C 3 124 ? 78.917 180.592 147.032 1.00 161.88 123 SER L N 1
ATOM 4899 C CA . SER C 3 124 ? 79.344 179.882 148.234 1.00 161.88 123 SER L CA 1
ATOM 4900 C C . SER C 3 124 ? 80.826 179.532 148.174 1.00 161.79 123 SER L C 1
ATOM 4901 O O . SER C 3 124 ? 81.543 179.660 149.174 1.00 161.58 123 SER L O 1
ATOM 4904 N N . GLN C 3 125 ? 81.303 179.086 147.010 1.00 167.19 124 GLN L N 1
ATOM 4905 C CA . GLN C 3 125 ? 82.722 178.775 146.868 1.00 167.02 124 GLN L CA 1
ATOM 4906 C C . GLN C 3 125 ? 83.579 180.020 147.050 1.00 166.85 124 GLN L C 1
ATOM 4907 O O . GLN C 3 125 ? 84.634 179.968 147.693 1.00 166.41 124 GLN L O 1
ATOM 4913 N N . LEU C 3 126 ? 83.142 181.152 146.489 1.00 169.05 125 LEU L N 1
ATOM 4914 C CA . LEU C 3 126 ? 83.873 182.401 146.676 1.00 168.73 125 LEU L CA 1
ATOM 4915 C C . LEU C 3 126 ? 83.922 182.793 148.147 1.00 168.84 125 LEU L C 1
ATOM 4916 O O . LEU C 3 126 ? 84.963 183.235 148.646 1.00 169.00 125 LEU L O 1
ATOM 4921 N N . LYS C 3 127 ? 82.800 182.641 148.857 1.00 162.81 126 LYS L N 1
ATOM 4922 C CA . LYS C 3 127 ? 82.791 182.910 150.290 1.00 162.74 126 LYS L CA 1
ATOM 4923 C C . LYS C 3 127 ? 83.713 181.957 151.040 1.00 162.83 126 LYS L C 1
ATOM 4924 O O . LYS C 3 127 ? 84.279 182.326 152.075 1.00 162.55 126 LYS L O 1
ATOM 4930 N N . SER C 3 128 ? 83.874 180.732 150.537 1.00 155.06 127 SER L N 1
ATOM 4931 C CA . SER C 3 128 ? 84.794 179.775 151.138 1.00 154.04 127 SER L CA 1
ATOM 4932 C C . SER C 3 128 ? 86.256 180.141 150.917 1.00 153.83 127 SER L C 1
ATOM 4933 O O . SER C 3 128 ? 87.126 179.559 151.574 1.00 153.67 127 SER L O 1
ATOM 4936 N N . GLY C 3 129 ? 86.547 181.079 150.021 1.00 153.44 128 GLY L N 1
ATOM 4937 C CA . GLY C 3 129 ? 87.906 181.502 149.763 1.00 153.46 128 GLY L CA 1
ATOM 4938 C C . GLY C 3 129 ? 88.568 180.897 148.545 1.00 154.14 128 GLY L C 1
ATOM 4939 O O . GLY C 3 129 ? 89.773 181.098 148.357 1.00 153.92 128 GLY L O 1
ATOM 4940 N N . THR C 3 130 ? 87.827 180.167 147.714 1.00 159.88 129 THR L N 1
ATOM 4941 C CA . THR C 3 130 ? 88.369 179.554 146.511 1.00 159.52 129 THR L CA 1
ATOM 4942 C C . THR C 3 130 ? 87.476 179.880 145.323 1.00 159.70 129 THR L C 1
ATOM 4943 O O . THR C 3 130 ? 86.257 180.013 145.460 1.00 159.89 129 THR L O 1
ATOM 4947 N N . ALA C 3 131 ? 88.095 180.012 144.152 1.00 158.01 130 ALA L N 1
ATOM 4948 C CA . ALA C 3 131 ? 87.381 180.312 142.917 1.00 157.79 130 ALA L CA 1
ATOM 4949 C C . ALA C 3 131 ? 87.755 179.277 141.868 1.00 158.09 130 ALA L C 1
ATOM 4950 O O . ALA C 3 131 ? 88.941 179.081 141.582 1.00 158.22 130 ALA L O 1
ATOM 4952 N N . SER C 3 132 ? 86.748 178.621 141.296 1.00 160.50 131 SER L N 1
ATOM 4953 C CA . SER C 3 132 ? 86.954 177.604 140.275 1.00 160.53 131 SER L CA 1
ATOM 4954 C C . SER C 3 132 ? 86.139 177.956 139.041 1.00 161.01 131 SER L C 1
ATOM 4955 O O . SER C 3 132 ? 84.935 178.212 139.140 1.00 161.42 131 SER L O 1
ATOM 4958 N N . VAL C 3 133 ? 86.795 177.965 137.884 1.00 173.10 132 VAL L N 1
ATOM 4959 C CA . VAL C 3 133 ? 86.151 178.223 136.602 1.00 173.34 132 VAL L CA 1
ATOM 4960 C C . VAL C 3 133 ? 86.309 176.972 135.751 1.00 173.58 132 VAL L C 1
ATOM 4961 O O . VAL C 3 133 ? 87.432 176.495 135.544 1.00 174.14 132 VAL L O 1
ATOM 4965 N N . VAL C 3 134 ? 85.191 176.442 135.260 1.00 170.59 133 VAL L N 1
ATOM 4966 C CA . VAL C 3 134 ? 85.176 175.179 134.534 1.00 170.18 133 VAL L CA 1
ATOM 4967 C C . VAL C 3 134 ? 84.653 175.413 133.124 1.00 170.42 133 VAL L C 1
ATOM 4968 O O . VAL C 3 134 ? 83.769 176.249 132.905 1.00 171.29 133 VAL L O 1
ATOM 4972 N N . CYS C 3 135 ? 85.225 174.688 132.166 1.00 172.87 134 CYS L N 1
ATOM 4973 C CA . CYS C 3 135 ? 84.786 174.703 130.779 1.00 172.93 134 CYS L CA 1
ATOM 4974 C C . CYS C 3 135 ? 84.436 173.284 130.354 1.00 172.42 134 CYS L C 1
ATOM 4975 O O . CYS C 3 135 ? 85.120 172.328 130.732 1.00 172.46 134 CYS L O 1
ATOM 4978 N N . LEU C 3 136 ? 83.372 173.150 129.567 1.00 168.59 135 LEU L N 1
ATOM 4979 C CA . LEU C 3 136 ? 82.822 171.850 129.208 1.00 168.09 135 LEU L CA 1
ATOM 4980 C C . LEU C 3 136 ? 82.863 171.655 127.699 1.00 168.49 135 LEU L C 1
ATOM 4981 O O . LEU C 3 136 ? 82.500 172.561 126.941 1.00 169.51 135 LEU L O 1
ATOM 4986 N N . LEU C 3 137 ? 83.305 170.475 127.274 1.00 154.81 136 LEU L N 1
ATOM 4987 C CA . LEU C 3 137 ? 83.216 170.036 125.888 1.00 154.33 136 LEU L CA 1
ATOM 4988 C C . LEU C 3 137 ? 82.254 168.860 125.820 1.00 154.71 136 LEU L C 1
ATOM 4989 O O . LEU C 3 137 ? 82.413 167.882 126.559 1.00 154.77 136 LEU L O 1
ATOM 4994 N N . ASN C 3 138 ? 81.258 168.953 124.943 1.00 163.15 137 ASN L N 1
ATOM 4995 C CA . ASN C 3 138 ? 80.178 167.976 124.887 1.00 162.93 137 ASN L CA 1
ATOM 4996 C C . ASN C 3 138 ? 80.114 167.330 123.511 1.00 163.00 137 ASN L C 1
ATOM 4997 O O . ASN C 3 138 ? 80.017 168.029 122.497 1.00 162.98 137 ASN L O 1
ATOM 5002 N N . ASN C 3 139 ? 80.166 165.996 123.488 1.00 157.50 138 ASN L N 1
ATOM 5003 C CA . ASN C 3 139 ? 79.873 165.185 122.304 1.00 157.11 138 ASN L CA 1
ATOM 5004 C C . ASN C 3 139 ? 80.773 165.568 121.125 1.00 156.22 138 ASN L C 1
ATOM 5005 O O . ASN C 3 139 ? 80.324 166.060 120.088 1.00 157.19 138 ASN L O 1
ATOM 5010 N N . PHE C 3 140 ? 82.068 165.325 121.312 1.00 132.45 139 PHE L N 1
ATOM 5011 C CA . PHE C 3 140 ? 83.060 165.574 120.277 1.00 131.69 139 PHE L CA 1
ATOM 5012 C C . PHE C 3 140 ? 83.817 164.294 119.958 1.00 130.83 139 PHE L C 1
ATOM 5013 O O . PHE C 3 140 ? 84.099 163.486 120.848 1.00 132.34 139 PHE L O 1
ATOM 5021 N N . TYR C 3 141 ? 84.134 164.114 118.676 1.00 102.09 140 TYR L N 1
ATOM 5022 C CA . TYR C 3 141 ? 84.918 162.995 118.185 1.00 101.29 140 TYR L CA 1
ATOM 5023 C C . TYR C 3 141 ? 85.837 163.488 117.077 1.00 100.78 140 TYR L C 1
ATOM 5024 O O . TYR C 3 141 ? 85.401 164.261 116.210 1.00 102.13 140 TYR L O 1
ATOM 5033 N N . PRO C 3 142 ? 87.113 163.068 117.074 1.00 113.58 141 PRO L N 1
ATOM 5034 C CA . PRO C 3 142 ? 87.739 162.130 118.019 1.00 114.99 141 PRO L CA 1
ATOM 5035 C C . PRO C 3 142 ? 88.136 162.736 119.369 1.00 115.93 141 PRO L C 1
ATOM 5036 O O . PRO C 3 142 ? 87.834 163.895 119.649 1.00 116.40 141 PRO L O 1
ATOM 5040 N N . ARG C 3 143 ? 88.864 161.979 120.174 1.00 134.36 142 ARG L N 1
ATOM 5041 C CA . ARG C 3 143 ? 89.191 162.432 121.542 1.00 134.32 142 ARG L CA 1
ATOM 5042 C C . ARG C 3 143 ? 90.268 163.515 121.499 1.00 135.16 142 ARG L C 1
ATOM 5043 O O . ARG C 3 143 ? 90.323 164.325 122.427 1.00 135.04 142 ARG L O 1
ATOM 5051 N N . GLU C 3 144 ? 91.075 163.535 120.455 1.00 159.65 143 GLU L N 1
ATOM 5052 C CA . GLU C 3 144 ? 92.151 164.518 120.396 1.00 160.69 143 GLU L CA 1
ATOM 5053 C C . GLU C 3 144 ? 91.614 165.944 120.363 1.00 160.76 143 GLU L C 1
ATOM 5054 O O . GLU C 3 144 ? 91.004 166.364 119.375 1.00 161.68 143 GLU L O 1
ATOM 5060 N N . ALA C 3 145 ? 91.841 166.693 121.440 1.00 142.20 144 ALA L N 1
ATOM 5061 C CA . ALA C 3 145 ? 91.399 168.077 121.530 1.00 141.93 144 ALA L CA 1
ATOM 5062 C C . ALA C 3 145 ? 92.318 168.828 122.482 1.00 142.27 144 ALA L C 1
ATOM 5063 O O . ALA C 3 145 ? 93.032 168.228 123.290 1.00 142.43 144 ALA L O 1
ATOM 5065 N N . LYS C 3 146 ? 92.293 170.155 122.377 1.00 157.94 145 LYS L N 1
ATOM 5066 C CA . LYS C 3 146 ? 93.127 171.023 123.195 1.00 158.00 145 LYS L CA 1
ATOM 5067 C C . LYS C 3 146 ? 92.269 172.105 123.834 1.00 158.59 145 LYS L C 1
ATOM 5068 O O . LYS C 3 146 ? 91.365 172.651 123.195 1.00 159.19 145 LYS L O 1
ATOM 5074 N N . VAL C 3 147 ? 92.554 172.407 125.099 1.00 168.05 146 VAL L N 1
ATOM 5075 C CA . VAL C 3 147 ? 91.846 173.432 125.856 1.00 168.64 146 VAL L CA 1
ATOM 5076 C C . VAL C 3 147 ? 92.868 174.426 126.389 1.00 169.68 146 VAL L C 1
ATOM 5077 O O . VAL C 3 147 ? 93.864 174.029 127.005 1.00 169.49 146 VAL L O 1
ATOM 5081 N N . GLN C 3 148 ? 92.623 175.712 126.150 1.00 198.32 147 GLN L N 1
ATOM 5082 C CA . GLN C 3 148 ? 93.506 176.783 126.589 1.00 198.58 147 GLN L CA 1
ATOM 5083 C C . GLN C 3 148 ? 92.732 177.771 127.449 1.00 198.85 147 GLN L C 1
ATOM 5084 O O . GLN C 3 148 ? 91.568 178.074 127.169 1.00 198.98 147 GLN L O 1
ATOM 5090 N N . TRP C 3 149 ? 93.383 178.273 128.494 1.00 195.29 148 TRP L N 1
ATOM 5091 C CA . TRP C 3 149 ? 92.796 179.252 129.399 1.00 195.49 148 TRP L CA 1
ATOM 5092 C C . TRP C 3 149 ? 93.490 180.593 129.212 1.00 195.37 148 TRP L C 1
ATOM 5093 O O . TRP C 3 149 ? 94.719 180.679 129.306 1.00 194.62 148 TRP L O 1
ATOM 5104 N N . LYS C 3 150 ? 92.704 181.634 128.948 1.00 203.44 149 LYS L N 1
ATOM 5105 C CA . LYS C 3 150 ? 93.214 182.989 128.778 1.00 203.21 149 LYS L CA 1
ATOM 5106 C C . LYS C 3 150 ? 92.526 183.902 129.781 1.00 203.32 149 LYS L C 1
ATOM 5107 O O . LYS C 3 150 ? 91.295 184.015 129.782 1.00 203.35 149 LYS L O 1
ATOM 5113 N N . VAL C 3 151 ? 93.318 184.552 130.629 1.00 198.78 150 VAL L N 1
ATOM 5114 C CA . VAL C 3 151 ? 92.820 185.501 131.617 1.00 198.98 150 VAL L CA 1
ATOM 5115 C C . VAL C 3 151 ? 93.453 186.851 131.318 1.00 198.78 150 VAL L C 1
ATOM 5116 O O . VAL C 3 151 ? 94.684 186.972 131.300 1.00 198.56 150 VAL L O 1
ATOM 5120 N N . ASP C 3 152 ? 92.612 187.863 131.091 1.00 190.79 151 ASP L N 1
ATOM 5121 C CA . ASP C 3 152 ? 93.066 189.186 130.661 1.00 190.11 151 ASP L CA 1
ATOM 5122 C C . ASP C 3 152 ? 93.923 189.083 129.402 1.00 189.48 151 ASP L C 1
ATOM 5123 O O . ASP C 3 152 ? 94.940 189.765 129.258 1.00 189.40 151 ASP L O 1
ATOM 5128 N N . ASN C 3 153 ? 93.498 188.213 128.482 1.00 175.15 152 ASN L N 1
ATOM 5129 C CA . ASN C 3 153 ? 94.213 187.960 127.229 1.00 174.79 152 ASN L CA 1
ATOM 5130 C C . ASN C 3 153 ? 95.660 187.542 127.486 1.00 174.78 152 ASN L C 1
ATOM 5131 O O . ASN C 3 153 ? 96.577 187.935 126.763 1.00 174.96 152 ASN L O 1
ATOM 5136 N N . ALA C 3 154 ? 95.865 186.737 128.527 1.00 164.88 153 ALA L N 1
ATOM 5137 C CA . ALA C 3 154 ? 97.184 186.238 128.888 1.00 164.19 153 ALA L CA 1
ATOM 5138 C C . ALA C 3 154 ? 97.120 184.733 129.092 1.00 164.67 153 ALA L C 1
ATOM 5139 O O . ALA C 3 154 ? 96.178 184.219 129.703 1.00 165.55 153 ALA L O 1
ATOM 5141 N N . LEU C 3 155 ? 98.126 184.032 128.577 1.00 168.57 154 LEU L N 1
ATOM 5142 C CA . LEU C 3 155 ? 98.169 182.582 128.686 1.00 168.73 154 LEU L CA 1
ATOM 5143 C C . LEU C 3 155 ? 98.414 182.154 130.130 1.00 169.47 154 LEU L C 1
ATOM 5144 O O . LEU C 3 155 ? 99.114 182.824 130.893 1.00 169.17 154 LEU L O 1
ATOM 5149 N N . GLN C 3 156 ? 97.821 181.021 130.501 1.00 187.87 155 GLN L N 1
ATOM 5150 C CA . GLN C 3 156 ? 97.997 180.431 131.820 1.00 187.65 155 GLN L CA 1
ATOM 5151 C C . GLN C 3 156 ? 98.432 178.982 131.668 1.00 187.23 155 GLN L C 1
ATOM 5152 O O . GLN C 3 156 ? 97.983 178.283 130.755 1.00 187.31 155 GLN L O 1
ATOM 5158 N N . SER C 3 157 ? 99.308 178.535 132.566 1.00 162.17 156 SER L N 1
ATOM 5159 C CA . SER C 3 157 ? 99.808 177.169 132.528 1.00 161.65 156 SER L CA 1
ATOM 5160 C C . SER C 3 157 ? 100.106 176.701 133.944 1.00 160.98 156 SER L C 1
ATOM 5161 O O . SER C 3 157 ? 100.581 177.479 134.776 1.00 161.08 156 SER L O 1
ATOM 5164 N N . GLY C 3 158 ? 99.825 175.426 134.207 1.00 137.03 157 GLY L N 1
ATOM 5165 C CA . GLY C 3 158 ? 100.103 174.823 135.493 1.00 136.42 157 GLY L CA 1
ATOM 5166 C C . GLY C 3 158 ? 99.036 175.017 136.548 1.00 136.67 157 GLY L C 1
ATOM 5167 O O . GLY C 3 158 ? 99.180 174.479 137.653 1.00 136.76 157 GLY L O 1
ATOM 5168 N N . ASN C 3 159 ? 97.972 175.763 136.249 1.00 157.75 158 ASN L N 1
ATOM 5169 C CA . ASN C 3 159 ? 96.901 176.015 137.206 1.00 158.33 158 ASN L CA 1
ATOM 5170 C C . ASN C 3 159 ? 95.567 175.445 136.738 1.00 159.24 158 ASN L C 1
ATOM 5171 O O . ASN C 3 159 ? 94.515 175.837 137.253 1.00 159.38 158 ASN L O 1
ATOM 5176 N N . SER C 3 160 ? 95.586 174.529 135.773 1.00 167.22 159 SER L N 1
ATOM 5177 C CA . SER C 3 160 ? 94.369 173.929 135.250 1.00 167.36 159 SER L CA 1
ATOM 5178 C C . SER C 3 160 ? 94.566 172.427 135.103 1.00 166.94 159 SER L C 1
ATOM 5179 O O . SER C 3 160 ? 95.684 171.948 134.901 1.00 166.45 159 SER L O 1
ATOM 5182 N N . GLN C 3 161 ? 93.461 171.692 135.208 1.00 178.29 160 GLN L N 1
ATOM 5183 C CA . GLN C 3 161 ? 93.474 170.239 135.141 1.00 178.50 160 GLN L CA 1
ATOM 5184 C C . GLN C 3 161 ? 92.232 169.783 134.387 1.00 177.96 160 GLN L C 1
ATOM 5185 O O . GLN C 3 161 ? 91.199 170.456 134.411 1.00 177.97 160 GLN L O 1
ATOM 5191 N N . GLU C 3 162 ? 92.336 168.638 133.714 1.00 155.36 161 GLU L N 1
ATOM 5192 C CA . GLU C 3 162 ? 91.257 168.167 132.856 1.00 154.16 161 GLU L CA 1
ATOM 5193 C C . GLU C 3 162 ? 91.036 166.674 133.056 1.00 153.41 161 GLU L C 1
ATOM 5194 O O . GLU C 3 162 ? 91.931 165.941 133.484 1.00 154.31 161 GLU L O 1
ATOM 5200 N N . SER C 3 163 ? 89.818 166.235 132.739 1.00 121.54 162 SER L N 1
ATOM 5201 C CA . SER C 3 163 ? 89.445 164.829 132.784 1.00 120.82 162 SER L CA 1
ATOM 5202 C C . SER C 3 163 ? 88.539 164.517 131.602 1.00 120.06 162 SER L C 1
ATOM 5203 O O . SER C 3 163 ? 87.766 165.366 131.153 1.00 121.13 162 SER L O 1
ATOM 5206 N N . VAL C 3 164 ? 88.639 163.287 131.100 1.00 100.54 163 VAL L N 1
ATOM 5207 C CA . VAL C 3 164 ? 87.889 162.842 129.931 1.00 98.67 163 VAL L CA 1
ATOM 5208 C C . VAL C 3 164 ? 87.097 161.595 130.297 1.00 99.77 163 VAL L C 1
ATOM 5209 O O . VAL C 3 164 ? 87.574 160.746 131.058 1.00 101.47 163 VAL L O 1
ATOM 5213 N N . THR C 3 165 ? 85.887 161.489 129.755 1.00 118.48 164 THR L N 1
ATOM 5214 C CA . THR C 3 165 ? 85.043 160.327 129.975 1.00 120.22 164 THR L CA 1
ATOM 5215 C C . THR C 3 165 ? 85.392 159.219 128.984 1.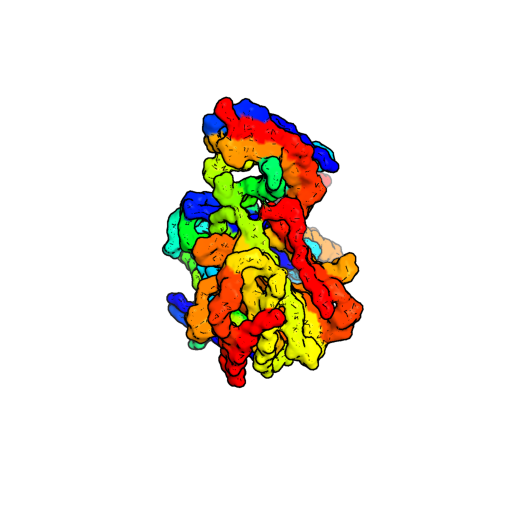00 120.79 164 THR L C 1
ATOM 5216 O O . THR C 3 165 ? 86.254 159.368 128.115 1.00 120.22 164 THR L O 1
ATOM 5220 N N . GLU C 3 166 ? 84.707 158.088 129.118 1.00 142.58 165 GLU L N 1
ATOM 5221 C CA . GLU C 3 166 ? 84.855 156.987 128.183 1.00 142.35 165 GLU L CA 1
ATOM 5222 C C . GLU C 3 166 ? 84.012 157.238 126.935 1.00 142.16 165 GLU L C 1
ATOM 5223 O O . GLU C 3 166 ? 83.202 158.167 126.873 1.00 144.06 165 GLU L O 1
ATOM 5229 N N . GLN C 3 167 ? 84.213 156.394 125.926 1.00 97.18 166 GLN L N 1
ATOM 5230 C CA . GLN C 3 167 ? 83.412 156.485 124.713 1.00 96.00 166 GLN L CA 1
ATOM 5231 C C . GLN C 3 167 ? 81.963 156.132 125.021 1.00 97.15 166 GLN L C 1
ATOM 5232 O O . GLN C 3 167 ? 81.686 155.154 125.722 1.00 96.18 166 GLN L O 1
ATOM 5238 N N . ASP C 3 168 ? 81.039 156.933 124.499 1.00 126.04 167 ASP L N 1
ATOM 5239 C CA . ASP C 3 168 ? 79.626 156.731 124.778 1.00 126.75 167 ASP L CA 1
ATOM 5240 C C . ASP C 3 168 ? 79.133 155.423 124.170 1.00 129.26 167 ASP L C 1
ATOM 5241 O O . ASP C 3 168 ? 79.591 154.990 123.109 1.00 128.99 167 ASP L O 1
ATOM 5246 N N . SER C 3 169 ? 78.189 154.786 124.867 1.00 140.78 168 SER L N 1
ATOM 5247 C CA . SER C 3 169 ? 77.641 153.521 124.388 1.00 139.92 168 SER L CA 1
ATOM 5248 C C . SER C 3 169 ? 76.884 153.703 123.079 1.00 140.62 168 SER L C 1
ATOM 5249 O O . SER C 3 169 ? 77.017 152.888 122.158 1.00 140.67 168 SER L O 1
ATOM 5252 N N . LYS C 3 170 ? 76.087 154.766 122.973 1.00 150.49 169 LYS L N 1
ATOM 5253 C CA . LYS C 3 170 ? 75.250 154.993 121.801 1.00 150.60 169 LYS L CA 1
ATOM 5254 C C . LYS C 3 170 ? 75.862 155.983 120.814 1.00 150.30 169 LYS L C 1
ATOM 5255 O O . LYS C 3 170 ? 76.009 155.662 119.631 1.00 151.29 169 LYS L O 1
ATOM 5261 N N . ASP C 3 171 ? 76.222 157.183 121.271 1.00 146.40 170 ASP L N 1
ATOM 5262 C CA . ASP C 3 171 ? 76.758 158.193 120.367 1.00 146.56 170 ASP L CA 1
ATOM 5263 C C . ASP C 3 171 ? 78.213 157.942 119.992 1.00 146.53 170 ASP L C 1
ATOM 5264 O O . ASP C 3 171 ? 78.668 158.464 118.969 1.00 146.16 170 ASP L O 1
ATOM 5269 N N . SER C 3 172 ? 78.940 157.155 120.788 1.00 127.98 171 SER L N 1
ATOM 5270 C CA . SER C 3 172 ? 80.355 156.864 120.543 1.00 126.26 171 SER L CA 1
ATOM 5271 C C . SER C 3 172 ? 81.176 158.147 120.432 1.00 127.01 171 SER L C 1
ATOM 5272 O O . SER C 3 172 ? 82.067 158.266 119.589 1.00 127.16 171 SER L O 1
ATOM 5275 N N . THR C 3 173 ? 80.875 159.115 121.290 1.00 124.57 172 THR L N 1
ATOM 5276 C CA . THR C 3 173 ? 81.571 160.393 121.331 1.00 123.16 172 THR L CA 1
ATOM 5277 C C . THR C 3 173 ? 82.272 160.550 122.677 1.00 123.24 172 THR L C 1
ATOM 5278 O O . THR C 3 173 ? 82.254 159.654 123.524 1.00 123.68 172 THR L O 1
ATOM 5282 N N . TYR C 3 174 ? 82.891 161.712 122.870 1.00 115.33 173 TYR L N 1
ATOM 5283 C CA . TYR C 3 174 ? 83.661 161.996 124.070 1.00 114.92 173 TYR L CA 1
ATOM 5284 C C . TYR C 3 174 ? 83.165 163.284 124.712 1.00 115.82 173 TYR L C 1
ATOM 5285 O O . TYR C 3 174 ? 82.560 164.138 124.060 1.00 117.59 173 TYR L O 1
ATOM 5294 N N . SER C 3 175 ? 83.427 163.407 126.011 1.00 128.49 174 SER L N 1
ATOM 5295 C CA . SER C 3 175 ? 83.131 164.613 126.767 1.00 128.34 174 SER L CA 1
ATOM 5296 C C . SER C 3 175 ? 84.379 165.038 127.525 1.00 128.34 174 SER L C 1
ATOM 5297 O O . SER C 3 175 ? 85.107 164.196 128.059 1.00 128.97 174 SER L O 1
ATOM 5300 N N . LEU C 3 176 ? 84.625 166.344 127.567 1.00 131.73 175 LEU L N 1
ATOM 5301 C CA . LEU C 3 176 ? 85.816 166.893 128.196 1.00 132.10 175 LEU L CA 1
ATOM 5302 C C . LEU C 3 176 ? 85.430 168.031 129.129 1.00 132.93 175 LEU L C 1
ATOM 5303 O O . LEU C 3 176 ? 84.517 168.807 128.833 1.00 134.30 175 LEU L O 1
ATOM 5308 N N . SER C 3 177 ? 86.128 168.119 130.259 1.00 131.19 176 SER L N 1
ATOM 5309 C CA . SER C 3 177 ? 85.935 169.194 131.218 1.00 131.57 176 SER L CA 1
ATOM 5310 C C . SER C 3 177 ? 87.291 169.656 131.726 1.00 132.27 176 SER L C 1
ATOM 5311 O O . SER C 3 177 ? 88.154 168.835 132.045 1.00 133.49 176 SER L O 1
ATOM 5314 N N . SER C 3 178 ? 87.473 170.972 131.796 1.00 155.29 177 SER L N 1
ATOM 5315 C CA . SER C 3 178 ? 88.702 171.575 132.291 1.00 156.34 177 SER L CA 1
ATOM 5316 C C . SER C 3 178 ? 88.363 172.517 133.435 1.00 157.51 177 SER L C 1
ATOM 5317 O O . SER C 3 178 ? 87.468 173.359 133.305 1.00 158.04 177 SER L O 1
ATOM 5320 N N . THR C 3 179 ? 89.077 172.377 134.547 1.00 168.98 178 THR L N 1
ATOM 5321 C CA . THR C 3 179 ? 88.832 173.164 135.748 1.00 169.11 178 THR L CA 1
ATOM 5322 C C . THR C 3 179 ? 90.029 174.062 136.022 1.00 169.38 178 THR L C 1
ATOM 5323 O O . THR C 3 179 ? 91.170 173.590 136.055 1.00 169.46 178 THR L O 1
ATOM 5327 N N . LEU C 3 180 ? 89.765 175.350 136.218 1.00 180.62 179 LEU L N 1
ATOM 5328 C CA . LEU C 3 180 ? 90.797 176.331 136.526 1.00 180.80 179 LEU L CA 1
ATOM 5329 C C . LEU C 3 180 ? 90.714 176.680 138.006 1.00 181.01 179 LEU L C 1
ATOM 5330 O O . LEU C 3 180 ? 89.674 177.152 138.478 1.00 180.45 179 LEU L O 1
ATOM 5335 N N . THR C 3 181 ? 91.804 176.449 138.732 1.00 186.26 180 THR L N 1
ATOM 5336 C CA . THR C 3 181 ? 91.858 176.669 140.174 1.00 186.35 180 THR L CA 1
ATOM 5337 C C . THR C 3 181 ? 92.661 177.935 140.447 1.00 186.52 180 THR L C 1
ATOM 5338 O O . THR C 3 181 ? 93.863 177.988 140.167 1.00 186.32 180 THR L O 1
ATOM 5342 N N . LEU C 3 182 ? 91.995 178.948 140.995 1.00 178.27 181 LEU L N 1
ATOM 5343 C CA . LEU C 3 182 ? 92.635 180.197 141.376 1.00 177.90 181 LEU L CA 1
ATOM 5344 C C . LEU C 3 182 ? 92.156 180.608 142.760 1.00 177.51 181 LEU L C 1
ATOM 5345 O O . LEU C 3 182 ? 91.025 180.312 143.157 1.00 176.92 181 LEU L O 1
ATOM 5350 N N . SER C 3 183 ? 93.029 181.292 143.492 1.00 184.92 182 SER L N 1
ATOM 5351 C CA . SER C 3 183 ? 92.667 181.786 144.809 1.00 185.08 182 SER L CA 1
ATOM 5352 C C . SER C 3 183 ? 91.683 182.949 144.687 1.00 185.46 182 SER L C 1
ATOM 5353 O O . SER C 3 183 ? 91.455 183.501 143.607 1.00 185.93 182 SER L O 1
ATOM 5356 N N . LYS C 3 184 ? 91.090 183.315 145.825 1.00 182.07 183 LYS L N 1
ATOM 5357 C CA . LYS C 3 184 ? 90.116 184.403 145.850 1.00 182.06 183 LYS L CA 1
ATOM 5358 C C . LYS C 3 184 ? 90.734 185.722 145.395 1.00 182.21 183 LYS L C 1
ATOM 5359 O O . LYS C 3 184 ? 90.127 186.460 144.600 1.00 182.28 183 LYS L O 1
ATOM 5365 N N . ALA C 3 185 ? 91.948 186.018 145.867 1.00 174.61 184 ALA L N 1
ATOM 5366 C CA . ALA C 3 185 ? 92.594 187.285 145.542 1.00 174.45 184 ALA L CA 1
ATOM 5367 C C . ALA C 3 185 ? 92.859 187.408 144.047 1.00 175.42 184 ALA L C 1
ATOM 5368 O O . ALA C 3 185 ? 92.484 188.407 143.424 1.00 175.40 184 ALA L O 1
ATOM 5370 N N . ASP C 3 186 ? 93.499 186.397 143.451 1.00 189.26 185 ASP L N 1
ATOM 5371 C CA . ASP C 3 186 ? 93.812 186.464 142.027 1.00 189.39 185 ASP L CA 1
ATOM 5372 C C . ASP C 3 186 ? 92.551 186.494 141.176 1.00 189.57 185 ASP L C 1
ATOM 5373 O O . ASP C 3 186 ? 92.532 187.139 140.121 1.00 189.85 185 ASP L O 1
ATOM 5378 N N . TYR C 3 187 ? 91.497 185.797 141.606 1.00 198.18 186 TYR L N 1
ATOM 5379 C CA . TYR C 3 187 ? 90.243 185.840 140.863 1.00 198.66 186 TYR L CA 1
ATOM 5380 C C . TYR C 3 187 ? 89.665 187.247 140.842 1.00 199.34 186 TYR L C 1
ATOM 5381 O O . TYR C 3 187 ? 89.219 187.725 139.793 1.00 199.58 186 TYR L O 1
ATOM 5390 N N . GLU C 3 188 ? 89.665 187.931 141.990 1.00 208.51 187 GLU L N 1
ATOM 5391 C CA . GLU C 3 188 ? 89.138 189.292 141.997 1.00 208.72 187 GLU L CA 1
ATOM 5392 C C . GLU C 3 188 ? 90.089 190.304 141.367 1.00 208.45 187 GLU L C 1
ATOM 5393 O O . GLU C 3 188 ? 89.643 191.386 140.971 1.00 208.59 187 GLU L O 1
ATOM 5399 N N . LYS C 3 189 ? 91.381 189.981 141.263 1.00 192.12 188 LYS L N 1
ATOM 5400 C CA . LYS C 3 189 ? 92.329 190.907 140.650 1.00 191.86 188 LYS L CA 1
ATOM 5401 C C . LYS C 3 189 ? 92.051 191.084 139.162 1.00 191.89 188 LYS L C 1
ATOM 5402 O O . LYS C 3 189 ? 92.158 192.196 138.630 1.00 191.62 188 LYS L O 1
ATOM 5408 N N . HIS C 3 190 ? 91.699 190.004 138.474 1.00 202.62 189 HIS L N 1
ATOM 5409 C CA . HIS C 3 190 ? 91.468 190.023 137.038 1.00 202.72 189 HIS L CA 1
ATOM 5410 C C . HIS C 3 190 ? 89.985 190.202 136.732 1.00 202.83 189 HIS L C 1
ATOM 5411 O O . HIS C 3 190 ? 89.121 190.035 137.597 1.00 202.80 189 HIS L O 1
ATOM 5418 N N . LYS C 3 191 ? 89.698 190.546 135.477 1.00 196.99 190 LYS L N 1
ATOM 5419 C CA . LYS C 3 191 ? 88.350 190.900 135.050 1.00 196.94 190 LYS L CA 1
ATOM 5420 C C . LYS C 3 191 ? 87.746 189.910 134.065 1.00 197.07 190 LYS L C 1
ATOM 5421 O O . LYS C 3 191 ? 86.650 189.395 134.303 1.00 197.20 190 LYS L O 1
ATOM 5427 N N . VAL C 3 192 ? 88.429 189.627 132.959 1.00 193.53 191 VAL L N 1
ATOM 5428 C CA . VAL C 3 192 ? 87.879 188.818 131.877 1.00 193.38 191 VAL L CA 1
ATOM 5429 C C . VAL C 3 192 ? 88.562 187.458 131.870 1.00 193.89 191 VAL L C 1
ATOM 5430 O O . VAL C 3 192 ? 89.787 187.361 132.011 1.00 193.78 191 VAL L O 1
ATOM 5434 N N . TYR C 3 193 ? 87.760 186.404 131.719 1.00 203.98 192 TYR L N 1
ATOM 5435 C CA . TYR C 3 193 ? 88.251 185.032 131.670 1.00 203.89 192 TYR L CA 1
ATOM 5436 C C . TYR C 3 193 ? 87.725 184.377 130.403 1.00 203.58 192 TYR L C 1
ATOM 5437 O O . TYR C 3 193 ? 86.510 184.328 130.187 1.00 203.13 192 TYR L O 1
ATOM 5446 N N . ALA C 3 194 ? 88.634 183.872 129.572 1.00 201.06 193 ALA L N 1
ATOM 5447 C CA . ALA C 3 194 ? 88.277 183.276 128.293 1.00 201.20 193 ALA L CA 1
ATOM 5448 C C . ALA C 3 194 ? 88.958 181.926 128.140 1.00 201.78 193 ALA L C 1
ATOM 5449 O O . ALA C 3 194 ? 90.140 181.775 128.464 1.00 201.71 193 ALA L O 1
ATOM 5451 N N . CYS C 3 195 ? 88.208 180.947 127.641 1.00 215.89 194 CYS L N 1
ATOM 5452 C CA . CYS C 3 195 ? 88.718 179.608 127.386 1.00 215.89 194 CYS L CA 1
ATOM 5453 C C . CYS C 3 195 ? 88.661 179.326 125.892 1.00 215.28 194 CYS L C 1
ATOM 5454 O O . CYS C 3 195 ? 87.606 179.478 125.269 1.00 214.61 194 CYS L O 1
ATOM 5457 N N . GLU C 3 196 ? 89.791 178.911 125.325 1.00 204.58 195 GLU L N 1
ATOM 5458 C CA . GLU C 3 196 ? 89.905 178.633 123.900 1.00 204.49 195 GLU L CA 1
ATOM 5459 C C . GLU C 3 196 ? 89.970 177.129 123.675 1.00 204.25 195 GLU L C 1
ATOM 5460 O O . GLU C 3 196 ? 90.752 176.432 124.331 1.00 204.39 195 GLU L O 1
ATOM 5466 N N . VAL C 3 197 ? 89.151 176.636 122.750 1.00 180.31 196 VAL L N 1
ATOM 5467 C CA . VAL C 3 197 ? 89.060 175.216 122.435 1.00 179.40 196 VAL L CA 1
ATOM 5468 C C . VAL C 3 197 ? 89.388 175.028 120.961 1.00 178.75 196 VAL L C 1
ATOM 5469 O O . VAL C 3 197 ? 88.813 175.706 120.102 1.00 178.82 196 VAL L O 1
ATOM 5473 N N . THR C 3 198 ? 90.309 174.112 120.672 1.00 167.45 197 THR L N 1
ATOM 5474 C CA . THR C 3 198 ? 90.709 173.792 119.309 1.00 167.49 197 THR L CA 1
ATOM 5475 C C . THR C 3 198 ? 90.456 172.314 119.047 1.00 167.10 197 THR L C 1
ATOM 5476 O O . THR C 3 198 ? 90.813 171.464 119.871 1.00 167.36 197 THR L O 1
ATOM 5480 N N . HIS C 3 199 ? 89.846 172.012 117.903 1.00 154.75 198 HIS L N 1
ATOM 5481 C CA . HIS C 3 199 ? 89.517 170.640 117.547 1.00 154.25 198 HIS L CA 1
ATOM 5482 C C . HIS C 3 199 ? 89.662 170.470 116.041 1.00 155.32 198 HIS L C 1
ATOM 5483 O O . HIS C 3 199 ? 89.661 171.444 115.284 1.00 155.73 198 HIS L O 1
ATOM 5490 N N . GLN C 3 200 ? 89.792 169.210 115.617 1.00 178.88 199 GLN L N 1
ATOM 5491 C CA . GLN C 3 200 ? 89.959 168.916 114.197 1.00 179.49 199 GLN L CA 1
ATOM 5492 C C . GLN C 3 200 ? 88.732 169.312 113.387 1.00 179.27 199 GLN L C 1
ATOM 5493 O O . GLN C 3 200 ? 88.859 169.703 112.221 1.00 180.12 199 GLN L O 1
ATOM 5499 N N . GLY C 3 201 ? 87.544 169.222 113.978 1.00 152.55 200 GLY L N 1
ATOM 5500 C CA . GLY C 3 201 ? 86.321 169.556 113.282 1.00 152.20 200 GLY L CA 1
ATOM 5501 C C . GLY C 3 201 ? 85.992 171.027 113.205 1.00 152.54 200 GLY L C 1
ATOM 5502 O O . GLY C 3 201 ? 84.962 171.391 112.630 1.00 151.87 200 GLY L O 1
ATOM 5503 N N . LEU C 3 202 ? 86.834 171.891 113.765 1.00 162.98 201 LEU L N 1
ATOM 5504 C CA . LEU C 3 202 ? 86.607 173.330 113.770 1.00 163.32 201 LEU L CA 1
ATOM 5505 C C . LEU C 3 202 ? 87.637 174.002 112.872 1.00 164.10 201 LEU L C 1
ATOM 5506 O O . LEU C 3 202 ? 88.844 173.813 113.058 1.00 163.80 201 LEU L O 1
ATOM 5511 N N . SER C 3 203 ? 87.157 174.780 111.898 1.00 192.98 202 SER L N 1
ATOM 5512 C CA . SER C 3 203 ? 88.066 175.523 111.031 1.00 193.50 202 SER L CA 1
ATOM 5513 C C . SER C 3 203 ? 88.842 176.571 111.818 1.00 193.09 202 SER L C 1
ATOM 5514 O O . SER C 3 203 ? 90.049 176.745 111.614 1.00 193.26 202 SER L O 1
ATOM 5517 N N . SER C 3 204 ? 88.168 177.276 112.721 1.00 169.49 203 SER L N 1
ATOM 5518 C CA . SER C 3 204 ? 88.787 178.282 113.566 1.00 168.70 203 SER L CA 1
ATOM 5519 C C . SER C 3 204 ? 88.421 178.024 115.019 1.00 168.05 203 SER L C 1
ATOM 5520 O O . SER C 3 204 ? 87.330 177.523 115.309 1.00 168.34 203 SER L O 1
ATOM 5523 N N . PRO C 3 205 ? 89.316 178.349 115.951 1.00 154.43 204 PRO L N 1
ATOM 5524 C CA . PRO C 3 205 ? 89.020 178.112 117.368 1.00 154.33 204 PRO L CA 1
ATOM 5525 C C . PRO C 3 205 ? 87.824 178.927 117.837 1.00 154.49 204 PRO L C 1
ATOM 5526 O O . PRO C 3 205 ? 87.610 180.061 117.404 1.00 154.89 204 PRO L O 1
ATOM 5530 N N . VAL C 3 206 ? 87.042 178.333 118.733 1.00 155.56 205 VAL L N 1
ATOM 5531 C CA . VAL C 3 206 ? 85.917 179.007 119.366 1.00 155.43 205 VAL L CA 1
ATOM 5532 C C . VAL C 3 206 ? 86.290 179.296 120.814 1.00 156.34 205 VAL L C 1
ATOM 5533 O O . VAL C 3 206 ? 87.005 178.521 121.461 1.00 156.75 205 VAL L O 1
ATOM 5537 N N . THR C 3 207 ? 85.826 180.439 121.315 1.00 174.83 206 THR L N 1
ATOM 5538 C CA . THR C 3 207 ? 86.196 180.901 122.648 1.00 175.13 206 THR L CA 1
ATOM 5539 C C . THR C 3 207 ? 84.965 181.444 123.354 1.00 174.57 206 THR L C 1
ATOM 5540 O O . THR C 3 207 ? 84.311 182.360 122.848 1.00 174.92 206 THR L O 1
ATOM 5544 N N . LYS C 3 208 ? 84.656 180.883 124.520 1.00 162.28 207 LYS L N 1
ATOM 5545 C CA . LYS C 3 208 ? 83.590 181.380 125.376 1.00 162.45 207 LYS L CA 1
ATOM 5546 C C . LYS C 3 208 ? 84.194 182.153 126.540 1.00 163.24 207 LYS L C 1
ATOM 5547 O O . LYS C 3 208 ? 85.245 181.779 127.068 1.00 163.64 207 LYS L O 1
ATOM 5553 N N . SER C 3 209 ? 83.528 183.237 126.933 1.00 175.82 208 SER L N 1
ATOM 5554 C CA . SER C 3 209 ? 84.041 184.095 127.989 1.00 176.11 208 SER L CA 1
ATOM 5555 C C . SER C 3 209 ? 82.880 184.685 128.774 1.00 176.35 208 SER L C 1
ATOM 5556 O O . SER C 3 209 ? 81.738 184.719 128.307 1.00 175.86 208 SER L O 1
ATOM 5559 N N . PHE C 3 210 ? 83.190 185.148 129.983 1.00 196.90 209 PHE L N 1
ATOM 5560 C CA . PHE C 3 210 ? 82.215 185.789 130.852 1.00 197.52 209 PHE L CA 1
ATOM 5561 C C . PHE C 3 210 ? 82.877 186.967 131.552 1.00 198.01 209 PHE L C 1
ATOM 5562 O O . PHE C 3 210 ? 84.101 187.022 131.698 1.00 197.70 209 PHE L O 1
ATOM 5570 N N . ASN C 3 211 ? 82.051 187.914 131.985 1.00 206.73 210 ASN L N 1
ATOM 5571 C CA . ASN C 3 211 ? 82.523 189.133 132.629 1.00 206.98 210 ASN L CA 1
ATOM 5572 C C . ASN C 3 211 ? 82.312 189.037 134.135 1.00 206.86 210 ASN L C 1
ATOM 5573 O O . ASN C 3 211 ? 81.194 188.782 134.596 1.00 206.49 210 ASN L O 1
ATOM 5578 N N . ARG C 3 212 ? 83.384 189.244 134.892 1.00 217.98 211 ARG L N 1
ATOM 5579 C CA . ARG C 3 212 ? 83.322 189.183 136.348 1.00 218.21 211 ARG L CA 1
ATOM 5580 C C . ARG C 3 212 ? 82.635 190.418 136.920 1.00 218.30 211 ARG L C 1
ATOM 5581 O O . ARG C 3 212 ? 82.022 190.361 137.987 1.00 218.22 211 ARG L O 1
ATOM 5589 N N . VAL D 4 1 ? 105.133 178.376 103.979 1.00 195.50 2 VAL K N 1
ATOM 5590 C CA . VAL D 4 1 ? 104.457 177.220 103.403 1.00 195.60 2 VAL K CA 1
ATOM 5591 C C . VAL D 4 1 ? 103.239 177.672 102.607 1.00 195.56 2 VAL K C 1
ATOM 5592 O O . VAL D 4 1 ? 102.361 178.356 103.132 1.00 195.81 2 VAL K O 1
ATOM 5596 N N . GLN D 4 2 ? 103.193 177.288 101.334 1.00 182.45 3 GLN K N 1
ATOM 5597 C CA . GLN D 4 2 ? 102.098 177.640 100.441 1.00 182.14 3 GLN K CA 1
ATOM 5598 C C . GLN D 4 2 ? 101.474 176.376 99.868 1.00 181.96 3 GLN K C 1
ATOM 5599 O O . GLN D 4 2 ? 102.180 175.420 99.530 1.00 181.41 3 GLN K O 1
ATOM 5605 N N . LEU D 4 3 ? 100.147 176.378 99.762 1.00 182.48 4 LEU K N 1
ATOM 5606 C CA . LEU D 4 3 ? 99.397 175.257 99.217 1.00 182.41 4 LEU K CA 1
ATOM 5607 C C . LEU D 4 3 ? 98.443 175.762 98.145 1.00 182.50 4 LEU K C 1
ATOM 5608 O O . LEU D 4 3 ? 97.876 176.851 98.270 1.00 182.28 4 LEU K O 1
ATOM 5613 N N . GLN D 4 4 ? 98.269 174.964 97.094 1.00 192.57 5 GLN K N 1
ATOM 5614 C CA . GLN D 4 4 ? 97.407 175.315 95.976 1.00 192.97 5 GLN K CA 1
ATOM 5615 C C . GLN D 4 4 ? 96.414 174.191 95.721 1.00 192.69 5 GLN K C 1
ATOM 5616 O O . GLN D 4 4 ? 96.682 173.025 96.021 1.00 192.29 5 GLN K O 1
ATOM 5622 N N . GLU D 4 5 ? 95.264 174.553 95.160 1.00 198.44 6 GLU K N 1
ATOM 5623 C CA . GLU D 4 5 ? 94.184 173.615 94.889 1.00 198.57 6 GLU K CA 1
ATOM 5624 C C . GLU D 4 5 ? 94.106 173.343 93.393 1.00 198.21 6 GLU K C 1
ATOM 5625 O O . GLU D 4 5 ? 94.134 174.278 92.585 1.00 198.42 6 GLU K O 1
ATOM 5631 N N . SER D 4 6 ? 94.006 172.067 93.030 1.00 171.57 7 SER K N 1
ATOM 5632 C CA . SER D 4 6 ? 93.921 171.643 91.641 1.00 170.50 7 SER K CA 1
ATOM 5633 C C . SER D 4 6 ? 92.566 171.002 91.381 1.00 170.26 7 SER K C 1
ATOM 5634 O O . SER D 4 6 ? 92.042 170.268 92.224 1.00 170.90 7 SER K O 1
ATOM 5637 N N . GLY D 4 7 ? 92.003 171.283 90.209 1.00 155.54 8 GLY K N 1
ATOM 5638 C CA . GLY D 4 7 ? 90.720 170.740 89.822 1.00 154.94 8 GLY K CA 1
ATOM 5639 C C . GLY D 4 7 ? 89.559 171.644 90.198 1.00 155.50 8 GLY K C 1
ATOM 5640 O O . GLY D 4 7 ? 89.687 172.613 90.950 1.00 155.76 8 GLY K O 1
ATOM 5641 N N . GLY D 4 8 ? 88.397 171.306 89.654 1.00 156.51 9 GLY K N 1
ATOM 5642 C CA . GLY D 4 8 ? 87.180 172.054 89.866 1.00 156.59 9 GLY K CA 1
ATOM 5643 C C . GLY D 4 8 ? 86.442 172.237 88.559 1.00 156.97 9 GLY K C 1
ATOM 5644 O O . GLY D 4 8 ? 86.728 171.566 87.569 1.00 156.69 9 GLY K O 1
ATOM 5645 N N . GLY D 4 9 ? 85.485 173.158 88.565 1.00 181.40 10 GLY K N 1
ATOM 5646 C CA . GLY D 4 9 ? 84.699 173.465 87.389 1.00 181.81 10 GLY K CA 1
ATOM 5647 C C . GLY D 4 9 ? 83.310 172.850 87.443 1.00 182.60 10 GLY K C 1
ATOM 5648 O O . GLY D 4 9 ? 82.987 172.014 88.290 1.00 182.57 10 GLY K O 1
ATOM 5649 N N . LEU D 4 10 ? 82.476 173.287 86.503 1.00 191.30 11 LEU K N 1
ATOM 5650 C CA . LEU D 4 10 ? 81.101 172.811 86.439 1.00 191.48 11 LEU K CA 1
ATOM 5651 C C . LEU D 4 10 ? 81.058 171.378 85.924 1.00 191.62 11 LEU K C 1
ATOM 5652 O O . LEU D 4 10 ? 81.674 171.054 84.903 1.00 191.18 11 LEU K O 1
ATOM 5657 N N . VAL D 4 11 ? 80.328 170.517 86.635 1.00 203.45 12 VAL K N 1
ATOM 5658 C CA . VAL D 4 11 ? 80.163 169.122 86.254 1.00 203.46 12 VAL K CA 1
ATOM 5659 C C . VAL D 4 11 ? 78.693 168.747 86.382 1.00 203.16 12 VAL K C 1
ATOM 5660 O O . VAL D 4 11 ? 77.924 169.380 87.108 1.00 202.94 12 VAL K O 1
ATOM 5664 N N . GLN D 4 12 ? 78.311 167.701 85.656 1.00 193.08 13 GLN K N 1
ATOM 5665 C CA . GLN D 4 12 ? 76.941 167.218 85.711 1.00 192.93 13 GLN K CA 1
ATOM 5666 C C . GLN D 4 12 ? 76.645 166.636 87.092 1.00 192.62 13 GLN K C 1
ATOM 5667 O O . GLN D 4 12 ? 77.532 166.046 87.718 1.00 192.46 13 GLN K O 1
ATOM 5673 N N . PRO D 4 13 ? 75.423 166.801 87.600 1.00 179.40 14 PRO K N 1
ATOM 5674 C CA . PRO D 4 13 ? 75.074 166.183 88.885 1.00 178.83 14 PRO K CA 1
ATOM 5675 C C . PRO D 4 13 ? 75.246 164.672 88.836 1.00 178.78 14 PRO K C 1
ATOM 5676 O O . PRO D 4 13 ? 74.957 164.025 87.828 1.00 178.31 14 PRO K O 1
ATOM 5680 N N . GLY D 4 14 ? 75.724 164.113 89.946 1.00 171.78 15 GLY K N 1
ATOM 5681 C CA . GLY D 4 14 ? 76.040 162.704 90.016 1.00 170.94 15 GLY K CA 1
ATOM 5682 C C . GLY D 4 14 ? 77.386 162.323 89.441 1.00 171.01 15 GLY K C 1
ATOM 5683 O O . GLY D 4 14 ? 77.718 161.131 89.425 1.00 170.44 15 GLY K O 1
ATOM 5684 N N . GLY D 4 15 ? 78.170 163.291 88.969 1.00 175.17 16 GLY K N 1
ATOM 5685 C CA . GLY D 4 15 ? 79.477 163.013 88.417 1.00 174.93 16 GLY K CA 1
ATOM 5686 C C . GLY D 4 15 ? 80.552 162.935 89.483 1.00 174.93 16 GLY K C 1
ATOM 5687 O O . GLY D 4 15 ? 80.302 163.047 90.683 1.00 174.84 16 GLY K O 1
ATOM 5688 N N . SER D 4 16 ? 81.785 162.740 89.020 1.00 178.86 17 SER K N 1
ATOM 5689 C CA . SER D 4 16 ? 82.937 162.596 89.899 1.00 179.04 17 SER K CA 1
ATOM 5690 C C . SER D 4 16 ? 84.014 163.590 89.495 1.00 179.06 17 SER K C 1
ATOM 5691 O O . SER D 4 16 ? 84.330 163.720 88.308 1.00 179.35 17 SER K O 1
ATOM 5694 N N . LEU D 4 17 ? 84.571 164.287 90.483 1.00 183.78 18 LEU K N 1
ATOM 5695 C CA . LEU D 4 17 ? 85.670 165.219 90.273 1.00 183.97 18 LEU K CA 1
ATOM 5696 C C . LEU D 4 17 ? 86.744 164.942 91.313 1.00 183.93 18 LEU K C 1
ATOM 5697 O O . LEU D 4 17 ? 86.436 164.767 92.496 1.00 184.45 18 LEU K O 1
ATOM 5702 N N . ARG D 4 18 ? 87.998 164.903 90.873 1.00 176.26 19 ARG K N 1
ATOM 5703 C CA . ARG D 4 18 ? 89.134 164.647 91.746 1.00 176.23 19 ARG K CA 1
ATOM 5704 C C . ARG D 4 18 ? 89.886 165.947 91.991 1.00 176.81 19 ARG K C 1
ATOM 5705 O O . ARG D 4 18 ? 90.217 166.667 91.043 1.00 176.91 19 ARG K O 1
ATOM 5713 N N . LEU D 4 19 ? 90.152 166.242 93.260 1.00 185.50 20 LEU K N 1
ATOM 5714 C CA . LEU D 4 19 ? 90.861 167.447 93.660 1.00 185.23 20 LEU K CA 1
ATOM 5715 C C . LEU D 4 19 ? 92.240 167.083 94.191 1.00 185.21 20 LEU K C 1
ATOM 5716 O O . LEU D 4 19 ? 92.403 166.074 94.884 1.00 185.56 20 LEU K O 1
ATOM 5721 N N . SER D 4 20 ? 93.229 167.908 93.862 1.00 176.73 21 SER K N 1
ATOM 5722 C CA . SER D 4 20 ? 94.604 167.690 94.282 1.00 176.67 21 SER K CA 1
ATOM 5723 C C . SER D 4 20 ? 95.145 168.952 94.936 1.00 177.13 21 SER K C 1
ATOM 5724 O O . SER D 4 20 ? 94.812 170.071 94.536 1.00 177.42 21 SER K O 1
ATOM 5727 N N . CYS D 4 21 ? 95.986 168.760 95.951 1.00 195.24 22 CYS K N 1
ATOM 5728 C CA . CYS D 4 21 ? 96.598 169.870 96.676 1.00 195.45 22 CYS K CA 1
ATOM 5729 C C . CYS D 4 21 ? 98.066 169.540 96.904 1.00 195.36 22 CYS K C 1
ATOM 5730 O O . CYS D 4 21 ? 98.388 168.634 97.678 1.00 195.26 22 CYS K O 1
ATOM 5733 N N . ALA D 4 22 ? 98.951 170.279 96.240 1.00 186.25 23 ALA K N 1
ATOM 5734 C CA . ALA D 4 22 ? 100.385 170.044 96.333 1.00 185.96 23 ALA K CA 1
ATOM 5735 C C . ALA D 4 22 ? 100.995 170.950 97.394 1.00 185.81 23 ALA K C 1
ATOM 5736 O O . ALA D 4 22 ? 100.762 172.163 97.393 1.00 185.68 23 ALA K O 1
ATOM 5738 N N . ALA D 4 23 ? 101.774 170.358 98.294 1.00 178.04 24 ALA K N 1
ATOM 5739 C CA . ALA D 4 23 ? 102.438 171.088 99.364 1.00 177.99 24 ALA K CA 1
ATOM 5740 C C . ALA D 4 23 ? 103.909 171.269 99.020 1.00 177.97 24 ALA K C 1
ATOM 5741 O O . ALA D 4 23 ? 104.578 170.316 98.607 1.00 177.62 24 ALA K O 1
ATOM 5743 N N . SER D 4 24 ? 104.407 172.492 99.188 1.00 186.11 25 SER K N 1
ATOM 5744 C CA . SER D 4 24 ? 105.791 172.822 98.892 1.00 186.40 25 SER K CA 1
ATOM 5745 C C . SER D 4 24 ? 106.389 173.614 100.046 1.00 186.31 25 SER K C 1
ATOM 5746 O O . SER D 4 24 ? 105.686 174.343 100.751 1.00 186.08 25 SER K O 1
ATOM 5749 N N . GLY D 4 25 ? 107.699 173.460 100.232 1.00 180.64 26 GLY K N 1
ATOM 5750 C CA . GLY D 4 25 ? 108.438 174.180 101.242 1.00 180.69 26 GLY K CA 1
ATOM 5751 C C . GLY D 4 25 ? 108.658 173.422 102.535 1.00 181.20 26 GLY K C 1
ATOM 5752 O O . GLY D 4 25 ? 109.547 173.796 103.309 1.00 180.67 26 GLY K O 1
ATOM 5753 N N . ARG D 4 26 ? 107.879 172.373 102.791 1.00 202.14 27 ARG K N 1
ATOM 5754 C CA . ARG D 4 26 ? 108.037 171.598 104.013 1.00 202.32 27 ARG K CA 1
ATOM 5755 C C . ARG D 4 26 ? 107.465 170.204 103.799 1.00 202.32 27 ARG K C 1
ATOM 5756 O O . ARG D 4 26 ? 106.432 170.046 103.144 1.00 201.90 27 ARG K O 1
ATOM 5764 N N . THR D 4 27 ? 108.146 169.204 104.354 1.00 200.40 28 THR K N 1
ATOM 5765 C CA . THR D 4 27 ? 107.681 167.829 104.252 1.00 200.44 28 THR K CA 1
ATOM 5766 C C . THR D 4 27 ? 106.430 167.624 105.099 1.00 200.77 28 THR K C 1
ATOM 5767 O O . THR D 4 27 ? 106.345 168.094 106.237 1.00 200.50 28 THR K O 1
ATOM 5771 N N . ILE D 4 28 ? 105.456 166.916 104.536 1.00 204.19 29 ILE K N 1
ATOM 5772 C CA . ILE D 4 28 ? 104.195 166.641 105.210 1.00 204.16 29 ILE K CA 1
ATOM 5773 C C . ILE D 4 28 ? 104.042 165.152 105.518 1.00 204.27 29 ILE K C 1
ATOM 5774 O O . ILE D 4 28 ? 102.925 164.662 105.674 1.00 204.02 29 ILE K O 1
ATOM 5779 N N . SER D 4 29 ? 105.157 164.423 105.603 1.00 205.60 30 SER K N 1
ATOM 5780 C CA . SER D 4 29 ? 105.088 162.991 105.878 1.00 205.29 30 SER K CA 1
ATOM 5781 C C . SER D 4 29 ? 104.556 162.714 107.280 1.00 205.64 30 SER K C 1
ATOM 5782 O O . SER D 4 29 ? 103.745 161.800 107.471 1.00 205.26 30 SER K O 1
ATOM 5785 N N . ARG D 4 30 ? 104.996 163.490 108.271 1.00 221.45 31 ARG K N 1
ATOM 5786 C CA . ARG D 4 30 ? 104.603 163.284 109.659 1.00 221.37 31 ARG K CA 1
ATOM 5787 C C . ARG D 4 30 ? 103.571 164.305 110.128 1.00 221.26 31 ARG K C 1
ATOM 5788 O O . ARG D 4 30 ? 103.405 164.507 111.335 1.00 221.21 31 ARG K O 1
ATOM 5796 N N . TYR D 4 31 ? 102.872 164.947 109.198 1.00 212.37 32 TYR K N 1
ATOM 5797 C CA . TYR D 4 31 ? 101.846 165.931 109.504 1.00 212.01 32 TYR K CA 1
ATOM 5798 C C . TYR D 4 31 ? 100.468 165.364 109.176 1.00 211.50 32 TYR K C 1
ATOM 5799 O O . TYR D 4 31 ? 100.330 164.259 108.645 1.00 211.07 32 TYR K O 1
ATOM 5808 N N . ALA D 4 32 ? 99.438 166.140 109.504 1.00 185.76 33 ALA K N 1
ATOM 5809 C CA . ALA D 4 32 ? 98.056 165.802 109.192 1.00 185.35 33 ALA K CA 1
ATOM 5810 C C . ALA D 4 32 ? 97.485 166.872 108.274 1.00 185.60 33 ALA K C 1
ATOM 5811 O O . ALA D 4 32 ? 97.553 168.065 108.588 1.00 185.84 33 ALA K O 1
ATOM 5813 N N . MET D 4 33 ? 96.922 166.445 107.148 1.00 194.42 34 MET K N 1
ATOM 5814 C CA . MET D 4 33 ? 96.442 167.346 106.108 1.00 194.25 34 MET K CA 1
ATOM 5815 C C . MET D 4 33 ? 94.961 167.082 105.879 1.00 193.63 34 MET K C 1
ATOM 5816 O O . MET D 4 33 ? 94.572 165.952 105.563 1.00 194.09 34 MET K O 1
ATOM 5821 N N . SER D 4 34 ? 94.143 168.118 106.030 1.00 183.30 35 SER K N 1
ATOM 5822 C CA . SER D 4 34 ? 92.693 167.995 105.967 1.00 183.52 35 SER K CA 1
ATOM 5823 C C . SER D 4 34 ? 92.140 168.850 104.827 1.00 184.55 35 SER K C 1
ATOM 5824 O O . SER D 4 34 ? 92.886 169.446 104.044 1.00 185.12 35 SER K O 1
ATOM 5827 N N . TRP D 4 35 ? 90.812 168.905 104.743 1.00 196.65 36 TRP K N 1
ATOM 5828 C CA . TRP D 4 35 ? 90.118 169.664 103.715 1.00 196.98 36 TRP K CA 1
ATOM 5829 C C . TRP D 4 35 ? 88.934 170.390 104.337 1.00 197.42 36 TRP K C 1
ATOM 5830 O O . TRP D 4 35 ? 88.384 169.955 105.353 1.00 197.04 36 TRP K O 1
ATOM 5841 N N . PHE D 4 36 ? 88.546 171.501 103.715 1.00 214.69 37 PHE K N 1
ATOM 5842 C CA . PHE D 4 36 ? 87.405 172.284 104.166 1.00 215.03 37 PHE K CA 1
ATOM 5843 C C . PHE D 4 36 ? 86.656 172.826 102.957 1.00 215.21 37 PHE K C 1
ATOM 5844 O O . PHE D 4 36 ? 87.213 172.970 101.866 1.00 215.14 37 PHE K O 1
ATOM 5852 N N . ARG D 4 37 ? 85.378 173.126 103.167 1.00 221.53 38 ARG K N 1
ATOM 5853 C CA . ARG D 4 37 ? 84.525 173.711 102.144 1.00 221.70 38 ARG K CA 1
ATOM 5854 C C . ARG D 4 37 ? 83.938 175.018 102.659 1.00 221.66 38 ARG K C 1
ATOM 5855 O O . ARG D 4 37 ? 83.782 175.213 103.868 1.00 221.95 38 ARG K O 1
ATOM 5863 N N . GLN D 4 38 ? 83.621 175.918 101.730 1.00 212.07 39 GLN K N 1
ATOM 5864 C CA . GLN D 4 38 ? 83.058 177.227 102.060 1.00 211.66 39 GLN K CA 1
ATOM 5865 C C . GLN D 4 38 ? 81.850 177.466 101.159 1.00 210.95 39 GLN K C 1
ATOM 5866 O O . GLN D 4 38 ? 81.998 177.872 100.003 1.00 210.85 39 GLN K O 1
ATOM 5872 N N . ALA D 4 39 ? 80.661 177.198 101.687 1.00 180.04 40 ALA K N 1
ATOM 5873 C CA . ALA D 4 39 ? 79.444 177.471 100.941 1.00 179.25 40 ALA K CA 1
ATOM 5874 C C . ALA D 4 39 ? 79.217 178.978 100.849 1.00 179.31 40 ALA K C 1
ATOM 5875 O O . ALA D 4 39 ? 79.421 179.697 101.832 1.00 179.26 40 ALA K O 1
ATOM 5877 N N . PRO D 4 40 ? 78.811 179.486 99.686 1.00 171.93 41 PRO K N 1
ATOM 5878 C CA . PRO D 4 40 ? 78.531 180.925 99.564 1.00 171.10 41 PRO K CA 1
ATOM 5879 C C . PRO D 4 40 ? 77.401 181.340 100.493 1.00 171.07 41 PRO K C 1
ATOM 5880 O O . PRO D 4 40 ? 76.301 180.783 100.452 1.00 170.70 41 PRO K O 1
ATOM 5884 N N . GLY D 4 41 ? 77.680 182.332 101.336 1.00 176.58 42 GLY K N 1
ATOM 5885 C CA . GLY D 4 41 ? 76.722 182.803 102.312 1.00 176.56 42 GLY K CA 1
ATOM 5886 C C . GLY D 4 41 ? 76.781 182.119 103.660 1.00 176.47 42 GLY K C 1
ATOM 5887 O O . GLY D 4 41 ? 76.002 182.479 104.551 1.00 176.18 42 GLY K O 1
ATOM 5888 N N . LYS D 4 42 ? 77.672 181.144 103.839 1.00 182.21 43 LYS K N 1
ATOM 5889 C CA . LYS D 4 42 ? 77.805 180.452 105.115 1.00 182.58 43 LYS K CA 1
ATOM 5890 C C . LYS D 4 42 ? 79.268 180.406 105.539 1.00 183.19 43 LYS K C 1
ATOM 5891 O O . LYS D 4 42 ? 80.121 181.034 104.904 1.00 182.87 43 LYS K O 1
ATOM 5897 N N . GLU D 4 43 ? 79.569 179.673 106.605 1.00 206.82 44 GLU K N 1
ATOM 5898 C CA . GLU D 4 43 ? 80.925 179.567 107.121 1.00 207.34 44 GLU K CA 1
ATOM 5899 C C . GLU D 4 43 ? 81.590 178.287 106.622 1.00 207.97 44 GLU K C 1
ATOM 5900 O O . GLU D 4 43 ? 80.974 177.446 105.965 1.00 207.98 44 GLU K O 1
ATOM 5906 N N . ARG D 4 44 ? 82.875 178.154 106.944 1.00 230.37 45 ARG K N 1
ATOM 5907 C CA . ARG D 4 44 ? 83.635 176.984 106.529 1.00 230.84 45 ARG K CA 1
ATOM 5908 C C . ARG D 4 44 ? 83.133 175.733 107.240 1.00 230.87 45 ARG K C 1
ATOM 5909 O O . ARG D 4 44 ? 82.803 175.763 108.429 1.00 230.81 45 ARG K O 1
ATOM 5917 N N . GLU D 4 45 ? 83.077 174.628 106.502 1.00 226.39 46 GLU K N 1
ATOM 5918 C CA . GLU D 4 45 ? 82.607 173.353 107.024 1.00 225.91 46 GLU K CA 1
ATOM 5919 C C . GLU D 4 45 ? 83.671 172.284 106.825 1.00 225.29 46 GLU K C 1
ATOM 5920 O O . GLU D 4 45 ? 84.325 172.229 105.778 1.00 225.51 46 GLU K O 1
ATOM 5926 N N . PHE D 4 46 ? 83.841 171.440 107.838 1.00 181.03 47 PHE K N 1
ATOM 5927 C CA . PHE D 4 46 ? 84.761 170.315 107.754 1.00 180.27 47 PHE K CA 1
ATOM 5928 C C . PHE D 4 46 ? 84.165 169.211 106.890 1.00 180.01 47 PHE K C 1
ATOM 5929 O O . PHE D 4 46 ? 82.957 168.961 106.922 1.00 179.74 47 PHE K O 1
ATOM 5937 N N . VAL D 4 47 ? 85.021 168.547 106.110 1.00 181.46 48 VAL K N 1
ATOM 5938 C CA . VAL D 4 47 ? 84.606 167.469 105.220 1.00 180.73 48 VAL K CA 1
ATOM 5939 C C . VAL D 4 47 ? 85.377 166.182 105.497 1.00 179.98 48 VAL K C 1
ATOM 5940 O O . VAL D 4 47 ? 84.779 165.129 105.740 1.00 179.64 48 VAL K O 1
ATOM 5944 N N . ALA D 4 48 ? 86.707 166.246 105.467 1.00 161.37 49 ALA K N 1
ATOM 5945 C CA . ALA D 4 48 ? 87.519 165.055 105.669 1.00 160.34 49 ALA K CA 1
ATOM 5946 C C . ALA D 4 48 ? 88.919 165.460 106.104 1.00 160.22 49 ALA K C 1
ATOM 5947 O O . ALA D 4 48 ? 89.386 166.559 105.796 1.00 161.40 49 ALA K O 1
ATOM 5949 N N . VAL D 4 49 ? 89.581 164.554 106.821 1.00 146.41 50 VAL K N 1
ATOM 5950 C CA . VAL D 4 49 ? 90.949 164.750 107.285 1.00 146.61 50 VAL K CA 1
ATOM 5951 C C . VAL D 4 49 ? 91.747 163.489 106.986 1.00 146.99 50 VAL K C 1
ATOM 5952 O O . VAL D 4 49 ? 91.248 162.370 107.152 1.00 146.97 50 VAL K O 1
ATOM 5956 N N . ALA D 4 50 ? 92.982 163.671 106.523 1.00 157.67 51 ALA K N 1
ATOM 5957 C CA . ALA D 4 50 ? 93.898 162.569 106.252 1.00 157.27 51 ALA K CA 1
ATOM 5958 C C . ALA D 4 50 ? 95.046 162.649 107.251 1.00 157.50 51 ALA K C 1
ATOM 5959 O O . ALA D 4 50 ? 95.857 163.580 107.200 1.00 158.26 51 ALA K O 1
ATOM 5961 N N . ARG D 4 51 ? 95.111 161.676 108.153 1.00 171.46 52 ARG K N 1
ATOM 5962 C CA . ARG D 4 51 ? 96.153 161.631 109.170 1.00 172.29 52 ARG K CA 1
ATOM 5963 C C . ARG D 4 51 ? 97.410 160.987 108.588 1.00 172.76 52 ARG K C 1
ATOM 5964 O O . ARG D 4 51 ? 97.542 160.804 107.375 1.00 173.35 52 ARG K O 1
ATOM 5972 N N . ARG D 4 52 A 98.356 160.642 109.458 1.00 169.75 52 ARG K N 1
ATOM 5973 C CA . ARG D 4 52 A 99.564 159.958 109.028 1.00 169.38 52 ARG K CA 1
ATOM 5974 C C . ARG D 4 52 A 99.225 158.574 108.475 1.00 169.17 52 ARG K C 1
ATOM 5975 O O . ARG D 4 52 A 98.094 158.090 108.569 1.00 169.42 52 ARG K O 1
ATOM 5983 N N . SER D 4 53 ? 100.234 157.933 107.891 1.00 149.93 53 SER K N 1
ATOM 5984 C CA . SER D 4 53 ? 100.049 156.607 107.317 1.00 149.10 53 SER K CA 1
ATOM 5985 C C . SER D 4 53 ? 99.719 155.599 108.410 1.00 149.45 53 SER K C 1
ATOM 5986 O O . SER D 4 53 ? 100.476 155.443 109.374 1.00 149.51 53 SER K O 1
ATOM 5989 N N . GLY D 4 54 ? 98.585 154.917 108.259 1.00 146.64 54 GLY K N 1
ATOM 5990 C CA . GLY D 4 54 ? 98.147 153.902 109.187 1.00 147.04 54 GLY K CA 1
ATOM 5991 C C . GLY D 4 54 ? 97.160 154.378 110.233 1.00 146.78 54 GLY K C 1
ATOM 5992 O O . GLY D 4 54 ? 96.460 153.548 110.824 1.00 146.83 54 GLY K O 1
ATOM 5993 N N . ASP D 4 55 ? 97.083 155.688 110.475 1.00 160.37 55 ASP K N 1
ATOM 5994 C CA . ASP D 4 55 ? 96.131 156.204 111.452 1.00 160.62 55 ASP K CA 1
ATOM 5995 C C . ASP D 4 55 ? 94.705 156.201 110.917 1.00 160.46 55 ASP K C 1
ATOM 5996 O O . ASP D 4 55 ? 93.754 156.117 111.702 1.00 160.53 55 ASP K O 1
ATOM 6001 N N . GLY D 4 56 ? 94.537 156.291 109.602 1.00 132.80 56 GLY K N 1
ATOM 6002 C CA . GLY D 4 56 ? 93.224 156.269 108.986 1.00 131.56 56 GLY K CA 1
ATOM 6003 C C . GLY D 4 56 ? 92.760 157.652 108.571 1.00 132.19 56 GLY K C 1
ATOM 6004 O O . GLY D 4 56 ? 93.448 158.663 108.741 1.00 132.72 56 GLY K O 1
ATOM 6005 N N . ALA D 4 57 ? 91.553 157.679 108.010 1.00 136.58 57 ALA K N 1
ATOM 6006 C CA . ALA D 4 57 ? 90.925 158.907 107.547 1.00 135.49 57 ALA K CA 1
ATOM 6007 C C . ALA D 4 57 ? 89.508 158.988 108.093 1.00 134.69 57 ALA K C 1
ATOM 6008 O O . ALA D 4 57 ? 88.803 157.977 108.165 1.00 134.78 57 ALA K O 1
ATOM 6010 N N . PHE D 4 58 ? 89.097 160.193 108.474 1.00 122.77 58 PHE K N 1
ATOM 6011 C CA . PHE D 4 58 ? 87.778 160.435 109.035 1.00 123.31 58 PHE K CA 1
ATOM 6012 C C . PHE D 4 58 ? 87.014 161.415 108.155 1.00 125.07 58 PHE K C 1
ATOM 6013 O O . PHE D 4 58 ? 87.604 162.287 107.510 1.00 126.12 58 PHE K O 1
ATOM 6021 N N . TYR D 4 59 ? 85.692 161.263 108.136 1.00 153.21 59 TYR K N 1
ATOM 6022 C CA . TYR D 4 59 ? 84.828 162.038 107.260 1.00 153.73 59 TYR K CA 1
ATOM 6023 C C . TYR D 4 59 ? 83.705 162.673 108.067 1.00 154.21 59 TYR K C 1
ATOM 6024 O O . TYR D 4 59 ? 83.333 162.195 109.141 1.00 153.70 59 TYR K O 1
ATOM 6033 N N . ALA D 4 60 ? 83.168 163.766 107.531 1.00 162.76 60 ALA K N 1
ATOM 6034 C CA . ALA D 4 60 ? 82.051 164.442 108.167 1.00 162.52 60 ALA K CA 1
ATOM 6035 C C . ALA D 4 60 ? 80.770 163.627 108.007 1.00 162.32 60 ALA K C 1
ATOM 6036 O O . ALA D 4 60 ? 80.684 162.704 107.192 1.00 163.22 60 ALA K O 1
ATOM 6038 N N . ASP D 4 61 ? 79.764 163.983 108.810 1.00 160.06 61 ASP K N 1
ATOM 6039 C CA . ASP D 4 61 ? 78.501 163.252 108.785 1.00 160.55 61 ASP K CA 1
ATOM 6040 C C . ASP D 4 61 ? 77.813 163.376 107.432 1.00 161.49 61 ASP K C 1
ATOM 6041 O O . ASP D 4 61 ? 77.233 162.406 106.930 1.00 161.41 61 ASP K O 1
ATOM 6046 N N . SER D 4 62 ? 77.857 164.566 106.829 1.00 160.85 62 SER K N 1
ATOM 6047 C CA . SER D 4 62 ? 77.210 164.768 105.537 1.00 160.37 62 SER K CA 1
ATOM 6048 C C . SER D 4 62 ? 77.888 163.950 104.445 1.00 160.54 62 SER K C 1
ATOM 6049 O O . SER D 4 62 ? 77.221 163.251 103.673 1.00 159.93 62 SER K O 1
ATOM 6052 N N . VAL D 4 63 ? 79.215 164.022 104.366 1.00 171.76 63 VAL K N 1
ATOM 6053 C CA . VAL D 4 63 ? 79.974 163.309 103.336 1.00 171.48 63 VAL K CA 1
ATOM 6054 C C . VAL D 4 63 ? 80.401 161.974 103.944 1.00 171.94 63 VAL K C 1
ATOM 6055 O O . VAL D 4 63 ? 81.494 161.829 104.492 1.00 172.02 63 VAL K O 1
ATOM 6059 N N . GLN D 4 64 ? 79.522 160.980 103.840 1.00 173.04 64 GLN K N 1
ATOM 6060 C CA . GLN D 4 64 ? 79.803 159.632 104.317 1.00 173.12 64 GLN K CA 1
ATOM 6061 C C . GLN D 4 64 ? 79.537 158.646 103.191 1.00 173.31 64 GLN K C 1
ATOM 6062 O O . GLN D 4 64 ? 78.478 158.695 102.556 1.00 173.31 64 GLN K O 1
ATOM 6068 N N . GLY D 4 65 ? 80.497 157.755 102.947 1.00 169.84 65 GLY K N 1
ATOM 6069 C CA . GLY D 4 65 ? 80.443 156.862 101.811 1.00 169.79 65 GLY K CA 1
ATOM 6070 C C . GLY D 4 65 ? 80.934 157.469 100.518 1.00 170.36 65 GLY K C 1
ATOM 6071 O O . GLY D 4 65 ? 81.133 156.734 99.541 1.00 169.98 65 GLY K O 1
ATOM 6072 N N . ARG D 4 66 ? 81.136 158.785 100.479 1.00 187.69 66 ARG K N 1
ATOM 6073 C CA . ARG D 4 66 ? 81.677 159.478 99.319 1.00 187.37 66 ARG K CA 1
ATOM 6074 C C . ARG D 4 66 ? 82.814 160.383 99.773 1.00 187.52 66 ARG K C 1
ATOM 6075 O O . ARG D 4 66 ? 83.212 160.337 100.942 1.00 187.33 66 ARG K O 1
ATOM 6083 N N . PHE D 4 67 ? 83.338 161.206 98.863 1.00 193.72 67 PHE K N 1
ATOM 6084 C CA . PHE D 4 67 ? 84.386 162.177 99.185 1.00 193.92 67 PHE K CA 1
ATOM 6085 C C . PHE D 4 67 ? 85.606 161.494 99.802 1.00 193.12 67 PHE K C 1
ATOM 6086 O O . PHE D 4 67 ? 86.145 161.933 100.820 1.00 193.18 67 PHE K O 1
ATOM 6094 N N . THR D 4 68 ? 86.035 160.399 99.178 1.00 169.80 68 THR K N 1
ATOM 6095 C CA . THR D 4 68 ? 87.188 159.659 99.673 1.00 168.99 68 THR K CA 1
ATOM 6096 C C . THR D 4 68 ? 88.449 160.510 99.586 1.00 168.95 68 THR K C 1
ATOM 6097 O O . THR D 4 68 ? 88.700 161.178 98.580 1.00 170.04 68 THR K O 1
ATOM 6101 N N . VAL D 4 69 ? 89.248 160.482 100.651 1.00 159.94 69 VAL K N 1
ATOM 6102 C CA . VAL D 4 69 ? 90.476 161.262 100.741 1.00 159.98 69 VAL K CA 1
ATOM 6103 C C . VAL D 4 69 ? 91.655 160.303 100.853 1.00 159.75 69 VAL K C 1
ATOM 6104 O O . VAL D 4 69 ? 91.618 159.350 101.640 1.00 160.03 69 VAL K O 1
ATOM 6108 N N . SER D 4 70 ? 92.688 160.547 100.050 1.00 168.27 70 SER K N 1
ATOM 6109 C CA . SER D 4 70 ? 93.898 159.740 100.060 1.00 168.38 70 SER K CA 1
ATOM 6110 C C . SER D 4 70 ? 95.103 160.663 99.959 1.00 169.23 70 SER K C 1
ATOM 6111 O O . SER D 4 70 ? 94.994 161.814 99.530 1.00 169.78 70 SER K O 1
ATOM 6114 N N . ARG D 4 71 ? 96.262 160.145 100.361 1.00 189.56 71 ARG K N 1
ATOM 6115 C CA . ARG D 4 71 ? 97.485 160.930 100.414 1.00 189.98 71 ARG K CA 1
ATOM 6116 C C . ARG D 4 71 ? 98.599 160.230 99.651 1.00 190.42 71 ARG K C 1
ATOM 6117 O O . ARG D 4 71 ? 98.621 159.002 99.533 1.00 190.23 71 ARG K O 1
ATOM 6125 N N . ASP D 4 72 ? 99.523 161.033 99.128 1.00 196.96 72 ASP K N 1
ATOM 6126 C CA . ASP D 4 72 ? 100.725 160.549 98.451 1.00 197.19 72 ASP K CA 1
ATOM 6127 C C . ASP D 4 72 ? 101.925 161.152 99.175 1.00 197.44 72 ASP K C 1
ATOM 6128 O O . ASP D 4 72 ? 102.297 162.302 98.921 1.00 197.08 72 ASP K O 1
ATOM 6133 N N . ASP D 4 73 ? 102.521 160.376 100.083 1.00 217.20 73 ASP K N 1
ATOM 6134 C CA . ASP D 4 73 ? 103.630 160.886 100.884 1.00 217.63 73 ASP K CA 1
ATOM 6135 C C . ASP D 4 73 ? 104.833 161.234 100.015 1.00 217.27 73 ASP K C 1
ATOM 6136 O O . ASP D 4 73 ? 105.488 162.260 100.232 1.00 217.69 73 ASP K O 1
ATOM 6141 N N . ALA D 4 74 ? 105.142 160.388 99.029 1.00 184.94 74 ALA K N 1
ATOM 6142 C CA . ALA D 4 74 ? 106.271 160.664 98.146 1.00 184.16 74 ALA K CA 1
ATOM 6143 C C . ALA D 4 74 ? 106.036 161.926 97.327 1.00 184.54 74 ALA K C 1
ATOM 6144 O O . ALA D 4 74 ? 106.955 162.732 97.135 1.00 183.89 74 ALA K O 1
ATOM 6146 N N . LYS D 4 75 ? 104.811 162.118 96.837 1.00 187.92 75 LYS K N 1
ATOM 6147 C CA . LYS D 4 75 ? 104.482 163.295 96.046 1.00 187.14 75 LYS K CA 1
ATOM 6148 C C . LYS D 4 75 ? 104.108 164.500 96.898 1.00 187.03 75 LYS K C 1
ATOM 6149 O O . LYS D 4 75 ? 103.920 165.589 96.343 1.00 186.84 75 LYS K O 1
ATOM 6155 N N . ASN D 4 76 ? 104.003 164.332 98.218 1.00 188.56 76 ASN K N 1
ATOM 6156 C CA . ASN D 4 76 ? 103.617 165.412 99.129 1.00 188.33 76 ASN K CA 1
ATOM 6157 C C . ASN D 4 76 ? 102.294 166.042 98.703 1.00 188.24 76 ASN K C 1
ATOM 6158 O O . ASN D 4 76 ? 102.119 167.262 98.734 1.00 188.24 76 ASN K O 1
ATOM 6163 N N . THR D 4 77 ? 101.352 165.194 98.295 1.00 181.10 77 THR K N 1
ATOM 6164 C CA . THR D 4 77 ? 100.067 165.644 97.782 1.00 180.82 77 THR K CA 1
ATOM 6165 C C . THR D 4 77 ? 98.969 164.718 98.284 1.00 180.77 77 THR K C 1
ATOM 6166 O O . THR D 4 77 ? 99.144 163.497 98.316 1.00 181.13 77 THR K O 1
ATOM 6170 N N . VAL D 4 78 ? 97.843 165.305 98.680 1.00 185.30 78 VAL K N 1
ATOM 6171 C CA . VAL D 4 78 ? 96.661 164.552 99.077 1.00 185.30 78 VAL K CA 1
ATOM 6172 C C . VAL D 4 78 ? 95.578 164.769 98.030 1.00 185.20 78 VAL K C 1
ATOM 6173 O O . VAL D 4 78 ? 95.511 165.820 97.382 1.00 185.67 78 VAL K O 1
ATOM 6177 N N . TYR D 4 79 ? 94.730 163.759 97.858 1.00 178.74 79 TYR K N 1
ATOM 6178 C CA . TYR D 4 79 ? 93.676 163.781 96.854 1.00 178.34 79 TYR K CA 1
ATOM 6179 C C . TYR D 4 79 ? 92.327 163.531 97.511 1.00 178.06 79 TYR K C 1
ATOM 6180 O O . TYR D 4 79 ? 92.202 162.672 98.389 1.00 178.59 79 TYR K O 1
ATOM 6189 N N . LEU D 4 80 ? 91.319 164.284 97.078 1.00 177.02 80 LEU K N 1
ATOM 6190 C CA . LEU D 4 80 ? 89.952 164.154 97.577 1.00 177.19 80 LEU K CA 1
ATOM 6191 C C . LEU D 4 80 ? 89.075 163.686 96.420 1.00 177.40 80 LEU K C 1
ATOM 6192 O O . LEU D 4 80 ? 88.662 164.492 95.580 1.00 177.60 80 LEU K O 1
ATOM 6197 N N . GLN D 4 81 ? 88.793 162.386 96.377 1.00 177.28 81 GLN K N 1
ATOM 6198 C CA . GLN D 4 81 ? 87.981 161.796 95.318 1.00 177.36 81 GLN K CA 1
ATOM 6199 C C . GLN D 4 81 ? 86.517 161.845 95.738 1.00 178.04 81 GLN K C 1
ATOM 6200 O O . GLN D 4 81 ? 86.107 161.148 96.671 1.00 178.56 81 GLN K O 1
ATOM 6206 N N . MET D 4 82 ? 85.730 162.661 95.045 1.00 191.72 82 MET K N 1
ATOM 6207 C CA A MET D 4 82 ? 84.312 162.829 95.330 0.48 191.90 82 MET K CA 1
ATOM 6208 C CA B MET D 4 82 ? 84.312 162.829 95.330 0.52 191.89 82 MET K CA 1
ATOM 6209 C C . MET D 4 82 ? 83.494 162.142 94.246 1.00 191.41 82 MET K C 1
ATOM 6210 O O . MET D 4 82 ? 83.744 162.344 93.053 1.00 191.77 82 MET K O 1
ATOM 6219 N N . ASN D 4 83 A 82.523 161.333 94.663 1.00 173.92 82 ASN K N 1
ATOM 6220 C CA . ASN D 4 83 A 81.683 160.578 93.746 1.00 173.50 82 ASN K CA 1
ATOM 6221 C C . ASN D 4 83 A 80.216 160.847 94.047 1.00 173.19 82 ASN K C 1
ATOM 6222 O O . ASN D 4 83 A 79.847 161.161 95.182 1.00 173.62 82 ASN K O 1
ATOM 6227 N N . SER D 4 84 B 79.384 160.704 93.016 1.00 162.12 82 SER K N 1
ATOM 6228 C CA . SER D 4 84 B 77.939 160.933 93.096 1.00 161.99 82 SER K CA 1
ATOM 6229 C C . SER D 4 84 B 77.633 162.287 93.737 1.00 162.63 82 SER K C 1
ATOM 6230 O O . SER D 4 84 B 77.038 162.386 94.811 1.00 162.61 82 SER K O 1
ATOM 6233 N N . LEU D 4 85 C 78.061 163.341 93.046 1.00 175.70 82 LEU K N 1
ATOM 6234 C CA . LEU D 4 85 C 77.916 164.694 93.558 1.00 175.95 82 LEU K CA 1
ATOM 6235 C C . LEU D 4 85 C 76.449 165.117 93.580 1.00 176.35 82 LEU K C 1
ATOM 6236 O O . LEU D 4 85 C 75.599 164.568 92.875 1.00 176.14 82 LEU K O 1
ATOM 6241 N N . LYS D 4 86 ? 76.163 166.112 94.413 1.00 198.09 83 LYS K N 1
ATOM 6242 C CA . LYS D 4 86 ? 74.836 166.681 94.574 1.00 198.97 83 LYS K CA 1
ATOM 6243 C C . LYS D 4 86 ? 74.922 168.197 94.493 1.00 199.74 83 LYS K C 1
ATOM 6244 O O . LYS D 4 86 ? 75.967 168.779 94.800 1.00 199.66 83 LYS K O 1
ATOM 6250 N N . PRO D 4 87 ? 73.842 168.864 94.075 1.00 206.53 84 PRO K N 1
ATOM 6251 C CA . PRO D 4 87 ? 73.866 170.336 94.026 1.00 206.35 84 PRO K CA 1
ATOM 6252 C C . PRO D 4 87 ? 74.104 170.992 95.375 1.00 206.60 84 PRO K C 1
ATOM 6253 O O . PRO D 4 87 ? 74.521 172.156 95.414 1.00 206.53 84 PRO K O 1
ATOM 6257 N N . GLU D 4 88 ? 73.853 170.291 96.482 1.00 214.99 85 GLU K N 1
ATOM 6258 C CA . GLU D 4 88 ? 74.142 170.838 97.802 1.00 214.98 85 GLU K CA 1
ATOM 6259 C C . GLU D 4 88 ? 75.636 170.966 98.074 1.00 214.97 85 GLU K C 1
ATOM 6260 O O . GLU D 4 88 ? 76.014 171.601 99.064 1.00 214.88 85 GLU K O 1
ATOM 6266 N N . ASP D 4 89 ? 76.485 170.385 97.230 1.00 218.01 86 ASP K N 1
ATOM 6267 C CA . ASP D 4 89 ? 77.928 170.412 97.425 1.00 218.14 86 ASP K CA 1
ATOM 6268 C C . ASP D 4 89 ? 78.598 171.626 96.794 1.00 217.90 86 ASP K C 1
ATOM 6269 O O . ASP D 4 89 ? 79.821 171.761 96.901 1.00 217.92 86 ASP K O 1
ATOM 6274 N N . THR D 4 90 ? 77.839 172.503 96.136 1.00 203.92 87 THR K N 1
ATOM 6275 C CA . THR D 4 90 ? 78.419 173.685 95.508 1.00 203.60 87 THR K CA 1
ATOM 6276 C C . THR D 4 90 ? 79.032 174.604 96.555 1.00 203.51 87 THR K C 1
ATOM 6277 O O . THR D 4 90 ? 78.312 175.237 97.335 1.00 203.02 87 THR K O 1
ATOM 6281 N N . ALA D 4 91 ? 80.359 174.690 96.572 1.00 200.16 88 ALA K N 1
ATOM 6282 C CA . ALA D 4 91 ? 81.076 175.494 97.553 1.00 199.78 88 ALA K CA 1
ATOM 6283 C C . ALA D 4 91 ? 82.518 175.636 97.090 1.00 199.94 88 ALA K C 1
ATOM 6284 O O . ALA D 4 91 ? 82.965 174.953 96.164 1.00 199.89 88 ALA K O 1
ATOM 6286 N N . VAL D 4 92 ? 83.242 176.535 97.748 1.00 200.28 89 VAL K N 1
ATOM 6287 C CA . VAL D 4 92 ? 84.672 176.701 97.518 1.00 200.27 89 VAL K CA 1
ATOM 6288 C C . VAL D 4 92 ? 85.410 175.765 98.466 1.00 201.04 89 VAL K C 1
ATOM 6289 O O . VAL D 4 92 ? 85.237 175.842 99.687 1.00 201.29 89 VAL K O 1
ATOM 6293 N N . TYR D 4 93 ? 86.230 174.880 97.906 1.00 216.86 90 TYR K N 1
ATOM 6294 C CA . TYR D 4 93 ? 86.907 173.840 98.673 1.00 217.18 90 TYR K CA 1
ATOM 6295 C C . TYR D 4 93 ? 88.293 174.338 99.064 1.00 217.14 90 TYR K C 1
ATOM 6296 O O . TYR D 4 93 ? 89.149 174.558 98.200 1.00 216.64 90 TYR K O 1
ATOM 6305 N N . TYR D 4 94 ? 88.511 174.513 100.363 1.00 228.02 91 TYR K N 1
ATOM 6306 C CA . TYR D 4 94 ? 89.793 174.941 100.893 1.00 227.93 91 TYR K CA 1
ATOM 6307 C C . TYR D 4 94 ? 90.568 173.737 101.422 1.00 227.55 91 TYR K C 1
ATOM 6308 O O . TYR D 4 94 ? 90.078 172.605 101.449 1.00 227.63 91 TYR K O 1
ATOM 6317 N N . CYS D 4 95 ? 91.803 173.991 101.846 1.00 206.47 92 CYS K N 1
ATOM 6318 C CA A CYS D 4 95 ? 92.659 172.961 102.413 0.50 206.13 92 CYS K CA 1
ATOM 6319 C CA B CYS D 4 95 ? 92.657 172.961 102.414 0.50 206.13 92 CYS K CA 1
ATOM 6320 C C . CYS D 4 95 ? 93.328 173.503 103.666 1.00 206.11 92 CYS K C 1
ATOM 6321 O O . CYS D 4 95 ? 93.527 174.713 103.809 1.00 206.53 92 CYS K O 1
ATOM 6326 N N . ALA D 4 96 ? 93.675 172.594 104.575 1.00 187.46 93 ALA K N 1
ATOM 6327 C CA . ALA D 4 96 ? 94.311 172.967 105.827 1.00 186.76 93 ALA K CA 1
ATOM 6328 C C . ALA D 4 96 ? 95.400 171.962 106.168 1.00 186.20 93 ALA K C 1
ATOM 6329 O O . ALA D 4 96 ? 95.358 170.805 105.741 1.00 186.40 93 ALA K O 1
ATOM 6331 N N . ILE D 4 97 ? 96.377 172.420 106.945 1.00 178.88 94 ILE K N 1
ATOM 6332 C CA . ILE D 4 97 ? 97.473 171.591 107.427 1.00 178.59 94 ILE K CA 1
ATOM 6333 C C . ILE D 4 97 ? 97.511 171.690 108.946 1.00 178.70 94 ILE K C 1
ATOM 6334 O O . ILE D 4 97 ? 97.375 172.782 109.510 1.00 178.91 94 ILE K O 1
ATOM 6339 N N . ASP D 4 98 ? 97.669 170.547 109.607 1.00 176.16 95 ASP K N 1
ATOM 6340 C CA . ASP D 4 98 ? 97.705 170.494 111.064 1.00 175.99 95 ASP K CA 1
ATOM 6341 C C . ASP D 4 98 ? 99.142 170.704 111.527 1.00 175.81 95 ASP K C 1
ATOM 6342 O O . ASP D 4 98 ? 100.002 169.841 111.320 1.00 175.84 95 ASP K O 1
ATOM 6347 N N . SER D 4 99 ? 99.402 171.858 112.147 1.00 168.16 96 SER K N 1
ATOM 6348 C CA . SER D 4 99 ? 100.747 172.156 112.628 1.00 167.85 96 SER K CA 1
ATOM 6349 C C . SER D 4 99 ? 101.165 171.207 113.746 1.00 168.18 96 SER K C 1
ATOM 6350 O O . SER D 4 99 ? 102.302 170.723 113.763 1.00 168.14 96 SER K O 1
ATOM 6353 N N . ASP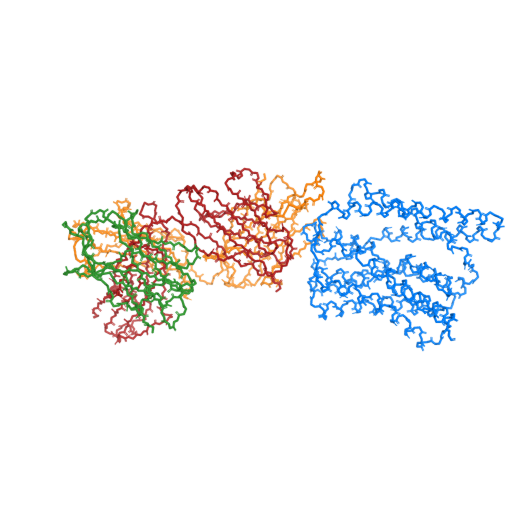 D 4 100 ? 100.264 170.932 114.685 1.00 184.67 97 ASP K N 1
ATOM 6354 C CA . ASP D 4 100 ? 100.599 170.081 115.818 1.00 184.94 97 ASP K CA 1
ATOM 6355 C C . ASP D 4 100 ? 100.707 168.623 115.385 1.00 185.40 97 ASP K C 1
ATOM 6356 O O . ASP D 4 100 ? 100.004 168.161 114.483 1.00 185.21 97 ASP K O 1
ATOM 6361 N N . THR D 4 101 ? 101.609 167.896 116.047 1.00 194.03 98 THR K N 1
ATOM 6362 C CA . THR D 4 101 ? 101.817 166.488 115.728 1.00 194.14 98 THR K CA 1
ATOM 6363 C C . THR D 4 101 ? 100.702 165.610 116.287 1.00 194.17 98 THR K C 1
ATOM 6364 O O . THR D 4 101 ? 100.290 164.639 115.642 1.00 194.00 98 THR K O 1
ATOM 6368 N N . PHE D 4 102 ? 100.189 165.943 117.472 1.00 195.37 99 PHE K N 1
ATOM 6369 C CA . PHE D 4 102 ? 99.217 165.111 118.168 1.00 194.91 99 PHE K CA 1
ATOM 6370 C C . PHE D 4 102 ? 97.780 165.373 117.727 1.00 194.97 99 PHE K C 1
ATOM 6371 O O . PHE D 4 102 ? 96.847 165.036 118.465 1.00 195.12 99 PHE K O 1
ATOM 6379 N N . TYR D 4 103 ? 97.585 165.961 116.545 1.00 186.62 100 TYR K N 1
ATOM 6380 C CA . TYR D 4 103 ? 96.259 166.149 115.951 1.00 186.20 100 TYR K CA 1
ATOM 6381 C C . TYR D 4 103 ? 95.332 166.943 116.871 1.00 185.71 100 TYR K C 1
ATOM 6382 O O . TYR D 4 103 ? 94.176 166.576 117.095 1.00 185.42 100 TYR K O 1
ATOM 6391 N N . SER D 4 104 A 95.851 168.047 117.413 1.00 172.45 100 SER K N 1
ATOM 6392 C CA . SER D 4 104 A 95.015 168.920 118.230 1.00 171.79 100 SER K CA 1
ATOM 6393 C C . SER D 4 104 A 94.005 169.686 117.384 1.00 171.89 100 SER K C 1
ATOM 6394 O O . SER D 4 104 A 92.896 169.969 117.852 1.00 171.59 100 SER K O 1
ATOM 6397 N N . GLY D 4 105 B 94.365 170.029 116.150 1.00 167.43 100 GLY K N 1
ATOM 6398 C CA . GLY D 4 105 B 93.478 170.785 115.288 1.00 167.15 100 GLY K CA 1
ATOM 6399 C C . GLY D 4 105 B 93.944 172.208 115.068 1.00 167.28 100 GLY K C 1
ATOM 6400 O O . GLY D 4 105 B 93.133 173.104 114.813 1.00 166.45 100 GLY K O 1
ATOM 6401 N N . SER D 4 106 C 95.254 172.430 115.166 1.00 182.35 100 SER K N 1
ATOM 6402 C CA . SER D 4 106 C 95.837 173.761 115.001 1.00 182.48 100 SER K CA 1
ATOM 6403 C C . SER D 4 106 C 96.229 173.935 113.540 1.00 182.86 100 SER K C 1
ATOM 6404 O O . SER D 4 106 C 97.315 173.543 113.112 1.00 182.70 100 SER K O 1
ATOM 6407 N N . TYR D 4 107 D 95.329 174.534 112.764 1.00 187.40 100 TYR K N 1
ATOM 6408 C CA . TYR D 4 107 D 95.572 174.803 111.351 1.00 187.77 100 TYR K CA 1
ATOM 6409 C C . TYR D 4 107 D 96.218 176.177 111.225 1.00 188.71 100 TYR K C 1
ATOM 6410 O O . TYR D 4 107 D 95.586 177.198 111.515 1.00 188.52 100 TYR K O 1
ATOM 6419 N N . ASP D 4 108 ? 97.478 176.205 110.794 1.00 217.68 101 ASP K N 1
ATOM 6420 C CA . ASP D 4 108 ? 98.227 177.449 110.662 1.00 218.35 101 ASP K CA 1
ATOM 6421 C C . ASP D 4 108 ? 98.225 178.001 109.244 1.00 218.54 101 ASP K C 1
ATOM 6422 O O . ASP D 4 108 ? 98.120 179.217 109.060 1.00 218.27 101 ASP K O 1
ATOM 6427 N N . TYR D 4 109 ? 98.336 177.139 108.236 1.00 218.92 102 TYR K N 1
ATOM 6428 C CA . TYR D 4 109 ? 98.377 177.556 106.841 1.00 218.92 102 TYR K CA 1
ATOM 6429 C C . TYR D 4 109 ? 97.155 177.018 106.113 1.00 218.61 102 TYR K C 1
ATOM 6430 O O . TYR D 4 109 ? 96.836 175.829 106.221 1.00 218.35 102 TYR K O 1
ATOM 6439 N N . TRP D 4 110 ? 96.479 177.892 105.372 1.00 216.43 103 TRP K N 1
ATOM 6440 C CA . TRP D 4 110 ? 95.321 177.522 104.574 1.00 216.34 103 TRP K CA 1
ATOM 6441 C C . TRP D 4 110 ? 95.601 177.797 103.103 1.00 216.36 103 TRP K C 1
ATOM 6442 O O . TRP D 4 110 ? 96.337 178.726 102.756 1.00 216.67 103 TRP K O 1
ATOM 6453 N N . GLY D 4 111 ? 95.008 176.974 102.238 1.00 192.74 104 GLY K N 1
ATOM 6454 C CA . GLY D 4 111 ? 95.163 177.156 100.812 1.00 192.11 104 GLY K CA 1
ATOM 6455 C C . GLY D 4 111 ? 94.274 178.256 100.263 1.00 192.61 104 GLY K C 1
ATOM 6456 O O . GLY D 4 111 ? 93.360 178.752 100.922 1.00 192.71 104 GLY K O 1
ATOM 6457 N N . GLN D 4 112 ? 94.562 178.644 99.018 1.00 208.94 105 GLN K N 1
ATOM 6458 C CA . GLN D 4 112 ? 93.761 179.673 98.364 1.00 208.91 105 GLN K CA 1
ATOM 6459 C C . GLN D 4 112 ? 92.358 179.173 98.043 1.00 208.71 105 GLN K C 1
ATOM 6460 O O . GLN D 4 112 ? 91.401 179.955 98.073 1.00 208.87 105 GLN K O 1
ATOM 6466 N N . GLY D 4 113 ? 92.215 177.887 97.737 1.00 184.14 106 GLY K N 1
ATOM 6467 C CA . GLY D 4 113 ? 90.923 177.304 97.450 1.00 183.87 106 GLY K CA 1
ATOM 6468 C C . GLY D 4 113 ? 90.607 177.265 95.966 1.00 183.03 106 GLY K C 1
ATOM 6469 O O . GLY D 4 113 ? 91.257 177.898 95.131 1.00 183.37 106 GLY K O 1
ATOM 6470 N N . THR D 4 114 ? 89.576 176.489 95.638 1.00 176.19 107 THR K N 1
ATOM 6471 C CA . THR D 4 114 ? 89.108 176.355 94.268 1.00 175.84 107 THR K CA 1
ATOM 6472 C C . THR D 4 114 ? 87.586 176.346 94.263 1.00 176.25 107 THR K C 1
ATOM 6473 O O . THR D 4 114 ? 86.942 175.997 95.256 1.00 176.78 107 THR K O 1
ATOM 6477 N N . GLN D 4 115 ? 87.015 176.739 93.129 1.00 185.16 108 GLN K N 1
ATOM 6478 C CA . GLN D 4 115 ? 85.570 176.829 92.968 1.00 185.39 108 GLN K CA 1
ATOM 6479 C C . GLN D 4 115 ? 85.054 175.585 92.258 1.00 185.51 108 GLN K C 1
ATOM 6480 O O . GLN D 4 115 ? 85.552 175.224 91.186 1.00 185.08 108 GLN K O 1
ATOM 6486 N N . VAL D 4 116 ? 84.061 174.934 92.859 1.00 200.78 109 VAL K N 1
ATOM 6487 C CA . VAL D 4 116 ? 83.439 173.741 92.301 1.00 201.05 109 VAL K CA 1
ATOM 6488 C C . VAL D 4 116 ? 81.937 173.974 92.237 1.00 201.20 109 VAL K C 1
ATOM 6489 O O . VAL D 4 116 ? 81.320 174.349 93.241 1.00 201.04 109 VAL K O 1
ATOM 6493 N N . THR D 4 117 ? 81.351 173.752 91.063 1.00 198.93 110 THR K N 1
ATOM 6494 C CA . THR D 4 117 ? 79.922 173.931 90.848 1.00 199.02 110 THR K CA 1
ATOM 6495 C C . THR D 4 117 ? 79.321 172.628 90.343 1.00 198.72 110 THR K C 1
ATOM 6496 O O . THR D 4 117 ? 79.831 172.032 89.388 1.00 198.40 110 THR K O 1
ATOM 6500 N N . VAL D 4 118 ? 78.243 172.192 90.982 1.00 190.51 111 VAL K N 1
ATOM 6501 C CA . VAL D 4 118 ? 77.515 170.988 90.587 1.00 190.09 111 VAL K CA 1
ATOM 6502 C C . VAL D 4 118 ? 76.120 171.445 90.179 1.00 189.99 111 VAL K C 1
ATOM 6503 O O . VAL D 4 118 ? 75.214 171.565 91.010 1.00 190.05 111 VAL K O 1
ATOM 6507 N N . SER D 4 119 ? 75.938 171.707 88.887 1.00 184.26 112 SER K N 1
ATOM 6508 C CA . SER D 4 119 ? 74.665 172.174 88.360 1.00 184.12 112 SER K CA 1
ATOM 6509 C C . SER D 4 119 ? 74.340 171.415 87.083 1.00 184.28 112 SER K C 1
ATOM 6510 O O . SER D 4 119 ? 75.234 170.913 86.396 1.00 184.03 112 SER K O 1
ATOM 6513 N N . SER D 4 120 ? 73.050 171.336 86.774 1.00 196.11 113 SER K N 1
ATOM 6514 C CA . SER D 4 120 ? 72.590 170.644 85.576 1.00 196.16 113 SER K CA 1
ATOM 6515 C C . SER D 4 120 ? 72.867 171.472 84.326 1.00 196.07 113 SER K C 1
ATOM 6516 O O . SER D 4 120 ? 74.001 171.539 83.852 1.00 195.98 113 SER K O 1
#

Foldseek 3Di:
DPDPLVVVLVVLVLVLLLLVLLLLLQLDDPVVLVVCVVDPDLLVLLLCLQQPCQLVVLLVLCVVLPDALLLSLLSNLQSRFFQDDVLLVLLVLDPADNSVLVSNRLVRLVCSLPRVQVSCVVRSVPSDDDGLNVLQCPVVSVVRSVSSVVSSVVNNCCVVPPVPCVVVSNVVSVVSSVVSVVVSVVSVVVCVVPDDPQDADVSSLVCLLVSLVVQLVVQLVSCVVPDDDPNSSSSSSSRSSGGDLVSSVSSSPVVDDPVVCRNVPCVSVSSVVNSVVVSVVVSVVVVCVVVPD/DAWAKDFADEAEAQAKTKIKIQDPDDFQQQWKKWKWWDAVPGDIHTAKIDHNVVRDIDGDPVQPPFKDKAADRVRRMIMIMGGNHHQVRWTWMKMWTFDDDDPVDNPDDRGDTDDMHPTHTHGYHPDDFDDWDKDWAAWAPDDPPAQKTKTKIKIDFGQDQDKDKDKPVPPDDPQKDKDHWDQDPVRHIITMIMGMGRNPVSPPDWIWMFMDDVVDHDTDIHTHDHD/DDKAKEWPAAEAEDAFFDKDKTKIAINDFQQQQKWKWWDAPPDDIDTADGSQAHGDPPHDPQWGWDDDGRMIMIMGRGHDPVRFTKMKMWGDRDDPTDIYPIYGYAYDDDFDAWDKDKDWADPVCLVVFWTKIKMKTPFGPDPDKDKWKAFPNHGDPDQKDKDKDAQDPPSRGIMIMMMGIDTNVVVVVTWKIKMWMDDPPDPDIDIDIDTD/DAKAKDWADEDEAQAKTKMKIADPDDQCQLWKKAKWWAAVPDGIDGAKIGHHPPPDIDGDPVQDPFQDKADDRVRRMIMTIGGRHDQVRFTWMKMFIGPDNVPPPDTDDIHPTDGHGHDD

Sequence (852 aa):
GKRPTDLALSVILVFMLFFIMLSLGCTMEFSKIKAHLWKPKGLAIALVAQYGIMPLTAFVLGKVFRLKNIEALAILVCGCSPGGNLSNVFSLAMKGDMNLSIVMTTCSTFCALGMMPLLLYIYSRGIYDGDLKDKVPYKGIVISLVLVLIPCTIGIVLKSKRPQYMRYVIKGGMIIILLCSVAVTVLSAINVGKSIMFAMTPLLIATSSLMPFIGFLLGYVLSALFCLNGRCRRTVSMETGCQNVQLCSTILNVAFPPEVIGPLFFFPLLYMIFQLGEGLLLIAIFWCYEKFKVQLVESGGGLVQPGGSLRLSCAASGFNVSYSSIHWVRQAPGKGLEWVASISSSYGYTSYADSVKGRFTISADTSKNTAYLQMNSLRAEDTAVYYCARYMKQQSQMWYQRYWGFDYWGQGTLVTVSSASTKGPSVFPLAPSSKSTSGGTAALGCLVKDYFPEPVTVSWNSGALTSGVHTFPAVLQSSGLYSLSSVVTVPSSSLGTQTYICNVNHKPSNTKVDKKVEPKSDIQMTQSPSSLSASVGDRVTITCRASQSVSSAVAWYQQKPGKAPKLLIYSASSLYSGVPSRFSGSRSGTDFTLTISSLQPEDFATYYCQQSYWSPITFGQGTKVEIKRTVAAPSVFIFPPSDSQLKSGTASVVCLLNNFYPREAKVQWKVDNALQSGNSQESVTEQDSKDSTYSLSSTLTLSKADYEKHKVYACEVTHQGLSSPVTKSFNRVQLQESGGGLVQPGGSLRLSCAASGRTISRYAMSWFRQAPGKEREFVAVARRSGDGAFYADSVQGRFTVSRDDAKNTVYLQMMNSLKPEDTAVYYCCAIDSDTFYSGSYDYWGQGTQVTVSS

Secondary structure (DSSP, 8-state):
--SHHHHHHHHHHHHHHHHHHHHHGGG--HHHHHHHHHS-SHHHHHHHIIIIIHHHHHHHHHHHTT--HHHHHHHHHHTTS---SHHHHHHHHSS--HHHHHHHHHHHHHHHHHHHHHHHHHH-BTTBSS--GGGS-HHHHHHHHHHHHHHHHHHHHHHHH-GGGHHHHHHHHHHHHHHHHHHHHHHHHHHHHHS------HHHHHHHHHHHHHHHHHHHHHHHHS---HHHHHHHHHHHH---HHHHHHHHHHHS-TTT-GGGSSHHHHHHHHHHHHHHHHHHHHHHHHHT-/-EEEEE---EE-TT-EEEEEEEEESS-STTSEEEEEEE-TTS-EEEEEEEETTTTEEEE-TTTTTTEEEEEETTTTEEEEEEES--GGG-EEEEEEEEPPPPTTSSS----SEEEE---EEEEE--------EEEEEPPPSSSSTTT-EE-EEEEEEESSS--EEEEGGGTB-SS-EEPPPEE-TTS-EEEEEE-EE--SGGGGS--BEEEEETTTTEEE--B----/-EEEEE--EEE-TT--EEEEEEEESS--TTSEEEEEEE-TTS-EEEEEEE-STTT-EEEBSSS-SSSEEEEETTTTEEEEEE-S--GGG-EEEEEEEE-STT----EEEE---EEEEE--/----EE-S-SEEEE-TT--EEEEEEESS--TT-EEEEEE-TTS--EEEEETTTEEPTTS-TTEEEEEETTEEEEEESS--GGG-SEEEEEE-SSSS-EE---EEEEE---BBPPEEEEEPPPHHHHHHTEEEEEEEEEEEBSS-EEEEEEETTEE--SSEEEEE-PPPSSS--EEEEEEEEEEHHHHHH--EEEEEEEETT-SS-EEEEEE-

GO terms:
  GO:0005886 plasma membrane (C, IDA)
  GO:0015125 bile acid transmembrane transporter activity (F, IDA)
  GO:0005886 plasma membrane (C, TAS)
  GO:0008508 bile acid:sodium symporter activity (F, TAS)
  GO:0015721 bile acid and bile salt transport (P, TAS)
  GO:0005515 protein binding (F, IPI)